Protein AF-A0A2V2ENV3-F1 (afdb_monomer)

Solvent-accessible surface area (backbone atoms only — not comparable to full-atom values): 39093 Å² total; per-residue (Å²): 131,82,86,72,83,51,72,67,60,52,53,51,52,54,51,51,51,49,55,51,48,65,59,44,51,64,52,51,54,53,51,51,46,52,49,25,44,54,49,45,51,49,50,42,55,55,43,37,52,38,41,53,51,45,35,76,76,78,40,72,54,92,46,70,57,51,46,43,50,50,26,38,76,68,74,40,59,64,76,76,62,72,58,72,28,89,71,40,45,66,30,38,27,67,84,70,53,38,47,31,38,28,41,92,88,40,80,76,42,62,92,61,80,77,76,89,53,48,39,48,28,31,34,72,37,53,65,94,70,93,60,64,40,9,40,32,34,24,92,70,42,80,66,62,62,48,75,30,62,36,17,39,28,34,56,85,43,66,48,37,27,36,35,34,56,39,64,82,83,50,53,68,31,53,36,32,40,41,29,24,43,36,36,35,39,26,56,47,16,27,35,41,37,35,59,27,27,49,26,38,40,33,58,26,28,18,93,75,13,34,37,33,53,22,39,30,47,31,36,39,46,25,22,23,24,44,29,32,34,71,77,5,36,35,41,34,39,36,29,46,59,82,27,81,41,58,33,35,41,38,36,41,12,39,34,50,30,40,40,34,56,55,39,76,48,61,70,45,38,40,28,73,39,50,36,48,32,33,34,37,24,89,91,58,64,72,44,71,55,71,48,78,37,80,42,70,62,77,45,75,53,47,53,85,48,44,70,39,74,62,49,49,42,32,42,14,68,90,29,56,19,57,29,94,52,98,80,48,53,11,33,34,38,66,40,56,47,54,33,36,42,31,32,29,32,28,32,22,44,24,9,37,35,47,48,50,63,94,78,29,23,85,63,59,40,39,38,41,39,38,32,51,26,37,31,37,9,60,30,28,29,36,39,41,34,38,29,90,84,55,89,53,38,50,25,37,42,34,37,33,48,24,47,36,34,29,78,79,32,52,95,79,45,80,76,68,50,99,64,20,28,34,35,35,39,24,28,34,33,57,24,38,38,39,38,33,51,25,37,35,37,27,16,34,20,37,34,31,33,38,72,71,42,52,30,27,58,23,38,36,42,36,32,53,27,41,36,37,17,36,20,27,33,36,34,25,22,30,27,49,26,37,38,39,42,30,52,24,40,43,26,13,39,32,47,56,84,66,93,68,46,81,48,14,23,34,30,34,32,69,35,36,44,29,37,37,41,43,28,42,27,42,37,34,28,32,22,51,52,55,53,103,31,31,47,55,19,58,30,31,36,64,24,44,53,26,34,42,36,47,40,84,59,23,35,36,42,37,41,38,33,40,50,81,83,54,89,76,72,74,92,64,78,92,81,65,82,57,58,37,44,44,35,92,50,54,44,72,43,71,65,65,73,42,38,34,33,43,39,34,38,79,92,46,74,50,78,41,72,47,74,77,52,89,69,62,67,58,78,77,86,88,85,83,85,79,95,69,91,71,94,78,91,78,86,86,87,82,81,81,73,97,82,70,95,78,86,88,78,81,86,85,80,88,86,89,84,82,93,80,88,86,85,86,84,90,88,88,88,88,89,89,85,90,84,90,88,87,89,72,85,50,101,90,58,76,80,84,86,65,93,89,72,78,62,82,80,64,71,74,47,75,46,80,41,82,52,80,70,63,56,58,59,62,47,75,70,34,88,69,64,43,77,49,81,47,95,50,80,84,86,30,50,30,36,37,34,37,68,61,129

Secondary structure (DSSP, 8-state):
---PPPHHHHHHHHHHHHHHHHHHHHHHHHHHHHHHHHHHHHHHHHHHHHHHHHHHHT-S-SSHHHHHHHHHHTT--GGG---SSTTEEEEEETTTTEEEEEETTEEEEESS---S-GGGEEEEESS----SSEEEE-TT---SEEEESS-EE-TT-TT-EEEEE--TT--EEEEEEESSEEEEEETT-EEEEEEEEEEEEEEEE-SS-EEE-SEEEEEEESSEEEEE-TT-EEEEEE--TT--S-EEEEESSEEEEEE-TT--S-EEEEESSEEEEEE--TT--EEESPPSEEES--EEP-TT--EE-S-EEEE-TT-EEE-SSSSSEEEEE--SS-EEEES-EEEEEEEEEES-TTT-B-S---EEEEES-EEEEEEEEEEEEB-TT-S----EEEEES-EEEESS--TT-TT--TT-EEEEEES-BS-EEEEES-EEEEEEEEEEEESSS-EES-EEEEES-EEEEEEEEEEETEES-EEEEES-EEEEEE---SS-EEEEEEEEES-B--EEEEES-EEEEEESS--TTEEEEEEEE-SBS-EEEEES--EEEEEEEE-TT-S---SSSTTPPPSEEE-TT-EEES--SEEEEEEEETTEEEEEEGGGS---EE-S---PPPSS-------------SS------SS------SS-----S---------S------BTTB---PPTT------TT-EEEES-HHHHHHHHTT-SSEEEEEE--SSS-EEEEEEE--

Mean predicted aligned error: 14.85 Å

Sequence (741 aa):
MRRAFTIVELVIVIAVIAILAAVLIPTFTSLIQKANQSNDTTNVKNMNTFLAAAEATDGKAETMYDAVQVIKEGGYDLSKLTPTGEGYDIVWDQEYNRLALVNDGQVIFSDSKISSEKWKLWIVTDEQIETEYSVYLSDKFTGSEYTATAGVDVGDNEGVNVTIDTDATMTDLRVRTNGGTMTVDAPNATVSHYEKADTANITAVAGNSYHEYGTVDFANIQKGNFVVEAQGTAGTVTIPATATGAVSVNNKGTINLLNTVDATVSVSITNSGTLSTAVVGEGQQIEGTPAENTYDEIVKLTADTHEITAGGYYDGTGVTITAVDDTVRALYVKTNEPVIINGVTLKGKWALELGDSANKLTLGDYHVVLINCTIQATERAVELRYSNTEDNKGSTIEIYNCNIENTQITDYDTNTSSRTYGVLLNNIDDTTVTIDRAQFLGFGYALLTDNDGTSENSTFKITNTVFKGRAVFDLIASYNNVVYLENSLIRGINIFTGPSEEFADIVVESGDNNVFHIKDNVFESYRSPVTPNNNQFAFDIRTVGTTINFYGSNTMTGYFMYANDATDFPADSSGFCYLVDIQPDTVINGWFTEAKAICTQGSNEIVLDWNKMPSVEAKDYFYYYAVDGSFKQYHLISYFSEAAASWFMNGEAITLQGDGIVIENSITLAALHKGETFLMNFNGYSIEQKNGAQLIIPEGVVIKTDSTTSVKQLFAAASGCELVETAGANDCFEYTAVAQA

Structure (mmCIF, N/CA/C/O backbone):
data_AF-A0A2V2ENV3-F1
#
_entry.id   AF-A0A2V2ENV3-F1
#
loop_
_atom_site.group_PDB
_atom_site.id
_atom_site.type_symbol
_atom_site.label_atom_id
_atom_site.label_alt_id
_atom_site.label_comp_id
_atom_site.label_asym_id
_atom_site.label_entity_id
_atom_site.label_seq_id
_atom_site.pdbx_PDB_ins_code
_atom_site.Cartn_x
_atom_site.Cartn_y
_atom_site.Cartn_z
_atom_site.occupancy
_atom_site.B_iso_or_equiv
_atom_site.auth_seq_id
_atom_site.auth_comp_id
_atom_site.auth_asym_id
_atom_site.auth_atom_id
_atom_site.pdbx_PDB_model_num
ATOM 1 N N . MET A 1 1 ? -64.786 0.556 -60.178 1.00 46.09 1 MET A N 1
ATOM 2 C CA . MET A 1 1 ? -64.871 0.841 -58.730 1.00 46.09 1 MET A CA 1
ATOM 3 C C . MET A 1 1 ? -64.296 -0.352 -57.986 1.00 46.09 1 MET A C 1
ATOM 5 O O . MET A 1 1 ? -64.867 -1.432 -58.082 1.00 46.09 1 MET A O 1
ATOM 9 N N . ARG A 1 2 ? -63.128 -0.204 -57.342 1.00 50.59 2 ARG A N 1
ATOM 10 C CA . ARG A 1 2 ? -62.629 -1.230 -56.411 1.00 50.59 2 ARG A CA 1
ATOM 11 C C . ARG A 1 2 ? -63.658 -1.322 -55.281 1.00 50.59 2 ARG A C 1
ATOM 13 O O . ARG A 1 2 ? -64.032 -0.285 -54.743 1.00 50.59 2 ARG A O 1
ATOM 20 N N . ARG A 1 3 ? -64.186 -2.520 -55.011 1.00 60.31 3 ARG A N 1
ATOM 21 C CA . ARG A 1 3 ? -65.150 -2.737 -53.925 1.00 60.31 3 ARG A CA 1
ATOM 22 C C . ARG A 1 3 ? -64.464 -2.340 -52.615 1.00 60.31 3 ARG A C 1
ATOM 24 O O . ARG A 1 3 ? -63.489 -2.978 -52.234 1.00 60.31 3 ARG A O 1
ATOM 31 N N . ALA A 1 4 ? -64.919 -1.254 -52.000 1.00 68.94 4 ALA A N 1
ATOM 32 C CA . ALA A 1 4 ? -64.551 -0.910 -50.635 1.00 68.94 4 ALA A CA 1
ATOM 33 C C . ALA A 1 4 ? -65.369 -1.791 -49.682 1.00 68.94 4 ALA A C 1
ATOM 35 O O . ALA A 1 4 ? -66.532 -2.083 -49.969 1.00 68.94 4 ALA A O 1
ATOM 36 N N . PHE A 1 5 ? -64.743 -2.225 -48.589 1.00 75.69 5 PHE A N 1
ATOM 37 C CA . PHE A 1 5 ? -65.397 -2.982 -47.524 1.00 75.69 5 PHE A CA 1
ATOM 38 C C . PHE A 1 5 ? -66.610 -2.217 -46.975 1.00 75.69 5 PHE A C 1
ATOM 40 O O . PHE A 1 5 ? -66.570 -0.992 -46.832 1.00 75.69 5 PHE A O 1
ATOM 47 N N . THR A 1 6 ? -67.691 -2.932 -46.664 1.00 87.56 6 THR A N 1
ATOM 48 C CA . THR A 1 6 ? -68.844 -2.344 -45.973 1.00 87.56 6 THR A CA 1
ATOM 49 C C . THR A 1 6 ? -68.481 -2.034 -44.519 1.00 87.56 6 THR A C 1
ATOM 51 O O . THR A 1 6 ? -67.640 -2.700 -43.915 1.00 87.56 6 THR A O 1
ATOM 54 N N . ILE A 1 7 ? -69.128 -1.023 -43.929 1.00 86.19 7 ILE A N 1
ATOM 55 C CA . ILE A 1 7 ? -68.881 -0.618 -42.533 1.00 86.19 7 ILE A CA 1
ATOM 56 C C . ILE A 1 7 ? -69.061 -1.805 -41.571 1.00 86.19 7 ILE A C 1
ATOM 58 O O . ILE A 1 7 ? -68.279 -1.960 -40.639 1.00 86.19 7 ILE A O 1
ATOM 62 N N . VAL A 1 8 ? -70.047 -2.673 -41.821 1.00 89.56 8 VAL A N 1
ATOM 63 C CA . VAL A 1 8 ? -70.299 -3.864 -40.995 1.00 89.56 8 VAL A CA 1
ATOM 64 C C . VAL A 1 8 ? -69.141 -4.860 -41.081 1.00 89.56 8 VAL A C 1
ATOM 66 O O . VAL A 1 8 ? -68.687 -5.348 -40.050 1.00 89.56 8 VAL A O 1
ATOM 69 N N . GLU A 1 9 ? -68.621 -5.130 -42.280 1.00 88.94 9 GLU A N 1
ATOM 70 C CA . GLU A 1 9 ? -67.467 -6.023 -42.448 1.00 88.94 9 GLU A CA 1
ATOM 71 C C . GLU A 1 9 ? -66.219 -5.462 -41.752 1.00 88.94 9 GLU A C 1
ATOM 73 O O . GLU A 1 9 ? -65.505 -6.209 -41.087 1.00 88.94 9 GLU A O 1
ATOM 78 N N . LEU A 1 10 ? -65.988 -4.147 -41.827 1.00 88.75 10 LEU A N 1
ATOM 79 C CA . LEU A 1 10 ? -64.866 -3.502 -41.139 1.00 88.75 10 LEU A CA 1
ATOM 80 C C . LEU A 1 10 ? -64.981 -3.619 -39.609 1.00 88.75 10 LEU A C 1
ATOM 82 O O . LEU A 1 10 ? -63.994 -3.935 -38.946 1.00 88.75 10 LEU A O 1
ATOM 86 N N . VAL A 1 11 ? -66.179 -3.410 -39.052 1.00 90.62 11 VAL A N 1
ATOM 87 C CA . VAL A 1 11 ? -66.431 -3.519 -37.604 1.00 90.62 11 VAL A CA 1
ATOM 88 C C . VAL A 1 11 ? -66.227 -4.953 -37.102 1.00 90.62 11 VAL A C 1
ATOM 90 O O . VAL A 1 11 ? -65.665 -5.159 -36.028 1.00 90.62 11 VAL A O 1
ATOM 93 N N . ILE A 1 12 ? -66.629 -5.958 -37.884 1.00 92.69 12 ILE A N 1
ATOM 94 C CA . ILE A 1 12 ? -66.400 -7.365 -37.525 1.00 92.69 12 ILE A CA 1
ATOM 95 C C . ILE A 1 12 ? -64.899 -7.680 -37.513 1.00 92.69 12 ILE A C 1
ATOM 97 O O . ILE A 1 12 ? -64.422 -8.326 -36.583 1.00 92.69 12 ILE A O 1
ATOM 101 N N . VAL A 1 13 ? -64.138 -7.193 -38.499 1.00 93.06 13 VAL A N 1
ATOM 102 C CA . VAL A 1 13 ? -62.686 -7.430 -38.570 1.00 93.06 13 VAL A CA 1
ATOM 103 C C . VAL A 1 13 ? -61.967 -6.850 -37.351 1.00 93.06 13 VAL A C 1
ATOM 105 O O . VAL A 1 13 ? -61.190 -7.564 -36.716 1.00 93.06 13 VAL A O 1
ATOM 108 N N . ILE A 1 14 ? -62.257 -5.601 -36.966 1.00 93.69 14 ILE A N 1
ATOM 109 C CA . ILE A 1 14 ? -61.634 -5.002 -35.772 1.00 93.69 14 ILE A CA 1
ATOM 110 C C . ILE A 1 14 ? -62.053 -5.724 -34.484 1.00 93.69 14 ILE A C 1
ATOM 112 O O . ILE A 1 14 ? -61.217 -5.905 -33.604 1.00 93.69 14 ILE A O 1
ATOM 116 N N . ALA A 1 15 ? -63.304 -6.191 -34.382 1.00 93.44 15 ALA A N 1
ATOM 117 C CA . ALA A 1 15 ? -63.784 -6.929 -33.214 1.00 93.44 15 ALA A CA 1
ATOM 118 C C . ALA A 1 15 ? -63.072 -8.283 -33.062 1.00 93.44 15 ALA A C 1
ATOM 120 O O . ALA A 1 15 ? -62.678 -8.654 -31.959 1.00 93.44 15 ALA A O 1
ATOM 121 N N . VAL A 1 16 ? -62.847 -9.001 -34.167 1.00 95.06 16 VAL A N 1
ATOM 122 C CA . VAL A 1 16 ? -62.100 -10.267 -34.156 1.00 95.06 16 VAL A CA 1
ATOM 123 C C . VAL A 1 16 ? -60.630 -10.036 -33.803 1.00 95.06 16 VAL A C 1
ATOM 125 O O . VAL A 1 16 ? -60.103 -10.748 -32.952 1.00 95.06 16 VAL A O 1
ATOM 128 N N . ILE A 1 17 ? -59.978 -9.024 -34.391 1.00 94.88 17 ILE A N 1
ATOM 129 C CA . ILE A 1 17 ? -58.590 -8.669 -34.046 1.00 94.88 17 ILE A CA 1
ATOM 130 C C . ILE A 1 17 ? -58.485 -8.306 -32.561 1.00 94.88 17 ILE A C 1
ATOM 132 O O . ILE A 1 17 ? -57.556 -8.760 -31.902 1.00 94.88 17 ILE A O 1
ATOM 136 N N . ALA A 1 18 ? -59.447 -7.555 -32.018 1.00 93.50 18 ALA A N 1
ATOM 137 C CA . ALA A 1 18 ? -59.464 -7.183 -30.607 1.00 93.50 18 ALA A CA 1
ATOM 138 C C . ALA A 1 18 ? -59.577 -8.405 -29.682 1.00 93.50 18 ALA A C 1
ATOM 140 O O . ALA A 1 18 ? -58.833 -8.499 -28.709 1.00 93.50 18 ALA A O 1
ATOM 141 N N . ILE A 1 19 ? -60.451 -9.367 -30.000 1.00 93.62 19 ILE A N 1
ATOM 142 C CA . ILE A 1 19 ? -60.584 -10.608 -29.220 1.00 93.62 19 ILE A CA 1
ATOM 143 C C . ILE A 1 19 ? -59.297 -11.435 -29.299 1.00 93.62 19 ILE A C 1
ATOM 145 O O . ILE A 1 19 ? -58.812 -11.891 -28.268 1.00 93.62 19 ILE A O 1
ATOM 149 N N . LEU A 1 20 ? -58.722 -11.599 -30.498 1.00 93.62 20 LEU A N 1
ATOM 150 C CA . LEU A 1 20 ? -57.465 -12.330 -30.682 1.00 93.62 20 LEU A CA 1
ATOM 151 C C . LEU A 1 20 ? -56.313 -11.660 -29.923 1.00 93.62 20 LEU A C 1
ATOM 153 O O . LEU A 1 20 ? -55.572 -12.340 -29.220 1.00 93.62 20 LEU A O 1
ATOM 157 N N . ALA A 1 21 ? -56.191 -10.334 -30.005 1.00 91.00 21 ALA A N 1
ATOM 158 C CA . ALA A 1 21 ? -55.180 -9.574 -29.277 1.00 91.00 21 ALA A CA 1
ATOM 159 C C . ALA A 1 21 ? -55.344 -9.713 -27.754 1.00 91.00 21 ALA A C 1
ATOM 161 O O . ALA A 1 21 ? -54.350 -9.905 -27.057 1.00 91.00 21 ALA A O 1
ATOM 162 N N . ALA A 1 22 ? -56.584 -9.696 -27.248 1.00 92.75 22 ALA A N 1
ATOM 163 C CA . ALA A 1 22 ? -56.874 -9.801 -25.817 1.00 92.75 22 ALA A CA 1
ATOM 164 C C . ALA A 1 22 ? -56.395 -11.122 -25.187 1.00 92.75 22 ALA A C 1
ATOM 166 O O . ALA A 1 22 ? -55.977 -11.118 -24.033 1.00 92.75 22 ALA A O 1
ATOM 167 N N . VAL A 1 23 ? -56.418 -12.240 -25.924 1.00 91.00 23 VAL A N 1
ATOM 168 C CA . VAL A 1 23 ? -55.873 -13.527 -25.439 1.00 91.00 23 VAL A CA 1
ATOM 169 C C . VAL A 1 23 ? -54.397 -13.728 -25.785 1.00 91.00 23 VAL A C 1
ATOM 171 O O . VAL A 1 23 ? -53.670 -14.365 -25.020 1.00 91.00 23 VAL A O 1
ATOM 174 N N . LEU A 1 24 ? -53.927 -13.188 -26.914 1.00 90.19 24 LEU A N 1
ATOM 175 C CA . LEU A 1 24 ? -52.549 -13.381 -27.370 1.00 90.19 24 LEU A CA 1
ATOM 176 C C . LEU A 1 24 ? -51.542 -12.565 -26.561 1.00 90.19 24 LEU A C 1
ATOM 178 O O . LEU A 1 24 ? -50.503 -13.114 -26.211 1.00 90.19 24 LEU A O 1
ATOM 182 N N . ILE A 1 25 ? -51.833 -11.298 -26.240 1.00 87.94 25 ILE A N 1
ATOM 183 C CA . ILE A 1 25 ? -50.876 -10.424 -25.539 1.00 87.94 25 ILE A CA 1
ATOM 184 C C . ILE A 1 25 ? -50.469 -11.021 -24.178 1.00 87.94 25 ILE A C 1
ATOM 186 O O . ILE A 1 25 ? -49.274 -11.253 -23.998 1.00 87.94 25 ILE A O 1
ATOM 190 N N . PRO A 1 26 ? -51.398 -11.391 -23.264 1.00 89.19 26 PRO A N 1
ATOM 191 C CA . PRO A 1 26 ? -51.010 -11.986 -21.981 1.00 89.19 26 PRO A CA 1
ATOM 192 C C . PRO A 1 26 ? -50.256 -13.314 -22.139 1.00 89.19 26 PRO A C 1
ATOM 194 O O . PRO A 1 26 ? -49.340 -13.613 -21.375 1.00 89.19 26 PRO A O 1
ATOM 197 N N . THR A 1 27 ? -50.615 -14.105 -23.157 1.00 91.19 27 THR A N 1
ATOM 198 C CA . THR A 1 27 ? -49.958 -15.389 -23.442 1.00 91.19 27 THR A CA 1
ATOM 199 C C . THR A 1 27 ? -48.517 -15.186 -23.910 1.00 91.19 27 THR A C 1
ATOM 201 O O . THR A 1 27 ? -47.612 -15.842 -23.398 1.00 91.19 27 THR A O 1
ATOM 204 N N . PHE A 1 28 ? -48.283 -14.267 -24.853 1.00 89.50 28 PHE A N 1
ATOM 205 C CA . PHE A 1 28 ? -46.941 -13.956 -25.345 1.00 89.50 28 PHE A CA 1
ATOM 206 C C . PHE A 1 28 ? -46.064 -13.348 -24.252 1.00 89.50 28 PHE A C 1
ATOM 208 O O . PHE A 1 28 ? -44.933 -13.798 -24.093 1.00 89.50 28 PHE A O 1
ATOM 215 N N . THR A 1 29 ? -46.583 -12.408 -23.454 1.00 88.62 29 THR A N 1
ATOM 216 C CA . THR A 1 29 ? -45.844 -11.840 -22.315 1.00 88.62 29 THR A CA 1
ATOM 217 C C . THR A 1 29 ? -45.423 -12.929 -21.324 1.00 88.62 29 THR A C 1
ATOM 219 O O . THR A 1 29 ? -44.258 -12.983 -20.944 1.00 88.62 29 THR A O 1
ATOM 222 N N . SER A 1 30 ? -46.318 -13.864 -20.978 1.00 87.81 30 SER A N 1
ATOM 223 C CA . SER A 1 30 ? -45.981 -14.981 -20.082 1.00 87.81 30 SER A CA 1
ATOM 224 C C . SER A 1 30 ? -44.924 -15.927 -20.669 1.00 87.81 30 SER A C 1
ATOM 226 O O . SER A 1 30 ? -44.059 -16.413 -19.941 1.00 87.81 30 SER A O 1
ATOM 228 N N . LEU A 1 31 ? -44.970 -16.198 -21.979 1.00 91.12 31 LEU A N 1
ATOM 229 C CA . LEU A 1 31 ? -43.958 -17.023 -22.649 1.00 91.12 31 LEU A CA 1
ATOM 230 C C . LEU A 1 31 ? -42.588 -16.337 -22.684 1.00 91.12 31 LEU A C 1
ATOM 232 O O . LEU A 1 31 ? -41.589 -17.010 -22.446 1.00 91.12 31 LEU A O 1
ATOM 236 N N . ILE A 1 32 ? -42.545 -15.024 -22.933 1.00 88.81 32 ILE A N 1
ATOM 237 C CA . ILE A 1 32 ? -41.305 -14.234 -22.907 1.00 88.81 32 ILE A CA 1
ATOM 238 C C . ILE A 1 32 ? -40.704 -14.251 -21.499 1.00 88.81 32 ILE A C 1
ATOM 240 O O . ILE A 1 32 ? -39.541 -14.604 -21.351 1.00 88.81 32 ILE A O 1
ATOM 244 N N . GLN A 1 33 ? -41.501 -13.981 -20.461 1.00 88.44 33 GLN A N 1
ATOM 245 C CA . GLN A 1 33 ? -41.029 -14.017 -19.071 1.00 88.44 33 GLN A CA 1
ATOM 246 C C . GLN A 1 33 ? -40.459 -15.391 -18.686 1.00 88.44 33 GLN A C 1
ATOM 248 O O . GLN A 1 33 ? -39.382 -15.469 -18.106 1.00 88.44 33 GLN A O 1
ATOM 253 N N . LYS A 1 34 ? -41.125 -16.490 -19.069 1.00 89.19 34 LYS A N 1
ATOM 254 C CA . LYS A 1 34 ? -40.612 -17.852 -18.829 1.00 89.19 34 LYS A CA 1
ATOM 255 C C . LYS A 1 34 ? -39.328 -18.151 -19.601 1.00 89.19 34 LYS A C 1
ATOM 257 O O . LYS A 1 34 ? -38.471 -18.864 -19.086 1.00 89.19 34 LYS A O 1
ATOM 262 N N . ALA A 1 35 ? -39.208 -17.650 -20.830 1.00 90.94 35 ALA A N 1
ATOM 263 C CA . ALA A 1 35 ? -37.996 -17.809 -21.627 1.00 90.94 35 ALA A CA 1
ATOM 264 C C . ALA A 1 35 ? -36.823 -17.046 -20.997 1.00 90.94 35 ALA A C 1
ATOM 266 O O . ALA A 1 35 ? -35.752 -17.626 -20.838 1.00 90.94 35 ALA A O 1
ATOM 267 N N . ASN A 1 36 ? -37.057 -15.806 -20.563 1.00 91.88 36 ASN A N 1
ATOM 268 C CA . ASN A 1 36 ? -36.077 -14.981 -19.860 1.00 91.88 36 ASN A CA 1
ATOM 269 C C . ASN A 1 36 ? -35.644 -15.643 -18.544 1.00 91.88 36 ASN A C 1
ATOM 271 O O . ASN A 1 36 ? -34.460 -15.892 -18.350 1.00 91.88 36 ASN A O 1
ATOM 275 N N . GLN A 1 37 ? -36.595 -16.090 -17.714 1.00 93.19 37 GLN A N 1
ATOM 276 C CA . GLN A 1 37 ? -36.295 -16.843 -16.491 1.00 93.19 37 GLN A CA 1
ATOM 277 C C . GLN A 1 37 ? -35.460 -18.097 -16.769 1.00 93.19 37 GLN A C 1
ATOM 279 O O . GLN A 1 37 ? -34.510 -18.382 -16.042 1.00 93.19 37 GLN A O 1
ATOM 284 N N . SER A 1 38 ? -35.807 -18.867 -17.804 1.00 93.50 38 SER A N 1
ATOM 285 C CA . SER A 1 38 ? -35.052 -20.067 -18.179 1.00 93.50 38 SER A CA 1
ATOM 286 C C . SER A 1 38 ? -33.630 -19.734 -18.633 1.00 93.50 38 SER A C 1
ATOM 288 O O . SER A 1 38 ? -32.717 -20.522 -18.375 1.00 93.50 38 SER A O 1
ATOM 290 N N . ASN A 1 39 ? -33.444 -18.604 -19.317 1.00 93.25 39 ASN A N 1
ATOM 291 C CA . ASN A 1 39 ? -32.139 -18.123 -19.754 1.00 93.25 39 ASN A CA 1
ATOM 292 C C . ASN A 1 39 ? -31.288 -17.703 -18.546 1.00 93.25 39 ASN A C 1
ATOM 294 O O . ASN A 1 39 ? -30.205 -18.247 -18.341 1.00 93.25 39 ASN A O 1
ATOM 298 N N . ASP A 1 40 ? -31.836 -16.850 -17.680 1.00 94.06 40 ASP A N 1
ATOM 299 C CA . ASP A 1 40 ? -31.163 -16.368 -16.469 1.00 94.06 40 ASP A CA 1
ATOM 300 C C . ASP A 1 40 ? -30.820 -17.532 -15.522 1.00 94.06 40 ASP A C 1
ATOM 302 O O . ASP A 1 40 ? -29.698 -17.635 -15.033 1.00 94.06 40 ASP A O 1
ATOM 306 N N . THR A 1 41 ? -31.738 -18.490 -15.349 1.00 95.12 41 THR A N 1
ATOM 307 C CA . THR A 1 41 ? -31.502 -19.726 -14.577 1.00 95.12 41 THR A CA 1
ATOM 308 C C . THR A 1 41 ? -30.336 -20.539 -15.143 1.00 95.12 41 THR A C 1
ATOM 310 O O . THR A 1 41 ? -29.532 -21.092 -14.392 1.00 95.12 41 THR A O 1
ATOM 313 N N . THR A 1 42 ? -30.235 -20.632 -16.472 1.00 95.00 42 THR A N 1
ATOM 314 C CA . THR A 1 42 ? -29.137 -21.355 -17.128 1.00 95.00 42 THR A CA 1
ATOM 315 C C . THR A 1 42 ? -27.808 -20.642 -16.897 1.00 95.00 42 THR A C 1
ATOM 317 O O . THR A 1 42 ? -26.824 -21.304 -16.571 1.00 95.00 42 THR A O 1
ATOM 320 N N . ASN A 1 43 ? -27.790 -19.309 -16.989 1.00 94.25 43 ASN A N 1
ATOM 321 C CA . ASN A 1 43 ? -26.601 -18.506 -16.704 1.00 94.25 43 ASN A CA 1
ATOM 322 C C . ASN A 1 43 ? -26.137 -18.698 -15.256 1.00 94.25 43 ASN A C 1
ATOM 324 O O . ASN A 1 43 ? -24.984 -19.060 -15.041 1.00 94.25 43 ASN A O 1
ATOM 328 N N . VAL A 1 44 ? -27.039 -18.556 -14.277 1.00 96.25 44 VAL A N 1
ATOM 329 C CA . VAL A 1 44 ? -26.734 -18.766 -12.848 1.00 96.25 44 VAL A CA 1
ATOM 330 C C . VAL A 1 44 ? -26.172 -20.167 -12.603 1.00 96.25 44 VAL A C 1
ATOM 332 O O . VAL A 1 44 ? -25.133 -20.317 -11.968 1.00 96.25 44 VAL A O 1
ATOM 335 N N . LYS A 1 45 ? -26.792 -21.203 -13.179 1.00 96.62 45 LYS A N 1
ATOM 336 C CA . LYS A 1 45 ? -26.314 -22.587 -13.053 1.00 96.62 45 LYS A CA 1
ATOM 337 C C . LYS A 1 45 ? -24.910 -22.795 -13.639 1.00 96.62 45 LYS A C 1
ATOM 339 O O . LYS A 1 45 ? -24.102 -23.522 -13.061 1.00 96.62 45 LYS A O 1
ATOM 344 N N . ASN A 1 46 ? -24.625 -22.197 -14.795 1.00 95.88 46 ASN A N 1
ATOM 345 C CA . ASN A 1 46 ? -23.306 -22.295 -15.419 1.00 95.88 46 ASN A CA 1
ATOM 346 C C . ASN A 1 46 ? -22.252 -21.574 -14.572 1.00 95.88 46 ASN A C 1
ATOM 348 O O . ASN A 1 46 ? -21.209 -22.156 -14.290 1.00 95.88 46 ASN A O 1
ATOM 352 N N . MET A 1 47 ? -22.553 -20.362 -14.099 1.00 96.75 47 MET A N 1
ATOM 353 C CA . MET A 1 47 ? -21.660 -19.590 -13.230 1.00 96.75 47 MET A CA 1
ATOM 354 C C . MET A 1 47 ? -21.352 -20.326 -11.917 1.00 96.75 47 MET A C 1
ATOM 356 O O . MET A 1 47 ? -20.191 -20.438 -11.528 1.00 96.75 47 MET A O 1
ATOM 360 N N . ASN A 1 48 ? -22.355 -20.951 -11.295 1.00 97.38 48 ASN A N 1
ATOM 361 C CA . ASN A 1 48 ? -22.149 -21.766 -10.095 1.00 97.38 48 ASN A CA 1
ATOM 362 C C . ASN A 1 48 ? -21.282 -23.006 -10.329 1.00 97.38 48 ASN A C 1
ATOM 364 O O . ASN A 1 48 ? -20.662 -23.499 -9.389 1.00 97.38 48 ASN A O 1
ATOM 368 N N . THR A 1 49 ? -21.194 -23.506 -11.566 1.00 96.81 49 THR A N 1
ATOM 369 C CA . THR A 1 49 ? -20.278 -24.609 -11.893 1.00 96.81 49 THR A CA 1
ATOM 370 C C . THR A 1 49 ? -18.817 -24.166 -11.761 1.00 96.81 49 THR A C 1
ATOM 372 O O . THR A 1 49 ? -18.002 -24.957 -11.291 1.00 96.81 49 THR A O 1
ATOM 375 N N . PHE A 1 50 ? -18.490 -22.913 -12.103 1.00 96.62 50 PHE A N 1
ATOM 376 C CA . PHE A 1 50 ? -17.145 -22.357 -11.907 1.00 96.62 50 PHE A CA 1
ATOM 377 C C . PHE A 1 50 ? -16.842 -22.120 -10.428 1.00 96.62 50 PHE A C 1
ATOM 379 O O . PHE A 1 50 ? -15.816 -22.593 -9.948 1.00 96.62 50 PHE A O 1
ATOM 386 N N . LEU A 1 51 ? -17.770 -21.507 -9.681 1.00 96.69 51 LEU A N 1
ATOM 387 C CA . LEU A 1 51 ? -17.614 -21.316 -8.232 1.00 96.69 51 LEU A CA 1
ATOM 388 C C . LEU A 1 51 ? -17.426 -22.648 -7.492 1.00 96.69 51 LEU A C 1
ATOM 390 O O . LEU A 1 51 ? -16.573 -22.757 -6.618 1.00 96.69 51 LEU A O 1
ATOM 394 N N . ALA A 1 52 ? -18.187 -23.682 -7.862 1.00 96.12 52 ALA A N 1
ATOM 395 C CA . ALA A 1 52 ? -18.052 -25.010 -7.269 1.00 96.12 52 ALA A CA 1
ATOM 396 C C . ALA A 1 52 ? -16.721 -25.692 -7.617 1.00 96.12 52 ALA A C 1
ATOM 398 O O . ALA A 1 52 ? -16.200 -26.455 -6.804 1.00 96.12 52 ALA A O 1
ATOM 399 N N . ALA A 1 53 ? -16.194 -25.452 -8.821 1.00 95.00 53 ALA A N 1
ATOM 400 C CA . ALA A 1 53 ? -14.905 -25.986 -9.239 1.00 95.00 53 ALA A CA 1
ATOM 401 C C . ALA A 1 53 ? -13.753 -25.317 -8.475 1.00 95.00 53 ALA A C 1
ATOM 403 O O . ALA A 1 53 ? -12.944 -26.038 -7.897 1.00 95.00 53 ALA A O 1
ATOM 404 N N . ALA A 1 54 ? -13.739 -23.980 -8.409 1.00 95.25 54 ALA A N 1
ATOM 405 C CA . ALA A 1 54 ? -12.751 -23.213 -7.647 1.00 95.25 54 ALA A CA 1
ATOM 406 C C . ALA A 1 54 ? -12.812 -23.541 -6.146 1.00 95.25 54 ALA A C 1
ATOM 408 O O . ALA A 1 54 ? -11.791 -23.766 -5.508 1.00 95.25 54 ALA A O 1
ATOM 409 N N . GLU A 1 55 ? -14.014 -23.703 -5.580 1.00 95.62 55 GLU A N 1
ATOM 410 C CA . GLU A 1 55 ? -14.164 -24.092 -4.173 1.00 95.62 55 GLU A CA 1
ATOM 411 C C . GLU A 1 55 ? -13.538 -25.455 -3.849 1.00 95.62 55 GLU A C 1
ATOM 413 O O . GLU A 1 55 ? -13.053 -25.667 -2.737 1.00 95.62 55 GLU A O 1
ATOM 418 N N . ALA A 1 56 ? -13.525 -26.383 -4.808 1.00 94.81 56 ALA A N 1
ATOM 419 C CA . ALA A 1 56 ? -12.919 -27.697 -4.622 1.00 94.81 56 ALA A CA 1
ATOM 420 C C . ALA A 1 56 ? -11.380 -27.674 -4.670 1.00 94.81 56 ALA A C 1
ATOM 422 O O . ALA A 1 56 ? -10.760 -28.617 -4.169 1.00 94.81 56 ALA A O 1
ATOM 423 N N . THR A 1 57 ? -10.775 -26.651 -5.280 1.00 93.25 57 THR A N 1
ATOM 424 C CA . THR A 1 57 ? -9.319 -26.505 -5.429 1.00 93.25 57 THR A CA 1
ATOM 425 C C . THR A 1 57 ? -8.728 -25.529 -4.421 1.00 93.25 57 THR A C 1
ATOM 427 O O . THR A 1 57 ? -7.781 -25.889 -3.724 1.00 93.25 57 THR A O 1
ATOM 430 N N . ASP A 1 58 ? -9.328 -24.348 -4.300 1.00 91.50 58 ASP A N 1
ATOM 431 C CA . ASP A 1 58 ? -8.755 -23.181 -3.617 1.00 91.50 58 ASP A CA 1
ATOM 432 C C . ASP A 1 58 ? -9.566 -22.770 -2.376 1.00 91.50 58 ASP A C 1
ATOM 434 O O . ASP A 1 58 ? -9.107 -21.987 -1.549 1.00 91.50 58 ASP A O 1
ATOM 438 N N . GLY A 1 59 ? -10.750 -23.362 -2.189 1.00 94.00 59 GLY A N 1
ATOM 439 C CA . GLY A 1 59 ? -11.674 -23.018 -1.111 1.00 94.00 59 GLY A CA 1
ATOM 440 C C . GLY A 1 59 ? -12.688 -21.944 -1.511 1.00 94.00 59 GLY A C 1
ATOM 441 O O . GLY A 1 59 ? -12.773 -21.514 -2.659 1.00 94.00 59 GLY A O 1
ATOM 442 N N . LYS A 1 60 ? -13.551 -21.559 -0.568 1.00 94.62 60 LYS A N 1
ATOM 443 C CA . LYS A 1 60 ? -14.602 -20.569 -0.839 1.00 94.62 60 LYS A CA 1
ATOM 444 C C . LYS A 1 60 ? -13.990 -19.191 -1.073 1.00 94.62 60 LYS A C 1
ATOM 446 O O . LYS A 1 60 ? -13.078 -18.814 -0.349 1.00 94.62 60 LYS A O 1
ATOM 451 N N . ALA A 1 61 ? -14.581 -18.435 -1.995 1.00 95.88 61 ALA A N 1
ATOM 452 C CA . ALA A 1 61 ? -14.298 -17.014 -2.153 1.00 95.88 61 ALA A CA 1
ATOM 453 C C . ALA A 1 61 ? -14.504 -16.271 -0.818 1.00 95.88 61 ALA A C 1
ATOM 455 O O . ALA A 1 61 ? -15.542 -16.437 -0.158 1.00 95.88 61 ALA A O 1
ATOM 456 N N . GLU A 1 62 ? -13.512 -15.476 -0.413 1.00 95.19 62 GLU A N 1
ATOM 457 C CA . GLU A 1 62 ? -13.564 -14.688 0.822 1.00 95.19 62 GLU A CA 1
ATOM 458 C C . GLU A 1 62 ? -14.394 -13.419 0.609 1.00 95.19 62 GLU A C 1
ATOM 460 O O . GLU A 1 62 ? -15.205 -13.049 1.465 1.00 95.19 62 GLU A O 1
ATOM 465 N N . THR A 1 63 ? -14.286 -12.820 -0.576 1.00 97.38 63 THR A N 1
ATOM 466 C CA . THR A 1 63 ? -14.972 -11.587 -0.971 1.00 97.38 63 THR A CA 1
ATOM 467 C C . THR A 1 63 ? -15.830 -11.779 -2.225 1.00 97.38 63 THR A C 1
ATOM 469 O O . THR A 1 63 ? -15.735 -12.793 -2.924 1.00 97.38 63 THR A O 1
ATOM 472 N N . MET A 1 64 ? -16.706 -10.810 -2.514 1.00 97.50 64 MET A N 1
ATOM 473 C CA . MET A 1 64 ? -17.496 -10.836 -3.749 1.00 97.50 64 MET A CA 1
ATOM 474 C C . MET A 1 64 ? -16.601 -10.590 -4.971 1.00 97.50 64 MET A C 1
ATOM 476 O O . MET A 1 64 ? -16.846 -11.175 -6.025 1.00 97.50 64 MET A O 1
ATOM 480 N N . TYR A 1 65 ? -15.530 -9.807 -4.822 1.00 97.56 65 TYR A N 1
ATOM 481 C CA . TYR A 1 65 ? -14.487 -9.650 -5.831 1.00 97.56 65 TYR A CA 1
ATOM 482 C C . TYR A 1 65 ? -13.903 -10.994 -6.271 1.00 97.56 65 TYR A C 1
ATOM 484 O O . TYR A 1 65 ? -13.909 -11.286 -7.467 1.00 97.56 65 TYR A O 1
ATOM 492 N N . ASP A 1 66 ? -13.499 -11.852 -5.329 1.00 97.12 66 ASP A N 1
ATOM 493 C CA . ASP A 1 66 ? -12.948 -13.179 -5.647 1.00 97.12 66 ASP A CA 1
ATOM 494 C C . ASP A 1 66 ? -13.954 -14.024 -6.442 1.00 97.12 66 ASP A C 1
ATOM 496 O O . ASP A 1 66 ? -13.615 -14.646 -7.452 1.00 97.12 66 ASP A O 1
ATOM 500 N N . ALA A 1 67 ? -15.227 -14.005 -6.027 1.00 97.31 67 ALA A N 1
ATOM 501 C CA . ALA A 1 67 ? -16.295 -14.710 -6.731 1.00 97.31 67 ALA A CA 1
ATOM 502 C C . ALA A 1 67 ? -16.493 -14.170 -8.160 1.00 97.31 67 ALA A C 1
ATOM 504 O O . ALA A 1 67 ? -16.641 -14.955 -9.102 1.00 97.31 67 ALA A O 1
ATOM 505 N N . VAL A 1 68 ? -16.460 -12.845 -8.343 1.00 97.19 68 VAL A N 1
ATOM 506 C CA . VAL A 1 68 ? -16.546 -12.192 -9.659 1.00 97.19 68 VAL A CA 1
ATOM 507 C C . VAL A 1 68 ? -15.368 -12.592 -10.550 1.00 97.19 68 VAL A C 1
ATOM 509 O O . VAL A 1 68 ? -15.603 -12.912 -11.719 1.00 97.19 68 VAL A O 1
ATOM 512 N N . GLN A 1 69 ? -14.135 -12.646 -10.028 1.00 96.06 69 GLN A N 1
ATOM 513 C CA . GLN A 1 69 ? -12.963 -13.054 -10.817 1.00 96.06 69 GLN A CA 1
ATOM 514 C C . GLN A 1 69 ? -13.066 -14.512 -11.283 1.00 96.06 69 GLN A C 1
ATOM 516 O O . GLN A 1 69 ? -12.913 -14.777 -12.476 1.00 96.06 69 GLN A O 1
ATOM 521 N N . VAL A 1 70 ? -13.451 -15.444 -10.402 1.00 96.56 70 VAL A N 1
ATOM 522 C CA . VAL A 1 70 ? -13.667 -16.859 -10.774 1.00 96.56 70 VAL A CA 1
ATOM 523 C C . VAL A 1 70 ? -14.709 -16.994 -11.892 1.00 96.56 70 VAL A C 1
ATOM 525 O O . VAL A 1 70 ? -14.542 -17.761 -12.845 1.00 96.56 70 VAL A O 1
ATOM 528 N N . ILE A 1 71 ? -15.805 -16.239 -11.806 1.00 96.50 71 ILE A N 1
ATOM 529 C CA . ILE A 1 71 ? -16.866 -16.258 -12.823 1.00 96.50 71 ILE A CA 1
ATOM 530 C C . ILE A 1 71 ? -16.365 -15.671 -14.157 1.00 96.50 71 ILE A C 1
ATOM 532 O O . ILE A 1 71 ? -16.682 -16.209 -15.227 1.00 96.50 71 ILE A O 1
ATOM 536 N N . LYS A 1 72 ? -15.544 -14.615 -14.094 1.00 94.75 72 LYS A N 1
ATOM 537 C CA . LYS A 1 72 ? -14.920 -13.948 -15.247 1.00 94.75 72 LYS A CA 1
ATOM 538 C C . LYS A 1 72 ? -13.950 -14.855 -15.988 1.00 94.75 72 LYS A C 1
ATOM 540 O O . LYS A 1 72 ? -14.018 -14.924 -17.216 1.00 94.75 72 LYS A O 1
ATOM 545 N N . GLU A 1 73 ? -13.135 -15.621 -15.271 1.00 91.75 73 GLU A N 1
ATOM 546 C CA . GLU A 1 73 ? -12.270 -16.661 -15.846 1.00 91.75 73 GLU A CA 1
ATOM 547 C C . GLU A 1 73 ? -13.075 -17.763 -16.553 1.00 91.75 73 GLU A C 1
ATOM 549 O O . GLU A 1 73 ? -12.665 -18.279 -17.595 1.00 91.75 73 GLU A O 1
ATOM 554 N N . GLY A 1 74 ? -14.275 -18.065 -16.046 1.00 90.44 74 GLY A N 1
ATOM 555 C CA . GLY A 1 74 ? -15.253 -18.952 -16.684 1.00 90.44 74 GLY A CA 1
ATOM 556 C C . GLY A 1 74 ? -15.936 -18.379 -17.937 1.00 90.44 74 GLY A C 1
ATOM 557 O O . GLY A 1 74 ? -16.735 -19.071 -18.576 1.00 90.44 74 GLY A O 1
ATOM 558 N N . GLY A 1 75 ? -15.639 -17.130 -18.310 1.00 92.69 75 GLY A N 1
ATOM 559 C CA . GLY A 1 75 ? -16.160 -16.461 -19.504 1.00 92.69 75 GLY A CA 1
ATOM 560 C C . GLY A 1 75 ? -17.460 -15.676 -19.300 1.00 92.69 75 GLY A C 1
ATOM 561 O O . GLY A 1 75 ? -18.097 -15.311 -20.290 1.00 92.69 75 GLY A O 1
ATOM 562 N N . TYR A 1 76 ? -17.866 -15.411 -18.054 1.00 93.19 76 TYR A N 1
ATOM 563 C CA . TYR A 1 76 ? -19.033 -14.586 -17.722 1.00 93.19 76 TYR A CA 1
ATOM 564 C C . TYR A 1 76 ? -18.596 -13.322 -16.984 1.00 93.19 76 TYR A C 1
ATOM 566 O O . TYR A 1 76 ? -17.906 -13.401 -15.983 1.00 93.19 76 TYR A O 1
ATOM 574 N N . ASP A 1 77 ? -19.042 -12.145 -17.413 1.00 92.25 77 ASP A N 1
ATOM 575 C CA . ASP A 1 77 ? -18.767 -10.911 -16.670 1.00 92.25 77 ASP A CA 1
ATOM 576 C C . ASP A 1 77 ? -19.967 -10.555 -15.788 1.00 92.25 77 ASP A C 1
ATOM 578 O O . ASP A 1 77 ? -20.902 -9.893 -16.245 1.00 92.25 77 ASP A O 1
ATOM 582 N N . LEU A 1 78 ? -19.957 -11.017 -14.530 1.00 92.06 78 LEU A N 1
ATOM 583 C CA . LEU A 1 78 ? -21.061 -10.782 -13.592 1.00 92.06 78 LEU A CA 1
ATOM 584 C C . LEU A 1 78 ? -21.332 -9.290 -13.376 1.00 92.06 78 LEU A C 1
ATOM 586 O O . LEU A 1 78 ? -22.490 -8.903 -13.250 1.00 92.06 78 LEU A O 1
ATOM 590 N N . SER A 1 79 ? -20.299 -8.448 -13.439 1.00 86.94 79 SER A N 1
ATOM 591 C CA . SER A 1 79 ? -20.452 -7.001 -13.276 1.00 86.94 79 SER A CA 1
ATOM 592 C C . SER A 1 79 ? -21.228 -6.332 -14.420 1.00 86.94 79 SER A C 1
ATOM 594 O O . SER A 1 79 ? -21.758 -5.234 -14.266 1.00 86.94 79 SER A O 1
ATOM 596 N N . LYS A 1 80 ? -21.332 -7.007 -15.573 1.00 86.81 80 LYS A N 1
ATOM 597 C CA . LYS A 1 80 ? -22.042 -6.535 -16.772 1.00 86.81 80 LYS A CA 1
ATOM 598 C C . LYS A 1 80 ? -23.329 -7.308 -17.062 1.00 86.81 80 LYS A C 1
ATOM 600 O O . LYS A 1 80 ? -24.003 -7.007 -18.051 1.00 86.81 80 LYS A O 1
ATOM 605 N N . LEU A 1 81 ? -23.670 -8.304 -16.246 1.00 85.69 81 LEU A N 1
ATOM 606 C CA . LEU A 1 81 ? -24.864 -9.120 -16.436 1.00 85.69 81 LEU A CA 1
ATOM 607 C C . LEU A 1 81 ? -26.078 -8.462 -15.781 1.00 85.69 81 LEU A C 1
ATOM 609 O O . LEU A 1 81 ? -26.186 -8.390 -14.564 1.00 85.69 81 LEU A O 1
ATOM 613 N N . THR A 1 82 ? -27.039 -8.060 -16.609 1.00 84.25 82 THR A N 1
ATOM 614 C CA . THR A 1 82 ? -28.381 -7.677 -16.161 1.00 84.25 82 THR A CA 1
ATOM 615 C C . THR A 1 82 ? -29.347 -8.821 -16.474 1.00 84.25 82 THR A C 1
ATOM 617 O O . THR A 1 82 ? -29.403 -9.246 -17.636 1.00 84.25 82 THR A O 1
ATOM 620 N N . PRO A 1 83 ? -30.103 -9.340 -15.489 1.00 84.69 83 PRO A N 1
ATOM 621 C CA . PRO A 1 83 ? -31.109 -10.366 -15.735 1.00 84.69 83 PRO A CA 1
ATOM 622 C C . PRO A 1 83 ? -32.114 -9.939 -16.804 1.00 84.69 83 PRO A C 1
ATOM 624 O O . PRO A 1 83 ? -32.510 -8.778 -16.906 1.00 84.69 83 PRO A O 1
ATOM 627 N N . THR A 1 84 ? -32.517 -10.891 -17.642 1.00 83.81 84 THR A N 1
ATOM 628 C CA . THR A 1 84 ? -33.466 -10.627 -18.730 1.00 83.81 84 THR A CA 1
ATOM 629 C C . THR A 1 84 ? -34.918 -10.638 -18.249 1.00 83.81 84 THR A C 1
ATOM 631 O O . THR A 1 84 ? -35.804 -10.109 -18.930 1.00 83.81 84 THR A O 1
ATOM 634 N N . GLY A 1 85 ? -35.195 -11.260 -17.099 1.00 79.12 85 GLY A N 1
ATOM 635 C CA . GLY A 1 85 ? -36.478 -11.174 -16.406 1.00 79.12 85 GLY A CA 1
ATOM 636 C C . GLY A 1 85 ? -36.702 -9.799 -15.772 1.00 79.12 85 GLY A C 1
ATOM 637 O O . GLY A 1 85 ? -35.812 -9.232 -15.152 1.00 79.12 85 GLY A O 1
ATOM 638 N N . GLU A 1 86 ? -37.912 -9.260 -15.913 1.00 79.56 86 GLU A N 1
ATOM 639 C CA . GLU A 1 86 ? -38.297 -8.009 -15.253 1.00 79.56 86 GLU A CA 1
ATOM 640 C C . GLU A 1 86 ? -38.358 -8.215 -13.729 1.00 79.56 86 GLU A C 1
ATOM 642 O O . GLU A 1 86 ? -39.055 -9.121 -13.268 1.00 79.56 86 GLU A O 1
ATOM 647 N N . GLY A 1 87 ? -37.625 -7.391 -12.970 1.00 82.25 87 GLY A N 1
ATOM 648 C CA . GLY A 1 87 ? -37.545 -7.461 -11.501 1.00 82.25 87 GLY A CA 1
ATOM 649 C C . GLY A 1 87 ? -36.606 -8.541 -10.951 1.00 82.25 87 GLY A C 1
ATOM 650 O O . GLY A 1 87 ? -36.607 -8.793 -9.750 1.00 82.25 87 GLY A O 1
ATOM 651 N N . TYR A 1 88 ? -35.840 -9.217 -11.812 1.00 89.88 88 TYR A N 1
ATOM 652 C CA . TYR A 1 88 ? -34.917 -10.259 -11.373 1.00 89.88 88 TYR A CA 1
ATOM 653 C C . TYR A 1 88 ? -33.551 -9.684 -11.020 1.00 89.88 88 TYR A C 1
ATOM 655 O O . TYR A 1 88 ? -32.998 -8.914 -11.800 1.00 89.88 88 TYR A O 1
ATOM 663 N N . ASP A 1 89 ? -32.978 -10.179 -9.925 1.00 91.38 89 ASP A N 1
ATOM 664 C CA . ASP A 1 89 ? -31.602 -9.912 -9.514 1.00 91.38 89 ASP A CA 1
ATOM 665 C C . ASP A 1 89 ? -30.823 -11.222 -9.389 1.00 91.38 89 ASP A C 1
ATOM 667 O O . ASP A 1 89 ? -31.361 -12.265 -8.998 1.00 91.38 89 ASP A O 1
ATOM 671 N N . ILE A 1 90 ? -29.532 -11.167 -9.713 1.00 94.75 90 ILE A N 1
ATOM 672 C CA . ILE A 1 90 ? -28.589 -12.239 -9.396 1.00 94.75 90 ILE A CA 1
ATOM 673 C C . ILE A 1 90 ? -27.869 -11.831 -8.118 1.00 94.75 90 ILE A C 1
ATOM 675 O O . ILE A 1 90 ? -27.201 -10.801 -8.085 1.00 94.75 90 ILE A O 1
ATOM 679 N N . VAL A 1 91 ? -28.010 -12.651 -7.080 1.00 95.81 91 VAL A N 1
ATOM 680 C CA . VAL A 1 91 ? -27.339 -12.457 -5.793 1.00 95.81 91 VAL A CA 1
ATOM 681 C C . VAL A 1 91 ? -26.268 -13.516 -5.592 1.00 95.81 91 VAL A C 1
ATOM 683 O O . VAL A 1 91 ? -26.505 -14.678 -5.916 1.00 95.81 91 VAL A O 1
ATOM 686 N N . TRP A 1 92 ? -25.123 -13.159 -5.017 1.00 97.31 92 TRP A N 1
ATOM 687 C CA . TRP A 1 92 ? -24.136 -14.123 -4.521 1.00 97.31 92 TRP A CA 1
ATOM 688 C C . TRP A 1 92 ? -24.275 -14.322 -3.016 1.00 97.31 92 TRP A C 1
ATOM 690 O O . TRP A 1 92 ? -24.379 -13.360 -2.267 1.00 97.31 92 TRP A O 1
ATOM 700 N N . ASP A 1 93 ? -24.284 -15.569 -2.560 1.00 96.69 93 ASP A N 1
ATOM 701 C CA . ASP A 1 93 ? -24.355 -15.910 -1.143 1.00 96.69 93 ASP A CA 1
ATOM 702 C C . ASP A 1 93 ? -22.964 -16.178 -0.564 1.00 96.69 93 ASP A C 1
ATOM 704 O O . ASP A 1 93 ? -22.330 -17.178 -0.910 1.00 96.69 93 ASP A O 1
ATOM 708 N N . GLN A 1 94 ? -22.523 -15.334 0.370 1.00 95.81 94 GLN A N 1
ATOM 709 C CA . GLN A 1 94 ? -21.182 -15.415 0.958 1.00 95.81 94 GLN A CA 1
ATOM 710 C C . GLN A 1 94 ? -20.955 -16.647 1.857 1.00 95.81 94 GLN A C 1
ATOM 712 O O . GLN A 1 94 ? -19.814 -17.005 2.156 1.00 95.81 94 GLN A O 1
ATOM 717 N N . GLU A 1 95 ? -22.027 -17.283 2.344 1.00 94.62 95 GLU A N 1
ATOM 718 C CA . GLU A 1 95 ? -21.963 -18.452 3.231 1.00 94.62 95 GLU A CA 1
ATOM 719 C C . GLU A 1 95 ? -21.852 -19.742 2.415 1.00 94.62 95 GLU A C 1
ATOM 721 O O . GLU A 1 95 ? -21.028 -20.619 2.702 1.00 94.62 95 GLU A O 1
ATOM 726 N N . TYR A 1 96 ? -22.687 -19.868 1.382 1.00 95.38 96 TYR A N 1
ATOM 727 C CA . TYR A 1 96 ? -22.734 -21.064 0.535 1.00 95.38 96 TYR A CA 1
ATOM 728 C C . TYR A 1 96 ? -21.866 -20.948 -0.720 1.00 95.38 96 TYR A C 1
ATOM 730 O O . TYR A 1 96 ? -21.687 -21.952 -1.403 1.00 95.38 96 TYR A O 1
ATOM 738 N N . ASN A 1 97 ? -21.301 -19.768 -0.989 1.00 96.44 97 ASN A N 1
ATOM 739 C CA . ASN A 1 97 ? -20.492 -19.449 -2.163 1.00 96.44 97 ASN A CA 1
ATOM 740 C C . ASN A 1 97 ? -21.206 -19.782 -3.488 1.00 96.44 97 ASN A C 1
ATOM 742 O O . ASN A 1 97 ? -20.640 -20.406 -4.386 1.00 96.44 97 ASN A O 1
ATOM 746 N N . ARG A 1 98 ? -22.491 -19.439 -3.607 1.00 96.69 98 ARG A N 1
ATOM 747 C CA . ARG A 1 98 ? -23.303 -19.730 -4.802 1.00 96.69 98 ARG A CA 1
ATOM 748 C C . ARG A 1 98 ? -24.165 -18.540 -5.180 1.00 96.69 98 ARG A C 1
ATOM 750 O O . ARG A 1 98 ? -24.629 -17.803 -4.316 1.00 96.69 98 ARG A O 1
ATOM 757 N N . LEU A 1 99 ? -24.396 -18.387 -6.477 1.00 97.25 99 LEU A N 1
ATOM 758 C CA . LEU A 1 99 ? -25.350 -17.439 -7.024 1.00 97.25 99 LEU A CA 1
ATOM 759 C C . LEU A 1 99 ? -26.777 -17.983 -6.938 1.00 97.25 99 LEU A C 1
ATOM 761 O O . LEU A 1 99 ? -27.022 -19.175 -7.152 1.00 97.25 99 LEU A O 1
ATOM 765 N N . ALA A 1 100 ? -27.728 -17.085 -6.726 1.00 96.25 100 ALA A N 1
ATOM 766 C CA . ALA A 1 100 ? -29.151 -17.347 -6.830 1.00 96.25 100 ALA A CA 1
ATOM 767 C C . ALA A 1 100 ? -29.833 -16.270 -7.678 1.00 96.25 100 ALA A C 1
ATOM 769 O O . ALA A 1 100 ? -29.402 -15.121 -7.726 1.00 96.25 100 ALA A O 1
ATOM 770 N N . LEU A 1 101 ? -30.923 -16.656 -8.336 1.00 95.25 101 LEU A N 1
ATOM 771 C CA . LEU A 1 101 ? -31.829 -15.737 -9.012 1.00 95.25 101 LEU A CA 1
ATOM 772 C C . LEU A 1 101 ? -32.964 -15.400 -8.049 1.00 95.25 101 LEU A C 1
ATOM 774 O O . LEU A 1 101 ? -33.672 -16.309 -7.594 1.00 95.25 101 LEU A O 1
ATOM 778 N N . VAL A 1 102 ? -33.157 -14.120 -7.759 1.00 92.81 102 VAL A N 1
ATOM 779 C CA . VAL A 1 102 ? -34.224 -13.625 -6.885 1.00 92.81 102 VAL A CA 1
ATOM 780 C C . VAL A 1 102 ? -35.134 -12.655 -7.633 1.00 92.81 102 VAL A C 1
ATOM 782 O O . VAL A 1 102 ? -34.747 -12.089 -8.646 1.00 92.81 102 VAL A O 1
ATOM 785 N N . ASN A 1 103 ? -36.363 -12.500 -7.152 1.00 90.19 103 ASN A N 1
ATOM 786 C CA . ASN A 1 103 ? -37.336 -11.523 -7.635 1.00 90.19 103 ASN A CA 1
ATOM 787 C C . ASN A 1 103 ? -38.089 -10.965 -6.430 1.00 90.19 103 ASN A C 1
ATOM 789 O O . ASN A 1 103 ? -38.701 -11.749 -5.697 1.00 90.19 103 ASN A O 1
ATOM 793 N N . ASP A 1 104 ? -38.018 -9.658 -6.190 1.00 82.62 104 ASP A N 1
ATOM 794 C CA . ASP A 1 104 ? -38.598 -9.009 -5.002 1.00 82.62 104 ASP A CA 1
ATOM 795 C C . ASP A 1 104 ? -38.241 -9.742 -3.684 1.00 82.62 104 ASP A C 1
A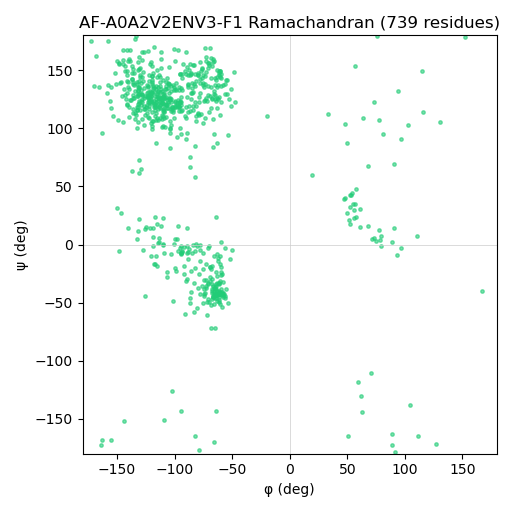TOM 797 O O . ASP A 1 104 ? -39.072 -9.959 -2.797 1.00 82.62 104 ASP A O 1
ATOM 801 N N . GLY A 1 105 ? -36.994 -10.215 -3.577 1.00 76.38 105 GLY A N 1
ATOM 802 C CA . GLY A 1 105 ? -36.483 -10.970 -2.429 1.00 76.38 105 GLY A CA 1
ATOM 803 C C . GLY A 1 105 ? -36.939 -12.430 -2.317 1.00 76.38 105 GLY A C 1
ATOM 804 O O . GLY A 1 105 ? -36.565 -13.112 -1.361 1.00 76.38 105 GLY A O 1
ATOM 805 N N . GLN A 1 106 ? -37.714 -12.943 -3.274 1.00 86.88 106 GLN A N 1
ATOM 806 C CA . GLN A 1 106 ? -38.069 -14.360 -3.356 1.00 86.88 106 GLN A CA 1
ATOM 807 C C . GLN A 1 106 ? -37.096 -15.116 -4.254 1.00 86.88 106 GLN A C 1
ATOM 809 O O . GLN A 1 106 ? -36.832 -14.710 -5.381 1.00 86.88 106 GLN A O 1
ATOM 814 N N . VAL A 1 107 ? -36.613 -16.263 -3.781 1.00 91.06 107 VAL A N 1
ATOM 815 C CA . VAL A 1 107 ? -35.723 -17.136 -4.553 1.00 91.06 107 VAL A CA 1
ATOM 816 C C . VAL A 1 107 ? -36.501 -17.781 -5.695 1.00 91.06 107 VAL A C 1
ATOM 818 O O . VAL A 1 107 ? -37.389 -18.606 -5.474 1.00 91.06 107 VAL A O 1
ATOM 821 N N . ILE A 1 108 ? -36.138 -17.425 -6.922 1.00 92.31 108 ILE A N 1
ATOM 822 C CA . ILE A 1 108 ? -36.657 -18.022 -8.152 1.00 92.31 108 ILE A CA 1
ATOM 823 C C . ILE A 1 108 ? -35.863 -19.278 -8.504 1.00 92.31 108 ILE A C 1
ATOM 825 O O . ILE A 1 108 ? -36.442 -20.291 -8.907 1.00 92.31 108 ILE A O 1
ATOM 829 N N . PHE A 1 109 ? -34.542 -19.224 -8.335 1.00 93.88 109 PHE A N 1
ATOM 830 C CA . PHE A 1 109 ? -33.647 -20.350 -8.571 1.00 93.88 109 PHE A CA 1
ATOM 831 C C . PHE A 1 109 ? -32.412 -20.278 -7.670 1.00 93.88 109 PHE A C 1
ATOM 833 O O . PHE A 1 109 ? -31.810 -19.222 -7.518 1.00 93.88 109 PHE A O 1
ATOM 840 N N . SER A 1 110 ? -32.016 -21.422 -7.120 1.00 92.69 110 SER A N 1
ATOM 841 C CA . SER A 1 110 ? -30.710 -21.657 -6.504 1.00 92.69 110 SER A CA 1
ATOM 842 C C . SER A 1 110 ? -30.379 -23.145 -6.636 1.00 92.69 110 SER A C 1
ATOM 844 O O . SER A 1 110 ? -31.286 -23.985 -6.638 1.00 92.69 110 SER A O 1
ATOM 846 N N . ASP A 1 111 ? -29.101 -23.484 -6.770 1.00 89.44 111 ASP A N 1
ATOM 847 C CA . ASP A 1 111 ? -28.607 -24.866 -6.764 1.00 89.44 111 ASP A CA 1
ATOM 848 C C . ASP A 1 111 ? -28.111 -25.325 -5.382 1.00 89.44 111 ASP A C 1
ATOM 850 O O . ASP A 1 111 ? -27.782 -26.502 -5.203 1.00 89.44 111 ASP A O 1
ATOM 854 N N . SER A 1 112 ? -28.127 -24.431 -4.391 1.00 89.62 112 SER A N 1
ATOM 855 C CA . SER A 1 112 ? -27.785 -24.705 -2.999 1.00 89.62 112 SER A CA 1
ATOM 856 C C . SER A 1 112 ? -28.807 -24.111 -2.032 1.00 89.62 112 SER A C 1
ATOM 858 O O . SER A 1 112 ? -29.786 -23.461 -2.404 1.00 89.62 112 SER A O 1
ATOM 860 N N . LYS A 1 113 ? -28.577 -24.333 -0.735 1.00 90.94 113 LYS A N 1
ATOM 861 C CA . LYS A 1 113 ? -29.221 -23.511 0.289 1.00 90.94 113 LYS A CA 1
ATOM 862 C C . LYS A 1 113 ? -28.786 -22.051 0.098 1.00 90.94 113 LYS A C 1
ATOM 864 O O . LYS A 1 113 ? -27.679 -21.806 -0.373 1.00 90.94 113 LYS A O 1
ATOM 869 N N . ILE A 1 114 ? -29.676 -21.132 0.456 1.00 93.00 114 ILE A N 1
ATOM 870 C CA . ILE A 1 114 ? -29.414 -19.697 0.515 1.00 93.00 114 ILE A CA 1
ATOM 871 C C . ILE A 1 114 ? -29.617 -19.213 1.954 1.00 93.00 114 ILE A C 1
ATOM 873 O O . ILE A 1 114 ? -30.431 -19.773 2.703 1.00 93.00 114 ILE A O 1
ATOM 877 N N . SER A 1 115 ? -28.847 -18.212 2.344 1.00 93.69 115 SER A N 1
ATOM 878 C CA . SER A 1 115 ? -28.910 -17.521 3.620 1.00 93.69 115 SER A CA 1
ATOM 879 C C . SER A 1 115 ? -30.251 -16.806 3.763 1.00 93.69 115 SER A C 1
ATOM 881 O O . SER A 1 115 ? -30.815 -16.288 2.798 1.00 93.69 115 SER A O 1
ATOM 883 N N . SER A 1 116 ? -30.797 -16.824 4.978 1.00 91.31 116 SER A N 1
ATOM 884 C CA . SER A 1 116 ? -32.025 -16.089 5.310 1.00 91.31 116 SER A CA 1
ATOM 885 C C . SER A 1 116 ? -31.757 -14.603 5.540 1.00 91.31 116 SER A C 1
ATOM 887 O O . SER A 1 116 ? -32.648 -13.771 5.390 1.00 91.31 116 SER A O 1
ATOM 889 N N . GLU A 1 117 ? -30.528 -14.294 5.927 1.00 91.88 117 GLU A N 1
ATOM 890 C CA . GLU A 1 117 ? -29.989 -12.982 6.218 1.00 91.88 117 GLU A CA 1
ATOM 891 C C . GLU A 1 117 ? -29.627 -12.279 4.908 1.00 91.88 117 GLU A C 1
ATOM 893 O O . GLU A 1 117 ? -28.704 -12.695 4.209 1.00 91.88 117 GLU A O 1
ATOM 898 N N . LYS A 1 118 ? -30.344 -11.205 4.563 1.00 92.25 118 LYS A N 1
ATOM 899 C CA . LYS A 1 118 ? -30.126 -10.499 3.292 1.00 92.25 118 LYS A CA 1
ATOM 900 C C . LYS A 1 118 ? -28.735 -9.872 3.188 1.00 92.25 118 LYS A C 1
ATOM 902 O O . LYS A 1 118 ? -28.150 -9.932 2.119 1.00 92.25 118 LYS A O 1
ATOM 907 N N . TRP A 1 119 ? -28.145 -9.404 4.286 1.00 92.38 119 TRP A N 1
ATOM 908 C CA . TRP A 1 119 ? -26.780 -8.858 4.289 1.00 92.38 119 TRP A CA 1
ATOM 909 C C . TRP A 1 119 ? -25.691 -9.903 3.981 1.00 92.38 119 TRP A C 1
ATOM 911 O O . TRP A 1 119 ? -24.543 -9.546 3.752 1.00 92.38 119 TRP A O 1
ATOM 921 N N . LYS A 1 120 ? -26.018 -11.201 3.938 1.00 94.75 120 LYS A N 1
ATOM 922 C CA . LYS A 1 120 ? -25.102 -12.244 3.441 1.00 94.75 120 LYS A CA 1
ATOM 923 C C . LYS A 1 120 ? -25.205 -12.474 1.930 1.00 94.75 120 LYS A C 1
ATOM 925 O O . LYS A 1 120 ? -24.440 -13.266 1.381 1.00 94.75 120 LYS A O 1
ATOM 930 N N . LEU A 1 121 ? -26.168 -11.826 1.278 1.00 95.44 121 LEU A N 1
ATOM 931 C CA . LEU A 1 121 ? -26.435 -11.922 -0.149 1.00 95.44 121 LEU A CA 1
ATOM 932 C C . LEU A 1 121 ? -25.984 -10.628 -0.831 1.00 95.44 121 LEU A C 1
ATOM 934 O O . LEU A 1 121 ? -26.282 -9.539 -0.347 1.00 95.44 121 LEU A O 1
ATOM 938 N N . TRP A 1 122 ? -25.273 -10.761 -1.944 1.00 97.12 122 TRP A N 1
ATOM 939 C CA . TRP A 1 122 ? -24.550 -9.680 -2.606 1.00 97.12 122 TRP A CA 1
ATOM 940 C C . TRP A 1 122 ? -25.120 -9.384 -3.983 1.00 97.12 122 TRP A C 1
ATOM 942 O O . TRP A 1 122 ? -25.224 -10.299 -4.797 1.00 97.12 122 TRP A O 1
ATOM 952 N N . ILE A 1 123 ? -25.437 -8.122 -4.260 1.00 95.56 123 ILE A N 1
ATOM 953 C CA . ILE A 1 123 ? -25.876 -7.641 -5.578 1.00 95.56 123 ILE A CA 1
ATOM 954 C C . ILE A 1 123 ? -24.828 -6.734 -6.215 1.00 95.56 123 ILE A C 1
ATOM 956 O O . ILE A 1 123 ? -24.085 -6.050 -5.519 1.00 95.56 123 ILE A O 1
ATOM 960 N N . VAL A 1 124 ? -24.792 -6.707 -7.545 1.00 95.94 124 VAL A N 1
ATOM 961 C CA . VAL A 1 124 ? -23.959 -5.774 -8.315 1.00 95.94 124 VAL A CA 1
ATOM 962 C C . VAL A 1 124 ? -24.733 -4.478 -8.559 1.00 95.94 124 VAL A C 1
ATOM 964 O O . VAL A 1 124 ? -25.899 -4.530 -8.944 1.00 95.94 124 VAL A O 1
ATOM 967 N N . THR A 1 125 ? -24.077 -3.328 -8.403 1.00 95.06 125 THR A N 1
ATOM 968 C CA . THR A 1 125 ? -24.621 -2.009 -8.769 1.00 95.06 125 THR A CA 1
ATOM 969 C C . THR A 1 125 ? -23.556 -1.118 -9.418 1.00 95.06 125 THR A C 1
ATOM 971 O O . THR A 1 125 ? -22.353 -1.345 -9.275 1.00 95.06 125 THR A O 1
ATOM 974 N N . ASP A 1 126 ? -23.986 -0.095 -10.150 1.00 94.81 126 ASP A N 1
ATOM 975 C CA . ASP A 1 126 ? -23.161 1.003 -10.673 1.00 94.81 126 ASP A CA 1
ATOM 976 C C . ASP A 1 126 ? -23.506 2.361 -10.034 1.00 94.81 126 ASP A C 1
ATOM 978 O O . ASP A 1 126 ? -22.886 3.376 -10.353 1.00 94.81 126 ASP A O 1
ATOM 982 N N . GLU A 1 127 ? -24.442 2.381 -9.082 1.00 95.19 127 GLU A N 1
ATOM 983 C CA . GLU A 1 127 ? -24.881 3.580 -8.371 1.00 95.19 127 GLU A CA 1
ATOM 984 C C . GLU A 1 127 ? -25.224 3.303 -6.898 1.00 95.19 127 GLU A C 1
ATOM 986 O O . GLU A 1 127 ? -25.345 2.155 -6.460 1.00 95.19 127 GLU A O 1
ATOM 991 N N . GLN A 1 128 ? -25.388 4.375 -6.117 1.00 95.56 128 GLN A N 1
ATOM 992 C CA . GLN A 1 128 ? -25.896 4.294 -4.748 1.00 95.56 128 GLN A CA 1
ATOM 993 C C . GLN A 1 128 ? -27.337 3.779 -4.759 1.00 95.56 128 GLN A C 1
ATOM 995 O O . GLN A 1 128 ? -28.219 4.400 -5.353 1.00 95.56 128 GLN A O 1
ATOM 1000 N N . ILE A 1 129 ? -27.585 2.691 -4.032 1.00 92.75 129 ILE A N 1
ATOM 1001 C CA . ILE A 1 129 ? -28.910 2.077 -3.919 1.00 92.75 129 ILE A CA 1
ATOM 1002 C C . ILE A 1 129 ? -29.304 1.885 -2.454 1.00 92.75 129 ILE A C 1
ATOM 1004 O O . ILE A 1 129 ? -28.459 1.658 -1.589 1.00 92.75 129 ILE A O 1
ATOM 1008 N N . GLU A 1 130 ? -30.603 1.967 -2.174 1.00 91.06 130 GLU A N 1
ATOM 1009 C CA . GLU A 1 130 ? -31.166 1.559 -0.886 1.00 91.06 130 GLU A CA 1
ATOM 1010 C C . GLU A 1 130 ? -31.518 0.072 -0.954 1.00 91.06 130 GLU A C 1
ATOM 1012 O O . GLU A 1 130 ? -32.392 -0.340 -1.717 1.00 91.06 130 GLU A O 1
ATOM 1017 N N . THR A 1 131 ? -30.825 -0.750 -0.169 1.00 90.31 131 THR A N 1
ATOM 1018 C CA . THR A 1 131 ? -31.001 -2.204 -0.183 1.00 90.31 131 THR A CA 1
ATOM 1019 C C . THR A 1 131 ? -30.697 -2.817 1.184 1.00 90.31 131 THR A C 1
ATOM 1021 O O . THR A 1 131 ? -29.995 -2.237 2.010 1.00 90.31 131 THR A O 1
ATOM 1024 N N . GLU A 1 132 ? -31.246 -4.006 1.429 1.00 90.44 132 GLU A N 1
ATOM 1025 C CA . GLU A 1 132 ? -30.900 -4.854 2.581 1.00 90.44 132 GLU A CA 1
ATOM 1026 C C . GLU A 1 132 ? -29.805 -5.882 2.231 1.00 90.44 132 GLU A C 1
ATOM 1028 O O . GLU A 1 132 ? -29.370 -6.648 3.093 1.00 90.44 132 GLU A O 1
ATOM 1033 N N . TYR A 1 133 ? -29.415 -5.946 0.955 1.00 93.19 133 TYR A N 1
ATOM 1034 C CA . TYR A 1 133 ? -28.334 -6.785 0.450 1.00 93.19 133 TYR A CA 1
ATOM 1035 C C . TYR A 1 133 ? -26.979 -6.110 0.636 1.00 93.19 133 TYR A C 1
ATOM 1037 O O . TYR A 1 133 ? -26.882 -4.885 0.645 1.00 93.19 133 TYR A O 1
ATOM 1045 N N . SER A 1 134 ? -25.930 -6.919 0.724 1.00 96.38 134 SER A N 1
ATOM 1046 C CA . SER A 1 134 ? -24.571 -6.423 0.530 1.00 96.38 134 SER A CA 1
ATOM 1047 C C . SER A 1 134 ? -24.346 -6.058 -0.934 1.00 96.38 134 SER A C 1
ATOM 1049 O O . SER A 1 134 ? -25.051 -6.540 -1.827 1.00 96.38 134 SER A O 1
ATOM 1051 N N . VAL A 1 135 ? -23.388 -5.177 -1.192 1.00 97.38 135 VAL A N 1
ATOM 1052 C CA . VAL A 1 135 ? -23.243 -4.543 -2.504 1.00 97.38 135 VAL A CA 1
ATOM 1053 C C . VAL A 1 135 ? -21.835 -4.702 -3.054 1.00 97.38 135 VAL A C 1
ATOM 1055 O O . VAL A 1 135 ? -20.856 -4.457 -2.362 1.00 97.38 135 VAL A O 1
ATOM 1058 N N . TYR A 1 136 ? -21.753 -5.060 -4.330 1.00 98.12 136 TYR A N 1
ATOM 1059 C CA . TYR A 1 136 ? -20.546 -5.003 -5.139 1.00 98.12 136 TYR A CA 1
ATOM 1060 C C . TYR A 1 136 ? -20.641 -3.848 -6.137 1.00 98.12 136 TYR A C 1
ATOM 1062 O O . TYR A 1 136 ? -21.584 -3.791 -6.934 1.00 98.12 136 TYR A O 1
ATOM 1070 N N . LEU A 1 137 ? -19.665 -2.942 -6.117 1.00 97.69 137 LEU A N 1
ATOM 1071 C CA . LEU A 1 137 ? -19.585 -1.832 -7.063 1.00 97.69 137 LEU A CA 1
ATOM 1072 C C . LEU A 1 137 ? -18.900 -2.299 -8.348 1.00 97.69 137 LEU A C 1
ATOM 1074 O O . LEU A 1 137 ? -17.750 -2.736 -8.349 1.00 97.69 137 LEU A O 1
ATOM 1078 N N . SER A 1 138 ? -19.625 -2.218 -9.460 1.00 95.69 138 SER A N 1
ATOM 1079 C CA . SER A 1 138 ? -19.094 -2.550 -10.784 1.00 95.69 138 SER A CA 1
ATOM 1080 C C . SER A 1 138 ? -18.048 -1.537 -11.267 1.00 95.69 138 SER A C 1
ATOM 1082 O O . SER A 1 138 ? -17.927 -0.437 -10.731 1.00 95.69 138 SER A O 1
ATOM 1084 N N . ASP A 1 139 ? -17.348 -1.880 -12.352 1.00 93.31 139 ASP A N 1
ATOM 1085 C CA . ASP A 1 139 ? -16.383 -1.011 -13.050 1.00 93.31 139 ASP A CA 1
ATOM 1086 C C . ASP A 1 139 ? -17.007 0.265 -13.657 1.00 93.31 139 ASP A C 1
ATOM 1088 O O . ASP A 1 139 ? -16.299 1.139 -14.156 1.00 93.31 139 ASP A O 1
ATOM 1092 N N . LYS A 1 140 ? -18.341 0.377 -13.638 1.00 94.19 140 LYS A N 1
ATOM 1093 C CA . LYS A 1 140 ? -19.092 1.550 -14.101 1.00 94.19 140 LYS A CA 1
ATOM 1094 C C . LYS A 1 140 ? -19.441 2.531 -12.992 1.00 94.19 140 LYS A C 1
ATOM 1096 O O . LYS A 1 140 ? -19.964 3.599 -13.307 1.00 94.19 140 LYS A O 1
ATOM 1101 N N . PHE A 1 141 ? -19.201 2.185 -11.730 1.00 96.25 141 PHE A N 1
ATOM 1102 C CA . PHE A 1 141 ? -19.450 3.103 -10.632 1.00 96.25 141 PHE A CA 1
ATOM 1103 C C . PHE A 1 141 ? -18.545 4.332 -10.771 1.00 96.25 141 PHE A C 1
ATOM 1105 O O . PHE A 1 141 ? -17.334 4.220 -10.917 1.00 96.25 141 PHE A O 1
ATOM 1112 N N . THR A 1 142 ? -19.134 5.528 -10.759 1.00 95.06 142 THR A N 1
ATOM 1113 C CA . THR A 1 142 ? -18.382 6.788 -10.922 1.00 95.06 142 THR A CA 1
ATOM 1114 C C . THR A 1 142 ? -18.384 7.657 -9.666 1.00 95.06 142 THR A C 1
ATOM 1116 O O . THR A 1 142 ? -17.968 8.815 -9.722 1.00 95.06 142 THR A O 1
ATOM 1119 N N . GLY A 1 143 ? -18.939 7.159 -8.559 1.00 95.12 143 GLY A N 1
ATOM 1120 C CA . GLY A 1 143 ? -18.967 7.880 -7.291 1.00 95.12 143 GLY A CA 1
ATOM 1121 C C . GLY A 1 143 ? -17.608 7.847 -6.593 1.00 95.12 143 GLY A C 1
ATOM 1122 O O . GLY A 1 143 ? -16.838 6.909 -6.752 1.00 95.12 143 GLY A O 1
ATOM 1123 N N . SER A 1 144 ? -17.321 8.870 -5.791 1.00 96.12 144 SER A N 1
ATOM 1124 C CA . SER A 1 144 ? -16.161 8.883 -4.888 1.00 96.12 144 SER A CA 1
ATOM 1125 C C . SER A 1 144 ? -16.506 8.418 -3.472 1.00 96.12 144 SER A C 1
ATOM 1127 O O . SER A 1 144 ? -15.620 8.295 -2.634 1.00 96.12 144 SER A O 1
ATOM 1129 N N . GLU A 1 145 ? -17.792 8.215 -3.181 1.00 97.62 145 GLU A N 1
ATOM 1130 C CA . GLU A 1 145 ? -18.298 7.839 -1.862 1.00 97.62 145 GLU A CA 1
ATOM 1131 C C . GLU A 1 145 ? -19.439 6.828 -2.005 1.00 97.62 145 GLU A C 1
ATOM 1133 O O . GLU A 1 145 ? -20.227 6.919 -2.951 1.00 97.62 145 GLU A O 1
ATOM 1138 N N . TYR A 1 146 ? -19.546 5.900 -1.055 1.00 97.75 146 TYR A N 1
ATOM 1139 C CA . TYR A 1 146 ? -20.653 4.952 -0.961 1.00 97.75 146 TYR A CA 1
ATOM 1140 C C . TYR A 1 146 ? -21.056 4.729 0.499 1.00 97.75 146 TYR A C 1
ATOM 1142 O O . TYR A 1 146 ? -20.213 4.420 1.346 1.00 97.75 146 TYR A O 1
ATOM 1150 N N . THR A 1 147 ? -22.352 4.837 0.796 1.00 96.94 147 THR A N 1
ATOM 1151 C CA . THR A 1 147 ? -22.891 4.494 2.120 1.00 96.94 147 THR A CA 1
ATOM 1152 C C . THR A 1 147 ? -23.581 3.140 2.052 1.00 96.94 147 THR A C 1
ATOM 1154 O O . THR A 1 147 ? -24.592 2.977 1.369 1.00 96.94 147 THR A O 1
ATOM 1157 N N . ALA A 1 148 ? -23.036 2.166 2.770 1.00 94.50 148 ALA A N 1
ATOM 1158 C CA . ALA A 1 148 ? -23.553 0.818 2.876 1.00 94.50 148 ALA A CA 1
ATOM 1159 C C . ALA A 1 148 ? -24.340 0.632 4.177 1.00 94.50 148 ALA A C 1
ATOM 1161 O O . ALA A 1 148 ? -23.886 0.979 5.266 1.00 94.50 148 ALA A O 1
ATOM 1162 N N . THR A 1 149 ? -25.514 0.023 4.046 1.00 91.19 149 THR A N 1
ATOM 1163 C CA . THR A 1 149 ? -26.348 -0.455 5.157 1.00 91.19 149 THR A CA 1
ATOM 1164 C C . THR A 1 149 ? -26.097 -1.929 5.480 1.00 91.19 149 THR A C 1
ATOM 1166 O O . THR A 1 149 ? -26.720 -2.450 6.396 1.00 91.19 149 THR A O 1
ATOM 1169 N N . ALA A 1 150 ? -25.211 -2.594 4.728 1.00 93.31 150 ALA A N 1
ATOM 1170 C CA . ALA A 1 150 ? -24.791 -3.990 4.848 1.00 93.31 150 ALA A CA 1
ATOM 1171 C C . ALA A 1 150 ? -23.288 -4.110 4.498 1.00 93.31 150 ALA A C 1
ATOM 1173 O O . ALA A 1 150 ? -22.533 -3.159 4.694 1.00 93.31 150 ALA A O 1
ATOM 1174 N N . GLY A 1 151 ? -22.834 -5.263 3.998 1.00 95.75 151 GLY A N 1
ATOM 1175 C CA . GLY A 1 151 ? -21.481 -5.427 3.463 1.00 95.75 151 GLY A CA 1
ATOM 1176 C C . GLY A 1 151 ? -21.289 -4.688 2.137 1.00 95.75 151 GLY A C 1
ATOM 1177 O O . GLY A 1 151 ? -22.246 -4.413 1.407 1.00 95.75 151 GLY A O 1
ATOM 1178 N N . VAL A 1 152 ? -20.039 -4.361 1.822 1.00 97.81 152 VAL A N 1
ATOM 1179 C CA . VAL A 1 152 ? -19.684 -3.625 0.603 1.00 97.81 152 VAL A CA 1
ATOM 1180 C C . VAL A 1 152 ? -18.331 -4.059 0.063 1.00 97.81 152 VAL A C 1
ATOM 1182 O O . VAL A 1 152 ? -17.389 -4.282 0.815 1.00 97.81 152 VAL A O 1
ATOM 1185 N N . ASP A 1 153 ? -18.249 -4.177 -1.252 1.00 98.50 153 ASP A N 1
ATOM 1186 C CA . ASP A 1 153 ? -17.048 -4.511 -2.000 1.00 98.50 153 ASP A CA 1
ATOM 1187 C C . ASP A 1 153 ? -16.949 -3.521 -3.154 1.00 98.50 153 ASP A C 1
ATOM 1189 O O . ASP A 1 153 ? -17.835 -3.457 -4.010 1.00 98.50 153 ASP A O 1
ATOM 1193 N N . VAL A 1 154 ? -15.907 -2.695 -3.154 1.00 98.19 154 VAL A N 1
ATOM 1194 C CA . VAL A 1 154 ? -15.753 -1.634 -4.159 1.00 98.19 154 VAL A CA 1
ATOM 1195 C C . VAL A 1 154 ? -15.257 -2.164 -5.507 1.00 98.19 154 VAL A C 1
ATOM 1197 O O . VAL A 1 154 ? -15.104 -1.387 -6.448 1.00 98.19 154 VAL A O 1
ATOM 1200 N N . GLY A 1 155 ? -15.016 -3.471 -5.634 1.00 96.62 155 GLY A N 1
ATOM 1201 C CA . GLY A 1 155 ? -14.525 -4.069 -6.866 1.00 96.62 155 GLY A CA 1
ATOM 1202 C C . GLY A 1 155 ? -13.152 -3.523 -7.259 1.00 96.62 155 GLY A C 1
ATOM 1203 O O . GLY A 1 155 ? -12.238 -3.463 -6.436 1.00 96.62 155 GLY A O 1
ATOM 1204 N N . ASP A 1 156 ? -13.020 -3.109 -8.519 1.00 95.06 156 ASP A N 1
ATOM 1205 C CA . ASP A 1 156 ? -11.803 -2.479 -9.051 1.00 95.06 156 ASP A CA 1
ATOM 1206 C C . ASP A 1 156 ? -11.746 -0.954 -8.777 1.00 95.06 156 ASP A C 1
ATOM 1208 O O . ASP A 1 156 ? -10.788 -0.294 -9.173 1.00 95.06 156 ASP A O 1
ATOM 1212 N N . ASN A 1 157 ? -12.755 -0.362 -8.122 1.00 96.62 157 ASN A N 1
ATOM 1213 C CA . ASN A 1 157 ? -12.820 1.088 -7.912 1.00 96.62 157 ASN A CA 1
ATOM 1214 C C . ASN A 1 157 ? -11.865 1.540 -6.794 1.00 96.62 157 ASN A C 1
ATOM 1216 O O . ASN A 1 157 ? -12.083 1.246 -5.619 1.00 96.62 157 ASN A O 1
ATOM 1220 N N . GLU A 1 158 ? -10.828 2.292 -7.156 1.00 96.00 158 GLU A N 1
ATOM 1221 C CA . GLU A 1 158 ? -9.837 2.824 -6.216 1.00 96.00 158 GLU A CA 1
ATOM 1222 C C . GLU A 1 158 ? -10.329 4.075 -5.472 1.00 96.00 158 GLU A C 1
ATOM 1224 O O . GLU A 1 158 ? -11.031 4.922 -6.029 1.00 96.00 158 GLU A O 1
ATOM 1229 N N . GLY A 1 159 ? -9.914 4.228 -4.213 1.00 94.94 159 GLY A N 1
ATOM 1230 C CA . GLY A 1 159 ? -10.066 5.477 -3.456 1.00 94.94 159 GLY A CA 1
ATOM 1231 C C . GLY A 1 159 ? -11.504 5.868 -3.093 1.00 94.94 159 GLY A C 1
ATOM 1232 O O . GLY A 1 159 ? -11.745 7.021 -2.737 1.00 94.94 159 GLY A O 1
ATOM 1233 N N . VAL A 1 160 ? -12.467 4.945 -3.184 1.00 97.88 160 VAL A N 1
ATOM 1234 C CA . VAL A 1 160 ? -13.863 5.201 -2.799 1.00 97.88 160 VAL A CA 1
ATOM 1235 C C . VAL A 1 160 ? -13.972 5.288 -1.277 1.00 97.88 160 VAL A C 1
ATOM 1237 O O . VAL A 1 160 ? -13.641 4.339 -0.568 1.00 97.88 160 VAL A O 1
ATOM 1240 N N . ASN A 1 161 ? -14.491 6.404 -0.760 1.00 98.38 161 ASN A N 1
ATOM 1241 C CA . ASN A 1 161 ? -14.783 6.523 0.665 1.00 98.38 161 ASN A CA 1
ATOM 1242 C C . ASN A 1 161 ? -16.041 5.723 1.012 1.00 98.38 161 ASN A C 1
ATOM 1244 O O . ASN A 1 161 ? -17.119 5.969 0.470 1.00 98.38 161 ASN A O 1
ATOM 1248 N N . VAL A 1 162 ? -15.924 4.790 1.948 1.00 98.25 162 VAL A N 1
ATOM 1249 C CA . VAL A 1 162 ? -17.012 3.895 2.341 1.00 98.25 162 VAL A CA 1
ATOM 1250 C C . VAL A 1 162 ? -17.507 4.252 3.736 1.00 98.25 162 VAL A C 1
ATOM 1252 O O . VAL A 1 162 ? -16.733 4.321 4.685 1.00 98.25 162 VAL A O 1
ATOM 1255 N N . THR A 1 163 ? -18.814 4.436 3.890 1.00 97.69 163 THR A N 1
ATOM 1256 C CA . THR A 1 163 ? -19.457 4.527 5.208 1.00 97.69 163 THR A CA 1
ATOM 1257 C C . THR A 1 163 ? -20.321 3.299 5.431 1.00 97.69 163 THR A C 1
ATOM 1259 O O . THR A 1 163 ? -21.223 3.040 4.646 1.00 97.69 163 THR A O 1
ATOM 1262 N N . ILE A 1 164 ? -20.064 2.558 6.503 1.00 95.00 164 ILE A N 1
ATOM 1263 C CA . ILE A 1 164 ? -20.884 1.438 6.959 1.00 95.00 164 ILE A CA 1
ATOM 1264 C C . ILE A 1 164 ? -21.681 1.933 8.156 1.00 95.00 164 ILE A C 1
ATOM 1266 O O . ILE A 1 164 ? -21.126 2.132 9.236 1.00 95.00 164 ILE A O 1
ATOM 1270 N N . ASP A 1 165 ? -22.970 2.155 7.932 1.00 90.31 165 ASP A N 1
ATOM 1271 C CA . ASP A 1 165 ? -23.928 2.595 8.945 1.00 90.31 165 ASP A CA 1
ATOM 1272 C C . ASP A 1 165 ? -25.007 1.520 9.052 1.00 90.31 165 ASP A C 1
ATOM 1274 O O . ASP A 1 165 ? -25.883 1.398 8.190 1.00 90.31 165 ASP A O 1
ATOM 1278 N N . THR A 1 166 ? -24.882 0.668 10.071 1.00 84.81 166 THR A N 1
ATOM 1279 C CA . THR A 1 166 ? -25.763 -0.494 10.233 1.00 84.81 166 THR A CA 1
ATOM 1280 C C . THR A 1 166 ? -26.527 -0.439 11.542 1.00 84.81 166 THR A C 1
ATOM 1282 O O . THR A 1 166 ? -26.035 0.010 12.580 1.00 84.81 166 THR A O 1
ATOM 1285 N N . ASP A 1 167 ? -27.762 -0.935 11.501 1.00 71.44 167 ASP A N 1
ATOM 1286 C CA . ASP A 1 167 ? -28.592 -1.033 12.690 1.00 71.44 167 ASP A CA 1
ATOM 1287 C C . ASP A 1 167 ? -28.223 -2.245 13.568 1.00 71.44 167 ASP A C 1
ATOM 1289 O O . ASP A 1 167 ? -27.284 -3.002 13.320 1.00 71.44 167 ASP A O 1
ATOM 1293 N N . ALA A 1 168 ? -28.977 -2.444 14.649 1.00 65.25 168 ALA A N 1
ATOM 1294 C CA . ALA A 1 168 ? -28.673 -3.463 15.645 1.00 65.25 168 ALA A CA 1
ATOM 1295 C C . ALA A 1 168 ? -28.865 -4.926 15.194 1.00 65.25 168 ALA A C 1
ATOM 1297 O O . ALA A 1 168 ? -28.642 -5.828 16.004 1.00 65.25 168 ALA A O 1
ATOM 1298 N N . THR A 1 169 ? -29.318 -5.184 13.964 1.00 76.31 169 THR A N 1
ATOM 1299 C CA . THR A 1 169 ? -29.659 -6.540 13.507 1.00 76.31 169 THR A CA 1
ATOM 1300 C C . THR A 1 169 ? -28.507 -7.279 12.830 1.00 76.31 169 THR A C 1
ATOM 1302 O O . THR A 1 169 ? -28.488 -8.511 12.864 1.00 76.31 169 THR A O 1
ATOM 1305 N N . MET A 1 170 ? -27.540 -6.560 12.258 1.00 82.81 170 MET A N 1
ATOM 1306 C CA . MET A 1 170 ? -26.440 -7.163 11.507 1.00 82.81 170 MET A CA 1
ATOM 1307 C C . MET A 1 170 ? -25.309 -7.611 12.430 1.00 82.81 170 MET A C 1
ATOM 1309 O O . MET A 1 170 ? -24.861 -6.865 13.297 1.00 82.81 170 MET A O 1
ATOM 1313 N N . THR A 1 171 ? -24.848 -8.849 12.240 1.00 88.12 171 THR A N 1
ATOM 1314 C CA . THR A 1 171 ? -23.849 -9.477 13.122 1.00 88.12 171 THR A CA 1
ATOM 1315 C C . THR A 1 171 ? -22.543 -9.844 12.422 1.00 88.12 171 THR A C 1
ATOM 1317 O O . THR A 1 171 ? -21.566 -10.133 13.100 1.00 88.12 171 THR A O 1
ATOM 1320 N N . ASP 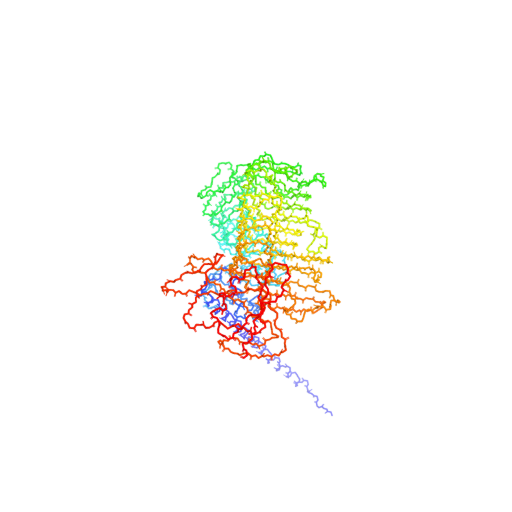A 1 172 ? -22.533 -9.895 11.091 1.00 90.69 172 ASP A N 1
ATOM 1321 C CA . ASP A 1 172 ? -21.420 -10.393 10.273 1.00 90.69 172 ASP A CA 1
ATOM 1322 C C . ASP A 1 172 ? -21.412 -9.640 8.940 1.00 90.69 172 ASP A C 1
ATOM 1324 O O . ASP A 1 172 ? -22.308 -9.835 8.114 1.00 90.69 172 ASP A O 1
ATOM 1328 N N . LEU A 1 173 ? -20.444 -8.743 8.774 1.00 94.25 173 LEU A N 1
ATOM 1329 C CA . LEU A 1 173 ? -20.286 -7.867 7.620 1.00 94.25 173 LEU A CA 1
ATOM 1330 C C . LEU A 1 173 ? -18.915 -8.108 7.000 1.00 94.25 173 LEU A C 1
ATOM 1332 O O . LEU A 1 173 ? -17.896 -8.008 7.684 1.00 94.25 173 LEU A O 1
ATOM 1336 N N . ARG A 1 174 ? -18.883 -8.375 5.694 1.00 96.50 174 ARG A N 1
ATOM 1337 C CA . ARG A 1 174 ? -17.632 -8.351 4.934 1.00 96.50 174 ARG A CA 1
ATOM 1338 C C . ARG A 1 174 ? -17.514 -7.030 4.205 1.00 96.50 174 ARG A C 1
ATOM 1340 O O . ARG A 1 174 ? -18.500 -6.513 3.676 1.00 96.50 174 ARG A O 1
ATOM 1347 N N . VAL A 1 175 ? -16.304 -6.502 4.208 1.00 97.75 175 VAL A N 1
ATOM 1348 C CA . VAL A 1 175 ? -15.973 -5.230 3.595 1.00 97.75 175 VAL A CA 1
ATOM 1349 C C . VAL A 1 175 ? -14.694 -5.403 2.802 1.00 97.75 175 VAL A C 1
ATOM 1351 O O . VAL A 1 175 ? -13.721 -5.951 3.314 1.00 97.75 175 VAL A O 1
ATOM 1354 N N . ARG A 1 176 ? -14.685 -4.921 1.566 1.00 98.19 176 ARG A N 1
ATOM 1355 C CA . ARG A 1 176 ? -13.481 -4.851 0.745 1.00 98.19 176 ARG A CA 1
ATOM 1356 C C . ARG A 1 176 ? -13.398 -3.468 0.113 1.00 98.19 176 ARG A C 1
ATOM 1358 O O . ARG A 1 176 ? -14.263 -3.098 -0.682 1.00 98.19 176 ARG A O 1
ATOM 1365 N N . THR A 1 177 ? -12.374 -2.705 0.475 1.00 98.38 177 THR A N 1
ATOM 1366 C CA . THR A 1 177 ? -12.065 -1.410 -0.148 1.00 98.38 177 THR A CA 1
ATOM 1367 C C . THR A 1 177 ? -10.766 -1.492 -0.944 1.00 98.38 177 THR A C 1
ATOM 1369 O O . THR A 1 177 ? -10.009 -2.447 -0.814 1.00 98.38 177 THR A O 1
ATOM 1372 N N . ASN A 1 178 ? -10.501 -0.501 -1.790 1.00 96.62 178 ASN A N 1
ATOM 1373 C CA . ASN A 1 178 ? -9.270 -0.416 -2.573 1.00 96.62 178 ASN A CA 1
ATOM 1374 C C . ASN A 1 178 ? -8.649 0.981 -2.399 1.00 96.62 178 ASN A C 1
ATOM 1376 O O . ASN A 1 178 ? -8.638 1.811 -3.307 1.00 96.62 178 ASN A O 1
ATOM 1380 N N . GLY A 1 179 ? -8.235 1.278 -1.167 1.00 95.12 179 GLY A N 1
ATOM 1381 C CA . GLY A 1 179 ? -7.865 2.616 -0.696 1.00 95.12 179 GLY A CA 1
ATOM 1382 C C . GLY A 1 179 ? -9.061 3.393 -0.138 1.00 95.12 179 GLY A C 1
ATOM 1383 O O . GLY A 1 179 ? -10.104 2.817 0.173 1.00 95.12 179 GLY A O 1
ATOM 1384 N N . GLY A 1 180 ? -8.911 4.711 -0.006 1.00 96.12 180 GLY A N 1
ATOM 1385 C CA . GLY A 1 180 ? -9.957 5.599 0.497 1.00 96.12 180 GLY A CA 1
ATOM 1386 C C . GLY A 1 180 ? -10.157 5.522 2.013 1.00 96.12 180 GLY A C 1
ATOM 1387 O O . GLY A 1 180 ? -9.483 4.787 2.740 1.00 96.12 180 GLY A O 1
ATOM 1388 N N . THR A 1 181 ? -11.093 6.330 2.511 1.00 98.00 181 THR A N 1
ATOM 1389 C CA . THR A 1 181 ? -11.491 6.331 3.923 1.00 98.00 181 THR A CA 1
ATOM 1390 C C . THR A 1 181 ? -12.713 5.451 4.140 1.00 98.00 181 THR A C 1
ATOM 1392 O O . THR A 1 181 ? -13.785 5.718 3.602 1.00 98.00 181 THR A O 1
ATOM 1395 N N . MET A 1 182 ? -12.582 4.462 5.012 1.00 97.56 182 MET A N 1
ATOM 1396 C CA . MET A 1 182 ? -13.676 3.678 5.559 1.00 97.56 182 MET A CA 1
ATOM 1397 C C . MET A 1 182 ? -14.109 4.230 6.924 1.00 97.56 182 MET A C 1
ATOM 1399 O O . MET A 1 182 ? -13.281 4.472 7.799 1.00 97.56 182 MET A O 1
ATOM 1403 N N . THR A 1 183 ? -15.412 4.393 7.144 1.00 97.25 183 THR A N 1
ATOM 1404 C CA . THR A 1 183 ? -16.008 4.724 8.449 1.00 97.25 183 THR A CA 1
ATOM 1405 C C . THR A 1 183 ? -16.999 3.639 8.847 1.00 97.25 183 THR A C 1
ATOM 1407 O O . THR A 1 183 ? -17.867 3.291 8.055 1.00 97.25 183 THR A O 1
ATOM 1410 N N . VAL A 1 184 ? -16.876 3.103 10.062 1.00 95.62 184 VAL A N 1
ATOM 1411 C CA . VAL A 1 184 ? -17.656 1.957 10.549 1.00 95.62 184 VAL A CA 1
ATOM 1412 C C . VAL A 1 184 ? -18.408 2.322 11.825 1.00 95.62 184 VAL A C 1
ATOM 1414 O O . VAL A 1 184 ? -17.808 2.451 12.897 1.00 95.62 184 VAL A O 1
ATOM 1417 N N . ASP A 1 185 ? -19.731 2.423 11.722 1.00 93.50 185 ASP A N 1
ATOM 1418 C CA . ASP A 1 185 ? -20.662 2.437 12.851 1.00 93.50 185 ASP A CA 1
ATOM 1419 C C . ASP A 1 185 ? -21.571 1.200 12.758 1.00 93.50 185 ASP A C 1
ATOM 1421 O O . ASP A 1 185 ? -22.624 1.181 12.120 1.00 93.50 185 ASP A O 1
ATOM 1425 N N . ALA A 1 186 ? -21.091 0.104 13.344 1.00 92.25 186 ALA A N 1
ATOM 1426 C CA . ALA A 1 186 ? -21.725 -1.207 13.302 1.00 92.25 186 ALA A CA 1
ATOM 1427 C C . ALA A 1 186 ? -21.688 -1.871 14.693 1.00 92.25 186 ALA A C 1
ATOM 1429 O O . ALA A 1 186 ? -21.066 -2.920 14.882 1.00 92.25 186 ALA A O 1
ATOM 1430 N N . PRO A 1 187 ? -22.348 -1.284 15.713 1.00 89.69 187 PRO A N 1
ATOM 1431 C CA . PRO A 1 187 ? -22.122 -1.587 17.132 1.00 89.69 187 PRO A CA 1
ATOM 1432 C C . PRO A 1 187 ? -22.418 -3.034 17.560 1.00 89.69 187 PRO A C 1
ATOM 1434 O O . PRO A 1 187 ? -22.034 -3.423 18.664 1.00 89.69 187 PRO A O 1
ATOM 1437 N N . ASN A 1 188 ? -23.109 -3.818 16.729 1.00 88.19 188 ASN A N 1
ATOM 1438 C CA . ASN A 1 188 ? -23.444 -5.222 16.990 1.00 88.19 188 ASN A CA 1
ATOM 1439 C C . ASN A 1 188 ? -22.850 -6.195 15.959 1.00 88.19 188 ASN A C 1
ATOM 1441 O O . ASN A 1 188 ? -23.015 -7.406 16.119 1.00 88.19 188 ASN A O 1
ATOM 1445 N N . ALA A 1 189 ? -22.143 -5.689 14.946 1.00 91.19 189 ALA A N 1
ATOM 1446 C CA . ALA A 1 189 ? -21.547 -6.510 13.908 1.00 91.19 189 ALA A CA 1
ATOM 1447 C C . ALA A 1 189 ? -20.101 -6.868 14.232 1.00 91.19 189 ALA A C 1
ATOM 1449 O O . ALA A 1 189 ? -19.360 -6.065 14.804 1.00 91.19 189 ALA A O 1
ATOM 1450 N N . THR A 1 190 ? -19.703 -8.064 13.807 1.00 93.75 190 THR A N 1
ATOM 1451 C CA . THR A 1 190 ? -18.326 -8.358 13.435 1.00 93.75 190 THR A CA 1
ATOM 1452 C C . THR A 1 190 ? -18.123 -7.943 11.981 1.00 93.75 190 THR A C 1
ATOM 1454 O O . THR A 1 190 ? -18.920 -8.288 11.117 1.00 93.75 190 THR A O 1
ATOM 1457 N N . VAL A 1 191 ? -17.065 -7.185 11.730 1.00 95.81 191 VAL A N 1
ATOM 1458 C CA . VAL A 1 191 ? -16.658 -6.628 10.447 1.00 95.81 191 VAL A CA 1
ATOM 1459 C C . VAL A 1 191 ? -15.335 -7.276 10.064 1.00 95.81 191 VAL A C 1
ATOM 1461 O O . VAL A 1 191 ? -14.374 -7.225 10.832 1.00 95.81 191 VAL A O 1
ATOM 1464 N N . SER A 1 192 ? -15.291 -7.897 8.894 1.00 96.81 192 SER A N 1
ATOM 1465 C CA . SER A 1 192 ? -14.075 -8.442 8.293 1.00 96.81 192 SER A CA 1
ATOM 1466 C C . SER A 1 192 ? -13.698 -7.582 7.099 1.00 96.81 192 SER A C 1
ATOM 1468 O O . SER A 1 192 ? -14.458 -7.519 6.131 1.00 96.81 192 SER A O 1
ATOM 1470 N N . HIS A 1 193 ? -12.557 -6.906 7.196 1.00 97.94 193 HIS A N 1
ATOM 1471 C CA . HIS A 1 193 ? -12.039 -6.031 6.157 1.00 97.94 193 HIS A CA 1
ATOM 1472 C C . HIS A 1 193 ? -10.929 -6.717 5.353 1.00 97.94 193 HIS A C 1
ATOM 1474 O O . HIS A 1 193 ? -10.053 -7.370 5.928 1.00 97.94 193 HIS A O 1
ATOM 1480 N N . TYR A 1 194 ? -10.981 -6.547 4.035 1.00 98.00 194 TYR A N 1
ATOM 1481 C CA . TYR A 1 194 ? -10.069 -7.133 3.058 1.00 98.00 194 TYR A CA 1
ATOM 1482 C C . TYR A 1 194 ? -9.497 -6.064 2.124 1.00 98.00 194 TYR A C 1
ATOM 1484 O O . TYR A 1 194 ? -10.116 -5.023 1.905 1.00 98.00 194 TYR A O 1
ATOM 1492 N N . GLU A 1 195 ? -8.361 -6.393 1.504 1.00 96.56 195 GLU A N 1
ATOM 1493 C CA . GLU A 1 195 ? -7.640 -5.571 0.524 1.00 96.56 195 GLU A CA 1
ATOM 1494 C C . GLU A 1 195 ? -6.972 -4.325 1.132 1.00 96.56 195 GLU A C 1
ATOM 1496 O O . GLU A 1 195 ? -5.985 -4.485 1.854 1.00 96.56 195 GLU A O 1
ATOM 1501 N N . LYS A 1 196 ? -7.437 -3.100 0.849 1.00 94.94 196 LYS A N 1
ATOM 1502 C CA . LYS A 1 196 ? -6.729 -1.872 1.244 1.00 94.94 196 LYS A CA 1
ATOM 1503 C C . LYS A 1 196 ? -7.681 -0.778 1.716 1.00 94.94 196 LYS A C 1
ATOM 1505 O O . LYS A 1 196 ? -8.642 -0.465 1.019 1.00 94.94 196 LYS A O 1
ATOM 1510 N N . ALA A 1 197 ? -7.347 -0.110 2.817 1.00 96.69 197 ALA A N 1
ATOM 1511 C CA . ALA A 1 197 ? -7.945 1.160 3.232 1.00 96.69 197 ALA A CA 1
ATOM 1512 C C . ALA A 1 197 ? -6.852 2.180 3.584 1.00 96.69 197 ALA A C 1
ATOM 1514 O O . ALA A 1 197 ? -5.920 1.869 4.326 1.00 96.69 197 ALA A O 1
ATOM 1515 N N . ASP A 1 198 ? -6.984 3.423 3.121 1.00 94.19 198 ASP A N 1
ATOM 1516 C CA . ASP A 1 198 ? -6.064 4.485 3.544 1.00 94.19 198 ASP A CA 1
ATOM 1517 C C . ASP A 1 198 ? -6.385 4.880 4.992 1.00 94.19 198 ASP A C 1
ATOM 1519 O O . ASP A 1 198 ? -5.510 5.147 5.804 1.00 94.19 198 ASP A O 1
ATOM 1523 N N . THR A 1 199 ? -7.662 4.903 5.376 1.00 96.00 199 THR A N 1
ATOM 1524 C CA . THR A 1 199 ? -8.061 5.170 6.764 1.00 96.00 199 THR A CA 1
ATOM 1525 C C . THR A 1 199 ? -9.270 4.337 7.155 1.00 96.00 199 THR A C 1
ATOM 1527 O O . THR A 1 199 ? -10.258 4.333 6.435 1.00 96.00 199 THR A O 1
ATOM 1530 N N . ALA A 1 200 ? -9.240 3.699 8.322 1.00 97.38 200 ALA A N 1
ATOM 1531 C CA . ALA A 1 200 ? -10.381 3.046 8.951 1.00 97.38 200 ALA A CA 1
ATOM 1532 C C . ALA A 1 200 ? -10.777 3.787 10.237 1.00 97.38 200 ALA A C 1
ATOM 1534 O O . ALA A 1 200 ? -10.089 3.736 11.258 1.00 97.38 200 ALA A O 1
ATOM 1535 N N . ASN A 1 201 ? -11.914 4.476 10.206 1.00 96.94 201 ASN A N 1
ATOM 1536 C CA . ASN A 1 201 ? -12.515 5.142 11.355 1.00 96.94 201 ASN A CA 1
ATOM 1537 C C . ASN A 1 201 ? -13.566 4.229 11.987 1.00 96.94 201 ASN A C 1
ATOM 1539 O O . ASN A 1 201 ? -14.693 4.134 11.507 1.00 96.94 201 ASN A O 1
ATOM 1543 N N . ILE A 1 202 ? -13.208 3.562 13.079 1.00 95.75 202 ILE A N 1
ATOM 1544 C CA . ILE A 1 202 ? -14.078 2.614 13.774 1.00 95.75 202 ILE A CA 1
ATOM 1545 C C . ILE A 1 202 ? -14.805 3.341 14.907 1.00 95.75 202 ILE A C 1
ATOM 1547 O O . ILE A 1 202 ? -14.279 3.494 16.014 1.00 95.75 202 ILE A O 1
ATOM 1551 N N . THR A 1 203 ? -16.020 3.809 14.627 1.00 94.19 203 THR A N 1
ATOM 1552 C CA . THR A 1 203 ? -16.880 4.513 15.587 1.00 94.19 203 THR A CA 1
ATOM 1553 C C . THR A 1 203 ? -17.428 3.557 16.640 1.00 94.19 203 THR A C 1
ATOM 1555 O O . THR A 1 203 ? -17.312 3.821 17.840 1.00 94.19 203 THR A O 1
ATOM 1558 N N . ALA A 1 204 ? -17.991 2.427 16.213 1.00 89.38 204 ALA A N 1
ATOM 1559 C CA . ALA A 1 204 ? -18.438 1.378 17.117 1.00 89.38 204 ALA A CA 1
ATOM 1560 C C . ALA A 1 204 ? -18.536 0.028 16.412 1.00 89.38 204 ALA A C 1
ATOM 1562 O O . ALA A 1 204 ? -19.086 -0.078 15.322 1.00 89.38 204 ALA A O 1
ATOM 1563 N N . VAL A 1 205 ? -18.072 -1.015 17.094 1.00 86.81 205 VAL A N 1
ATOM 1564 C CA . VAL A 1 205 ? -18.218 -2.420 16.697 1.00 86.81 205 VAL A CA 1
ATOM 1565 C C . VAL A 1 205 ? -18.478 -3.295 17.939 1.00 86.81 205 VAL A C 1
ATOM 1567 O O . VAL A 1 205 ? -18.360 -2.809 19.071 1.00 86.81 205 VAL A O 1
ATOM 1570 N N . ALA A 1 206 ? -18.882 -4.559 17.756 1.00 83.31 206 ALA A N 1
ATOM 1571 C CA . ALA A 1 206 ? -19.177 -5.497 18.852 1.00 83.31 206 ALA A CA 1
ATOM 1572 C C . ALA A 1 206 ? -17.943 -5.895 19.724 1.00 83.31 206 ALA A C 1
ATOM 1574 O O . ALA A 1 206 ? -16.870 -5.303 19.677 1.00 83.31 206 ALA A O 1
ATOM 1575 N N . GLY A 1 207 ? -18.073 -6.890 20.609 1.00 65.44 207 GLY A N 1
ATOM 1576 C CA . GLY A 1 207 ? -16.940 -7.421 21.386 1.00 65.44 207 GLY A CA 1
ATOM 1577 C C . GLY A 1 207 ? -16.239 -8.559 20.635 1.00 65.44 207 GLY A C 1
ATOM 1578 O O . GLY A 1 207 ? -16.694 -9.690 20.761 1.00 65.44 207 GLY A O 1
ATOM 1579 N N . ASN A 1 208 ? -15.151 -8.264 19.901 1.00 62.38 208 ASN A N 1
ATOM 1580 C CA . ASN A 1 208 ? -14.420 -9.112 18.914 1.00 62.38 208 ASN A CA 1
ATOM 1581 C C . ASN A 1 208 ? -14.935 -8.967 17.480 1.00 62.38 208 ASN A C 1
ATOM 1583 O O . ASN A 1 208 ? -15.596 -9.858 16.952 1.00 62.38 208 ASN A O 1
ATOM 1587 N N . SER A 1 209 ? -14.708 -7.807 16.879 1.00 85.25 209 SER A N 1
ATOM 1588 C CA . SER A 1 209 ? -15.672 -7.324 15.897 1.00 85.25 209 SER A CA 1
ATOM 1589 C C . SER A 1 209 ? -15.114 -6.493 14.766 1.00 85.25 209 SER A C 1
ATOM 1591 O O . SER A 1 209 ? -15.878 -6.116 13.896 1.00 85.25 209 SER A O 1
ATOM 1593 N N . TYR A 1 210 ? -13.836 -6.158 14.768 1.00 96.06 210 TYR A N 1
ATOM 1594 C CA . TYR A 1 210 ? -13.192 -5.669 13.566 1.00 96.06 210 TYR A CA 1
ATOM 1595 C C . TYR A 1 210 ? -11.953 -6.519 13.336 1.00 96.06 210 TYR A C 1
ATOM 1597 O O . TYR A 1 210 ? -11.085 -6.582 14.205 1.00 96.06 210 TYR A O 1
ATOM 1605 N N . HIS A 1 211 ? -11.909 -7.200 12.199 1.00 97.56 211 HIS A N 1
ATOM 1606 C CA . HIS A 1 211 ? -10.812 -8.057 11.778 1.00 97.56 211 HIS A CA 1
ATOM 1607 C C . HIS A 1 211 ? -10.211 -7.484 10.499 1.00 97.56 211 HIS A C 1
ATOM 1609 O O . HIS A 1 211 ? -10.880 -7.441 9.468 1.00 97.56 211 HIS A O 1
ATOM 1615 N N . GLU A 1 212 ? -8.957 -7.059 10.586 1.00 98.06 212 GLU A N 1
ATOM 1616 C CA . GLU A 1 212 ? -8.163 -6.600 9.453 1.00 98.06 212 GLU A CA 1
ATOM 1617 C C . GLU A 1 212 ? -7.412 -7.790 8.848 1.00 98.06 212 GLU A C 1
ATOM 1619 O O . GLU A 1 212 ? -6.485 -8.317 9.473 1.00 98.06 212 GLU A O 1
ATOM 1624 N N . TYR A 1 213 ? -7.826 -8.221 7.655 1.00 97.31 213 TYR A N 1
ATOM 1625 C CA . TYR A 1 213 ? -7.117 -9.226 6.853 1.00 97.31 213 TYR A CA 1
ATOM 1626 C C . TYR A 1 213 ? -6.252 -8.592 5.761 1.00 97.31 213 TYR A C 1
ATOM 1628 O O . TYR A 1 213 ? -5.310 -9.233 5.298 1.00 97.31 213 TYR A O 1
ATOM 1636 N N . GLY A 1 214 ? -6.581 -7.365 5.352 1.00 96.12 214 GLY A N 1
ATOM 1637 C CA . GLY A 1 214 ? -5.857 -6.598 4.349 1.00 96.12 214 GLY A CA 1
ATOM 1638 C C . GLY A 1 214 ? -4.833 -5.648 4.966 1.00 96.12 214 GLY A C 1
ATOM 1639 O O . GLY A 1 214 ? -4.153 -5.958 5.947 1.00 96.12 214 GLY A O 1
ATOM 1640 N N . THR A 1 215 ? -4.707 -4.475 4.356 1.00 94.62 215 THR A N 1
ATOM 1641 C CA . THR A 1 215 ? -3.825 -3.402 4.810 1.00 94.62 215 THR A CA 1
ATOM 1642 C C . THR A 1 215 ? -4.629 -2.149 5.124 1.00 94.62 215 THR A C 1
ATOM 1644 O O . THR A 1 215 ? -5.413 -1.679 4.298 1.00 94.62 215 THR A O 1
ATOM 1647 N N . VAL A 1 216 ? -4.377 -1.560 6.291 1.00 95.88 216 VAL A N 1
ATOM 1648 C CA . VAL A 1 216 ? -4.880 -0.233 6.653 1.00 95.88 216 VAL A CA 1
ATOM 1649 C C . VAL A 1 216 ? -3.731 0.697 7.025 1.00 95.88 216 VAL A C 1
ATOM 1651 O O . VAL A 1 216 ? -2.927 0.377 7.900 1.00 95.88 216 VAL A O 1
ATOM 1654 N N . ASP A 1 217 ? -3.649 1.875 6.408 1.00 89.00 217 ASP A N 1
ATOM 1655 C CA . ASP A 1 217 ? -2.571 2.818 6.740 1.00 89.00 217 ASP A CA 1
ATOM 1656 C C . ASP A 1 217 ? -2.824 3.493 8.097 1.00 89.00 217 ASP A C 1
ATOM 1658 O O . ASP A 1 217 ? -1.930 3.543 8.947 1.00 89.00 217 ASP A O 1
ATOM 1662 N N . PHE A 1 218 ? -4.062 3.931 8.350 1.00 91.94 218 PHE A N 1
ATOM 1663 C CA . PHE A 1 218 ? -4.465 4.567 9.608 1.00 91.94 218 PHE A CA 1
ATOM 1664 C C . PHE A 1 218 ? -5.753 3.963 10.173 1.00 91.94 218 PHE A C 1
ATOM 1666 O O . PHE A 1 218 ? -6.805 4.051 9.553 1.00 91.94 218 PHE A O 1
ATOM 1673 N N . ALA A 1 219 ? -5.718 3.420 11.386 1.00 96.56 219 ALA A N 1
ATOM 1674 C CA . ALA A 1 219 ? -6.894 2.929 12.098 1.00 96.56 219 ALA A CA 1
ATOM 1675 C C . ALA A 1 219 ? -7.178 3.792 13.336 1.00 96.56 219 ALA A C 1
ATOM 1677 O O . ALA A 1 219 ? -6.360 3.871 14.252 1.00 96.56 219 ALA A O 1
ATOM 1678 N N . ASN A 1 220 ? -8.358 4.407 13.392 1.00 95.69 220 ASN A N 1
ATOM 1679 C CA . ASN A 1 220 ? -8.828 5.200 14.528 1.00 95.69 220 ASN A CA 1
ATOM 1680 C C . ASN A 1 220 ? -9.951 4.453 15.245 1.00 95.69 220 ASN A C 1
ATOM 1682 O O . ASN A 1 220 ? -11.034 4.285 14.687 1.00 95.69 220 ASN A O 1
ATOM 1686 N N . ILE A 1 221 ? -9.724 4.029 16.490 1.00 95.88 221 ILE A N 1
ATOM 1687 C CA . ILE A 1 221 ? -10.653 3.142 17.203 1.00 95.88 221 ILE A CA 1
ATOM 1688 C C . ILE A 1 221 ? -11.329 3.890 18.351 1.00 95.88 221 ILE A C 1
ATOM 1690 O O . ILE A 1 221 ? -10.716 4.155 19.384 1.00 95.88 221 ILE A O 1
ATOM 1694 N N . GLN A 1 222 ? -12.615 4.206 18.202 1.00 94.56 222 GLN A N 1
ATOM 1695 C CA . GLN A 1 222 ? -13.387 4.901 19.237 1.00 94.56 222 GLN A CA 1
ATOM 1696 C C . GLN A 1 222 ? -14.064 3.943 20.225 1.00 94.56 222 GLN A C 1
ATOM 1698 O O . GLN A 1 222 ? -14.297 4.319 21.382 1.00 94.56 222 GLN A O 1
ATOM 1703 N N . LYS A 1 223 ? -14.415 2.726 19.785 1.00 92.31 223 LYS A N 1
ATOM 1704 C CA . LYS A 1 223 ? -15.082 1.714 20.617 1.00 92.31 223 LYS A CA 1
ATOM 1705 C C . LYS A 1 223 ? -15.043 0.319 19.984 1.00 92.31 223 LYS A C 1
ATOM 1707 O O . LYS A 1 223 ? -15.414 0.162 18.824 1.00 92.31 223 LYS A O 1
ATOM 1712 N N . GLY A 1 224 ? -14.732 -0.697 20.793 1.00 92.31 224 GLY A N 1
ATOM 1713 C CA . GLY A 1 224 ? -14.820 -2.114 20.416 1.00 92.31 224 GLY A CA 1
ATOM 1714 C C . GLY A 1 224 ? -13.461 -2.809 20.302 1.00 92.31 224 GLY A C 1
ATOM 1715 O O . GLY A 1 224 ? -12.460 -2.309 20.816 1.00 92.31 224 GLY A O 1
ATOM 1716 N N . ASN A 1 225 ? -13.432 -3.989 19.678 1.00 93.31 225 ASN A N 1
ATOM 1717 C CA . ASN A 1 225 ? -12.204 -4.775 19.520 1.00 93.31 225 ASN A CA 1
ATOM 1718 C C . ASN A 1 225 ? -11.672 -4.706 18.085 1.00 93.31 225 ASN A C 1
ATOM 1720 O O . ASN A 1 225 ? -12.392 -5.076 17.157 1.00 93.31 225 ASN A O 1
ATOM 1724 N N . PHE A 1 226 ? -10.410 -4.309 17.941 1.00 96.69 226 PHE A N 1
ATOM 1725 C CA . PHE A 1 226 ? -9.667 -4.273 16.689 1.00 96.69 226 PHE A CA 1
ATOM 1726 C C . PHE A 1 226 ? -8.624 -5.393 16.662 1.00 96.69 226 PHE A C 1
ATOM 1728 O O . PHE A 1 226 ? -7.738 -5.456 17.519 1.00 96.69 226 PHE A O 1
ATOM 1735 N N . VAL A 1 227 ? -8.735 -6.283 15.682 1.00 97.81 227 VAL A N 1
ATOM 1736 C CA . VAL A 1 227 ? -7.867 -7.446 15.513 1.00 97.81 227 VAL A CA 1
ATOM 1737 C C . VAL A 1 227 ? -7.125 -7.321 14.192 1.00 97.81 227 VAL A C 1
ATOM 1739 O O . VAL A 1 227 ? -7.755 -7.297 13.140 1.00 97.81 227 VAL A O 1
ATOM 1742 N N . VAL A 1 228 ? -5.796 -7.289 14.242 1.00 98.06 228 VAL A N 1
ATOM 1743 C CA . VAL A 1 228 ? -4.959 -7.432 13.045 1.00 98.06 228 VAL A CA 1
ATOM 1744 C C . VAL A 1 228 ? -4.658 -8.913 12.887 1.00 98.06 228 VAL A C 1
ATOM 1746 O O . VAL A 1 228 ? -3.982 -9.501 13.736 1.00 98.06 228 VAL A O 1
ATOM 1749 N N . GLU A 1 229 ? -5.222 -9.545 11.860 1.00 97.94 229 GLU A N 1
ATOM 1750 C CA . GLU A 1 229 ? -5.039 -10.977 11.618 1.00 97.94 229 GLU A CA 1
ATOM 1751 C C . GLU A 1 229 ? -3.632 -11.278 11.085 1.00 97.94 229 GLU A C 1
ATOM 1753 O O . GLU A 1 229 ? -2.873 -10.375 10.762 1.00 97.94 229 GLU A O 1
ATOM 1758 N N . ALA A 1 230 ? -3.241 -12.553 11.023 1.00 96.19 230 ALA A N 1
ATOM 1759 C CA . ALA A 1 230 ? -1.841 -12.945 10.804 1.00 96.19 230 ALA A CA 1
ATOM 1760 C C . ALA A 1 230 ? -1.200 -12.428 9.498 1.00 96.19 230 ALA A C 1
ATOM 1762 O O . ALA A 1 230 ? 0.021 -12.334 9.427 1.00 96.19 230 ALA A O 1
ATOM 1763 N N . GLN A 1 231 ? -2.002 -12.147 8.468 1.00 92.75 231 GLN A N 1
ATOM 1764 C CA . GLN A 1 231 ? -1.552 -11.528 7.210 1.00 92.75 231 GLN A CA 1
ATOM 1765 C C . GLN A 1 231 ? -1.925 -10.040 7.120 1.00 92.75 231 GLN A C 1
ATOM 1767 O O . GLN A 1 231 ? -1.481 -9.350 6.208 1.00 92.75 231 GLN A O 1
ATOM 1772 N N . GLY A 1 232 ? -2.726 -9.554 8.069 1.00 96.00 232 GLY A N 1
ATOM 1773 C CA . GLY A 1 232 ? -3.165 -8.174 8.120 1.00 96.00 232 GLY A CA 1
ATOM 1774 C C . GLY A 1 232 ? -2.036 -7.244 8.546 1.00 96.00 232 GLY A C 1
ATOM 1775 O O . GLY A 1 232 ? -1.164 -7.606 9.346 1.00 96.00 232 GLY A O 1
ATOM 1776 N N . THR A 1 233 ? -2.075 -6.020 8.032 1.00 94.94 233 THR A N 1
ATOM 1777 C CA . THR A 1 233 ? -1.114 -4.975 8.386 1.00 94.94 233 THR A CA 1
ATOM 1778 C C . THR A 1 233 ? -1.830 -3.677 8.725 1.00 94.94 233 THR A C 1
ATOM 1780 O O . THR A 1 233 ? -2.700 -3.228 7.985 1.00 94.94 233 THR A O 1
ATOM 1783 N N . ALA A 1 234 ? -1.437 -3.050 9.832 1.00 94.69 234 ALA A N 1
ATOM 1784 C CA . ALA A 1 234 ? -1.860 -1.703 10.183 1.00 94.69 234 ALA A CA 1
ATOM 1785 C C . ALA A 1 234 ? -0.642 -0.779 10.307 1.00 94.69 234 ALA A C 1
ATOM 1787 O O . ALA A 1 234 ? 0.280 -1.050 11.077 1.00 94.69 234 ALA A O 1
ATOM 1788 N N . GLY A 1 235 ? -0.636 0.334 9.574 1.00 89.56 235 GLY A N 1
ATOM 1789 C CA . GLY A 1 235 ? 0.404 1.353 9.696 1.00 89.56 235 GLY A CA 1
ATOM 1790 C C . GLY A 1 235 ? 0.365 1.991 11.083 1.00 89.56 235 GLY A C 1
ATOM 1791 O O . GLY A 1 235 ? 1.220 1.738 11.927 1.00 89.56 235 GLY A O 1
ATOM 1792 N N . THR A 1 236 ? -0.652 2.808 11.341 1.00 90.56 236 THR A N 1
ATOM 1793 C CA . THR A 1 236 ? -0.848 3.486 12.627 1.00 90.56 236 THR A CA 1
ATOM 1794 C C . THR A 1 236 ? -2.205 3.157 13.217 1.00 90.56 236 THR A C 1
ATOM 1796 O O . THR A 1 236 ? -3.234 3.447 12.620 1.00 90.56 236 THR A O 1
ATOM 1799 N N . VAL A 1 237 ? -2.215 2.617 14.430 1.00 95.75 237 VAL A N 1
ATOM 1800 C CA . VAL A 1 237 ? -3.418 2.366 15.221 1.00 95.75 237 VAL A CA 1
ATOM 1801 C C . VAL A 1 237 ? -3.486 3.400 16.335 1.00 95.75 237 VAL A C 1
ATOM 1803 O O . VAL A 1 237 ? -2.616 3.435 17.201 1.00 95.75 237 VAL A O 1
ATOM 1806 N N . THR A 1 238 ? -4.522 4.236 16.332 1.00 94.56 238 THR A N 1
ATOM 1807 C CA . THR A 1 238 ? -4.735 5.277 17.341 1.00 94.56 238 THR A CA 1
ATOM 1808 C C . THR A 1 238 ? -6.042 5.060 18.089 1.00 94.56 238 THR A C 1
ATOM 1810 O O . THR A 1 238 ? -7.094 4.811 17.496 1.00 94.56 238 THR A O 1
ATOM 1813 N N . ILE A 1 239 ? -5.991 5.221 19.410 1.00 95.44 239 ILE A N 1
ATOM 1814 C CA . ILE A 1 239 ? -7.178 5.345 20.258 1.00 95.44 239 ILE A CA 1
ATOM 1815 C C . ILE A 1 239 ? -7.313 6.824 20.638 1.00 95.44 239 ILE A C 1
ATOM 1817 O O . ILE A 1 239 ? -6.591 7.295 21.520 1.00 95.44 239 ILE A O 1
ATOM 1821 N N . PRO A 1 240 ? -8.187 7.588 19.959 1.00 92.12 240 PRO A N 1
ATOM 1822 C CA . PRO A 1 240 ? -8.275 9.026 20.164 1.00 92.12 240 PRO A CA 1
ATOM 1823 C C . PRO A 1 240 ? -8.922 9.367 21.511 1.00 92.12 240 PRO A C 1
ATOM 1825 O O . PRO A 1 240 ? -9.704 8.595 22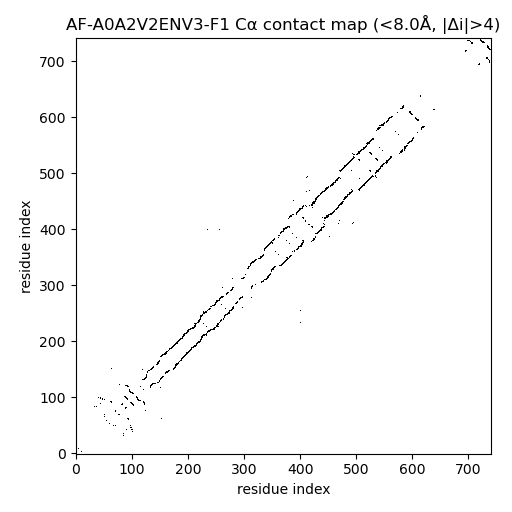.067 1.00 92.12 240 PRO A O 1
ATOM 1828 N N . ALA A 1 241 ? -8.709 10.597 21.984 1.00 92.38 241 ALA A N 1
ATOM 1829 C CA . ALA A 1 241 ? -9.368 11.119 23.187 1.00 92.38 241 ALA A CA 1
ATOM 1830 C C . ALA A 1 241 ? -10.906 11.139 23.102 1.00 92.38 241 ALA A C 1
ATOM 1832 O O . ALA A 1 241 ? -11.581 11.191 24.132 1.00 92.38 241 ALA A O 1
ATOM 1833 N N . THR A 1 242 ? -11.459 11.089 21.883 1.00 92.75 242 THR A N 1
ATOM 1834 C CA . THR A 1 242 ? -12.897 10.988 21.600 1.00 92.75 242 THR A CA 1
ATOM 1835 C C . THR A 1 242 ? -13.455 9.569 21.728 1.00 92.75 242 THR A C 1
ATOM 1837 O O . THR A 1 242 ? -14.657 9.389 21.537 1.00 92.75 242 THR A O 1
ATOM 1840 N N . ALA A 1 243 ? -12.629 8.565 22.045 1.00 93.38 243 ALA A N 1
ATOM 1841 C CA . ALA A 1 243 ? -13.096 7.212 22.322 1.00 93.38 243 ALA A CA 1
ATOM 1842 C C . ALA A 1 243 ? -14.132 7.211 23.461 1.00 93.38 243 ALA A C 1
ATOM 1844 O O . ALA A 1 243 ? -13.994 7.924 24.455 1.00 93.38 243 ALA A O 1
ATOM 1845 N N . THR A 1 244 ? -15.202 6.426 23.309 1.00 89.94 244 THR A N 1
ATOM 1846 C CA . THR A 1 244 ? -16.376 6.488 24.206 1.00 89.94 244 THR A CA 1
ATOM 1847 C C . THR A 1 244 ? -16.639 5.201 24.983 1.00 89.94 244 THR A C 1
ATOM 1849 O O . THR A 1 244 ? -17.378 5.219 25.969 1.00 89.94 244 THR A O 1
ATOM 1852 N N . GLY A 1 245 ? -16.056 4.076 24.566 1.00 85.62 245 GLY A N 1
ATOM 1853 C CA . GLY A 1 245 ? -16.221 2.776 25.216 1.00 85.62 245 GLY A CA 1
ATOM 1854 C C . GLY A 1 245 ? -14.897 2.043 25.384 1.00 85.62 245 GLY A C 1
ATOM 1855 O O . GLY A 1 245 ? -13.860 2.528 24.953 1.00 85.62 245 GLY A O 1
ATOM 1856 N N . ALA A 1 246 ? -14.932 0.871 26.022 1.00 90.06 246 ALA A N 1
ATOM 1857 C CA . ALA A 1 246 ? -13.743 0.033 26.138 1.00 90.06 246 ALA A CA 1
ATOM 1858 C C . ALA A 1 246 ? -13.198 -0.322 24.746 1.00 90.06 246 ALA A C 1
ATOM 1860 O O . ALA A 1 246 ? -13.974 -0.650 23.839 1.00 90.06 246 ALA A O 1
ATOM 1861 N N . VAL A 1 247 ? -11.875 -0.259 24.608 1.00 94.56 247 VAL A N 1
ATOM 1862 C CA . VAL A 1 247 ? -11.159 -0.616 23.384 1.00 94.56 247 VAL A CA 1
ATOM 1863 C C . VAL A 1 247 ? -10.198 -1.761 23.677 1.00 94.56 247 VAL A C 1
ATOM 1865 O O . VAL A 1 247 ? -9.524 -1.786 24.711 1.00 94.56 247 VAL A O 1
ATOM 1868 N N . SER A 1 248 ? -10.126 -2.722 22.765 1.00 94.88 248 SER A N 1
ATOM 1869 C CA . SER A 1 248 ? -9.080 -3.740 22.777 1.00 94.88 248 SER A CA 1
ATOM 1870 C C . SER A 1 248 ? -8.382 -3.810 21.428 1.00 94.88 248 SER A C 1
ATOM 1872 O O . SER A 1 248 ? -9.033 -3.705 20.391 1.00 94.88 248 SER A O 1
ATOM 1874 N N . VAL A 1 249 ? -7.064 -3.988 21.458 1.00 96.94 249 VAL A N 1
ATOM 1875 C CA . VAL A 1 249 ? -6.224 -4.200 20.276 1.00 96.94 249 VAL A CA 1
ATOM 1876 C C . VAL A 1 249 ? -5.581 -5.580 20.394 1.00 96.94 249 VAL A C 1
ATOM 1878 O O . VAL A 1 249 ? -4.896 -5.869 21.379 1.00 96.94 249 VAL A O 1
ATOM 1881 N N . ASN A 1 250 ? -5.820 -6.446 19.411 1.00 97.06 250 ASN A N 1
ATOM 1882 C CA . ASN A 1 250 ? -5.230 -7.781 19.331 1.00 97.06 250 ASN A CA 1
ATOM 1883 C C . ASN A 1 250 ? -4.422 -7.923 18.044 1.00 97.06 250 ASN A C 1
ATOM 1885 O O . ASN A 1 250 ? -4.982 -8.064 16.958 1.00 97.06 250 ASN A O 1
ATOM 1889 N N . ASN A 1 251 ? -3.102 -7.881 18.174 1.00 98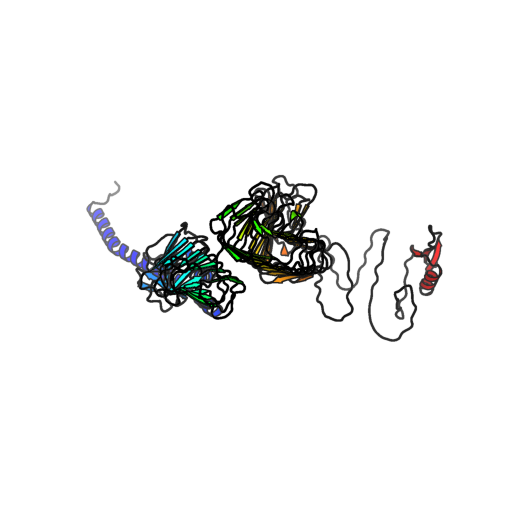.06 251 ASN A N 1
ATOM 1890 C CA . ASN A 1 251 ? -2.199 -7.987 17.044 1.00 98.06 251 ASN A CA 1
ATOM 1891 C C . ASN A 1 251 ? -1.702 -9.425 16.852 1.00 98.06 251 ASN A C 1
ATOM 1893 O O . ASN A 1 251 ? -1.021 -9.982 17.720 1.00 98.06 251 ASN A O 1
ATOM 1897 N N . LYS A 1 252 ? -2.002 -10.008 15.692 1.00 97.88 252 LYS A N 1
ATOM 1898 C CA . LYS A 1 252 ? -1.434 -11.276 15.206 1.00 97.88 252 LYS A CA 1
ATOM 1899 C C . LYS A 1 252 ? -0.599 -11.093 13.935 1.00 97.88 252 LYS A C 1
ATOM 1901 O O . LYS A 1 252 ? 0.171 -11.992 13.612 1.00 97.88 252 LYS A O 1
ATOM 1906 N N . GLY A 1 253 ? -0.787 -9.983 13.224 1.00 96.81 253 GLY A N 1
ATOM 1907 C CA . GLY A 1 253 ? -0.045 -9.606 12.023 1.00 96.81 253 GLY A CA 1
ATOM 1908 C C . GLY A 1 253 ? 1.014 -8.556 12.336 1.00 96.81 253 GLY A C 1
ATOM 1909 O O . GLY A 1 253 ? 1.837 -8.750 13.236 1.00 96.81 253 GLY A O 1
ATOM 1910 N N . THR A 1 254 ? 0.979 -7.444 11.605 1.00 94.31 254 THR A N 1
ATOM 1911 C CA . THR A 1 254 ? 1.956 -6.356 11.745 1.00 94.31 254 THR A CA 1
ATOM 1912 C C . THR A 1 254 ? 1.272 -5.044 12.118 1.00 94.31 254 THR A C 1
ATOM 1914 O O . THR A 1 254 ? 0.357 -4.597 11.429 1.00 94.31 254 THR A O 1
ATOM 1917 N N . ILE A 1 255 ? 1.743 -4.400 13.188 1.00 94.69 255 ILE A N 1
ATOM 1918 C CA . ILE A 1 255 ? 1.418 -3.009 13.528 1.00 94.69 255 ILE A CA 1
ATOM 1919 C C . ILE A 1 255 ? 2.721 -2.209 13.570 1.00 94.69 255 ILE A C 1
ATOM 1921 O O . ILE A 1 255 ? 3.601 -2.522 14.374 1.00 94.69 255 ILE A O 1
ATOM 1925 N N . ASN A 1 256 ? 2.845 -1.148 12.768 1.00 88.50 256 ASN A N 1
ATOM 1926 C CA . ASN A 1 256 ? 4.055 -0.315 12.820 1.00 88.50 256 ASN A CA 1
ATOM 1927 C C . ASN A 1 256 ? 4.019 0.623 14.036 1.00 88.50 256 ASN A C 1
ATOM 1929 O O . ASN A 1 256 ? 5.012 0.768 14.748 1.00 88.50 256 ASN A O 1
ATOM 1933 N N . LEU A 1 257 ? 2.865 1.236 14.304 1.00 90.00 257 LEU A N 1
ATOM 1934 C CA . LEU A 1 257 ? 2.680 2.172 15.408 1.00 90.00 257 LEU A CA 1
ATOM 1935 C C . LEU A 1 257 ? 1.344 1.949 16.117 1.00 90.00 257 LEU A C 1
ATOM 1937 O O . LEU A 1 257 ? 0.284 2.057 15.509 1.00 90.00 257 LEU A O 1
ATOM 1941 N N . LEU A 1 258 ? 1.394 1.731 17.429 1.00 95.12 258 LEU A N 1
ATOM 1942 C CA . LEU A 1 258 ? 0.233 1.765 18.315 1.00 95.12 258 LEU A CA 1
ATOM 1943 C C . LEU A 1 258 ? 0.310 2.991 19.231 1.00 95.12 258 LEU A C 1
ATOM 1945 O O . LEU A 1 258 ? 1.201 3.071 20.071 1.00 95.12 258 LEU A O 1
ATOM 1949 N N . ASN A 1 259 ? -0.640 3.918 19.114 1.00 93.56 259 ASN A N 1
ATOM 1950 C CA . ASN A 1 259 ? -0.751 5.100 19.962 1.00 93.56 259 ASN A CA 1
ATOM 1951 C C . ASN A 1 259 ? -2.033 5.067 20.804 1.00 93.56 259 ASN A C 1
ATOM 1953 O O . ASN A 1 259 ? -3.156 5.058 20.298 1.00 93.56 259 ASN A O 1
ATOM 1957 N N . THR A 1 260 ? -1.853 5.091 22.118 1.00 94.81 260 THR A N 1
ATOM 1958 C CA . THR A 1 260 ? -2.937 4.989 23.103 1.00 94.81 260 THR A CA 1
ATOM 1959 C C . THR A 1 260 ? -2.839 6.042 24.206 1.00 94.81 260 THR A C 1
ATOM 1961 O O . THR A 1 260 ? -3.658 6.034 25.124 1.00 94.81 260 THR A O 1
ATOM 1964 N N . VAL A 1 261 ? -1.876 6.971 24.116 1.00 91.56 261 VAL A N 1
ATOM 1965 C CA . VAL A 1 261 ? -1.613 7.968 25.171 1.00 91.56 261 VAL A CA 1
ATOM 1966 C C . VAL A 1 261 ? -2.791 8.918 25.385 1.00 91.56 261 VAL A C 1
ATOM 1968 O O . VAL A 1 261 ? -3.072 9.319 26.511 1.00 91.56 261 VAL A O 1
ATOM 1971 N N . ASP A 1 262 ? -3.506 9.246 24.305 1.00 89.56 262 ASP A N 1
ATOM 1972 C CA . ASP A 1 262 ? -4.646 10.162 24.332 1.00 89.56 262 ASP A CA 1
ATOM 1973 C C . ASP A 1 262 ? -5.943 9.457 24.766 1.00 89.56 262 ASP A C 1
ATOM 1975 O O . ASP A 1 262 ? -6.973 10.110 24.948 1.00 89.56 262 ASP A O 1
ATOM 1979 N N . ALA A 1 263 ? -5.926 8.131 24.941 1.00 91.94 263 ALA A N 1
ATOM 1980 C CA . ALA A 1 263 ? -7.113 7.364 25.283 1.00 91.94 263 ALA A CA 1
ATOM 1981 C C . ALA A 1 263 ? -7.642 7.747 26.674 1.00 91.94 263 ALA A C 1
ATOM 1983 O O . ALA A 1 263 ? -6.958 7.635 27.689 1.00 91.94 263 ALA A O 1
ATOM 1984 N N . THR A 1 264 ? -8.919 8.128 26.735 1.00 91.44 264 THR A N 1
ATOM 1985 C CA . THR A 1 264 ? -9.620 8.465 27.990 1.00 91.44 264 THR A CA 1
ATOM 1986 C C . THR A 1 264 ? -10.458 7.302 28.538 1.00 91.44 264 THR A C 1
ATOM 1988 O O . THR A 1 264 ? -11.169 7.440 29.537 1.00 91.44 264 THR A O 1
ATOM 1991 N N . VAL A 1 265 ? -10.370 6.142 27.885 1.00 92.50 265 VAL A N 1
ATOM 1992 C CA . VAL A 1 265 ? -11.153 4.928 28.139 1.00 92.50 265 VAL A CA 1
ATOM 1993 C C . VAL A 1 265 ? -10.251 3.769 28.563 1.00 92.50 265 VAL A C 1
ATOM 1995 O O . VAL A 1 265 ? -9.029 3.839 28.468 1.00 92.50 265 VAL A O 1
ATOM 1998 N N . SER A 1 266 ? -10.847 2.670 29.027 1.00 92.50 266 SER A N 1
ATOM 1999 C CA . SER A 1 266 ? -10.095 1.438 29.278 1.00 92.50 266 SER A CA 1
ATOM 2000 C C . SER A 1 266 ? -9.590 0.833 27.967 1.00 92.50 266 SER A C 1
ATOM 2002 O O . SER A 1 266 ? -10.391 0.554 27.072 1.00 92.50 266 SER A O 1
ATOM 2004 N N . VAL A 1 267 ? -8.279 0.593 27.900 1.00 95.12 267 VAL A N 1
ATOM 2005 C CA . VAL A 1 267 ? -7.585 -0.023 26.764 1.00 95.12 267 VAL A CA 1
ATOM 2006 C C . VAL A 1 267 ? -6.941 -1.333 27.213 1.00 95.12 267 VAL A C 1
ATOM 2008 O O . VAL A 1 267 ? -6.311 -1.384 28.268 1.00 95.12 267 VAL A O 1
ATOM 2011 N N . SER A 1 268 ? -7.094 -2.389 26.414 1.00 94.88 268 SER A N 1
ATOM 2012 C CA . SER A 1 268 ? -6.352 -3.649 26.575 1.00 94.88 268 SER A CA 1
ATOM 2013 C C . SER A 1 268 ? -5.599 -3.984 25.293 1.00 94.88 268 SER A C 1
ATOM 2015 O O . SER A 1 268 ? -6.138 -3.818 24.200 1.00 94.88 268 SER A O 1
ATOM 2017 N N . ILE A 1 269 ? -4.347 -4.422 25.423 1.00 96.69 269 ILE A N 1
ATOM 2018 C CA . ILE A 1 269 ? -3.455 -4.652 24.285 1.00 96.69 269 ILE A CA 1
ATOM 2019 C C . ILE A 1 269 ? -2.880 -6.059 24.406 1.00 96.69 269 ILE A C 1
ATOM 2021 O O . ILE A 1 269 ? -2.243 -6.392 25.403 1.00 96.69 269 ILE A O 1
ATOM 2025 N N . THR A 1 270 ? -3.093 -6.869 23.374 1.00 97.12 270 THR A N 1
ATOM 2026 C CA . THR A 1 270 ? -2.489 -8.198 23.226 1.00 97.12 270 THR A CA 1
ATOM 2027 C C . THR A 1 270 ? -1.676 -8.227 21.940 1.00 97.12 270 THR A C 1
ATOM 2029 O O . THR A 1 270 ? -2.164 -7.802 20.892 1.00 97.12 270 THR A O 1
ATOM 2032 N N . ASN A 1 271 ? -0.437 -8.705 22.013 1.00 98.00 271 ASN A N 1
ATOM 2033 C CA . ASN A 1 271 ? 0.456 -8.800 20.866 1.00 98.00 271 ASN A CA 1
ATOM 2034 C C . ASN A 1 271 ? 1.067 -10.201 20.747 1.00 98.00 271 ASN A C 1
ATOM 2036 O O . ASN A 1 271 ? 1.723 -10.704 21.659 1.00 98.00 271 ASN A O 1
ATOM 2040 N N . SER A 1 272 ? 0.863 -10.815 19.588 1.00 97.19 272 SER A N 1
ATOM 2041 C CA . SER A 1 272 ? 1.443 -12.097 19.178 1.00 97.19 272 SER A CA 1
ATOM 2042 C C . SER A 1 272 ? 2.140 -12.032 17.814 1.00 97.19 272 SER A C 1
ATOM 2044 O O . SER A 1 272 ? 2.753 -13.019 17.414 1.00 97.19 272 SER A O 1
ATOM 2046 N N . GLY A 1 273 ? 2.057 -10.884 17.134 1.00 96.19 273 GLY A N 1
ATOM 2047 C CA . GLY A 1 273 ? 2.731 -10.593 15.872 1.00 96.19 273 GLY A CA 1
ATOM 2048 C C . GLY A 1 273 ? 3.862 -9.572 16.037 1.00 96.19 273 GLY A C 1
ATOM 2049 O O . GLY A 1 273 ? 4.474 -9.464 17.106 1.00 96.19 273 GLY A O 1
ATOM 2050 N N . THR A 1 274 ? 4.124 -8.814 14.975 1.00 94.44 274 THR A N 1
ATOM 2051 C CA . THR A 1 274 ? 5.140 -7.753 14.939 1.00 94.44 274 THR A CA 1
ATOM 2052 C C . THR A 1 274 ? 4.529 -6.432 15.389 1.00 94.44 274 THR A C 1
ATOM 2054 O O . THR A 1 274 ? 3.510 -6.002 14.846 1.00 94.44 274 THR A O 1
ATOM 2057 N N . LEU A 1 275 ? 5.150 -5.785 16.376 1.00 94.25 275 LEU A N 1
ATOM 2058 C CA . LEU A 1 275 ? 4.791 -4.445 16.836 1.00 94.25 275 LEU A CA 1
ATOM 2059 C C . LEU A 1 275 ? 6.062 -3.597 16.930 1.00 94.25 275 LEU A C 1
ATOM 2061 O O . LEU A 1 275 ? 6.848 -3.785 17.857 1.00 94.25 275 LEU A O 1
ATOM 2065 N N . SER A 1 276 ? 6.271 -2.678 15.989 1.00 89.19 276 SER A N 1
ATOM 2066 C CA . SER A 1 276 ? 7.520 -1.903 15.937 1.00 89.19 276 SER A CA 1
ATOM 2067 C C . SER A 1 276 ? 7.556 -0.822 17.017 1.00 89.19 276 SER A C 1
ATOM 2069 O O . SER A 1 276 ? 8.496 -0.744 17.803 1.00 89.19 276 SER A O 1
ATOM 2071 N N . THR A 1 277 ? 6.507 -0.006 17.123 1.00 89.06 277 THR A N 1
ATOM 2072 C CA . THR A 1 277 ? 6.449 1.094 18.096 1.00 89.06 277 THR A CA 1
ATOM 2073 C C . THR A 1 277 ? 5.145 1.097 18.873 1.00 89.06 277 THR A C 1
ATOM 2075 O O . THR A 1 277 ? 4.060 1.023 18.295 1.00 89.06 277 THR A O 1
ATOM 2078 N N . ALA A 1 278 ? 5.239 1.272 20.190 1.00 93.81 278 ALA A N 1
ATOM 2079 C CA . ALA A 1 278 ? 4.096 1.529 21.052 1.00 93.81 278 ALA A CA 1
ATOM 2080 C C . ALA A 1 278 ? 4.279 2.821 21.859 1.00 93.81 278 ALA A C 1
ATOM 2082 O O . ALA A 1 278 ? 5.271 3.000 22.561 1.00 93.81 278 ALA A O 1
ATOM 2083 N N . VAL A 1 279 ? 3.286 3.702 21.797 1.00 93.25 279 VAL A N 1
ATOM 2084 C CA . VAL A 1 279 ? 3.147 4.866 22.672 1.00 93.25 279 VAL A CA 1
ATOM 2085 C C . VAL A 1 279 ? 1.960 4.599 23.586 1.00 93.25 279 VAL A C 1
ATOM 2087 O O . VAL A 1 279 ? 0.797 4.653 23.164 1.00 93.25 279 VAL A O 1
ATOM 2090 N N . VAL A 1 280 ? 2.257 4.214 24.824 1.00 92.94 280 VAL A N 1
ATOM 2091 C CA . VAL A 1 280 ? 1.268 3.688 25.768 1.00 92.94 280 VAL A CA 1
ATOM 2092 C C . VAL A 1 280 ? 0.927 4.701 26.846 1.00 92.94 280 VAL A C 1
ATOM 2094 O O . VAL A 1 280 ? 1.808 5.333 27.419 1.00 92.94 280 VAL A O 1
ATOM 2097 N N . GLY A 1 281 ? -0.368 4.856 27.127 1.00 88.81 281 GLY A N 1
ATOM 2098 C CA . GLY A 1 281 ? -0.822 5.719 28.214 1.00 88.81 281 GLY A CA 1
ATOM 2099 C C . GLY A 1 281 ? -0.388 5.195 29.585 1.00 88.81 281 GLY A C 1
ATOM 2100 O O . GLY A 1 281 ? -0.140 4.000 29.770 1.00 88.81 281 GLY A O 1
ATOM 2101 N N . GLU A 1 282 ? -0.339 6.086 30.577 1.00 84.12 282 GLU A N 1
ATOM 2102 C CA . GLU A 1 282 ? 0.079 5.740 31.938 1.00 84.12 282 GLU A CA 1
ATOM 2103 C C . GLU A 1 282 ? -0.716 4.538 32.491 1.00 84.12 282 GLU A C 1
ATOM 2105 O O . GLU A 1 282 ? -1.949 4.526 32.522 1.00 84.12 282 GLU A O 1
ATOM 2110 N N . GLY A 1 283 ? 0.002 3.502 32.934 1.00 83.56 283 GLY A N 1
ATOM 2111 C CA . GLY A 1 283 ? -0.585 2.292 33.520 1.00 83.56 283 GLY A CA 1
ATOM 2112 C C . GLY A 1 283 ? -1.141 1.270 32.520 1.00 83.56 283 GLY A C 1
ATOM 2113 O O . GLY A 1 283 ? -1.591 0.207 32.951 1.00 83.56 283 GLY A O 1
ATOM 2114 N N . GLN A 1 284 ? -1.089 1.537 31.212 1.00 90.88 284 GLN A N 1
ATOM 2115 C CA . GLN A 1 284 ? -1.413 0.550 30.179 1.00 90.88 284 GLN A CA 1
ATOM 2116 C C . GLN A 1 284 ? -0.231 -0.401 29.960 1.00 90.88 284 GLN A C 1
ATOM 2118 O O . GLN A 1 284 ? 0.926 -0.027 30.146 1.00 90.88 284 GLN A O 1
ATOM 2123 N N . GLN A 1 285 ? -0.516 -1.656 29.613 1.00 91.56 285 GLN A N 1
ATOM 2124 C CA . GLN A 1 285 ? 0.489 -2.703 29.418 1.00 91.56 285 GLN A CA 1
ATOM 2125 C C . GLN A 1 285 ? 0.170 -3.505 28.156 1.00 91.56 285 GLN A C 1
ATOM 2127 O O . GLN A 1 285 ? -0.996 -3.653 27.789 1.00 91.56 285 GLN A O 1
ATOM 2132 N N . ILE A 1 286 ? 1.216 -4.039 27.528 1.00 96.00 286 ILE A N 1
ATOM 2133 C CA . ILE A 1 286 ? 1.117 -4.929 26.371 1.00 96.00 286 ILE A CA 1
ATOM 2134 C C . ILE A 1 286 ? 1.278 -6.363 26.870 1.00 96.00 286 ILE A C 1
ATOM 2136 O O . ILE A 1 286 ? 2.317 -6.722 27.425 1.00 96.00 286 ILE A O 1
ATOM 2140 N N . GLU A 1 287 ? 0.252 -7.190 26.687 1.00 97.19 287 GLU A N 1
ATOM 2141 C CA . GLU A 1 287 ? 0.326 -8.620 26.978 1.00 97.19 287 GLU A CA 1
ATOM 2142 C C . GLU A 1 287 ? 0.890 -9.384 25.771 1.00 97.19 287 GLU A C 1
ATOM 2144 O O . GLU A 1 287 ? 0.396 -9.237 24.655 1.00 97.19 287 GLU A O 1
ATOM 2149 N N . GLY A 1 288 ? 1.888 -10.244 25.992 1.00 96.50 288 GLY A N 1
ATOM 2150 C CA . GLY A 1 288 ? 2.506 -11.059 24.941 1.00 96.50 288 GLY A CA 1
ATOM 2151 C C . GLY A 1 288 ? 3.882 -10.544 24.519 1.00 96.50 288 GLY A C 1
ATOM 2152 O O . GLY A 1 288 ? 4.699 -10.205 25.376 1.00 96.50 288 GLY A O 1
ATOM 2153 N N . THR A 1 289 ? 4.166 -10.546 23.217 1.00 95.69 289 THR A N 1
ATOM 2154 C CA . THR A 1 289 ? 5.442 -10.060 22.673 1.00 95.69 289 THR A CA 1
ATOM 2155 C C . THR A 1 289 ? 5.521 -8.536 22.848 1.00 95.69 289 THR A C 1
ATOM 2157 O O . THR A 1 289 ? 4.581 -7.844 22.452 1.00 95.69 289 THR A O 1
ATOM 2160 N N . PRO A 1 290 ? 6.591 -7.977 23.440 1.00 94.06 290 PRO A N 1
ATOM 2161 C CA . PRO A 1 290 ? 6.723 -6.528 23.589 1.00 94.06 290 PRO A CA 1
ATOM 2162 C C . PRO A 1 290 ? 6.890 -5.834 22.230 1.00 94.06 290 PRO A C 1
ATOM 2164 O O . PRO A 1 290 ? 7.278 -6.470 21.251 1.00 94.06 290 PRO A O 1
ATOM 2167 N N . ALA A 1 291 ? 6.611 -4.530 22.188 1.00 93.00 291 ALA A N 1
ATOM 2168 C CA . ALA A 1 291 ? 7.000 -3.697 21.056 1.00 93.00 291 ALA A CA 1
ATOM 2169 C C . ALA A 1 291 ? 8.530 -3.565 20.985 1.00 93.00 291 ALA A C 1
ATOM 2171 O O . ALA A 1 291 ? 9.192 -3.630 22.025 1.00 93.00 291 ALA A O 1
ATOM 2172 N N . GLU A 1 292 ? 9.086 -3.335 19.795 1.00 88.44 292 GLU A N 1
ATOM 2173 C CA . GLU A 1 292 ? 10.527 -3.074 19.640 1.00 88.44 292 GLU A CA 1
ATOM 2174 C C . GLU A 1 292 ? 10.923 -1.767 20.344 1.00 88.44 292 GLU A C 1
ATOM 2176 O O . GLU A 1 292 ? 11.901 -1.736 21.090 1.00 88.44 292 GLU A O 1
ATOM 2181 N N . ASN A 1 293 ? 10.099 -0.724 20.197 1.00 86.38 293 ASN A N 1
ATOM 2182 C CA . ASN A 1 293 ? 10.249 0.568 20.863 1.00 86.38 293 ASN A CA 1
ATOM 2183 C C . ASN A 1 293 ? 8.996 0.910 21.681 1.00 86.38 293 ASN A C 1
ATOM 2185 O O . ASN A 1 293 ? 7.870 0.744 21.209 1.00 86.38 293 ASN A O 1
ATOM 2189 N N . THR A 1 294 ? 9.170 1.401 22.913 1.00 90.88 294 THR A N 1
ATOM 2190 C CA . THR A 1 294 ? 8.056 1.805 23.790 1.00 90.88 294 THR A CA 1
ATOM 2191 C C . THR A 1 294 ? 8.297 3.180 24.405 1.00 90.88 294 THR A C 1
ATOM 2193 O O . THR A 1 294 ? 9.362 3.419 24.971 1.00 90.88 294 THR A O 1
ATOM 2196 N N . TYR A 1 295 ? 7.283 4.042 24.345 1.00 91.00 295 TYR A N 1
ATOM 2197 C CA . TYR A 1 295 ? 7.274 5.390 24.919 1.00 91.00 295 TYR A CA 1
ATOM 2198 C C . TYR A 1 295 ? 6.010 5.605 25.757 1.00 91.00 295 TYR A C 1
ATOM 2200 O O . TYR A 1 295 ? 4.970 4.998 25.492 1.00 91.00 295 TYR A O 1
ATOM 2208 N N . ASP A 1 296 ? 6.093 6.476 26.758 1.00 88.69 296 ASP A N 1
ATOM 2209 C CA . ASP A 1 296 ? 5.000 6.840 27.670 1.00 88.69 296 ASP A CA 1
ATOM 2210 C C . ASP A 1 296 ? 4.472 8.269 27.452 1.00 88.69 296 ASP A C 1
ATOM 2212 O O . ASP A 1 296 ? 3.443 8.651 28.013 1.00 88.69 296 ASP A O 1
ATOM 2216 N N . GLU A 1 297 ? 5.135 9.051 26.599 1.00 88.81 297 GLU A N 1
ATOM 2217 C CA . GLU A 1 297 ? 4.746 10.416 26.262 1.00 88.81 297 GLU A CA 1
ATOM 2218 C C . GLU A 1 297 ? 4.889 10.730 24.766 1.00 88.81 297 GLU A C 1
ATOM 2220 O O . GLU A 1 297 ? 5.646 10.090 24.034 1.00 88.81 297 GLU A O 1
ATOM 2225 N N . ILE A 1 298 ? 4.151 11.753 24.319 1.00 90.56 298 ILE A N 1
ATOM 2226 C CA . ILE A 1 298 ? 4.268 12.336 22.977 1.00 90.56 298 ILE A CA 1
ATOM 2227 C C . ILE A 1 298 ? 4.839 13.744 23.092 1.00 90.56 298 ILE A C 1
ATOM 2229 O O . ILE A 1 298 ? 4.248 14.619 23.732 1.00 90.56 298 ILE A O 1
ATOM 2233 N N . VAL A 1 299 ? 5.924 14.000 22.368 1.00 94.50 299 VAL A N 1
ATOM 2234 C CA . VAL A 1 299 ? 6.461 15.344 22.161 1.00 94.50 299 VAL A CA 1
ATOM 2235 C C . VAL A 1 299 ? 5.814 15.946 20.914 1.00 94.50 299 VAL A C 1
ATOM 2237 O O . VAL A 1 299 ? 5.953 15.429 19.811 1.00 94.50 299 VAL A O 1
ATOM 2240 N N . LYS A 1 300 ? 5.079 17.051 21.056 1.00 93.88 300 LYS A N 1
ATOM 2241 C CA . LYS A 1 300 ? 4.456 17.718 19.901 1.00 93.88 300 LYS A CA 1
ATOM 2242 C C . LYS A 1 300 ? 5.488 18.560 19.153 1.00 93.88 300 LYS A C 1
ATOM 2244 O O . LYS A 1 300 ? 6.130 19.424 19.751 1.00 93.88 300 LYS A O 1
ATOM 2249 N N . LEU A 1 301 ? 5.606 18.346 17.846 1.00 96.25 301 LEU A N 1
ATOM 2250 C CA . LEU A 1 301 ? 6.350 19.240 16.963 1.00 96.25 301 LEU A CA 1
ATOM 2251 C C . LEU A 1 301 ? 5.531 20.507 16.695 1.00 96.25 301 LEU A C 1
ATOM 2253 O O . LEU A 1 301 ? 4.301 20.498 16.690 1.00 96.25 301 LEU A O 1
ATOM 2257 N N . THR A 1 302 ? 6.221 21.614 16.454 1.00 96.12 302 THR A N 1
ATOM 2258 C CA . THR A 1 302 ? 5.626 22.887 16.023 1.00 96.12 302 THR A CA 1
ATOM 2259 C C . THR A 1 302 ? 6.322 23.376 14.761 1.00 96.12 302 THR A C 1
ATOM 2261 O O . THR A 1 302 ? 7.410 22.909 14.437 1.00 96.12 302 THR A O 1
ATOM 2264 N N . ALA A 1 303 ? 5.733 24.352 14.067 1.00 94.94 303 ALA A N 1
ATOM 2265 C CA . ALA A 1 303 ? 6.349 24.948 12.879 1.00 94.94 303 ALA A CA 1
ATOM 2266 C C . ALA A 1 303 ? 7.725 25.593 13.158 1.00 94.94 303 ALA A C 1
ATOM 2268 O O . ALA A 1 303 ? 8.536 25.690 12.245 1.00 94.94 303 ALA A O 1
ATOM 2269 N N . ASP A 1 304 ? 7.986 25.985 14.412 1.00 93.56 304 ASP A N 1
ATOM 2270 C CA . ASP A 1 304 ? 9.253 26.577 14.864 1.00 93.56 304 ASP A CA 1
ATOM 2271 C C . ASP A 1 304 ? 10.276 25.521 15.336 1.00 93.56 304 ASP A C 1
ATOM 2273 O O . ASP A 1 304 ? 11.378 25.859 15.778 1.00 93.56 304 ASP A O 1
ATOM 2277 N N . THR A 1 305 ? 9.912 24.234 15.317 1.00 94.31 305 THR A N 1
ATOM 2278 C CA . THR A 1 305 ? 10.813 23.154 15.728 1.00 94.31 305 THR A CA 1
ATOM 2279 C C . THR A 1 305 ? 11.783 22.847 14.598 1.00 94.31 305 THR A C 1
ATOM 2281 O O . THR A 1 305 ? 11.382 22.331 13.566 1.00 94.31 305 THR A O 1
ATOM 2284 N N . HIS A 1 306 ? 13.069 23.119 14.804 1.00 93.31 306 HIS A N 1
ATOM 2285 C CA . HIS A 1 306 ? 14.115 22.831 13.814 1.00 93.31 306 HIS A CA 1
ATOM 2286 C C . HIS A 1 306 ? 15.191 21.875 14.321 1.00 93.31 306 HIS A C 1
ATOM 2288 O O . HIS A 1 306 ? 16.009 21.409 13.533 1.00 93.31 306 HIS A O 1
ATOM 2294 N N . GLU A 1 307 ? 15.196 21.560 15.617 1.00 93.56 307 GLU A N 1
ATOM 2295 C CA . GLU A 1 307 ? 16.168 20.655 16.224 1.00 93.56 307 GLU A CA 1
ATOM 2296 C C . GLU A 1 307 ? 15.488 19.675 17.188 1.00 93.56 307 GLU A C 1
ATOM 2298 O O . GLU A 1 307 ? 14.625 20.066 17.975 1.00 93.56 307 GLU A O 1
ATOM 2303 N N . ILE A 1 308 ? 15.930 18.417 17.160 1.00 95.50 308 ILE A N 1
ATOM 2304 C CA . ILE A 1 308 ? 15.612 17.379 18.145 1.00 95.50 308 ILE A CA 1
ATOM 2305 C C . ILE A 1 308 ? 16.901 17.038 18.893 1.00 95.50 308 ILE A C 1
ATOM 2307 O O . ILE A 1 308 ? 17.876 16.589 18.294 1.00 95.50 308 ILE A O 1
ATOM 2311 N N . THR A 1 309 ? 16.924 17.270 20.205 1.00 94.62 309 THR A N 1
ATOM 2312 C CA . THR A 1 309 ? 18.133 17.121 21.041 1.00 94.62 309 THR A CA 1
ATOM 2313 C C . THR A 1 309 ? 18.033 16.010 22.085 1.00 94.62 309 THR A C 1
ATOM 2315 O O . THR A 1 309 ? 18.954 15.853 22.880 1.00 94.62 309 THR A O 1
ATOM 2318 N N . ALA A 1 310 ? 16.921 15.279 22.126 1.00 94.88 310 ALA A N 1
ATOM 2319 C CA . ALA A 1 310 ? 16.681 14.155 23.026 1.00 94.88 310 ALA A CA 1
ATOM 2320 C C . ALA A 1 310 ? 15.884 13.074 22.284 1.00 94.88 310 ALA A C 1
ATOM 2322 O O . ALA A 1 310 ? 15.200 13.387 21.312 1.00 94.88 310 ALA A O 1
ATOM 2323 N N . GLY A 1 311 ? 16.018 11.815 22.700 1.00 93.75 311 GLY A N 1
ATOM 2324 C CA . GLY A 1 311 ? 15.205 10.726 22.157 1.00 93.75 311 GLY A CA 1
ATOM 2325 C C . GLY A 1 311 ? 13.744 10.863 22.572 1.00 93.75 311 GLY A C 1
ATOM 2326 O O . GLY A 1 311 ? 13.430 11.555 23.541 1.00 93.75 311 GLY A O 1
ATOM 2327 N N . GLY A 1 312 ? 12.851 10.201 21.845 1.00 94.12 312 GLY A N 1
ATOM 2328 C CA . GLY A 1 312 ? 11.422 10.247 22.129 1.00 94.12 312 GLY A CA 1
ATOM 2329 C C . GLY A 1 312 ? 10.550 10.021 20.904 1.00 94.12 312 GLY A C 1
ATOM 2330 O O . GLY A 1 312 ? 11.033 9.885 19.778 1.00 94.12 312 GLY A O 1
ATOM 2331 N N . TYR A 1 313 ? 9.242 10.023 21.147 1.00 94.19 313 TYR A N 1
ATOM 2332 C CA . TYR A 1 313 ? 8.226 9.989 20.108 1.00 94.19 313 TYR A CA 1
ATOM 2333 C C . TYR A 1 313 ? 7.712 11.406 19.820 1.00 94.19 313 TYR A C 1
ATOM 2335 O O . TYR A 1 313 ? 7.141 12.067 20.691 1.00 94.19 313 TYR A O 1
ATOM 2343 N N . TYR A 1 314 ? 7.902 11.864 18.587 1.00 95.88 314 TYR A N 1
ATOM 2344 C CA . TYR A 1 314 ? 7.578 13.203 18.115 1.00 95.88 314 TYR A CA 1
ATOM 2345 C C . TYR A 1 314 ? 6.383 13.167 17.164 1.00 95.88 314 TYR A C 1
ATOM 2347 O O . TYR A 1 314 ? 6.463 12.613 16.072 1.00 95.88 314 TYR A O 1
ATOM 2355 N N . ASP A 1 315 ? 5.279 13.803 17.547 1.00 92.75 315 ASP A N 1
ATOM 2356 C CA . ASP A 1 315 ? 4.089 13.920 16.705 1.00 92.75 315 ASP A CA 1
ATOM 2357 C C . ASP A 1 315 ? 3.998 15.315 16.086 1.00 92.75 315 ASP A C 1
ATOM 2359 O O . ASP A 1 315 ? 3.853 16.322 16.787 1.00 92.75 315 ASP A O 1
ATOM 2363 N N . GLY A 1 316 ? 4.071 15.364 14.762 1.00 94.94 316 GLY A N 1
ATOM 2364 C CA . GLY A 1 316 ? 3.885 16.556 13.949 1.00 94.94 316 GLY A CA 1
ATOM 2365 C C . GLY A 1 316 ? 2.685 16.461 13.018 1.00 94.94 316 GLY A C 1
ATOM 2366 O O . GLY A 1 316 ? 2.672 17.168 12.016 1.00 94.94 316 GLY A O 1
ATOM 2367 N N . THR A 1 317 ? 1.688 15.621 13.318 1.00 90.06 317 THR A N 1
ATOM 2368 C CA . THR A 1 317 ? 0.463 15.520 12.510 1.00 90.06 317 THR A CA 1
ATOM 2369 C C . THR A 1 317 ? -0.156 16.903 12.265 1.00 90.06 317 THR A C 1
ATOM 2371 O O . THR A 1 317 ? -0.518 17.619 13.200 1.00 90.06 317 THR A O 1
ATOM 2374 N N . GLY A 1 318 ? -0.262 17.298 10.992 1.00 92.31 318 GLY A N 1
ATOM 2375 C CA . GLY A 1 318 ? -0.790 18.607 10.574 1.00 92.31 318 GLY A CA 1
ATOM 2376 C C . GLY A 1 318 ? 0.188 19.783 10.716 1.00 92.31 318 GLY A C 1
ATOM 2377 O O . GLY A 1 318 ? -0.178 20.926 10.439 1.00 92.31 318 GLY A O 1
ATOM 2378 N N . VAL A 1 319 ? 1.432 19.528 11.124 1.00 97.62 319 VAL A N 1
ATOM 2379 C CA . VAL A 1 319 ? 2.495 20.526 11.265 1.00 97.62 319 VAL A CA 1
ATOM 2380 C C . VAL A 1 319 ? 3.361 20.531 10.012 1.00 97.62 319 VAL A C 1
ATOM 2382 O O . VAL A 1 319 ? 3.766 19.490 9.499 1.00 97.62 319 VAL A O 1
ATOM 2385 N N . THR A 1 320 ? 3.674 21.729 9.526 1.00 97.31 320 THR A N 1
ATOM 2386 C CA . THR A 1 320 ? 4.691 21.938 8.494 1.00 97.31 320 THR A CA 1
ATOM 2387 C C . THR A 1 320 ? 5.872 22.684 9.097 1.00 97.31 320 THR A C 1
ATOM 2389 O O . THR A 1 320 ? 5.705 23.808 9.567 1.00 97.31 320 THR A O 1
ATOM 2392 N N . ILE A 1 321 ? 7.058 22.083 9.042 1.00 96.00 321 ILE A N 1
ATOM 2393 C CA . ILE A 1 321 ? 8.329 22.718 9.398 1.00 96.00 321 ILE A CA 1
ATOM 2394 C C . ILE A 1 321 ? 9.016 23.108 8.092 1.00 96.00 321 ILE A C 1
ATOM 2396 O O . ILE A 1 321 ? 9.345 22.251 7.271 1.00 96.00 321 ILE A O 1
ATOM 2400 N N . THR A 1 322 ? 9.204 24.409 7.882 1.00 93.94 322 THR A N 1
ATOM 2401 C CA . THR A 1 322 ? 9.887 24.943 6.695 1.00 93.94 322 THR A CA 1
ATOM 2402 C C . THR A 1 322 ? 11.239 25.498 7.107 1.00 93.94 322 THR A C 1
ATOM 2404 O O . THR A 1 322 ? 11.304 26.271 8.057 1.00 93.94 322 THR A O 1
ATOM 2407 N N . ALA A 1 323 ? 12.307 25.124 6.403 1.00 88.88 323 ALA A N 1
ATOM 2408 C CA . ALA A 1 323 ? 13.638 25.680 6.633 1.00 88.88 323 ALA A CA 1
ATOM 2409 C C . ALA A 1 323 ? 13.598 27.223 6.637 1.00 88.88 323 ALA A C 1
ATOM 2411 O O . ALA A 1 323 ? 12.976 27.837 5.772 1.00 88.88 323 ALA A O 1
ATOM 2412 N N . VAL A 1 324 ? 14.252 27.842 7.626 1.00 72.50 324 VAL A N 1
ATOM 2413 C CA . VAL A 1 324 ? 14.155 29.294 7.887 1.00 72.50 324 VAL A CA 1
ATOM 2414 C C . VAL A 1 324 ? 14.906 30.136 6.843 1.00 72.50 324 VAL A C 1
ATOM 2416 O O . VAL A 1 324 ? 14.601 31.313 6.694 1.00 72.50 324 VAL A O 1
ATOM 2419 N N . ASP A 1 325 ? 15.809 29.527 6.068 1.00 62.12 325 ASP A N 1
ATOM 2420 C CA . ASP A 1 325 ? 16.518 30.138 4.939 1.00 62.12 325 ASP A CA 1
ATOM 2421 C C . ASP A 1 325 ? 16.735 29.098 3.817 1.00 62.12 325 ASP A C 1
ATOM 2423 O O . ASP A 1 325 ? 16.808 27.896 4.086 1.00 62.12 325 ASP A O 1
ATOM 2427 N N . ASP A 1 326 ? 16.961 29.553 2.575 1.00 54.31 326 ASP A N 1
ATOM 2428 C CA . ASP A 1 326 ? 17.320 28.731 1.393 1.00 54.31 326 ASP A CA 1
ATOM 2429 C C . ASP A 1 326 ? 18.643 27.929 1.553 1.00 54.31 326 ASP A C 1
ATOM 2431 O O . ASP A 1 326 ? 19.112 27.253 0.631 1.00 54.31 326 ASP A O 1
ATOM 2435 N N . THR A 1 327 ? 19.283 28.014 2.721 1.00 54.50 327 THR A N 1
ATOM 2436 C CA . THR A 1 327 ? 20.583 27.431 3.056 1.00 54.50 327 THR A CA 1
ATOM 2437 C C . THR A 1 327 ? 20.515 26.662 4.380 1.00 54.50 327 THR A C 1
ATOM 2439 O O . THR A 1 327 ? 21.256 26.970 5.302 1.00 54.50 327 THR A O 1
ATOM 2442 N N . VAL A 1 328 ? 19.724 25.608 4.548 1.00 76.69 328 VAL A N 1
ATOM 2443 C CA . VAL A 1 328 ? 20.273 24.255 4.348 1.00 76.69 328 VAL A CA 1
ATOM 2444 C C . VAL A 1 328 ? 19.329 23.148 4.883 1.00 76.69 328 VAL A C 1
ATOM 2446 O O . VAL A 1 328 ? 19.168 22.195 4.141 1.00 76.69 328 VAL A O 1
ATOM 2449 N N . ARG A 1 329 ? 18.624 23.242 6.036 1.00 87.62 329 ARG A N 1
ATOM 2450 C CA . ARG A 1 329 ? 17.772 22.129 6.566 1.00 87.62 329 ARG A CA 1
ATOM 2451 C C . ARG A 1 329 ? 16.436 22.507 7.224 1.00 87.62 329 ARG A C 1
ATOM 2453 O O . ARG A 1 329 ? 16.360 23.565 7.845 1.00 87.62 329 ARG A O 1
ATOM 2460 N N . ALA A 1 330 ? 15.418 21.639 7.144 1.00 93.88 330 ALA A N 1
ATOM 2461 C CA . ALA A 1 330 ? 14.125 21.843 7.818 1.00 93.88 330 ALA A CA 1
ATOM 2462 C C . ALA A 1 330 ? 14.116 21.321 9.265 1.00 93.88 330 ALA A C 1
ATOM 2464 O O . ALA A 1 330 ? 13.759 22.074 10.171 1.00 93.88 330 ALA A O 1
ATOM 2465 N N . LEU A 1 331 ? 14.538 20.074 9.490 1.00 94.69 331 LEU A N 1
ATOM 2466 C CA . LEU A 1 331 ? 14.623 19.452 10.812 1.00 94.69 331 LEU A CA 1
ATOM 2467 C C . LEU A 1 331 ? 15.968 18.750 10.994 1.00 94.69 331 LEU A C 1
ATOM 2469 O O . LEU A 1 331 ? 16.465 18.080 10.090 1.00 94.69 331 LEU A O 1
ATOM 2473 N N . TYR A 1 332 ? 16.541 18.912 12.183 1.00 91.88 332 TYR A N 1
ATOM 2474 C CA . TYR A 1 332 ? 17.874 18.443 12.511 1.00 91.88 332 TYR A CA 1
ATOM 2475 C C . TYR A 1 332 ? 17.875 17.552 13.773 1.00 91.88 332 TYR A C 1
ATOM 2477 O O . TYR A 1 332 ? 17.560 18.027 14.865 1.00 91.88 332 TYR A O 1
ATOM 2485 N N . VAL A 1 333 ? 18.246 16.271 13.653 1.00 93.81 333 VAL A N 1
ATOM 2486 C CA . VAL A 1 333 ? 18.332 15.325 14.787 1.00 93.81 333 VAL A CA 1
ATOM 2487 C C . VAL A 1 333 ? 19.758 15.286 15.350 1.00 93.81 333 VAL A C 1
ATOM 2489 O O . VAL A 1 333 ? 20.693 14.861 14.680 1.00 93.81 333 VAL A O 1
ATOM 2492 N N . LYS A 1 334 ? 19.935 15.720 16.602 1.00 90.94 334 LYS A N 1
ATOM 2493 C CA . LYS A 1 334 ? 21.239 15.940 17.274 1.00 90.94 334 LYS A CA 1
ATOM 2494 C C . LYS A 1 334 ? 21.521 14.965 18.416 1.00 90.94 334 LYS A C 1
ATOM 2496 O O . LYS A 1 334 ? 22.376 15.228 19.258 1.00 90.94 334 LYS A O 1
ATOM 2501 N N . THR A 1 335 ? 20.773 13.877 18.476 1.00 91.31 335 THR A N 1
ATOM 2502 C CA . THR A 1 335 ? 20.825 12.885 19.547 1.00 91.31 335 THR A CA 1
ATOM 2503 C C . THR A 1 335 ? 21.001 11.496 18.952 1.00 91.31 335 THR A C 1
ATOM 2505 O O . THR A 1 335 ? 20.446 11.219 17.894 1.00 91.31 335 THR A O 1
ATOM 2508 N N . ASN A 1 336 ? 21.756 10.642 19.643 1.00 90.31 336 ASN A N 1
ATOM 2509 C CA . ASN A 1 336 ? 21.875 9.216 19.326 1.00 90.31 336 ASN A CA 1
ATOM 2510 C C . ASN A 1 336 ? 20.796 8.371 20.029 1.00 90.31 336 ASN A C 1
ATOM 2512 O O . ASN A 1 336 ? 20.598 7.211 19.686 1.00 90.31 336 ASN A O 1
ATOM 2516 N N . GLU A 1 337 ? 20.083 8.946 21.005 1.00 92.56 337 GLU A N 1
ATOM 2517 C CA . GLU A 1 337 ? 18.894 8.310 21.582 1.00 92.56 337 GLU A CA 1
ATOM 2518 C C . GLU A 1 337 ? 17.823 8.087 20.495 1.00 92.56 337 GLU A C 1
ATOM 2520 O O . GLU A 1 337 ? 17.670 8.966 19.641 1.00 92.56 337 GLU A O 1
ATOM 2525 N N . PRO A 1 338 ? 17.048 6.986 20.533 1.00 92.62 338 PRO A N 1
ATOM 2526 C CA . PRO A 1 338 ? 16.035 6.691 19.521 1.00 92.62 338 PRO A CA 1
ATOM 2527 C C . PRO A 1 338 ? 14.995 7.802 19.345 1.00 92.62 338 PRO A C 1
ATOM 2529 O O . PRO A 1 338 ? 14.373 8.252 20.315 1.00 92.62 338 PRO A O 1
ATOM 2532 N N . VAL A 1 339 ? 14.776 8.219 18.098 1.00 95.38 339 VAL A N 1
ATOM 2533 C CA . VAL A 1 339 ? 13.840 9.283 17.715 1.00 95.38 339 VAL A CA 1
ATOM 2534 C C . VAL A 1 339 ? 12.822 8.743 16.722 1.00 95.38 339 VAL A C 1
ATOM 2536 O O . VAL A 1 339 ? 13.174 8.264 15.647 1.00 95.38 339 VAL A O 1
ATOM 2539 N N . ILE A 1 340 ? 11.543 8.893 17.049 1.00 94.31 340 ILE A N 1
ATOM 2540 C CA . ILE A 1 340 ? 10.439 8.570 16.145 1.00 94.31 340 ILE A CA 1
ATOM 2541 C C . ILE A 1 340 ? 9.735 9.859 15.768 1.00 94.31 340 ILE A C 1
ATOM 2543 O O . ILE A 1 340 ? 9.409 10.652 16.644 1.00 94.31 340 ILE A O 1
ATOM 2547 N N . ILE A 1 341 ? 9.496 10.077 14.480 1.00 96.00 341 ILE A N 1
ATOM 2548 C CA . ILE A 1 341 ? 8.835 11.268 13.950 1.00 96.00 341 ILE A CA 1
ATOM 2549 C C . ILE A 1 341 ? 7.610 10.819 13.161 1.00 96.00 341 ILE A C 1
ATOM 2551 O O . ILE A 1 341 ? 7.735 10.110 12.164 1.00 96.00 341 ILE A O 1
ATOM 2555 N N . ASN A 1 342 ? 6.433 11.257 13.599 1.00 92.75 342 ASN A N 1
ATOM 2556 C CA . ASN A 1 342 ? 5.153 10.895 13.008 1.00 92.75 342 ASN A CA 1
ATOM 2557 C C . ASN A 1 342 ? 4.422 12.105 12.406 1.00 92.75 342 ASN A C 1
ATOM 2559 O O . ASN A 1 342 ? 4.282 13.138 13.062 1.00 92.75 342 ASN A O 1
ATOM 2563 N N . GLY A 1 343 ? 3.889 11.959 11.190 1.00 92.38 343 GLY A N 1
ATOM 2564 C CA . GLY A 1 343 ? 2.843 12.834 10.641 1.00 92.38 343 GLY A CA 1
ATOM 2565 C C . GLY A 1 343 ? 3.274 14.243 10.217 1.00 92.38 343 GLY A C 1
ATOM 2566 O O . GLY A 1 343 ? 2.421 15.064 9.876 1.00 92.38 343 GLY A O 1
ATOM 2567 N N . VAL A 1 344 ? 4.571 14.563 10.254 1.00 97.00 344 VAL A N 1
ATOM 2568 C CA . VAL A 1 344 ? 5.072 15.917 9.968 1.00 97.00 344 VAL A CA 1
ATOM 2569 C C . VAL A 1 344 ? 5.304 16.145 8.475 1.00 97.00 344 VAL A C 1
ATOM 2571 O O . VAL A 1 344 ? 5.727 15.247 7.748 1.00 97.00 344 VAL A O 1
ATOM 2574 N N . THR A 1 345 ? 5.075 17.378 8.015 1.00 98.06 345 THR A N 1
ATOM 2575 C CA . THR A 1 345 ? 5.566 17.843 6.712 1.00 98.06 345 THR A CA 1
ATOM 2576 C C . THR A 1 345 ? 6.877 18.609 6.880 1.00 98.06 345 THR A C 1
ATOM 2578 O O . THR A 1 345 ? 6.899 19.659 7.524 1.00 98.06 345 THR A O 1
ATOM 2581 N N . LEU A 1 346 ? 7.963 18.129 6.276 1.00 97.12 346 LEU A N 1
ATOM 2582 C CA . LEU A 1 346 ? 9.262 18.810 6.255 1.00 97.12 346 LEU A CA 1
ATOM 2583 C C . LEU A 1 346 ? 9.493 19.441 4.883 1.00 97.12 346 LEU A C 1
ATOM 2585 O O . LEU A 1 346 ? 9.419 18.745 3.874 1.00 97.12 346 LEU A O 1
ATOM 2589 N N . LYS A 1 347 ? 9.786 20.746 4.840 1.00 94.62 347 LYS A N 1
ATOM 2590 C CA . LYS A 1 347 ? 10.086 21.473 3.596 1.00 94.62 347 LYS A CA 1
ATOM 2591 C C . LYS A 1 347 ? 11.436 22.164 3.677 1.00 94.62 347 LYS A C 1
ATOM 2593 O O . LYS A 1 347 ? 11.632 23.043 4.516 1.00 94.62 347 LYS A O 1
ATOM 2598 N N . GLY A 1 348 ? 12.356 21.824 2.785 1.00 91.19 348 GLY A N 1
ATOM 2599 C CA . GLY A 1 348 ? 13.668 22.465 2.763 1.00 91.19 348 GLY A CA 1
ATOM 2600 C C . GLY A 1 348 ? 14.511 22.061 1.568 1.00 91.19 348 GLY A C 1
ATOM 2601 O O . GLY A 1 348 ? 14.137 21.197 0.783 1.00 91.19 348 GLY A O 1
ATOM 2602 N N . LYS A 1 349 ? 15.683 22.679 1.431 1.00 90.12 349 LYS A N 1
ATOM 2603 C CA . LYS A 1 349 ? 16.682 22.199 0.475 1.00 90.12 349 LYS A CA 1
ATOM 2604 C C . LYS A 1 349 ? 17.190 20.824 0.893 1.00 90.12 349 LYS A C 1
ATOM 2606 O O . LYS A 1 349 ? 17.118 19.881 0.101 1.00 90.12 349 LYS A O 1
ATOM 2611 N N . TRP A 1 350 ? 17.609 20.709 2.151 1.00 90.56 350 TRP A N 1
ATOM 2612 C CA . TRP A 1 350 ? 17.685 19.444 2.871 1.00 90.56 350 TRP A CA 1
ATOM 2613 C C . TRP A 1 350 ? 16.492 19.398 3.833 1.00 90.56 350 TRP A C 1
ATOM 2615 O O . TRP A 1 350 ? 16.166 20.398 4.471 1.00 90.56 350 TRP A O 1
ATOM 2625 N N . ALA A 1 351 ? 15.744 18.306 3.879 1.00 94.44 351 ALA A N 1
ATOM 2626 C CA . ALA A 1 351 ? 14.543 18.253 4.705 1.00 94.44 351 ALA A CA 1
ATOM 2627 C C . ALA A 1 351 ? 14.875 17.717 6.102 1.00 94.44 351 ALA A C 1
ATOM 2629 O O . ALA A 1 351 ? 14.729 18.457 7.076 1.00 94.44 351 ALA A O 1
ATOM 2630 N N . LEU A 1 352 ? 15.394 16.492 6.195 1.00 95.12 352 LEU A N 1
ATOM 2631 C CA . LEU A 1 352 ? 15.829 15.877 7.445 1.00 95.12 352 LEU A CA 1
ATOM 2632 C C . LEU A 1 352 ? 17.331 15.579 7.422 1.00 95.12 352 LEU A C 1
ATOM 2634 O O . LEU A 1 352 ? 17.813 14.838 6.567 1.00 95.12 352 LEU A O 1
ATOM 2638 N N . GLU A 1 353 ? 18.048 16.116 8.404 1.00 92.62 353 GLU A N 1
ATOM 2639 C CA . GLU A 1 353 ? 19.474 15.857 8.610 1.00 92.62 353 GLU A CA 1
ATOM 2640 C C . GLU A 1 353 ? 19.695 15.106 9.929 1.00 92.62 353 GLU A C 1
ATOM 2642 O O . GLU A 1 353 ? 19.161 15.501 10.974 1.00 92.62 353 GLU A O 1
ATOM 2647 N N . LEU A 1 354 ? 20.487 14.032 9.881 1.00 91.44 354 LEU A N 1
ATOM 2648 C CA . LEU A 1 354 ? 20.919 13.265 11.048 1.00 91.44 354 LEU A CA 1
ATOM 2649 C C . LEU A 1 354 ? 22.358 13.662 11.408 1.00 91.44 354 LEU A C 1
ATOM 2651 O O . LEU A 1 354 ? 23.277 13.435 10.624 1.00 91.44 354 LEU A O 1
ATOM 2655 N N . GLY A 1 355 ? 22.516 14.288 12.581 1.00 83.38 355 GLY A N 1
ATOM 2656 C CA . GLY A 1 355 ? 23.721 14.970 13.083 1.00 83.38 355 GLY A CA 1
ATOM 2657 C C . GLY A 1 355 ? 24.351 16.007 12.105 1.00 83.38 355 GLY A C 1
ATOM 2658 O O . GLY A 1 355 ? 23.673 16.501 11.217 1.00 83.38 355 GLY A O 1
ATOM 2659 N N . ASP A 1 356 ? 25.594 16.457 12.315 1.00 77.31 356 ASP A N 1
ATOM 2660 C CA . ASP A 1 356 ? 26.153 17.639 11.623 1.00 77.31 356 ASP A CA 1
ATOM 2661 C C . ASP A 1 356 ? 26.860 17.299 10.297 1.00 77.31 356 ASP A C 1
ATOM 2663 O O . ASP A 1 356 ? 28.069 17.068 10.260 1.00 77.31 356 ASP A O 1
ATOM 2667 N N . SER A 1 357 ? 26.130 17.325 9.183 1.00 69.25 357 SER A N 1
ATOM 2668 C CA . SER A 1 357 ? 26.657 17.056 7.835 1.00 69.25 357 SER A CA 1
ATOM 2669 C C . SER A 1 357 ? 27.718 18.063 7.372 1.00 69.25 357 SER A C 1
ATOM 2671 O O . SER A 1 357 ? 28.597 17.705 6.584 1.00 69.25 357 SER A O 1
ATOM 2673 N N . ALA A 1 358 ? 27.692 19.307 7.871 1.00 72.19 358 ALA A N 1
ATOM 2674 C CA . ALA A 1 358 ? 28.653 20.340 7.479 1.00 72.19 358 ALA A CA 1
ATOM 2675 C C . ALA A 1 358 ? 30.067 20.034 7.993 1.00 72.19 358 ALA A C 1
ATOM 2677 O O . ALA A 1 358 ? 31.052 20.422 7.362 1.00 72.19 358 ALA A O 1
ATOM 2678 N N . ASN A 1 359 ? 30.161 19.317 9.115 1.00 72.12 359 ASN A N 1
ATOM 2679 C CA . ASN A 1 359 ? 31.421 18.863 9.703 1.00 72.12 359 ASN A CA 1
ATOM 2680 C C . ASN A 1 359 ? 31.620 17.343 9.598 1.00 72.12 359 ASN A C 1
ATOM 2682 O O . ASN A 1 359 ? 32.664 16.848 10.025 1.00 72.12 359 ASN A O 1
ATOM 2686 N N . LYS A 1 360 ? 30.651 16.636 8.995 1.00 74.50 360 LYS A N 1
ATOM 2687 C CA . LYS A 1 360 ? 30.419 15.193 9.125 1.00 74.50 360 LYS A CA 1
ATOM 2688 C C . LYS A 1 360 ? 30.225 14.761 10.586 1.00 74.50 360 LYS A C 1
ATOM 2690 O O . LYS A 1 360 ? 30.727 15.378 11.525 1.00 74.50 360 LYS A O 1
ATOM 2695 N N . LEU A 1 361 ? 29.503 13.666 10.793 1.00 71.75 361 LEU A N 1
ATOM 2696 C CA . LEU A 1 361 ? 29.265 13.135 12.134 1.00 71.75 361 LEU A CA 1
ATOM 2697 C C . LEU A 1 361 ? 30.556 12.642 12.774 1.00 71.75 361 LEU A C 1
ATOM 2699 O O . LEU A 1 361 ? 31.304 11.892 12.151 1.00 71.75 361 LEU A O 1
ATOM 2703 N N . THR A 1 362 ? 30.778 13.043 14.026 1.00 63.31 362 THR A N 1
ATOM 2704 C CA . THR A 1 362 ? 31.836 12.512 14.905 1.00 63.31 362 THR A CA 1
ATOM 2705 C C . THR A 1 362 ? 31.257 11.784 16.129 1.00 63.31 362 THR A C 1
ATOM 2707 O O . THR A 1 362 ? 31.872 11.757 17.196 1.00 63.31 362 THR A O 1
ATOM 2710 N N . LEU A 1 363 ? 29.981 11.409 16.057 1.00 68.69 363 LEU A N 1
ATOM 2711 C CA . LEU A 1 363 ? 29.170 10.906 17.164 1.00 68.69 363 LEU A CA 1
ATOM 2712 C C . LEU A 1 363 ? 28.364 9.721 16.633 1.00 68.69 363 LEU A C 1
ATOM 2714 O O . LEU A 1 363 ? 27.943 9.781 15.481 1.00 68.69 363 LEU A O 1
ATOM 2718 N N . GLY A 1 364 ? 28.192 8.696 17.475 1.00 79.50 364 GLY A N 1
ATOM 2719 C CA . GLY A 1 364 ? 27.860 7.314 17.102 1.00 79.50 364 GLY A CA 1
ATOM 2720 C C . GLY A 1 364 ? 26.510 7.066 16.418 1.00 79.50 364 GLY A C 1
ATOM 2721 O O . GLY A 1 364 ? 26.054 7.834 15.575 1.00 79.50 364 GLY A O 1
ATOM 2722 N N . ASP A 1 365 ? 25.877 5.940 16.732 1.00 88.94 365 ASP A N 1
ATOM 2723 C CA . ASP A 1 365 ? 24.762 5.420 15.930 1.00 88.94 365 ASP A CA 1
ATOM 2724 C C . ASP A 1 365 ? 23.479 6.233 16.115 1.00 88.94 365 ASP A C 1
ATOM 2726 O O . ASP A 1 365 ? 23.140 6.661 17.220 1.00 88.94 365 ASP A O 1
ATOM 2730 N N . TYR A 1 366 ? 22.765 6.483 15.022 1.00 91.56 366 TYR A N 1
ATOM 2731 C CA . TYR A 1 366 ? 21.456 7.125 15.037 1.00 91.56 366 TYR A CA 1
ATOM 2732 C C . TYR A 1 366 ? 20.374 6.073 14.828 1.00 91.56 366 TYR A C 1
ATOM 2734 O O . TYR A 1 366 ? 20.486 5.239 13.936 1.00 91.56 366 TYR A O 1
ATOM 2742 N N . HIS A 1 367 ? 19.299 6.150 15.610 1.00 93.62 367 HIS A N 1
ATOM 2743 C CA . HIS A 1 367 ? 18.110 5.317 15.436 1.00 93.62 367 HIS A CA 1
ATOM 2744 C C . HIS A 1 367 ? 16.916 6.231 15.173 1.00 93.62 367 HIS A C 1
ATOM 2746 O O . HIS A 1 367 ? 16.413 6.880 16.094 1.00 93.62 367 HIS A O 1
ATOM 2752 N N . VAL A 1 368 ? 16.508 6.336 13.907 1.00 95.44 368 VAL A N 1
ATOM 2753 C CA . VAL A 1 368 ? 15.457 7.263 13.475 1.00 95.44 368 VAL A CA 1
ATOM 2754 C C . VAL A 1 368 ? 14.373 6.536 12.700 1.00 95.44 368 VAL A C 1
ATOM 2756 O O . VAL A 1 368 ? 14.646 5.889 11.694 1.00 95.44 368 VAL A O 1
ATOM 2759 N N . VAL A 1 369 ? 13.130 6.713 13.141 1.00 94.50 369 VAL A N 1
ATOM 2760 C CA . VAL A 1 369 ? 11.939 6.163 12.487 1.00 94.50 369 VAL A CA 1
ATOM 2761 C C . VAL A 1 369 ? 11.057 7.310 12.003 1.00 94.50 369 VAL A C 1
ATOM 2763 O O . VAL A 1 369 ? 10.674 8.180 12.784 1.00 94.50 369 VAL A O 1
ATOM 2766 N N . LEU A 1 370 ? 10.716 7.315 10.719 1.00 95.75 370 LEU A N 1
ATOM 2767 C CA . LEU A 1 370 ? 9.774 8.237 10.093 1.00 95.75 370 LEU A CA 1
ATOM 2768 C C . LEU A 1 370 ? 8.490 7.481 9.777 1.00 95.75 370 LEU A C 1
ATOM 2770 O O . LEU A 1 370 ? 8.530 6.442 9.124 1.00 95.75 370 LEU A O 1
ATOM 2774 N N . ILE A 1 371 ? 7.355 8.002 10.229 1.00 90.69 371 ILE A N 1
ATOM 2775 C CA . ILE A 1 371 ? 6.046 7.375 10.035 1.00 90.69 371 ILE A CA 1
ATOM 2776 C C . ILE A 1 371 ? 5.083 8.435 9.511 1.00 90.69 371 ILE A C 1
ATOM 2778 O O . ILE A 1 371 ? 4.970 9.508 10.100 1.00 90.69 371 ILE A O 1
ATOM 2782 N N . ASN A 1 372 ? 4.366 8.164 8.420 1.00 90.25 372 ASN A N 1
ATOM 2783 C CA . ASN A 1 372 ? 3.323 9.066 7.907 1.00 90.25 372 ASN A CA 1
ATOM 2784 C C . ASN A 1 372 ? 3.823 10.486 7.575 1.00 90.25 372 ASN A C 1
ATOM 2786 O O . ASN A 1 372 ? 3.065 11.457 7.620 1.00 90.25 372 ASN A O 1
ATOM 2790 N N . CYS A 1 373 ? 5.118 10.640 7.308 1.00 96.19 373 CYS A N 1
ATOM 2791 C CA . CYS A 1 373 ? 5.730 11.937 7.057 1.00 96.19 373 CYS A CA 1
ATOM 2792 C C . CYS A 1 373 ? 5.600 12.317 5.581 1.00 96.19 373 CYS A C 1
ATOM 2794 O O . CYS A 1 373 ? 5.674 11.476 4.685 1.00 96.19 373 CYS A O 1
ATOM 2796 N N . THR A 1 374 ? 5.470 13.616 5.321 1.00 97.94 374 THR A N 1
ATOM 2797 C CA . THR A 1 374 ? 5.652 14.177 3.979 1.00 97.94 374 THR A CA 1
ATOM 2798 C C . THR A 1 374 ? 6.962 14.950 3.944 1.00 97.94 374 THR A C 1
ATOM 2800 O O . THR A 1 374 ? 7.156 15.895 4.705 1.00 97.94 374 THR A O 1
ATOM 2803 N N . ILE A 1 375 ? 7.880 14.568 3.067 1.00 97.50 375 ILE A N 1
ATOM 2804 C CA . ILE A 1 375 ? 9.205 15.174 2.961 1.00 97.50 375 ILE A CA 1
ATOM 2805 C C . ILE A 1 375 ? 9.326 15.816 1.586 1.00 97.50 375 ILE A C 1
ATOM 2807 O O . ILE A 1 375 ? 9.392 15.133 0.570 1.00 97.50 375 ILE A O 1
ATOM 2811 N N . GLN A 1 376 ? 9.358 17.142 1.566 1.00 95.00 376 GLN A N 1
ATOM 2812 C CA . GLN A 1 376 ? 9.476 17.953 0.362 1.00 95.00 376 GLN A CA 1
ATOM 2813 C C . GLN A 1 376 ? 10.865 18.576 0.324 1.00 95.00 376 GLN A C 1
ATOM 2815 O O . GLN A 1 376 ? 11.143 19.562 1.017 1.00 95.00 376 GLN A O 1
ATOM 2820 N N . ALA A 1 377 ? 11.743 17.990 -0.483 1.00 92.62 377 ALA A N 1
ATOM 2821 C CA . ALA A 1 377 ? 13.118 18.443 -0.621 1.00 92.62 377 ALA A CA 1
ATOM 2822 C C . ALA A 1 377 ? 13.381 19.042 -2.004 1.00 92.62 377 ALA A C 1
ATOM 2824 O O . ALA A 1 377 ? 12.651 18.783 -2.959 1.00 92.62 377 ALA A O 1
ATOM 2825 N N . THR A 1 378 ? 14.433 19.847 -2.136 1.00 89.38 378 THR A N 1
ATOM 2826 C CA . THR A 1 378 ? 14.977 20.199 -3.461 1.00 89.38 378 THR A CA 1
ATOM 2827 C C . THR A 1 378 ? 16.297 19.496 -3.745 1.00 89.38 378 THR A C 1
ATOM 2829 O O . THR A 1 378 ? 16.572 19.195 -4.901 1.00 89.38 378 THR A O 1
ATOM 2832 N N . GLU A 1 379 ? 17.081 19.159 -2.714 1.00 89.38 379 GLU A N 1
ATOM 2833 C CA . GLU A 1 379 ? 18.361 18.451 -2.853 1.00 89.38 379 GLU A CA 1
ATOM 2834 C C . GLU A 1 379 ? 18.459 17.173 -2.016 1.00 89.38 379 GLU A C 1
ATOM 2836 O O . GLU A 1 379 ? 18.953 16.180 -2.531 1.00 89.38 379 GLU A O 1
ATOM 2841 N N . ARG A 1 380 ? 18.038 17.159 -0.744 1.00 90.81 380 ARG A N 1
ATOM 2842 C CA . ARG A 1 380 ? 18.211 15.989 0.145 1.00 90.81 380 ARG A CA 1
ATOM 2843 C C . ARG A 1 380 ? 16.972 15.767 0.995 1.00 90.81 380 ARG A C 1
ATOM 2845 O O . ARG A 1 380 ? 16.621 16.645 1.777 1.00 90.81 380 ARG A O 1
ATOM 2852 N N . ALA A 1 381 ? 16.303 14.629 0.869 1.00 95.25 381 ALA A N 1
ATOM 2853 C CA . ALA A 1 381 ? 15.132 14.363 1.702 1.00 95.25 381 ALA A CA 1
ATOM 2854 C C . ALA A 1 381 ? 15.537 13.870 3.098 1.00 95.25 381 ALA A C 1
ATOM 2856 O O . ALA A 1 381 ? 15.185 14.503 4.092 1.00 95.25 381 ALA A O 1
ATOM 2857 N N . VAL A 1 382 ? 16.335 12.806 3.166 1.00 96.06 382 VAL A N 1
ATOM 2858 C CA . VAL A 1 382 ? 16.914 12.265 4.402 1.00 96.06 382 VAL A CA 1
ATOM 2859 C C . VAL A 1 382 ? 18.414 12.095 4.207 1.00 96.06 382 VAL A C 1
ATOM 2861 O O . VAL A 1 382 ? 18.846 11.504 3.219 1.00 96.06 382 VAL A O 1
ATOM 2864 N N . GLU A 1 383 ? 19.211 12.611 5.135 1.00 93.50 383 GLU A N 1
ATOM 2865 C CA . GLU A 1 383 ? 20.669 12.556 5.055 1.00 93.50 383 GLU A CA 1
ATOM 2866 C C . GLU A 1 383 ? 21.314 12.015 6.335 1.00 93.50 383 GLU A C 1
ATOM 2868 O O . GLU A 1 383 ? 21.032 12.498 7.433 1.00 93.50 383 GLU A O 1
ATOM 2873 N N . LEU A 1 384 ? 22.255 11.082 6.157 1.00 92.38 384 LEU A N 1
ATOM 2874 C CA . LEU A 1 384 ? 23.187 10.590 7.172 1.00 92.38 384 LEU A CA 1
ATOM 2875 C C . LEU A 1 384 ? 24.616 10.618 6.603 1.00 92.38 384 LEU A C 1
ATOM 2877 O O . LEU A 1 384 ? 24.887 9.976 5.586 1.00 92.38 384 LEU A O 1
ATOM 2881 N N . ARG A 1 385 ? 25.545 11.342 7.246 1.00 88.75 385 ARG A N 1
ATOM 2882 C CA . ARG A 1 385 ? 26.946 11.435 6.785 1.00 88.75 385 ARG A CA 1
ATOM 2883 C C . ARG A 1 385 ? 27.983 11.278 7.892 1.00 88.75 385 ARG A C 1
ATOM 2885 O O . ARG A 1 385 ? 28.231 12.225 8.635 1.00 88.75 385 ARG A O 1
ATOM 2892 N N . TYR A 1 386 ? 28.697 10.159 7.933 1.00 88.88 386 TYR A N 1
ATOM 2893 C CA . TYR A 1 386 ? 29.771 9.951 8.908 1.00 88.88 386 TYR A CA 1
ATOM 2894 C C . TYR A 1 386 ? 31.129 10.509 8.486 1.00 88.88 386 TYR A C 1
ATOM 2896 O O . TYR A 1 386 ? 31.512 10.466 7.317 1.00 88.88 386 TYR A O 1
ATOM 2904 N N . SER A 1 387 ? 31.917 10.981 9.457 1.00 85.00 387 SER A N 1
ATOM 2905 C CA . SER A 1 387 ? 33.323 11.329 9.238 1.00 85.00 387 SER A CA 1
ATOM 2906 C C . SER A 1 387 ? 34.152 10.098 8.875 1.00 85.00 387 SER A C 1
ATOM 2908 O O . SER A 1 387 ? 33.981 9.028 9.456 1.00 85.00 387 SER A O 1
ATOM 2910 N N . ASN A 1 388 ? 35.129 10.253 7.975 1.00 81.38 388 ASN A N 1
ATOM 2911 C CA . ASN A 1 388 ? 36.037 9.170 7.558 1.00 81.38 388 ASN A CA 1
ATOM 2912 C C . ASN A 1 388 ? 36.895 8.637 8.723 1.00 81.38 388 ASN A C 1
ATOM 2914 O O . ASN A 1 388 ? 37.558 7.618 8.577 1.00 81.38 388 ASN A O 1
ATOM 2918 N N . THR A 1 389 ? 36.908 9.339 9.859 1.00 77.75 389 THR A N 1
ATOM 2919 C CA . THR A 1 389 ? 37.610 8.956 11.091 1.00 77.75 389 THR A CA 1
ATOM 2920 C C . THR A 1 389 ? 36.700 8.339 12.153 1.00 77.75 389 THR A C 1
ATOM 2922 O O . THR A 1 389 ? 37.179 8.099 13.255 1.00 77.75 389 THR A O 1
ATOM 2925 N N . GLU A 1 390 ? 35.403 8.192 11.884 1.00 78.62 390 GLU A N 1
ATOM 2926 C CA . GLU A 1 390 ? 34.456 7.622 12.843 1.00 78.62 390 GLU A CA 1
ATOM 2927 C C . GLU A 1 390 ? 34.577 6.094 12.874 1.00 78.62 390 GLU A C 1
ATOM 2929 O O . GLU A 1 390 ? 34.698 5.467 11.820 1.00 78.62 390 GLU A O 1
ATOM 2934 N N . ASP A 1 391 ? 34.524 5.508 14.070 1.00 70.56 391 ASP A N 1
ATOM 2935 C CA . ASP A 1 391 ? 34.589 4.052 14.257 1.00 70.56 391 ASP A CA 1
ATOM 2936 C C . ASP A 1 391 ? 33.195 3.428 14.471 1.00 70.56 391 ASP A C 1
ATOM 2938 O O . ASP A 1 391 ? 33.046 2.227 14.273 1.00 70.56 391 ASP A O 1
ATOM 2942 N N . ASN A 1 392 ? 32.181 4.211 14.874 1.00 77.56 392 ASN A N 1
ATOM 2943 C CA . ASN A 1 392 ? 30.823 3.718 15.128 1.00 77.56 392 ASN A CA 1
ATOM 2944 C C . ASN A 1 392 ? 29.808 4.334 14.157 1.00 77.56 392 ASN A C 1
ATOM 2946 O O . ASN A 1 392 ? 29.514 5.529 14.239 1.00 77.56 392 ASN A O 1
ATOM 2950 N N . LYS A 1 393 ? 29.335 3.521 13.208 1.00 83.88 393 LYS A N 1
ATOM 2951 C CA . LYS A 1 393 ? 28.564 3.960 12.034 1.00 83.88 393 LYS A CA 1
ATOM 2952 C C . LYS A 1 393 ? 27.293 3.131 11.796 1.00 83.88 393 LYS A C 1
ATOM 2954 O O . LYS A 1 393 ? 26.687 3.265 10.734 1.00 83.88 393 LYS A O 1
ATOM 2959 N N . GLY A 1 394 ? 26.892 2.305 12.762 1.00 88.06 394 GLY A N 1
ATOM 2960 C CA . GLY A 1 394 ? 25.807 1.318 12.698 1.00 88.06 394 GLY A CA 1
ATOM 2961 C C . GLY A 1 394 ? 24.424 1.914 12.932 1.00 88.06 394 GLY A C 1
ATOM 2962 O O . GLY A 1 394 ? 23.714 1.517 13.855 1.00 88.06 394 GLY A O 1
ATOM 2963 N N . SER A 1 395 ? 24.030 2.892 12.117 1.00 93.50 395 SER A N 1
ATOM 2964 C CA . SER A 1 395 ? 22.728 3.552 12.256 1.00 93.50 395 SER A CA 1
ATOM 2965 C C . SER A 1 395 ? 21.552 2.676 11.815 1.00 93.50 395 SER A C 1
ATOM 2967 O O . SER A 1 395 ? 21.677 1.756 11.011 1.00 93.50 395 SER A O 1
ATOM 2969 N N . THR A 1 396 ? 20.362 2.997 12.312 1.00 95.00 396 THR A N 1
ATOM 2970 C CA . THR A 1 396 ? 19.086 2.460 11.835 1.00 95.00 396 THR A CA 1
ATOM 2971 C C . THR A 1 396 ? 18.200 3.603 11.353 1.00 95.00 396 THR A C 1
ATOM 2973 O O . THR A 1 396 ? 17.917 4.533 12.111 1.00 95.00 396 THR A O 1
ATOM 2976 N N . ILE A 1 397 ? 17.762 3.540 10.096 1.00 96.56 397 ILE A N 1
ATOM 2977 C CA . ILE A 1 397 ? 16.805 4.487 9.515 1.00 96.56 397 ILE A CA 1
ATOM 2978 C C . ILE A 1 397 ? 15.603 3.699 9.014 1.00 96.56 397 ILE A C 1
ATOM 2980 O O . ILE A 1 397 ? 15.741 2.824 8.165 1.00 96.56 397 ILE A O 1
ATOM 2984 N N . GLU A 1 398 ? 14.419 4.030 9.504 1.00 95.31 398 GLU A N 1
ATOM 2985 C CA . GLU A 1 398 ? 13.183 3.362 9.110 1.00 95.31 398 GLU A CA 1
ATOM 2986 C C . GLU A 1 398 ? 12.192 4.384 8.556 1.00 95.31 398 GLU A C 1
ATOM 2988 O O . GLU A 1 398 ? 11.981 5.439 9.151 1.00 95.31 398 GLU A O 1
ATOM 2993 N N . ILE A 1 399 ? 11.600 4.101 7.398 1.00 96.31 399 ILE A N 1
ATOM 2994 C CA . ILE A 1 399 ? 10.681 4.992 6.688 1.00 96.31 399 ILE A CA 1
ATOM 2995 C C . ILE A 1 399 ? 9.411 4.209 6.370 1.00 96.31 399 ILE A C 1
ATOM 2997 O O . ILE A 1 399 ? 9.402 3.353 5.488 1.00 96.31 399 ILE A O 1
ATOM 3001 N N . TYR A 1 400 ? 8.331 4.534 7.070 1.00 90.06 400 TYR A N 1
ATOM 3002 C CA . TYR A 1 400 ? 7.040 3.871 6.949 1.00 90.06 400 TYR A CA 1
ATOM 3003 C C . TYR A 1 400 ? 5.972 4.834 6.448 1.00 90.06 400 TYR A C 1
ATOM 3005 O O . TYR A 1 400 ? 5.756 5.892 7.045 1.00 90.06 400 TYR A O 1
ATOM 3013 N N . ASN A 1 401 ? 5.261 4.453 5.387 1.00 89.56 401 ASN A N 1
ATOM 3014 C CA . ASN A 1 401 ? 4.114 5.214 4.881 1.00 89.56 401 ASN A CA 1
ATOM 3015 C C . ASN A 1 401 ? 4.425 6.706 4.634 1.00 89.56 401 ASN A C 1
ATOM 3017 O O . ASN A 1 401 ? 3.691 7.595 5.061 1.00 89.56 401 ASN A O 1
ATOM 3021 N N . CYS A 1 402 ? 5.582 7.009 4.045 1.00 95.56 402 CYS A N 1
ATOM 3022 C CA . CYS A 1 402 ? 6.016 8.390 3.831 1.00 95.56 402 CYS A CA 1
ATOM 3023 C C . CYS A 1 402 ? 5.918 8.789 2.356 1.00 95.56 402 CYS A C 1
ATOM 3025 O O . CYS A 1 402 ? 6.307 8.026 1.471 1.00 95.56 402 CYS A O 1
ATOM 3027 N N . ASN A 1 403 ? 5.469 10.022 2.103 1.00 96.56 403 ASN A N 1
ATOM 3028 C CA . ASN A 1 403 ? 5.570 10.658 0.791 1.00 96.56 403 ASN A CA 1
ATOM 3029 C C . ASN A 1 403 ? 6.842 11.504 0.731 1.00 96.56 403 ASN A C 1
ATOM 3031 O O . ASN A 1 403 ? 6.954 12.495 1.452 1.00 96.56 403 ASN A O 1
ATOM 3035 N N . ILE A 1 404 ? 7.788 11.136 -0.123 1.00 97.19 404 ILE A N 1
ATOM 3036 C CA . ILE A 1 404 ? 9.074 11.810 -0.253 1.00 97.19 404 ILE A CA 1
ATOM 3037 C C . ILE A 1 404 ? 9.183 12.321 -1.685 1.00 97.19 404 ILE A C 1
ATOM 3039 O O . ILE A 1 404 ? 9.253 11.549 -2.636 1.00 97.19 404 ILE A O 1
ATOM 3043 N N . GLU A 1 405 ? 9.198 13.637 -1.861 1.00 93.75 405 GLU A N 1
ATOM 3044 C CA . GLU A 1 405 ? 9.144 14.255 -3.184 1.00 93.75 405 GLU A CA 1
ATOM 3045 C C . GLU A 1 405 ? 10.195 15.348 -3.359 1.00 93.75 405 GLU A C 1
ATOM 3047 O O . GLU A 1 405 ? 10.462 16.165 -2.467 1.00 93.75 405 GLU A O 1
ATOM 3052 N N . ASN A 1 406 ? 10.786 15.369 -4.550 1.00 91.44 406 ASN A N 1
ATOM 3053 C CA . ASN A 1 406 ? 11.555 16.497 -5.015 1.00 91.44 406 ASN A CA 1
ATOM 3054 C C . ASN A 1 406 ? 10.600 17.547 -5.588 1.00 91.44 406 ASN A C 1
ATOM 3056 O O . ASN A 1 406 ? 9.847 17.284 -6.520 1.00 91.44 406 ASN A O 1
ATOM 3060 N N . THR A 1 407 ? 10.646 18.763 -5.060 1.00 88.00 407 THR A N 1
ATOM 3061 C CA . THR A 1 407 ? 9.718 19.831 -5.475 1.00 88.00 407 THR A CA 1
ATOM 3062 C C . THR A 1 407 ? 10.157 20.601 -6.722 1.00 88.00 407 THR A C 1
ATOM 3064 O O . THR A 1 407 ? 9.404 21.439 -7.217 1.00 88.00 407 THR A O 1
ATOM 3067 N N . GLN A 1 408 ? 11.367 20.354 -7.230 1.00 78.81 408 GLN A N 1
ATOM 3068 C CA . GLN A 1 408 ? 11.918 21.029 -8.410 1.00 78.81 408 GLN A CA 1
ATOM 3069 C C . GLN A 1 408 ? 11.957 20.145 -9.649 1.00 78.81 408 GLN A C 1
ATOM 3071 O O . GLN A 1 408 ? 11.962 20.668 -10.758 1.00 78.81 408 GLN A O 1
ATOM 3076 N N . ILE A 1 409 ? 11.981 18.830 -9.470 1.00 70.81 409 ILE A N 1
ATOM 3077 C CA . ILE A 1 409 ? 12.073 17.869 -10.558 1.00 70.81 409 ILE A CA 1
ATOM 3078 C C . ILE A 1 409 ? 10.722 17.173 -10.673 1.00 70.81 409 ILE A C 1
ATOM 3080 O O . ILE A 1 409 ? 10.247 16.531 -9.743 1.00 70.81 409 ILE A O 1
ATOM 3084 N N . THR A 1 410 ? 10.106 17.302 -11.841 1.00 65.56 410 THR A N 1
ATOM 3085 C CA . THR A 1 410 ? 8.959 16.465 -12.214 1.00 65.56 410 THR A CA 1
ATOM 3086 C C . THR A 1 410 ? 9.460 15.212 -12.927 1.00 65.56 410 THR A C 1
ATOM 3088 O O . THR A 1 410 ? 10.600 15.206 -13.395 1.00 65.56 410 THR A O 1
ATOM 3091 N N . ASP A 1 411 ? 8.605 14.195 -13.081 1.00 56.72 411 ASP A N 1
ATOM 3092 C CA . ASP A 1 411 ? 8.882 12.923 -13.785 1.00 56.72 411 ASP A CA 1
ATOM 3093 C C . ASP A 1 411 ? 9.490 13.078 -15.208 1.00 56.72 411 ASP A C 1
ATOM 3095 O O . ASP A 1 411 ? 9.848 12.088 -15.835 1.00 56.72 411 ASP A O 1
ATOM 3099 N N . TYR A 1 412 ? 9.625 14.302 -15.738 1.00 55.25 412 TYR A N 1
ATOM 3100 C CA . TYR A 1 412 ? 10.078 14.613 -17.096 1.00 55.25 412 TYR A CA 1
ATOM 3101 C C . TYR A 1 412 ? 11.016 15.833 -17.192 1.00 55.25 412 TYR A C 1
ATOM 3103 O O . TYR A 1 412 ? 11.195 16.375 -18.286 1.00 55.25 412 TYR A O 1
ATOM 3111 N N . ASP A 1 413 ? 11.583 16.333 -16.086 1.00 51.22 413 ASP A N 1
ATOM 3112 C CA . ASP A 1 413 ? 12.374 17.570 -16.157 1.00 51.22 413 ASP A CA 1
ATOM 3113 C C . ASP A 1 413 ? 13.816 17.342 -16.633 1.00 51.22 413 ASP A C 1
ATOM 3115 O O . ASP A 1 413 ? 14.664 16.846 -15.895 1.00 51.22 413 ASP A O 1
ATOM 3119 N N . THR A 1 414 ? 14.126 17.812 -17.848 1.00 48.88 414 THR A N 1
ATOM 3120 C CA . THR A 1 414 ? 15.479 17.862 -18.444 1.00 48.88 414 THR A CA 1
ATOM 3121 C C . THR A 1 414 ? 16.543 18.532 -17.560 1.00 48.88 414 THR A C 1
ATOM 3123 O O . THR A 1 414 ? 17.735 18.437 -17.848 1.00 48.88 414 THR A O 1
ATOM 3126 N N . ASN A 1 415 ? 16.126 19.211 -16.487 1.00 49.25 415 ASN A N 1
ATOM 3127 C CA . ASN A 1 415 ? 16.980 19.817 -15.475 1.00 49.25 415 ASN A CA 1
ATOM 3128 C C . ASN A 1 415 ? 17.333 18.891 -14.298 1.00 49.25 415 ASN A C 1
ATOM 3130 O O . ASN A 1 415 ? 17.832 19.408 -13.296 1.00 49.25 415 ASN A O 1
ATOM 3134 N N . THR A 1 416 ? 17.118 17.566 -14.369 1.00 51.62 416 THR A N 1
ATOM 3135 C CA . THR A 1 416 ? 17.616 16.615 -13.352 1.00 51.62 416 THR A CA 1
ATOM 3136 C C . THR A 1 416 ? 19.123 16.792 -13.154 1.00 51.62 416 THR A C 1
ATOM 3138 O O . THR A 1 416 ? 19.953 16.239 -13.882 1.00 51.62 416 THR A O 1
ATOM 3141 N N . SER A 1 417 ? 19.489 17.606 -12.169 1.00 56.06 417 SER A N 1
ATOM 3142 C CA . SER A 1 417 ? 20.871 17.817 -11.772 1.00 56.06 417 SER A CA 1
ATOM 3143 C C . SER A 1 417 ? 21.287 16.660 -10.867 1.00 56.06 417 SER A C 1
ATOM 3145 O O . SER A 1 417 ? 20.499 16.193 -10.044 1.00 56.06 417 SER A O 1
ATOM 3147 N N . SER A 1 418 ? 22.524 16.186 -11.017 1.00 59.88 418 SER A N 1
ATOM 3148 C CA . SER A 1 418 ? 23.146 15.057 -10.299 1.00 59.88 418 SER A CA 1
ATOM 3149 C C . SER A 1 418 ? 23.305 15.263 -8.776 1.00 59.88 418 SER A C 1
ATOM 3151 O O . SER A 1 418 ? 24.186 14.686 -8.147 1.00 59.88 418 SER A O 1
ATOM 3153 N N . ARG A 1 419 ? 22.483 16.130 -8.171 1.00 75.75 419 ARG A N 1
ATOM 3154 C CA . ARG A 1 419 ? 22.589 16.632 -6.795 1.00 75.75 419 ARG A CA 1
ATOM 3155 C C . ARG A 1 419 ? 21.285 16.544 -6.005 1.00 75.75 419 ARG A C 1
ATOM 3157 O O . ARG A 1 419 ? 21.100 17.295 -5.051 1.00 75.75 419 ARG A O 1
ATOM 3164 N N . THR A 1 420 ? 20.379 15.668 -6.425 1.00 88.25 420 THR A N 1
ATOM 3165 C CA . THR A 1 420 ? 19.086 15.482 -5.767 1.00 88.25 420 THR A CA 1
ATOM 3166 C C . THR A 1 420 ? 18.931 14.038 -5.306 1.00 88.25 420 THR A C 1
ATOM 3168 O O . THR A 1 420 ? 19.037 13.108 -6.106 1.00 88.25 420 THR A O 1
ATOM 3171 N N . TYR A 1 421 ? 18.708 13.866 -4.007 1.00 91.38 421 TYR A N 1
ATOM 3172 C CA . TYR A 1 421 ? 18.782 12.596 -3.299 1.00 91.38 421 TYR A CA 1
ATOM 3173 C C . TYR A 1 421 ? 17.554 12.419 -2.403 1.00 91.38 421 TYR A C 1
ATOM 3175 O O . TYR A 1 421 ? 17.243 13.304 -1.599 1.00 91.38 421 TYR A O 1
ATOM 3183 N N . GLY A 1 422 ? 16.865 11.287 -2.532 1.00 94.69 422 GLY A N 1
ATOM 3184 C CA . GLY A 1 422 ? 15.796 10.904 -1.613 1.00 94.69 422 GLY A CA 1
ATOM 3185 C C . GLY A 1 422 ? 16.394 10.583 -0.246 1.00 94.69 422 GLY A C 1
ATOM 3186 O O . GLY A 1 422 ? 16.306 11.382 0.684 1.00 94.69 422 GLY A O 1
ATOM 3187 N N . VAL A 1 423 ? 17.088 9.452 -0.160 1.00 96.44 423 VAL A N 1
ATOM 3188 C CA . VAL A 1 423 ? 17.942 9.076 0.970 1.00 96.44 423 VAL A CA 1
ATOM 3189 C C . VAL A 1 423 ? 19.401 9.159 0.541 1.00 96.44 423 VAL A C 1
ATOM 3191 O O . VAL A 1 423 ? 19.801 8.558 -0.453 1.00 96.44 423 VAL A O 1
ATOM 3194 N N . LEU A 1 424 ? 20.199 9.900 1.296 1.00 94.25 424 LEU A N 1
ATOM 3195 C CA . LEU A 1 424 ? 21.633 10.034 1.095 1.00 94.25 424 LEU A CA 1
ATOM 3196 C C . LEU A 1 424 ? 22.368 9.478 2.309 1.00 94.25 424 LEU A C 1
ATOM 3198 O O . LEU A 1 424 ? 22.239 10.003 3.417 1.00 94.25 424 LEU A O 1
ATOM 3202 N N . LEU A 1 425 ? 23.172 8.450 2.073 1.00 93.44 425 LEU A N 1
ATOM 3203 C CA . LEU A 1 425 ? 23.987 7.797 3.085 1.00 93.44 425 LEU A CA 1
ATOM 3204 C C . LEU A 1 425 ? 25.453 7.942 2.706 1.00 93.44 425 LEU A C 1
ATOM 3206 O O . LEU A 1 425 ? 25.836 7.747 1.553 1.00 93.44 425 LEU A O 1
ATOM 3210 N N . ASN A 1 426 ? 26.292 8.297 3.666 1.00 90.88 426 ASN A N 1
ATOM 3211 C CA . ASN A 1 426 ? 27.711 8.463 3.416 1.00 90.88 426 ASN A CA 1
ATOM 3212 C C . ASN A 1 426 ? 28.539 7.835 4.530 1.00 90.88 426 ASN A C 1
ATOM 3214 O O . ASN A 1 426 ? 28.351 8.165 5.704 1.00 90.88 426 ASN A O 1
ATOM 3218 N N . ASN A 1 427 ? 29.495 6.999 4.113 1.00 90.88 427 ASN A N 1
ATOM 3219 C CA . ASN A 1 427 ? 30.491 6.379 4.977 1.00 90.88 427 ASN A CA 1
ATOM 3220 C C . ASN A 1 427 ? 29.863 5.542 6.114 1.00 90.88 427 ASN A C 1
ATOM 3222 O O . ASN A 1 427 ? 30.198 5.727 7.283 1.00 90.88 427 ASN A O 1
ATOM 3226 N N . ILE A 1 428 ? 28.895 4.692 5.768 1.00 92.06 428 ILE A N 1
ATOM 3227 C CA . ILE A 1 428 ? 28.138 3.852 6.708 1.00 92.06 428 ILE A CA 1
ATOM 3228 C C . ILE A 1 428 ? 28.801 2.479 6.898 1.00 92.06 428 ILE A C 1
ATOM 3230 O O . ILE A 1 428 ? 29.404 1.951 5.971 1.00 92.06 428 ILE A O 1
ATOM 3234 N N . ASP A 1 429 ? 28.658 1.886 8.079 1.00 92.25 429 ASP A N 1
ATOM 3235 C CA . ASP A 1 429 ? 29.069 0.503 8.366 1.00 92.25 429 ASP A CA 1
ATOM 3236 C C . ASP A 1 429 ? 28.012 -0.132 9.270 1.00 92.25 429 ASP A C 1
ATOM 3238 O O . ASP A 1 429 ? 27.478 0.568 10.126 1.00 92.25 429 ASP A O 1
ATOM 3242 N N . ASP A 1 430 ? 27.657 -1.400 9.058 1.00 94.06 430 ASP A N 1
ATOM 3243 C CA . ASP A 1 430 ? 26.609 -2.115 9.809 1.00 94.06 430 ASP A CA 1
ATOM 3244 C C . ASP A 1 430 ? 25.264 -1.343 9.913 1.00 94.06 430 ASP A C 1
ATOM 3246 O O . ASP A 1 430 ? 24.482 -1.513 10.852 1.00 94.06 430 ASP A O 1
ATOM 3250 N N . THR A 1 431 ? 24.961 -0.470 8.944 1.00 94.81 431 THR A N 1
ATOM 3251 C CA . THR A 1 431 ? 23.738 0.346 8.945 1.00 94.81 431 THR A CA 1
ATOM 3252 C C . THR A 1 431 ? 22.555 -0.443 8.395 1.00 94.81 431 THR A C 1
ATOM 3254 O O . THR A 1 431 ? 22.657 -1.131 7.380 1.00 94.81 431 THR A O 1
ATOM 3257 N N . THR A 1 432 ? 21.391 -0.309 9.030 1.00 97.06 432 THR A N 1
ATOM 3258 C CA . THR A 1 432 ? 20.130 -0.864 8.521 1.00 97.06 432 THR A CA 1
ATOM 3259 C C . THR A 1 432 ? 19.202 0.247 8.049 1.00 97.06 432 THR A C 1
ATOM 3261 O O . THR A 1 432 ? 18.890 1.168 8.801 1.00 97.06 432 THR A O 1
ATOM 3264 N N . VAL A 1 433 ? 18.719 0.141 6.812 1.00 97.88 433 VAL A N 1
ATOM 3265 C CA . VAL A 1 433 ? 17.693 1.030 6.261 1.00 97.88 433 VAL A CA 1
ATOM 3266 C C . VAL A 1 433 ? 16.459 0.218 5.901 1.00 97.88 433 VAL A C 1
ATOM 3268 O O . VAL A 1 433 ? 16.528 -0.658 5.040 1.00 97.88 433 VAL A O 1
ATOM 3271 N N . THR A 1 434 ? 15.330 0.521 6.533 1.00 97.06 434 THR A N 1
ATOM 3272 C CA . THR A 1 434 ? 14.033 -0.092 6.227 1.00 97.06 434 THR A CA 1
ATOM 3273 C C . THR A 1 434 ? 13.127 0.939 5.569 1.00 97.06 434 THR A C 1
ATOM 3275 O O . THR A 1 434 ? 12.967 2.044 6.082 1.00 97.06 434 THR A O 1
ATOM 3278 N N . ILE A 1 435 ? 12.521 0.596 4.437 1.00 97.31 435 ILE A N 1
ATOM 3279 C CA . ILE A 1 435 ? 11.567 1.444 3.722 1.00 97.31 435 ILE A CA 1
ATOM 3280 C C . ILE A 1 435 ? 10.355 0.587 3.380 1.00 97.31 435 ILE A C 1
ATOM 3282 O O . ILE A 1 435 ? 10.479 -0.389 2.646 1.00 97.31 435 ILE A O 1
ATOM 3286 N N . ASP A 1 436 ? 9.186 0.942 3.898 1.00 92.75 436 ASP A N 1
ATOM 3287 C CA . ASP A 1 436 ? 7.962 0.186 3.649 1.00 92.75 436 ASP A CA 1
ATOM 3288 C C . ASP A 1 436 ? 6.757 1.104 3.429 1.00 92.75 436 ASP A C 1
ATOM 3290 O O . ASP A 1 436 ? 6.541 2.072 4.166 1.00 92.75 436 ASP A O 1
ATOM 3294 N N . ARG A 1 437 ? 5.970 0.803 2.389 1.00 89.94 437 ARG A N 1
ATOM 3295 C CA . ARG A 1 437 ? 4.808 1.606 1.960 1.00 89.94 437 ARG A CA 1
ATOM 3296 C C . ARG A 1 437 ? 5.142 3.076 1.672 1.00 89.94 437 ARG A C 1
ATOM 3298 O O . ARG A 1 437 ? 4.309 3.950 1.871 1.00 89.94 437 ARG A O 1
ATOM 3305 N N . ALA A 1 438 ? 6.359 3.385 1.233 1.00 95.25 438 ALA A N 1
ATOM 3306 C CA . ALA A 1 438 ? 6.755 4.759 0.928 1.00 95.25 438 ALA A CA 1
ATOM 3307 C C . ALA A 1 438 ? 6.639 5.075 -0.572 1.00 95.25 438 ALA A C 1
ATOM 3309 O O . ALA A 1 438 ? 6.537 4.183 -1.419 1.00 95.25 438 ALA A O 1
ATOM 3310 N N . GLN A 1 439 ? 6.718 6.359 -0.915 1.00 95.50 439 GLN A N 1
ATOM 3311 C CA . GLN A 1 439 ? 6.964 6.783 -2.289 1.00 95.50 439 GLN A CA 1
ATOM 3312 C C . GLN A 1 439 ? 8.077 7.824 -2.368 1.00 95.50 439 GLN A C 1
ATOM 3314 O O . GLN A 1 439 ? 8.160 8.718 -1.529 1.00 95.50 439 GLN A O 1
ATOM 3319 N N . PHE A 1 440 ? 8.910 7.707 -3.399 1.00 95.19 440 PHE A N 1
ATOM 3320 C CA . PHE A 1 440 ? 10.008 8.614 -3.713 1.00 95.19 440 PHE A CA 1
ATOM 3321 C C . PHE A 1 440 ? 9.829 9.137 -5.132 1.00 95.19 440 PHE A C 1
ATOM 3323 O O . PHE A 1 440 ? 9.934 8.365 -6.085 1.00 95.19 440 PHE A O 1
ATOM 333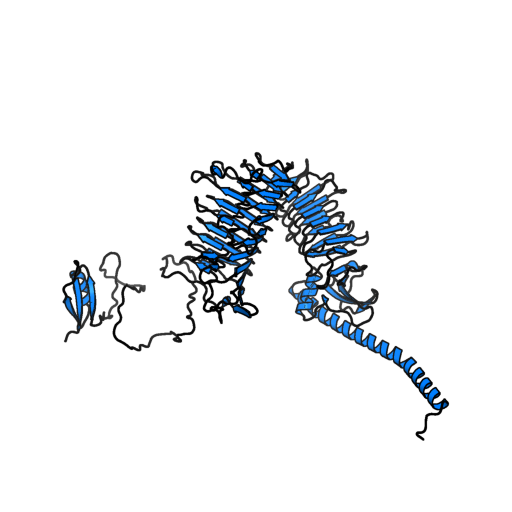0 N N . LEU A 1 441 ? 9.557 10.433 -5.273 1.00 91.62 441 LEU A N 1
ATOM 3331 C CA . LEU A 1 441 ? 9.182 11.047 -6.546 1.00 91.62 441 LEU A CA 1
ATOM 3332 C C . LEU A 1 441 ? 10.147 12.171 -6.932 1.00 91.62 441 LEU A C 1
ATOM 3334 O O . LEU A 1 441 ? 10.393 13.085 -6.148 1.00 91.62 441 LEU A O 1
ATOM 3338 N N . GLY A 1 442 ? 10.674 12.124 -8.155 1.00 86.44 442 GLY A N 1
ATOM 3339 C CA . GLY A 1 442 ? 11.430 13.221 -8.763 1.00 86.44 442 GLY A CA 1
ATOM 3340 C C . GLY A 1 442 ? 12.876 13.368 -8.283 1.00 86.44 442 GLY A C 1
ATOM 3341 O O . GLY A 1 442 ? 13.511 14.377 -8.560 1.00 86.44 442 GLY A O 1
ATOM 3342 N N . PHE A 1 443 ? 13.455 12.409 -7.564 1.00 87.75 443 PHE A N 1
ATOM 3343 C CA . PHE A 1 443 ? 14.876 12.506 -7.211 1.00 87.75 443 PHE A CA 1
ATOM 3344 C C . PHE A 1 443 ? 15.771 12.017 -8.351 1.00 87.75 443 PHE A C 1
ATOM 3346 O O . PHE A 1 443 ? 15.427 11.091 -9.085 1.00 87.75 443 PHE A O 1
ATOM 3353 N N . GLY A 1 444 ? 16.951 12.623 -8.489 1.00 86.69 444 GLY A N 1
ATOM 3354 C CA . GLY A 1 444 ? 18.009 12.092 -9.344 1.00 86.69 444 GLY A CA 1
ATOM 3355 C C . GLY A 1 444 ? 18.411 10.688 -8.897 1.00 86.69 444 GLY A C 1
ATOM 3356 O O . GLY A 1 444 ? 18.523 9.803 -9.737 1.00 86.69 444 GLY A O 1
ATOM 3357 N N . TYR A 1 445 ? 18.534 10.496 -7.582 1.00 89.25 445 TYR A N 1
ATOM 3358 C CA . TYR A 1 445 ? 18.754 9.203 -6.938 1.00 89.25 445 TYR A CA 1
ATOM 3359 C C . TYR A 1 445 ? 17.785 9.061 -5.773 1.00 89.25 445 TYR A C 1
ATOM 3361 O O . TYR A 1 445 ? 17.816 9.872 -4.844 1.00 89.25 445 TYR A O 1
ATOM 3369 N N . ALA A 1 446 ? 16.899 8.071 -5.795 1.00 92.50 446 ALA A N 1
ATOM 3370 C CA . ALA A 1 446 ? 15.984 7.891 -4.673 1.00 92.50 446 ALA A CA 1
ATOM 3371 C C . ALA A 1 446 ? 16.706 7.370 -3.422 1.00 92.50 446 ALA A C 1
ATOM 3373 O O . ALA A 1 446 ? 16.384 7.798 -2.315 1.00 92.50 446 ALA A O 1
ATOM 3374 N N . LEU A 1 447 ? 17.727 6.532 -3.602 1.00 94.81 447 LEU A N 1
ATOM 3375 C CA . LEU A 1 447 ? 18.677 6.148 -2.564 1.00 94.81 447 LEU A CA 1
ATOM 3376 C C . LEU A 1 447 ? 20.096 6.180 -3.139 1.00 94.81 447 LEU A C 1
ATOM 3378 O O . LEU A 1 447 ? 20.367 5.550 -4.159 1.00 94.81 447 LEU A O 1
ATOM 3382 N N . LEU A 1 448 ? 20.988 6.913 -2.474 1.00 93.94 448 LEU A N 1
ATOM 3383 C CA . LEU A 1 448 ? 22.404 7.011 -2.819 1.00 93.94 448 LEU A CA 1
ATOM 3384 C C . LEU A 1 448 ? 23.269 6.614 -1.619 1.00 93.94 448 LEU A C 1
ATOM 3386 O O . LEU A 1 448 ? 23.111 7.188 -0.536 1.00 93.94 448 LEU A O 1
ATOM 3390 N N . THR A 1 449 ? 24.238 5.724 -1.837 1.00 92.88 449 THR A N 1
ATOM 3391 C CA . THR A 1 449 ? 25.448 5.679 -1.002 1.00 92.88 449 THR A CA 1
ATOM 3392 C C . THR A 1 449 ? 26.557 6.465 -1.700 1.00 92.88 449 THR A C 1
ATOM 3394 O O . THR A 1 449 ? 26.881 6.197 -2.851 1.00 92.88 449 THR A O 1
ATOM 3397 N N . ASP A 1 450 ? 27.098 7.485 -1.037 1.00 85.56 450 ASP A N 1
ATOM 3398 C CA . ASP A 1 450 ? 28.041 8.448 -1.630 1.00 85.56 450 ASP A CA 1
ATOM 3399 C C . ASP A 1 450 ? 29.501 7.953 -1.542 1.00 85.56 450 ASP A C 1
ATOM 3401 O O . ASP A 1 450 ? 29.856 7.187 -0.645 1.00 85.56 450 ASP A O 1
ATOM 3405 N N . ASN A 1 451 ? 30.375 8.434 -2.433 1.00 81.69 451 ASN A N 1
ATOM 3406 C CA . ASN A 1 451 ? 31.765 7.968 -2.581 1.00 81.69 451 ASN A CA 1
ATOM 3407 C C . ASN A 1 451 ? 32.764 8.567 -1.575 1.00 81.69 451 ASN A C 1
ATOM 3409 O O . ASN A 1 451 ? 33.964 8.288 -1.627 1.00 81.69 451 ASN A O 1
ATOM 3413 N N . ASP A 1 452 ? 32.289 9.418 -0.673 1.00 81.06 452 ASP A N 1
ATOM 3414 C CA . ASP A 1 452 ? 33.109 10.072 0.338 1.00 81.06 452 ASP A CA 1
ATOM 3415 C C . ASP A 1 452 ? 33.232 9.183 1.593 1.00 81.06 452 ASP A C 1
ATOM 3417 O O . ASP A 1 452 ? 32.675 9.492 2.643 1.00 81.06 452 ASP A O 1
ATOM 3421 N N . GLY A 1 453 ? 33.910 8.041 1.447 1.00 83.56 453 GLY A N 1
ATOM 3422 C CA . GLY A 1 453 ? 34.052 6.981 2.457 1.00 83.56 453 GLY A CA 1
ATOM 3423 C C . GLY A 1 453 ? 33.648 5.605 1.916 1.00 83.56 453 GLY A C 1
ATOM 3424 O O . GLY A 1 453 ? 33.430 5.461 0.716 1.00 83.56 453 GLY A O 1
ATOM 3425 N N . THR A 1 454 ? 33.570 4.597 2.788 1.00 88.25 454 THR A N 1
ATOM 3426 C CA . THR A 1 454 ? 33.084 3.244 2.453 1.00 88.25 454 THR A CA 1
ATOM 3427 C C . THR A 1 454 ? 31.683 3.040 3.012 1.00 88.25 454 THR A C 1
ATOM 3429 O O . THR A 1 454 ? 31.391 3.483 4.117 1.00 88.25 454 THR A O 1
ATOM 3432 N N . SER A 1 455 ? 30.802 2.412 2.236 1.00 89.69 455 SER A N 1
ATOM 3433 C CA . SER A 1 455 ? 29.472 2.001 2.691 1.00 89.69 455 SER A CA 1
ATOM 3434 C C . SER A 1 455 ? 29.445 0.484 2.752 1.00 89.69 455 SER A C 1
ATOM 3436 O O . SER A 1 455 ? 29.365 -0.163 1.709 1.00 89.69 455 SER A O 1
ATOM 3438 N N . GLU A 1 456 ? 29.577 -0.089 3.942 1.00 91.94 456 GLU A N 1
ATOM 3439 C CA . GLU A 1 456 ? 29.839 -1.519 4.084 1.00 91.94 456 GLU A CA 1
ATOM 3440 C C . GLU A 1 456 ? 28.941 -2.237 5.090 1.00 91.94 456 GLU A C 1
ATOM 3442 O O . GLU A 1 456 ? 28.312 -1.613 5.944 1.00 91.94 456 GLU A O 1
ATOM 3447 N N . ASN A 1 457 ? 28.813 -3.556 4.912 1.00 94.75 457 ASN A N 1
ATOM 3448 C CA . ASN A 1 457 ? 28.069 -4.481 5.783 1.00 94.75 457 ASN A CA 1
ATOM 3449 C C . ASN A 1 457 ? 26.621 -4.045 6.091 1.00 94.75 457 ASN A C 1
ATOM 3451 O O . ASN A 1 457 ? 26.004 -4.483 7.061 1.00 94.75 457 ASN A O 1
ATOM 3455 N N . SER A 1 458 ? 26.056 -3.179 5.255 1.00 95.81 458 SER A N 1
ATOM 3456 C CA . SER A 1 458 ? 24.788 -2.515 5.514 1.00 95.81 458 SER A CA 1
ATOM 3457 C C . SER A 1 458 ? 23.636 -3.273 4.863 1.00 95.81 458 SER A C 1
ATOM 3459 O O . SER A 1 458 ? 23.776 -3.884 3.800 1.00 95.81 458 SER A O 1
ATOM 3461 N N . THR A 1 459 ? 22.474 -3.248 5.512 1.00 97.81 459 THR A N 1
ATOM 3462 C CA . THR A 1 459 ? 21.275 -3.961 5.063 1.00 97.81 459 THR A CA 1
ATOM 3463 C C . THR A 1 459 ? 20.170 -2.985 4.685 1.00 97.81 459 THR A C 1
ATOM 3465 O O . THR A 1 459 ? 19.738 -2.174 5.499 1.00 97.81 459 THR A O 1
ATOM 3468 N N . PHE A 1 460 ? 19.645 -3.123 3.475 1.00 98.06 460 PHE A N 1
ATOM 3469 C CA . PHE A 1 460 ? 18.515 -2.358 2.963 1.00 98.06 460 PHE A CA 1
ATOM 3470 C C . PHE A 1 460 ? 17.311 -3.289 2.837 1.00 98.06 460 PHE A C 1
ATOM 3472 O O . PHE A 1 460 ? 17.394 -4.309 2.158 1.00 98.06 460 PHE A O 1
ATOM 3479 N N . LYS A 1 461 ? 16.202 -2.973 3.504 1.00 97.81 461 LYS A N 1
ATOM 3480 C CA . LYS A 1 461 ? 14.952 -3.744 3.464 1.00 97.81 461 LYS A CA 1
ATOM 3481 C C . LYS A 1 461 ? 13.849 -2.862 2.915 1.00 97.81 461 LYS A C 1
ATOM 3483 O O . LYS A 1 461 ? 13.399 -1.947 3.594 1.00 97.81 461 LYS A O 1
ATOM 3488 N N . ILE A 1 462 ? 13.448 -3.115 1.681 1.00 98.19 462 ILE A N 1
ATOM 3489 C CA . ILE A 1 462 ? 12.560 -2.240 0.930 1.00 98.19 462 ILE A CA 1
ATOM 3490 C C . ILE A 1 462 ? 11.356 -3.052 0.469 1.00 98.19 462 ILE A C 1
ATOM 3492 O O . ILE A 1 462 ? 11.515 -4.015 -0.280 1.00 98.19 462 ILE A O 1
ATOM 3496 N N . THR A 1 463 ? 10.162 -2.675 0.917 1.00 95.12 463 THR A N 1
ATOM 3497 C CA . THR A 1 463 ? 8.917 -3.388 0.611 1.00 95.12 463 THR A CA 1
ATOM 3498 C C . THR A 1 463 ? 7.796 -2.434 0.221 1.00 95.12 463 THR A C 1
ATOM 3500 O O . THR A 1 463 ? 7.728 -1.312 0.719 1.00 95.12 463 THR A O 1
ATOM 3503 N N . ASN A 1 464 ? 6.891 -2.854 -0.668 1.00 93.06 464 ASN A N 1
ATOM 3504 C CA . ASN A 1 464 ? 5.663 -2.105 -0.989 1.00 93.06 464 ASN A CA 1
ATOM 3505 C C . ASN A 1 464 ? 5.906 -0.631 -1.372 1.00 93.06 464 ASN A C 1
ATOM 3507 O O . ASN A 1 464 ? 5.112 0.239 -1.019 1.00 93.06 464 ASN A O 1
ATOM 3511 N N . THR A 1 465 ? 7.038 -0.320 -2.007 1.00 96.88 465 THR A N 1
ATOM 3512 C CA . THR A 1 465 ? 7.504 1.062 -2.184 1.00 96.88 465 THR A CA 1
ATOM 3513 C C . THR A 1 465 ? 7.519 1.448 -3.658 1.00 96.88 465 THR A C 1
ATOM 3515 O O . THR A 1 465 ? 7.818 0.638 -4.536 1.00 96.88 465 THR A O 1
ATOM 3518 N N . VAL A 1 466 ? 7.195 2.708 -3.940 1.00 96.38 466 VAL A N 1
ATOM 3519 C CA . VAL A 1 466 ? 7.235 3.268 -5.294 1.00 96.38 466 VAL A CA 1
ATOM 3520 C C . VAL A 1 466 ? 8.414 4.221 -5.425 1.00 96.38 466 VAL A C 1
ATOM 3522 O O . VAL A 1 466 ? 8.470 5.251 -4.757 1.00 96.38 466 VAL A O 1
ATOM 3525 N N . PHE A 1 467 ? 9.322 3.927 -6.347 1.00 94.56 467 PHE A N 1
ATOM 3526 C CA . PHE A 1 467 ? 10.423 4.810 -6.708 1.00 94.56 467 PHE A CA 1
ATOM 3527 C C . PHE A 1 467 ? 10.251 5.319 -8.132 1.00 94.56 467 PHE A C 1
ATOM 3529 O O . PHE A 1 467 ? 10.124 4.531 -9.070 1.00 94.56 467 PHE A O 1
ATOM 3536 N N . LYS A 1 468 ? 10.274 6.642 -8.296 1.00 89.94 468 LYS A N 1
ATOM 3537 C CA . LYS A 1 468 ? 10.273 7.320 -9.593 1.00 89.94 468 LYS A CA 1
ATOM 3538 C C . LYS A 1 468 ? 11.337 8.404 -9.581 1.00 89.94 468 LYS A C 1
ATOM 3540 O O . LYS A 1 468 ? 11.223 9.399 -8.863 1.00 89.94 468 LYS A O 1
ATOM 3545 N N . GLY A 1 469 ? 12.381 8.204 -10.369 1.00 83.75 469 GLY A N 1
ATOM 3546 C CA . GLY A 1 469 ? 13.531 9.099 -10.411 1.00 83.75 469 GLY A CA 1
ATOM 3547 C C . GLY A 1 469 ? 14.376 8.866 -11.650 1.00 83.75 469 GLY A C 1
ATOM 3548 O O . GLY A 1 469 ? 13.987 8.109 -12.536 1.00 83.75 469 GLY A O 1
ATOM 3549 N N . ARG A 1 470 ? 15.539 9.516 -11.724 1.00 81.44 470 ARG A N 1
ATOM 3550 C CA . ARG A 1 470 ? 16.471 9.289 -12.837 1.00 81.44 470 ARG A CA 1
ATOM 3551 C C . ARG A 1 470 ? 17.129 7.914 -12.720 1.00 81.44 470 ARG A C 1
ATOM 3553 O O . ARG A 1 470 ? 16.921 7.061 -13.575 1.00 81.44 470 ARG A O 1
ATOM 3560 N N . ALA A 1 471 ? 17.845 7.699 -11.623 1.00 84.31 471 ALA A N 1
ATOM 3561 C CA . ALA A 1 471 ? 18.218 6.387 -11.119 1.00 84.31 471 ALA A CA 1
ATOM 3562 C C . ALA A 1 471 ? 17.476 6.161 -9.797 1.00 84.31 471 ALA A C 1
ATOM 3564 O O . ALA A 1 471 ? 17.237 7.098 -9.029 1.00 84.31 471 ALA A O 1
ATOM 3565 N N . VAL A 1 472 ? 17.064 4.926 -9.529 1.00 87.94 472 VAL A N 1
ATOM 3566 C CA . VAL A 1 472 ? 16.373 4.619 -8.274 1.00 87.94 472 VAL A CA 1
ATOM 3567 C C . VAL A 1 472 ? 17.412 4.406 -7.184 1.00 87.94 472 VAL A C 1
ATOM 3569 O O . VAL A 1 472 ? 17.432 5.171 -6.217 1.00 87.94 472 VAL A O 1
ATOM 3572 N N . PHE A 1 473 ? 18.317 3.448 -7.378 1.00 93.12 473 PHE A N 1
ATOM 3573 C CA . PHE A 1 473 ? 19.436 3.195 -6.475 1.00 93.12 473 PHE A CA 1
ATOM 3574 C C . PHE A 1 473 ? 20.757 3.484 -7.171 1.00 93.12 473 PHE A C 1
ATOM 3576 O O . PHE A 1 473 ? 20.998 2.999 -8.273 1.00 93.12 473 PHE A O 1
ATOM 3583 N N . ASP A 1 474 ? 21.617 4.236 -6.498 1.00 92.19 474 ASP A N 1
ATOM 3584 C CA . ASP A 1 474 ? 23.012 4.406 -6.882 1.00 92.19 474 ASP A CA 1
ATOM 3585 C C . ASP A 1 474 ? 23.879 4.067 -5.669 1.00 92.19 474 ASP A C 1
ATOM 3587 O O . ASP A 1 474 ? 23.927 4.785 -4.672 1.00 92.19 474 ASP A O 1
ATOM 3591 N N . LEU A 1 475 ? 24.461 2.875 -5.690 1.00 93.44 475 LEU A N 1
ATOM 3592 C CA . LEU A 1 475 ? 25.186 2.308 -4.564 1.00 93.44 475 LEU A CA 1
ATOM 3593 C C . LEU A 1 475 ? 26.687 2.404 -4.827 1.00 93.44 475 LEU A C 1
ATOM 3595 O O . LEU A 1 475 ? 27.315 1.455 -5.301 1.00 93.44 475 LEU A O 1
ATOM 3599 N N . ILE A 1 476 ? 27.265 3.568 -4.527 1.00 91.62 476 ILE A N 1
ATOM 3600 C CA . ILE A 1 476 ? 28.691 3.852 -4.714 1.00 91.62 476 ILE A CA 1
ATOM 3601 C C . ILE A 1 476 ? 29.478 3.472 -3.456 1.00 91.62 476 ILE A C 1
ATOM 3603 O O . ILE A 1 476 ? 28.974 3.590 -2.336 1.00 91.62 476 ILE A O 1
ATOM 3607 N N . ALA A 1 477 ? 30.723 3.021 -3.639 1.00 90.50 477 ALA A N 1
ATOM 3608 C CA . ALA A 1 477 ? 31.626 2.623 -2.557 1.00 90.50 477 ALA A CA 1
ATOM 3609 C C . ALA A 1 477 ? 31.028 1.531 -1.654 1.00 90.50 477 ALA A C 1
ATOM 3611 O O . ALA A 1 477 ? 31.234 1.537 -0.440 1.00 90.50 477 ALA A O 1
ATOM 3612 N N . SER A 1 478 ? 30.245 0.631 -2.258 1.00 90.56 478 SER A N 1
ATOM 3613 C CA . SER A 1 478 ? 29.401 -0.340 -1.561 1.00 90.56 478 SER A CA 1
ATOM 3614 C C . SER A 1 478 ? 30.065 -1.709 -1.416 1.00 90.56 478 SER A C 1
ATOM 3616 O O . SER A 1 478 ? 30.344 -2.361 -2.424 1.00 90.56 478 SER A O 1
ATOM 3618 N N . TYR A 1 479 ? 30.287 -2.165 -0.181 1.00 92.19 479 TYR A N 1
ATOM 3619 C CA . TYR A 1 479 ? 30.975 -3.426 0.117 1.00 92.19 479 TYR A CA 1
ATOM 3620 C C . TYR A 1 479 ? 30.151 -4.339 1.023 1.00 92.19 479 TYR A C 1
ATOM 3622 O O . TYR A 1 479 ? 29.755 -3.949 2.114 1.00 92.19 479 TYR A O 1
ATOM 3630 N N . ASN A 1 480 ? 29.952 -5.594 0.623 1.00 93.75 480 ASN A N 1
ATOM 3631 C CA . ASN A 1 480 ? 29.226 -6.590 1.426 1.00 93.75 480 ASN A CA 1
ATOM 3632 C C . ASN A 1 480 ? 27.802 -6.153 1.834 1.00 93.75 480 ASN A C 1
ATOM 3634 O O . ASN A 1 480 ? 27.266 -6.653 2.825 1.00 93.75 480 ASN A O 1
ATOM 3638 N N . ASN A 1 481 ? 27.185 -5.218 1.105 1.00 94.88 481 ASN A N 1
ATOM 3639 C CA . ASN A 1 481 ? 25.840 -4.757 1.427 1.00 94.88 481 ASN A CA 1
ATOM 3640 C C . ASN A 1 481 ? 24.804 -5.784 0.973 1.00 94.88 481 ASN A C 1
ATOM 3642 O O . ASN A 1 481 ? 24.994 -6.480 -0.029 1.00 94.88 481 ASN A O 1
ATOM 3646 N N . VAL A 1 482 ? 23.683 -5.851 1.688 1.00 97.44 482 VAL A N 1
ATOM 3647 C CA . VAL A 1 482 ? 22.563 -6.735 1.351 1.00 97.44 482 VAL A CA 1
ATOM 3648 C C . VAL A 1 482 ? 21.310 -5.907 1.113 1.00 97.44 482 VAL A C 1
ATOM 3650 O O . VAL A 1 482 ? 20.871 -5.170 1.991 1.00 97.44 482 VAL A O 1
ATOM 3653 N N . VAL A 1 483 ? 20.706 -6.047 -0.062 1.00 98.00 483 VAL A N 1
ATOM 3654 C CA . VAL A 1 483 ? 19.484 -5.342 -0.454 1.00 98.00 483 VAL A CA 1
ATOM 3655 C C . VAL A 1 483 ? 18.362 -6.353 -0.640 1.00 98.00 483 VAL A C 1
ATOM 3657 O O . VAL A 1 483 ? 18.428 -7.201 -1.525 1.00 98.00 483 VAL A O 1
ATOM 3660 N N . TYR A 1 484 ? 17.319 -6.246 0.172 1.00 98.31 484 TYR A N 1
ATOM 3661 C CA . TYR A 1 484 ? 16.041 -6.920 -0.022 1.00 98.31 484 TYR A CA 1
ATOM 3662 C C . TYR A 1 484 ? 15.071 -5.918 -0.630 1.00 98.31 484 TYR A C 1
ATOM 3664 O O . TYR A 1 484 ? 14.791 -4.884 -0.026 1.00 98.31 484 TYR A O 1
ATOM 3672 N N . LEU A 1 485 ? 14.579 -6.221 -1.824 1.00 98.19 485 LEU A N 1
ATOM 3673 C CA . LEU A 1 485 ? 13.629 -5.401 -2.556 1.00 98.19 485 LEU A CA 1
ATOM 3674 C C . LEU A 1 485 ? 12.434 -6.276 -2.912 1.00 98.19 485 LEU A C 1
ATOM 3676 O O . LEU A 1 485 ? 12.572 -7.201 -3.720 1.00 98.19 485 LEU A O 1
ATOM 3680 N N . GLU A 1 486 ? 11.284 -6.010 -2.298 1.00 97.69 486 GLU A N 1
ATOM 3681 C CA . GLU A 1 486 ? 10.077 -6.809 -2.499 1.00 97.69 486 GLU A CA 1
ATOM 3682 C C . GLU A 1 486 ? 8.840 -5.968 -2.829 1.00 97.69 486 GLU A C 1
ATOM 3684 O O . GLU A 1 486 ? 8.652 -4.877 -2.286 1.00 97.69 486 GLU A O 1
ATOM 3689 N N . ASN A 1 487 ? 7.970 -6.495 -3.694 1.00 96.31 487 ASN A N 1
ATOM 3690 C CA . ASN A 1 487 ? 6.657 -5.922 -4.012 1.00 96.31 487 ASN A CA 1
ATOM 3691 C C . ASN A 1 487 ? 6.684 -4.409 -4.309 1.00 96.31 487 ASN A C 1
ATOM 3693 O O . ASN A 1 487 ? 5.849 -3.646 -3.828 1.00 96.31 487 ASN A O 1
ATOM 3697 N N . SER A 1 488 ? 7.711 -3.947 -5.018 1.00 97.94 488 SER A N 1
ATOM 3698 C CA . SER A 1 488 ? 7.972 -2.526 -5.243 1.00 97.94 488 SER A CA 1
ATOM 3699 C C . SER A 1 488 ? 7.940 -2.180 -6.732 1.00 97.94 488 SER A C 1
ATOM 3701 O O . SER A 1 488 ? 8.209 -3.024 -7.593 1.00 97.94 488 SER A O 1
ATOM 3703 N N . LEU A 1 489 ? 7.612 -0.920 -7.034 1.00 97.06 489 LEU A N 1
ATOM 3704 C CA . LEU A 1 489 ? 7.742 -0.339 -8.370 1.00 97.06 489 LEU A CA 1
ATOM 3705 C C . LEU A 1 489 ? 9.041 0.459 -8.434 1.00 97.06 489 LEU A C 1
ATOM 3707 O O . LEU A 1 489 ? 9.226 1.420 -7.687 1.00 97.06 489 LEU A O 1
ATOM 3711 N N . ILE A 1 490 ? 9.908 0.090 -9.367 1.00 96.44 490 ILE A N 1
ATOM 3712 C CA . ILE A 1 490 ? 11.196 0.721 -9.609 1.00 96.44 490 ILE A CA 1
ATOM 3713 C C . ILE A 1 490 ? 11.139 1.342 -10.996 1.00 96.44 490 ILE A C 1
ATOM 3715 O O . ILE A 1 490 ? 11.113 0.626 -11.993 1.00 96.44 490 ILE A O 1
ATOM 3719 N N . ARG A 1 491 ? 11.093 2.674 -11.061 1.00 92.75 491 ARG A N 1
ATOM 3720 C CA . ARG A 1 491 ? 11.033 3.403 -12.325 1.00 92.75 491 ARG A CA 1
ATOM 3721 C C . ARG A 1 491 ? 12.187 4.385 -12.469 1.00 92.75 491 ARG A C 1
ATOM 3723 O O . ARG A 1 491 ? 12.188 5.432 -11.815 1.00 92.75 491 ARG A O 1
ATOM 3730 N N . GLY A 1 492 ? 13.119 4.074 -13.363 1.00 89.88 492 GLY A N 1
ATOM 3731 C CA . GLY A 1 492 ? 14.169 4.994 -13.788 1.00 89.88 492 GLY A CA 1
ATOM 3732 C C . GLY A 1 492 ? 13.806 5.738 -15.072 1.00 89.88 492 GLY A C 1
ATOM 3733 O O . GLY A 1 492 ? 13.109 5.224 -15.952 1.00 89.88 492 GLY A O 1
ATOM 3734 N N . ILE A 1 493 ? 14.257 6.984 -15.180 1.00 86.00 493 ILE A N 1
ATOM 3735 C CA . ILE A 1 493 ? 13.884 7.903 -16.256 1.00 86.00 493 ILE A CA 1
ATOM 3736 C C . ILE A 1 493 ? 15.126 8.634 -16.765 1.00 86.00 493 ILE A C 1
ATOM 3738 O O . ILE A 1 493 ? 15.719 9.447 -16.059 1.00 86.00 493 ILE A O 1
ATOM 3742 N N . ASN A 1 494 ? 15.474 8.423 -18.034 1.00 83.81 494 ASN A N 1
ATOM 3743 C CA . ASN A 1 494 ? 16.571 9.120 -18.692 1.00 83.81 494 ASN A CA 1
ATOM 3744 C C . ASN A 1 494 ? 16.083 9.994 -19.857 1.00 83.81 494 ASN A C 1
ATOM 3746 O O . ASN A 1 494 ? 15.639 9.526 -20.903 1.00 83.81 494 ASN A O 1
ATOM 3750 N N . ILE A 1 495 ? 16.222 11.302 -19.690 1.00 79.31 495 ILE A N 1
ATOM 3751 C CA . ILE A 1 495 ? 15.843 12.324 -20.679 1.00 79.31 495 ILE A CA 1
ATOM 3752 C C . ILE A 1 495 ? 17.045 13.159 -21.131 1.00 79.31 495 ILE A C 1
ATOM 3754 O O . ILE A 1 495 ? 16.896 14.232 -21.717 1.00 79.31 495 ILE A O 1
ATOM 3758 N N . PHE A 1 496 ? 18.260 12.692 -20.837 1.00 74.12 496 PHE A N 1
ATOM 3759 C CA . PHE A 1 496 ? 19.486 13.403 -21.159 1.00 74.12 496 PHE A CA 1
ATOM 3760 C C . PHE A 1 496 ? 19.721 13.460 -22.668 1.00 74.12 496 PHE A C 1
ATOM 3762 O O . PHE A 1 496 ? 19.598 12.464 -23.374 1.00 74.12 496 PHE A O 1
ATOM 3769 N N . THR A 1 497 ? 20.100 14.638 -23.164 1.00 68.38 497 THR A N 1
ATOM 3770 C CA . THR A 1 497 ? 20.398 14.876 -24.588 1.00 68.38 497 THR A CA 1
ATOM 3771 C C . THR A 1 497 ? 21.829 15.376 -24.813 1.00 68.38 497 THR A C 1
ATOM 3773 O O . THR A 1 497 ? 22.133 15.947 -25.862 1.00 68.38 497 THR A O 1
ATOM 3776 N N . GLY A 1 498 ? 22.696 15.260 -23.803 1.00 67.00 498 GLY A N 1
ATOM 3777 C CA . GLY A 1 498 ? 24.097 15.669 -23.880 1.00 67.00 498 GLY A CA 1
ATOM 3778 C C . GLY A 1 498 ? 25.009 14.617 -24.539 1.00 67.00 498 GLY A C 1
ATOM 3779 O O . GLY A 1 498 ? 24.534 13.717 -25.231 1.00 67.00 498 GLY A O 1
ATOM 3780 N N . PRO A 1 499 ? 26.341 14.743 -24.380 1.00 60.50 499 PRO A N 1
ATOM 3781 C CA . PRO A 1 499 ? 27.306 13.987 -25.183 1.00 60.50 499 PRO A CA 1
ATOM 3782 C C . PRO A 1 499 ? 27.379 12.482 -24.877 1.00 60.50 499 PRO A C 1
ATOM 3784 O O . PRO A 1 499 ? 27.630 11.723 -25.805 1.00 60.50 499 PRO A O 1
ATOM 3787 N N . SER A 1 500 ? 27.171 12.048 -23.631 1.00 71.06 500 SER A N 1
ATOM 3788 C CA . SER A 1 500 ? 27.054 10.631 -23.246 1.00 71.06 500 SER A CA 1
ATOM 3789 C C . SER A 1 500 ? 26.586 10.510 -21.801 1.00 71.06 500 SER A C 1
ATOM 3791 O O . SER A 1 500 ? 27.119 11.210 -20.937 1.00 71.06 500 SER A O 1
ATOM 3793 N N . GLU A 1 501 ? 25.653 9.607 -21.537 1.00 72.50 501 GLU A N 1
ATOM 3794 C CA . GLU A 1 501 ? 25.191 9.259 -20.206 1.00 72.50 501 GLU A CA 1
ATOM 3795 C C . GLU A 1 501 ? 24.606 7.846 -20.161 1.00 72.50 501 GLU A C 1
ATOM 3797 O O . GLU A 1 501 ? 23.830 7.439 -21.029 1.00 72.50 501 GLU A O 1
ATOM 3802 N N . GLU A 1 502 ? 24.985 7.111 -19.124 1.00 76.12 502 GLU A N 1
ATOM 3803 C CA . GLU A 1 502 ? 24.636 5.713 -18.931 1.00 76.12 502 GLU A CA 1
ATOM 3804 C C . GLU A 1 502 ? 24.177 5.511 -17.491 1.00 76.12 502 GLU A C 1
ATOM 3806 O O . GLU A 1 502 ? 24.955 5.698 -16.550 1.00 76.12 502 GLU A O 1
ATOM 3811 N N . PHE A 1 503 ? 22.889 5.202 -17.345 1.00 80.56 503 PHE A N 1
ATOM 3812 C CA . PHE A 1 503 ? 22.223 4.997 -16.068 1.00 80.56 503 PHE A CA 1
ATOM 3813 C C . PHE A 1 503 ? 21.471 3.672 -16.044 1.00 80.56 503 PHE A C 1
ATOM 3815 O O . PHE A 1 503 ? 21.207 3.051 -17.076 1.00 80.56 503 PHE A O 1
ATOM 3822 N N . ALA A 1 504 ? 21.094 3.269 -14.839 1.00 87.56 504 ALA A N 1
ATOM 3823 C CA . ALA A 1 504 ? 20.161 2.191 -14.612 1.00 87.56 504 ALA A CA 1
ATOM 3824 C C . ALA A 1 504 ? 19.200 2.542 -13.486 1.00 87.56 504 ALA A C 1
ATOM 3826 O O . ALA A 1 504 ? 19.397 3.503 -12.738 1.00 87.56 504 ALA A O 1
ATOM 3827 N N . ASP A 1 505 ? 18.155 1.739 -13.370 1.00 91.88 505 ASP A N 1
ATOM 3828 C CA . ASP A 1 505 ? 17.254 1.785 -12.238 1.00 91.88 505 ASP A CA 1
ATOM 3829 C C . ASP A 1 505 ? 18.034 1.438 -10.957 1.00 91.88 505 ASP A C 1
ATOM 3831 O O . ASP A 1 505 ? 17.914 2.144 -9.957 1.00 91.88 505 ASP A O 1
ATOM 3835 N N . ILE A 1 506 ? 18.902 0.421 -11.016 1.00 93.38 506 ILE A N 1
ATOM 3836 C CA . ILE A 1 506 ? 19.837 0.059 -9.945 1.00 93.38 506 ILE A CA 1
ATOM 3837 C C . ILE A 1 506 ? 21.270 0.096 -10.473 1.00 93.38 506 ILE A C 1
ATOM 3839 O O . ILE A 1 506 ? 21.645 -0.701 -11.331 1.00 93.38 506 ILE A O 1
ATOM 3843 N N . VAL A 1 507 ? 22.079 0.987 -9.909 1.00 90.56 507 VAL A N 1
ATOM 3844 C CA . VAL A 1 507 ? 23.505 1.134 -10.200 1.00 90.56 507 VAL A CA 1
ATOM 3845 C C . VAL A 1 507 ? 24.314 0.731 -8.968 1.00 90.56 507 VAL A C 1
ATOM 3847 O O . VAL A 1 507 ? 23.964 1.087 -7.842 1.00 90.56 507 VAL A O 1
ATOM 3850 N N . VAL A 1 508 ? 25.391 -0.028 -9.165 1.00 89.94 508 VAL A N 1
ATOM 3851 C CA . VAL A 1 508 ? 26.333 -0.398 -8.097 1.00 89.94 508 VAL A CA 1
ATOM 3852 C C . VAL A 1 508 ? 27.746 -0.129 -8.574 1.00 89.94 508 VAL A C 1
ATOM 3854 O O . VAL A 1 508 ? 28.162 -0.672 -9.597 1.00 89.94 508 VAL A O 1
ATOM 3857 N N . GLU A 1 509 ? 28.504 0.679 -7.835 1.00 87.12 509 GLU A N 1
ATOM 3858 C CA . GLU A 1 509 ? 29.823 1.139 -8.270 1.00 87.12 509 GLU A CA 1
ATOM 3859 C C . GLU A 1 509 ? 30.881 1.109 -7.171 1.00 87.12 509 GLU A C 1
ATOM 3861 O O . GLU A 1 509 ? 30.607 1.310 -5.988 1.00 87.12 509 GLU A O 1
ATOM 3866 N N . SER A 1 510 ? 32.142 0.973 -7.594 1.00 81.62 510 SER A N 1
ATOM 3867 C CA . SER A 1 510 ? 33.322 1.184 -6.745 1.00 81.62 510 SER A CA 1
ATOM 3868 C C . SER A 1 510 ? 33.321 0.378 -5.435 1.00 81.62 510 SER A C 1
ATOM 3870 O O . SER A 1 510 ? 33.688 0.910 -4.398 1.00 81.62 510 SER A O 1
ATOM 3872 N N . GLY A 1 511 ? 32.938 -0.897 -5.464 1.00 82.69 511 GLY A N 1
ATOM 3873 C CA . GLY A 1 511 ? 32.933 -1.784 -4.299 1.00 82.69 511 GLY A CA 1
ATOM 3874 C C . GLY A 1 511 ? 32.849 -3.261 -4.683 1.00 82.69 511 GLY A C 1
ATOM 3875 O O . GLY A 1 511 ? 33.015 -3.553 -5.863 1.00 82.69 511 GLY A O 1
ATOM 3876 N N . ASP A 1 512 ? 32.600 -4.165 -3.724 1.00 86.25 512 ASP A N 1
ATOM 3877 C CA . ASP A 1 512 ? 32.640 -5.627 -3.927 1.00 86.25 512 ASP A CA 1
ATOM 3878 C C . ASP A 1 512 ? 31.585 -6.396 -3.096 1.00 86.25 512 ASP A C 1
ATOM 3880 O O . ASP A 1 512 ? 31.185 -5.970 -2.013 1.00 86.25 512 ASP A O 1
ATOM 3884 N N . ASN A 1 513 ? 31.205 -7.596 -3.556 1.00 88.38 513 ASN A N 1
ATOM 3885 C CA . ASN A 1 513 ? 30.434 -8.604 -2.795 1.00 88.38 513 ASN A CA 1
ATOM 3886 C C . ASN A 1 513 ? 29.034 -8.174 -2.312 1.00 88.38 513 ASN A C 1
ATOM 3888 O O . ASN A 1 513 ? 28.557 -8.647 -1.279 1.00 88.38 513 ASN A O 1
ATOM 3892 N N . ASN A 1 514 ? 28.353 -7.299 -3.047 1.00 92.31 514 ASN A N 1
ATOM 3893 C CA . ASN A 1 514 ? 26.983 -6.901 -2.713 1.00 92.31 514 ASN A CA 1
ATOM 3894 C C . ASN A 1 514 ? 25.979 -8.008 -3.070 1.00 92.31 514 ASN A C 1
ATOM 3896 O O . ASN A 1 514 ? 26.144 -8.708 -4.070 1.00 92.31 514 ASN A O 1
ATOM 3900 N N . VAL A 1 515 ? 24.914 -8.165 -2.285 1.00 94.38 515 VAL A N 1
ATOM 3901 C CA . VAL A 1 515 ? 23.880 -9.184 -2.511 1.00 94.38 515 VAL A CA 1
ATOM 3902 C C . VAL A 1 515 ? 22.512 -8.532 -2.637 1.00 94.38 515 VAL A C 1
ATOM 3904 O O . VAL A 1 515 ? 22.065 -7.832 -1.738 1.00 94.38 515 VAL A O 1
ATOM 3907 N N . PHE A 1 516 ? 21.816 -8.820 -3.729 1.00 95.94 516 PHE A N 1
ATOM 3908 C CA . PHE A 1 516 ? 20.457 -8.367 -3.986 1.00 95.94 516 PHE A CA 1
ATOM 3909 C C . PHE A 1 516 ? 19.494 -9.551 -3.932 1.00 95.94 516 PHE A C 1
ATOM 3911 O O . PHE A 1 516 ? 19.723 -10.591 -4.553 1.00 95.94 516 PHE A O 1
ATOM 3918 N N . HIS A 1 517 ? 18.395 -9.378 -3.211 1.00 96.69 517 HIS A N 1
ATOM 3919 C CA . HIS A 1 517 ? 17.237 -10.256 -3.194 1.00 96.69 517 HIS A CA 1
ATOM 3920 C C . HIS A 1 517 ? 16.061 -9.476 -3.781 1.00 96.69 517 HIS A C 1
ATOM 3922 O O . HIS A 1 517 ? 15.548 -8.552 -3.157 1.00 96.69 517 HIS A O 1
ATOM 3928 N N . ILE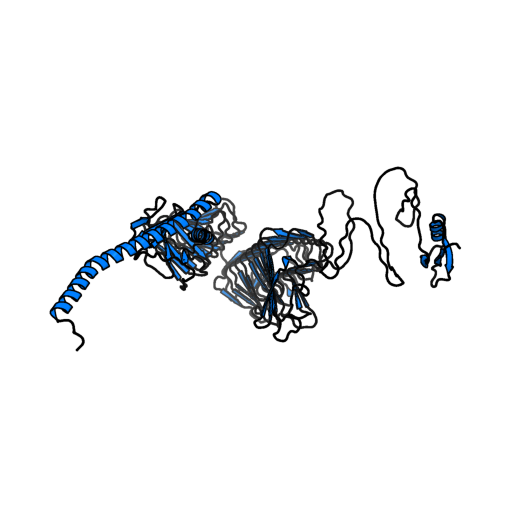 A 1 518 ? 15.674 -9.835 -5.002 1.00 95.31 518 ILE A N 1
ATOM 3929 C CA . ILE A 1 518 ? 14.678 -9.143 -5.818 1.00 95.31 518 ILE A CA 1
ATOM 3930 C C . ILE A 1 518 ? 13.450 -10.047 -5.923 1.00 95.31 518 ILE A C 1
ATOM 3932 O O . ILE A 1 518 ? 13.515 -11.120 -6.528 1.00 95.31 518 ILE A O 1
ATOM 3936 N N . LYS A 1 519 ? 12.335 -9.654 -5.307 1.00 96.12 519 LYS A N 1
ATOM 3937 C CA . LYS A 1 519 ? 11.129 -10.482 -5.229 1.00 96.12 519 LYS A CA 1
ATOM 3938 C C . LYS A 1 519 ? 9.852 -9.730 -5.596 1.00 96.12 519 LYS A C 1
ATOM 3940 O O . LYS A 1 519 ? 9.547 -8.706 -5.007 1.00 96.12 519 LYS A O 1
ATOM 3945 N N . ASP A 1 520 ? 9.073 -10.283 -6.518 1.00 96.50 520 ASP A N 1
ATOM 3946 C CA . ASP A 1 520 ? 7.736 -9.774 -6.858 1.00 96.50 520 ASP A CA 1
ATOM 3947 C C . ASP A 1 520 ? 7.697 -8.277 -7.253 1.00 96.50 520 ASP A C 1
ATOM 3949 O O . ASP A 1 520 ? 6.757 -7.563 -6.922 1.00 96.50 520 ASP A O 1
ATOM 3953 N N . ASN A 1 521 ? 8.735 -7.769 -7.929 1.00 97.81 521 ASN A N 1
ATOM 3954 C CA . ASN A 1 521 ? 8.848 -6.347 -8.278 1.00 97.81 521 ASN A CA 1
ATOM 3955 C C . ASN A 1 521 ? 8.450 -6.030 -9.724 1.00 97.81 521 ASN A C 1
ATOM 3957 O O . ASN A 1 521 ? 8.578 -6.854 -10.635 1.00 97.81 521 ASN A O 1
ATOM 3961 N N . VAL A 1 522 ? 8.088 -4.768 -9.956 1.00 97.69 522 VAL A N 1
ATOM 3962 C CA . VAL A 1 522 ? 7.875 -4.197 -11.291 1.00 97.69 522 VAL A CA 1
ATOM 3963 C C . VAL A 1 522 ? 8.973 -3.180 -11.585 1.00 97.69 522 VAL A C 1
ATOM 3965 O O . VAL A 1 522 ? 9.125 -2.202 -10.860 1.00 97.69 522 VAL A O 1
ATOM 3968 N N . PHE A 1 523 ? 9.723 -3.398 -12.661 1.00 95.75 523 PHE A N 1
ATOM 3969 C CA . PHE A 1 523 ? 10.740 -2.480 -13.165 1.00 95.75 523 PHE A CA 1
ATOM 3970 C C . PHE A 1 523 ? 10.249 -1.773 -14.429 1.00 95.75 523 PHE A C 1
ATOM 3972 O O . PHE A 1 523 ? 9.643 -2.392 -15.312 1.00 95.75 523 PHE A O 1
ATOM 3979 N N . GLU A 1 524 ? 10.535 -0.479 -14.532 1.00 93.62 524 GLU A N 1
ATOM 3980 C CA . GLU A 1 524 ? 10.223 0.327 -15.702 1.00 93.62 524 GLU A CA 1
ATOM 3981 C C . GLU A 1 524 ? 11.338 1.327 -16.021 1.00 93.62 524 GLU A C 1
ATOM 3983 O O . GLU A 1 524 ? 11.608 2.241 -15.248 1.00 93.62 524 GLU A O 1
ATOM 3988 N N . SER A 1 525 ? 11.910 1.245 -17.218 1.00 89.69 525 SER A N 1
ATOM 3989 C CA . SER A 1 525 ? 12.936 2.198 -17.656 1.00 89.69 525 SER A CA 1
ATOM 3990 C C . SER A 1 525 ? 12.410 3.087 -18.773 1.00 89.69 525 SER A C 1
ATOM 3992 O O . SER A 1 525 ? 11.976 2.587 -19.808 1.00 89.69 525 SER A O 1
ATOM 3994 N N . TYR A 1 526 ? 12.488 4.404 -18.607 1.00 88.19 526 TYR A N 1
ATOM 3995 C CA . TYR A 1 526 ? 12.025 5.378 -19.598 1.00 88.19 526 TYR A CA 1
ATOM 3996 C C . TYR A 1 526 ? 13.193 6.077 -20.290 1.00 88.19 526 TYR A C 1
ATOM 3998 O O . TYR A 1 526 ? 14.126 6.535 -19.633 1.00 88.19 526 TYR A O 1
ATOM 4006 N N . ARG A 1 527 ? 13.106 6.238 -21.617 1.00 86.56 527 ARG A N 1
ATOM 4007 C CA . ARG A 1 527 ? 13.988 7.127 -22.394 1.00 86.56 527 ARG A CA 1
ATOM 4008 C C . ARG A 1 527 ? 13.170 8.048 -23.288 1.00 86.56 527 ARG A C 1
ATOM 4010 O O . ARG A 1 527 ? 12.425 7.561 -24.140 1.00 86.56 527 ARG A O 1
ATOM 4017 N N . SER A 1 528 ? 13.297 9.365 -23.106 1.00 83.50 528 SER A N 1
ATOM 4018 C CA . SER A 1 528 ? 12.500 10.348 -23.861 1.00 83.50 528 SER A CA 1
ATOM 4019 C C . SER A 1 528 ? 13.185 11.725 -24.012 1.00 83.50 528 SER A C 1
ATOM 4021 O O . SER A 1 528 ? 13.288 12.458 -23.032 1.00 83.50 528 SER A O 1
ATOM 4023 N N . PRO A 1 529 ? 13.629 12.131 -25.220 1.00 83.94 529 PRO A N 1
ATOM 4024 C CA . PRO A 1 529 ? 13.711 11.309 -26.418 1.00 83.94 529 PRO A CA 1
ATOM 4025 C C . PRO A 1 529 ? 14.813 10.250 -26.287 1.00 83.94 529 PRO A C 1
ATOM 4027 O O . PRO A 1 529 ? 15.810 10.441 -25.590 1.00 83.94 529 PRO A O 1
ATOM 4030 N N . VAL A 1 530 ? 14.670 9.144 -27.008 1.00 84.19 530 VAL A N 1
ATOM 4031 C CA . VAL A 1 530 ? 15.766 8.198 -27.227 1.00 84.19 530 VAL A CA 1
ATOM 4032 C C . VAL A 1 530 ? 16.854 8.880 -28.055 1.00 84.19 530 VAL A C 1
ATOM 4034 O O . VAL A 1 530 ? 16.581 9.463 -29.104 1.00 84.19 530 VAL A O 1
ATOM 4037 N N . THR A 1 531 ? 18.096 8.797 -27.587 1.00 79.12 531 THR A N 1
ATOM 4038 C CA . THR A 1 531 ? 19.299 9.218 -28.312 1.00 79.12 531 THR A CA 1
ATOM 4039 C C . THR A 1 531 ? 20.349 8.104 -28.251 1.00 79.12 531 THR A C 1
ATOM 4041 O O . THR A 1 531 ? 20.299 7.273 -27.343 1.00 79.12 531 THR A O 1
ATOM 4044 N N . PRO A 1 532 ? 21.366 8.092 -29.129 1.00 75.25 532 PRO A N 1
ATOM 4045 C CA . PRO A 1 532 ? 22.483 7.146 -29.016 1.00 75.25 532 PRO A CA 1
ATOM 4046 C C . PRO A 1 532 ? 23.288 7.253 -27.707 1.00 75.25 532 PRO A C 1
ATOM 4048 O O . PRO A 1 532 ? 24.134 6.409 -27.444 1.00 75.25 532 PRO A O 1
ATOM 4051 N N . ASN A 1 533 ? 23.045 8.297 -26.909 1.00 75.38 533 ASN A N 1
ATOM 4052 C CA . ASN A 1 533 ? 23.901 8.733 -25.813 1.00 75.38 533 ASN A CA 1
ATOM 4053 C C . ASN A 1 533 ? 23.216 8.688 -24.437 1.00 75.38 533 ASN A C 1
ATOM 4055 O O . ASN A 1 533 ? 23.796 9.220 -23.500 1.00 75.38 533 ASN A O 1
ATOM 4059 N N . ASN A 1 534 ? 21.993 8.159 -24.299 1.00 79.75 534 ASN A N 1
ATOM 4060 C CA . ASN A 1 534 ? 21.236 8.203 -23.036 1.00 79.75 534 ASN A CA 1
ATOM 4061 C C . ASN A 1 534 ? 20.661 6.838 -22.631 1.00 79.75 534 ASN A C 1
ATOM 4063 O O . ASN A 1 534 ? 19.460 6.595 -22.747 1.00 79.75 534 ASN A O 1
ATOM 4067 N N . ASN A 1 535 ? 21.524 5.928 -22.182 1.00 81.06 535 ASN A N 1
ATOM 4068 C CA . ASN A 1 535 ? 21.121 4.576 -21.783 1.00 81.06 535 ASN A CA 1
ATOM 4069 C C . ASN A 1 535 ? 20.378 4.580 -20.434 1.00 81.06 535 ASN A C 1
ATOM 4071 O O . ASN A 1 535 ? 20.700 5.368 -19.544 1.00 81.06 535 ASN A O 1
ATOM 4075 N N . GLN A 1 536 ? 19.391 3.689 -20.306 1.00 85.50 536 GLN A N 1
ATOM 4076 C CA . GLN A 1 536 ? 18.692 3.385 -19.056 1.00 85.50 536 GLN A CA 1
ATOM 4077 C C . GLN A 1 536 ? 18.469 1.869 -18.985 1.00 85.50 536 GLN A C 1
ATOM 4079 O O . GLN A 1 536 ? 17.688 1.330 -19.775 1.00 85.50 536 GLN A O 1
ATOM 4084 N N . PHE A 1 537 ? 19.182 1.197 -18.086 1.00 83.81 537 PHE A N 1
ATOM 4085 C CA . PHE A 1 537 ? 19.082 -0.247 -17.845 1.00 83.81 537 PHE A CA 1
ATOM 4086 C C . PHE A 1 537 ? 18.228 -0.556 -16.605 1.00 83.81 537 PHE A C 1
ATOM 4088 O O . PHE A 1 537 ? 17.971 0.333 -15.799 1.00 83.81 537 PHE A O 1
ATOM 4095 N N . ALA A 1 538 ? 17.847 -1.819 -16.386 1.00 85.94 538 ALA A N 1
ATOM 4096 C CA . ALA A 1 538 ? 17.306 -2.225 -15.082 1.00 85.94 538 ALA A CA 1
ATOM 4097 C C . ALA A 1 538 ? 18.429 -2.310 -14.033 1.00 85.94 538 ALA A C 1
ATOM 4099 O O . ALA A 1 538 ? 18.278 -1.864 -12.899 1.00 85.94 538 ALA A O 1
ATOM 4100 N N . PHE A 1 539 ? 19.579 -2.856 -14.436 1.00 86.75 539 PHE A N 1
ATOM 4101 C CA . PHE A 1 539 ? 20.749 -3.024 -13.579 1.00 86.75 539 PHE A CA 1
ATOM 4102 C C . PHE A 1 539 ? 22.025 -2.601 -14.306 1.00 86.75 539 PHE A C 1
ATOM 4104 O O . PHE A 1 539 ? 22.236 -2.969 -15.460 1.00 86.75 539 PHE A O 1
ATOM 4111 N N . ASP A 1 540 ? 22.893 -1.891 -13.599 1.00 87.06 540 ASP A N 1
ATOM 4112 C CA . ASP A 1 540 ? 24.254 -1.573 -14.019 1.00 87.06 540 ASP A CA 1
ATOM 4113 C C . ASP A 1 540 ? 25.210 -1.869 -12.862 1.00 87.06 540 ASP A C 1
ATOM 4115 O O . ASP A 1 540 ? 25.306 -1.132 -11.877 1.00 87.06 540 ASP A O 1
ATOM 4119 N N . ILE A 1 541 ? 25.863 -3.024 -12.950 1.00 85.44 541 ILE A N 1
ATOM 4120 C CA . ILE A 1 541 ? 26.723 -3.561 -11.903 1.00 85.44 541 ILE A CA 1
ATOM 4121 C C . ILE A 1 541 ? 28.174 -3.367 -12.313 1.00 85.44 541 ILE A C 1
ATOM 4123 O O . ILE A 1 541 ? 28.744 -4.153 -13.072 1.00 85.44 541 ILE A O 1
ATOM 4127 N N . ARG A 1 542 ? 28.799 -2.336 -11.748 1.00 84.75 542 ARG A N 1
ATOM 4128 C CA . ARG A 1 542 ? 30.183 -1.920 -12.014 1.00 84.75 542 ARG A CA 1
ATOM 4129 C C . ARG A 1 542 ? 31.174 -2.464 -10.973 1.00 84.75 542 ARG A C 1
ATOM 4131 O O . ARG A 1 542 ? 32.302 -1.982 -10.882 1.00 84.75 542 ARG A O 1
ATOM 4138 N N . THR A 1 543 ? 30.765 -3.468 -10.198 1.00 78.69 543 THR A N 1
ATOM 4139 C CA . THR A 1 543 ? 31.504 -4.074 -9.074 1.00 78.69 543 THR A CA 1
ATOM 4140 C C . THR A 1 543 ? 31.733 -5.570 -9.271 1.00 78.69 543 THR A C 1
ATOM 4142 O O . THR A 1 543 ? 30.953 -6.224 -9.963 1.00 78.69 543 THR A O 1
ATOM 4145 N N . VAL A 1 544 ? 32.765 -6.145 -8.642 1.00 78.25 544 VAL A N 1
ATOM 4146 C CA . VAL A 1 544 ? 33.000 -7.601 -8.693 1.00 78.25 544 VAL A CA 1
ATOM 4147 C C . VAL A 1 544 ? 32.340 -8.328 -7.517 1.00 78.25 544 VAL A C 1
ATOM 4149 O O . VAL A 1 544 ? 32.060 -7.751 -6.466 1.00 78.25 544 VAL A O 1
ATOM 4152 N N . GLY A 1 545 ? 32.036 -9.615 -7.700 1.00 78.69 545 GLY A N 1
ATOM 4153 C CA . GLY A 1 545 ? 31.456 -10.463 -6.652 1.00 78.69 545 GLY A CA 1
ATOM 4154 C C . GLY A 1 545 ? 29.995 -10.163 -6.288 1.00 78.69 545 GLY A C 1
ATOM 4155 O O . GLY A 1 545 ? 29.465 -10.778 -5.362 1.00 78.69 545 GLY A O 1
ATOM 4156 N N . THR A 1 546 ? 29.323 -9.249 -6.995 1.00 85.12 546 THR A N 1
ATOM 4157 C CA . THR A 1 546 ? 27.903 -8.964 -6.761 1.00 85.12 546 THR A CA 1
ATOM 4158 C C . THR A 1 546 ? 27.041 -10.179 -7.094 1.00 85.12 546 THR A C 1
ATOM 4160 O O . THR A 1 546 ? 27.236 -10.838 -8.112 1.00 85.12 546 THR A O 1
ATOM 4163 N N . THR A 1 547 ? 26.054 -10.477 -6.254 1.00 85.75 547 THR A N 1
ATOM 4164 C CA . THR A 1 547 ? 25.059 -11.528 -6.497 1.00 85.75 547 THR A CA 1
ATOM 4165 C C . THR A 1 547 ? 23.663 -10.923 -6.571 1.00 85.75 547 THR A C 1
ATOM 4167 O O . THR A 1 547 ? 23.266 -10.196 -5.668 1.00 85.75 547 THR A O 1
ATOM 4170 N N . ILE A 1 548 ? 22.887 -11.264 -7.598 1.00 87.44 548 ILE A N 1
ATOM 4171 C CA . ILE A 1 548 ? 21.481 -10.874 -7.750 1.00 87.44 548 ILE A CA 1
ATOM 4172 C C . ILE A 1 548 ? 20.625 -12.138 -7.751 1.00 87.44 548 ILE A C 1
ATOM 4174 O O . ILE A 1 548 ? 20.795 -13.016 -8.596 1.00 87.44 548 ILE A O 1
ATOM 4178 N N . ASN A 1 549 ? 19.699 -12.238 -6.804 1.00 83.62 549 ASN A N 1
ATOM 4179 C CA . ASN A 1 549 ? 18.786 -13.364 -6.662 1.00 83.62 549 ASN A CA 1
ATOM 4180 C C . ASN A 1 549 ? 17.355 -12.913 -6.947 1.00 83.62 549 ASN A C 1
ATOM 4182 O O . ASN A 1 549 ? 16.818 -12.086 -6.214 1.00 83.62 549 ASN A O 1
ATOM 4186 N N . PHE A 1 550 ? 16.735 -13.489 -7.973 1.00 85.00 550 PHE A N 1
ATOM 4187 C CA . PHE A 1 550 ? 15.335 -13.266 -8.310 1.00 85.00 550 PHE A CA 1
ATOM 4188 C C . PHE A 1 550 ? 14.442 -14.342 -7.684 1.00 85.00 550 PHE A C 1
ATOM 4190 O O . PHE A 1 550 ? 14.721 -15.539 -7.784 1.00 85.00 550 PHE A O 1
ATOM 4197 N N . TYR A 1 551 ? 13.331 -13.911 -7.091 1.00 87.31 551 TYR A N 1
ATOM 4198 C CA . TYR A 1 551 ? 12.289 -14.768 -6.526 1.00 87.31 551 TYR A CA 1
ATOM 4199 C C . TYR A 1 551 ? 10.908 -14.313 -7.002 1.00 87.31 551 TYR A C 1
ATOM 4201 O O . TYR A 1 551 ? 10.691 -13.126 -7.229 1.00 87.31 551 TYR A O 1
ATOM 4209 N N . GLY A 1 552 ? 9.961 -15.244 -7.117 1.00 89.19 552 GLY A N 1
ATOM 4210 C CA . GLY A 1 552 ? 8.584 -14.902 -7.483 1.00 89.19 552 GLY A CA 1
ATOM 4211 C C . GLY A 1 552 ? 8.465 -14.274 -8.879 1.00 89.19 552 GLY A C 1
ATOM 4212 O O . GLY A 1 552 ? 9.178 -14.677 -9.803 1.00 89.19 552 GLY A O 1
ATOM 4213 N N . SER A 1 553 ? 7.548 -13.320 -9.042 1.00 89.62 553 SER A N 1
ATOM 4214 C CA . SER A 1 553 ? 7.216 -12.688 -10.322 1.00 89.62 553 SER A CA 1
ATOM 4215 C C . SER A 1 553 ? 7.805 -11.285 -10.457 1.00 89.62 553 SER A C 1
ATOM 4217 O O . SER A 1 553 ? 7.193 -10.312 -10.036 1.00 89.62 553 SER A O 1
ATOM 4219 N N . ASN A 1 554 ? 8.966 -11.169 -11.106 1.00 88.62 554 ASN A N 1
ATOM 4220 C CA . ASN A 1 554 ? 9.578 -9.871 -11.405 1.00 88.62 554 ASN A CA 1
ATOM 4221 C C . ASN A 1 554 ? 9.388 -9.505 -12.878 1.00 88.62 554 ASN A C 1
ATOM 4223 O O . ASN A 1 554 ? 9.824 -10.257 -13.747 1.00 88.62 554 ASN A O 1
ATOM 4227 N N . THR A 1 555 ? 8.811 -8.342 -13.176 1.00 93.19 555 THR A N 1
ATOM 4228 C CA . THR A 1 555 ? 8.562 -7.897 -14.562 1.00 93.19 555 THR A CA 1
ATOM 4229 C C . THR A 1 555 ? 9.369 -6.657 -14.922 1.00 93.19 555 THR A C 1
ATOM 4231 O O . THR A 1 555 ? 9.621 -5.831 -14.050 1.00 93.19 555 THR A O 1
ATOM 4234 N N . MET A 1 556 ? 9.730 -6.499 -16.196 1.00 90.19 556 MET A N 1
ATOM 4235 C CA . MET A 1 556 ? 10.453 -5.338 -16.718 1.00 90.19 556 MET A CA 1
ATOM 4236 C C . MET A 1 556 ? 9.803 -4.793 -17.992 1.00 90.19 556 MET A C 1
ATOM 4238 O O . MET A 1 556 ? 9.589 -5.534 -18.955 1.00 90.19 556 MET A O 1
ATOM 4242 N N . THR A 1 557 ? 9.542 -3.486 -18.030 1.00 91.81 557 THR A N 1
ATOM 4243 C CA . THR A 1 557 ? 9.093 -2.789 -19.245 1.00 91.81 557 THR A CA 1
ATOM 4244 C C . THR A 1 557 ? 9.977 -1.583 -19.559 1.00 91.81 557 THR A C 1
ATOM 4246 O O . THR A 1 557 ? 10.010 -0.609 -18.815 1.00 91.81 557 THR A O 1
ATOM 4249 N N . GLY A 1 558 ? 10.669 -1.613 -20.698 1.00 90.06 558 GLY A N 1
ATOM 4250 C CA . GLY A 1 558 ? 11.357 -0.440 -21.241 1.00 90.06 558 GLY A CA 1
ATOM 4251 C C . GLY A 1 558 ? 10.409 0.417 -22.081 1.00 90.06 558 GLY A C 1
ATOM 4252 O O . GLY A 1 558 ? 9.822 -0.089 -23.032 1.00 90.06 558 GLY A O 1
ATOM 4253 N N . TYR A 1 559 ? 10.270 1.703 -21.778 1.00 90.12 559 TYR A N 1
ATOM 4254 C CA . TYR A 1 559 ? 9.483 2.669 -22.547 1.00 90.12 559 TYR A CA 1
ATOM 4255 C C . TYR A 1 559 ? 10.411 3.630 -23.294 1.00 90.12 559 TYR A C 1
ATOM 4257 O O . TYR A 1 559 ? 11.068 4.492 -22.706 1.00 90.12 559 TYR A O 1
ATOM 4265 N N . PHE A 1 560 ? 10.453 3.501 -24.617 1.00 88.44 560 PHE A N 1
ATOM 4266 C CA . PHE A 1 560 ? 11.422 4.184 -25.468 1.00 88.44 560 PHE A CA 1
ATOM 4267 C C . PHE A 1 560 ? 10.718 5.094 -26.471 1.00 88.44 560 PHE A C 1
ATOM 4269 O O . PHE A 1 560 ? 10.102 4.642 -27.438 1.00 88.44 560 PHE A O 1
ATOM 4276 N N . MET A 1 561 ? 10.789 6.398 -26.222 1.00 89.69 561 MET A N 1
ATOM 4277 C CA . MET A 1 561 ? 10.101 7.423 -27.001 1.00 89.69 561 MET A CA 1
ATOM 4278 C C . MET A 1 561 ? 11.068 8.088 -27.981 1.00 89.69 561 MET A C 1
ATOM 4280 O O . MET A 1 561 ? 11.938 8.859 -27.587 1.00 89.69 561 MET A O 1
ATOM 4284 N N . TYR A 1 562 ? 10.919 7.812 -29.271 1.00 88.44 562 TYR A N 1
ATOM 4285 C CA . TYR A 1 562 ? 11.725 8.411 -30.332 1.00 88.44 562 TYR A CA 1
ATOM 4286 C C . TYR A 1 562 ? 11.098 9.717 -30.823 1.00 88.44 562 TYR A C 1
ATOM 4288 O O . TYR A 1 562 ? 9.875 9.860 -30.906 1.00 88.44 562 TYR A O 1
ATOM 4296 N N . ALA A 1 563 ? 11.947 10.672 -31.208 1.00 88.75 563 ALA A N 1
ATOM 4297 C CA . ALA A 1 563 ? 11.485 11.887 -31.866 1.00 88.75 563 ALA A CA 1
ATOM 4298 C C . ALA A 1 563 ? 10.786 11.560 -33.202 1.00 88.75 563 ALA A C 1
ATOM 4300 O O . ALA A 1 563 ? 11.131 10.597 -33.891 1.00 88.75 563 ALA A O 1
ATOM 4301 N N . ASN A 1 564 ? 9.810 12.382 -33.599 1.00 88.44 564 ASN A N 1
ATOM 4302 C CA . ASN A 1 564 ? 9.037 12.164 -34.832 1.00 88.44 564 ASN A CA 1
ATOM 4303 C C . ASN A 1 564 ? 9.903 12.147 -36.103 1.00 88.44 564 ASN A C 1
ATOM 4305 O O . ASN A 1 564 ? 9.509 11.563 -37.108 1.00 88.44 564 ASN A O 1
ATOM 4309 N N . ASP A 1 565 ? 11.049 12.819 -36.070 1.00 86.88 565 ASP A N 1
ATOM 4310 C CA . ASP A 1 565 ? 12.031 12.910 -37.147 1.00 86.88 565 ASP A CA 1
ATOM 4311 C C . ASP A 1 565 ? 13.228 11.961 -36.965 1.00 86.88 565 ASP A C 1
ATOM 4313 O O . ASP A 1 565 ? 14.150 11.984 -37.782 1.00 86.88 565 ASP A O 1
ATOM 4317 N N . ALA A 1 566 ? 13.213 11.106 -35.934 1.00 81.88 566 ALA A N 1
ATOM 4318 C CA . ALA A 1 566 ? 14.252 10.113 -35.694 1.00 81.88 566 ALA A CA 1
ATOM 4319 C C . ALA A 1 566 ? 14.341 9.116 -36.864 1.00 81.88 566 ALA A C 1
ATOM 4321 O O . ALA A 1 566 ? 13.348 8.514 -37.282 1.00 81.88 566 ALA A O 1
ATOM 4322 N N . THR A 1 567 ? 15.542 8.944 -37.415 1.00 80.06 567 THR A N 1
ATOM 4323 C CA . THR A 1 567 ? 15.795 8.051 -38.562 1.00 80.06 567 THR A CA 1
ATOM 4324 C C . THR A 1 567 ? 16.141 6.621 -38.152 1.00 80.06 567 THR A C 1
ATOM 4326 O O . THR A 1 567 ? 16.280 5.752 -39.007 1.00 80.06 567 THR A O 1
ATOM 4329 N N . ASP A 1 568 ? 16.314 6.396 -36.856 1.00 77.88 568 ASP A N 1
ATOM 4330 C CA . ASP A 1 568 ? 16.767 5.177 -36.190 1.00 77.88 568 ASP A CA 1
ATOM 4331 C C . ASP A 1 568 ? 15.642 4.496 -35.392 1.00 77.88 568 ASP A C 1
ATOM 4333 O O . ASP A 1 568 ? 15.914 3.715 -34.482 1.00 77.88 568 ASP A O 1
ATOM 4337 N N . PHE A 1 569 ? 14.376 4.764 -35.741 1.00 83.00 569 PHE A N 1
ATOM 4338 C CA . PHE A 1 569 ? 13.251 4.040 -35.157 1.00 83.00 569 PHE A CA 1
ATOM 4339 C C . PHE A 1 569 ? 13.393 2.536 -35.458 1.00 83.00 569 PHE A C 1
ATOM 4341 O O . PHE A 1 569 ? 13.515 2.153 -36.629 1.00 83.00 569 PHE A O 1
ATOM 4348 N N . PRO A 1 570 ? 13.418 1.678 -34.431 1.00 78.44 570 PRO A N 1
ATOM 4349 C CA . PRO A 1 570 ? 13.838 0.298 -34.596 1.00 78.44 570 PRO A CA 1
ATOM 4350 C C . PRO A 1 570 ? 12.761 -0.532 -35.286 1.00 78.44 570 PRO A C 1
ATOM 4352 O O . PRO A 1 570 ? 11.578 -0.441 -34.970 1.00 78.44 570 PRO A O 1
ATOM 4355 N N . ALA A 1 571 ? 13.188 -1.373 -36.227 1.00 70.69 571 ALA A N 1
ATOM 4356 C CA . ALA A 1 571 ? 12.313 -2.336 -36.892 1.00 70.69 571 ALA A CA 1
ATOM 4357 C C . ALA A 1 571 ? 12.174 -3.649 -36.102 1.00 70.69 571 ALA A C 1
ATOM 4359 O O . ALA A 1 571 ? 11.203 -4.381 -36.287 1.00 70.69 571 ALA A O 1
ATOM 4360 N N . ASP A 1 572 ? 13.152 -3.948 -35.246 1.00 69.62 572 ASP A N 1
ATOM 4361 C CA . ASP A 1 572 ? 13.247 -5.164 -34.449 1.00 69.62 572 ASP A CA 1
ATOM 4362 C C . ASP A 1 572 ? 14.090 -4.923 -33.180 1.00 69.62 572 ASP A C 1
ATOM 4364 O O . ASP A 1 572 ? 14.396 -3.792 -32.797 1.00 69.62 572 ASP A O 1
ATOM 4368 N N . SER A 1 573 ? 14.449 -6.013 -32.509 1.00 59.75 573 SER A N 1
ATOM 4369 C CA . SER A 1 573 ? 15.211 -6.026 -31.267 1.00 59.75 573 SER A CA 1
ATOM 4370 C C . SER A 1 573 ? 16.725 -5.798 -31.411 1.00 59.75 573 SER A C 1
ATOM 4372 O O . SER A 1 573 ? 17.419 -5.754 -30.401 1.00 59.75 573 SER A O 1
ATOM 4374 N N . SER A 1 574 ? 17.297 -5.688 -32.612 1.00 56.53 574 SER A N 1
ATOM 4375 C CA . SER A 1 574 ? 18.754 -5.786 -32.795 1.00 56.53 574 SER A CA 1
ATOM 4376 C C . SER A 1 574 ? 19.554 -4.553 -32.349 1.00 56.53 574 SER A C 1
ATOM 4378 O O . SER A 1 574 ? 20.780 -4.599 -32.391 1.00 56.53 574 SER A O 1
ATOM 4380 N N . GLY A 1 575 ? 18.895 -3.447 -31.984 1.00 54.00 575 GLY A N 1
ATOM 4381 C CA . GLY A 1 575 ? 19.531 -2.156 -31.671 1.00 54.00 575 GLY A CA 1
ATOM 4382 C C . GLY A 1 575 ? 19.194 -1.563 -30.298 1.00 54.00 575 GLY A C 1
ATOM 4383 O O . GLY A 1 575 ? 19.406 -0.369 -30.101 1.00 54.00 575 GLY A O 1
ATOM 4384 N N . PHE A 1 576 ? 18.633 -2.346 -29.372 1.00 59.34 576 PHE A N 1
ATOM 4385 C CA . PHE A 1 576 ? 18.243 -1.856 -28.043 1.00 59.34 576 PHE A CA 1
ATOM 4386 C C . PHE A 1 576 ? 19.348 -1.967 -26.994 1.00 59.34 576 PHE A C 1
ATOM 4388 O O . PHE A 1 576 ? 20.198 -2.849 -27.061 1.00 59.34 576 PHE A O 1
ATOM 4395 N N . CYS A 1 577 ? 19.285 -1.075 -26.000 1.00 56.84 577 CYS A N 1
ATOM 4396 C CA . CYS A 1 577 ? 20.084 -1.154 -24.780 1.00 56.84 577 CYS A CA 1
ATOM 4397 C C . CYS A 1 577 ? 19.794 -2.466 -24.030 1.00 56.84 577 CYS A C 1
ATOM 4399 O O . CYS A 1 577 ? 18.658 -2.945 -24.023 1.00 56.84 577 CYS A O 1
ATOM 4401 N N . TYR A 1 578 ? 20.823 -3.054 -23.423 1.00 65.81 578 TYR A N 1
ATOM 4402 C CA . TYR A 1 578 ? 20.709 -4.300 -22.668 1.00 65.81 578 TYR A CA 1
ATOM 4403 C C . TYR A 1 578 ? 19.859 -4.117 -21.407 1.00 65.81 578 TYR A C 1
ATOM 4405 O O . TYR A 1 578 ? 19.710 -3.020 -20.894 1.00 65.81 578 TYR A O 1
ATOM 4413 N N . LEU A 1 579 ? 19.286 -5.196 -20.884 1.00 70.62 579 LEU A N 1
ATOM 4414 C CA . LEU A 1 579 ? 18.501 -5.119 -19.649 1.00 70.62 579 LEU A CA 1
ATOM 4415 C C . LEU A 1 579 ? 19.392 -4.952 -18.404 1.00 70.62 579 LEU A C 1
ATOM 4417 O O . LEU A 1 579 ? 18.981 -4.347 -17.416 1.00 70.62 579 LEU A O 1
ATOM 4421 N N . VAL A 1 580 ? 20.609 -5.499 -18.471 1.00 73.69 580 VAL A N 1
ATOM 4422 C CA . VAL A 1 580 ? 21.598 -5.556 -17.391 1.00 73.69 580 VAL A CA 1
ATOM 4423 C C . VAL A 1 580 ? 22.993 -5.341 -18.001 1.00 73.69 580 VAL A C 1
ATOM 4425 O O . VAL A 1 580 ? 23.352 -6.088 -18.916 1.00 73.69 580 VAL A O 1
ATOM 4428 N N . ASP A 1 581 ? 23.763 -4.368 -17.502 1.00 77.94 581 ASP A N 1
ATOM 4429 C CA . ASP A 1 581 ? 25.224 -4.255 -17.711 1.00 77.94 581 ASP A CA 1
ATOM 4430 C C . ASP A 1 581 ? 25.938 -4.787 -16.457 1.00 77.94 581 ASP A C 1
ATOM 4432 O O . ASP A 1 581 ? 25.527 -4.478 -15.337 1.00 77.94 581 ASP A O 1
ATOM 4436 N N . ILE A 1 582 ? 26.956 -5.640 -16.618 1.00 75.75 582 ILE A N 1
ATOM 4437 C CA . ILE A 1 582 ? 27.644 -6.294 -15.491 1.00 75.75 582 ILE A CA 1
ATOM 4438 C C . ILE A 1 582 ? 29.150 -6.447 -15.703 1.00 75.75 582 ILE A C 1
ATOM 4440 O O . ILE A 1 582 ? 29.634 -6.700 -16.807 1.00 75.75 582 ILE A O 1
ATOM 4444 N N . GLN A 1 583 ? 29.893 -6.416 -14.596 1.00 70.19 583 GLN A N 1
ATOM 4445 C CA . GLN A 1 583 ? 31.296 -6.837 -14.548 1.00 70.19 583 GLN A CA 1
ATOM 4446 C C . GLN A 1 583 ? 31.463 -8.377 -14.512 1.00 70.19 583 GLN A C 1
ATOM 4448 O O . GLN A 1 583 ? 30.554 -9.070 -14.036 1.00 70.19 583 GLN A O 1
ATOM 4453 N N . PRO A 1 584 ? 32.634 -8.919 -14.936 1.00 53.88 584 PRO A N 1
ATOM 4454 C CA . PRO A 1 584 ? 32.894 -10.354 -15.173 1.00 53.88 584 PRO A CA 1
ATOM 4455 C C . PRO A 1 584 ? 32.671 -11.381 -14.042 1.00 53.88 584 PRO A C 1
ATOM 4457 O O . PRO A 1 584 ? 32.785 -12.571 -14.310 1.00 53.88 584 PRO A O 1
ATOM 4460 N N . ASP A 1 585 ? 32.298 -10.985 -12.826 1.00 69.44 585 ASP A N 1
ATOM 4461 C CA . ASP A 1 585 ? 32.093 -11.901 -11.686 1.00 69.44 585 ASP A CA 1
ATOM 4462 C C . ASP A 1 585 ? 30.715 -11.764 -11.020 1.00 69.44 585 ASP A C 1
ATOM 4464 O O . ASP A 1 585 ? 30.483 -12.273 -9.920 1.00 69.44 585 ASP A O 1
ATOM 4468 N N . THR A 1 586 ? 29.785 -11.070 -11.677 1.00 73.94 586 THR A N 1
ATOM 4469 C CA . THR A 1 586 ? 28.416 -10.928 -11.178 1.00 73.94 586 THR A CA 1
ATOM 4470 C C . THR A 1 586 ? 27.654 -12.245 -11.325 1.00 73.94 586 THR A C 1
ATOM 4472 O O . THR A 1 586 ? 27.553 -12.805 -12.417 1.00 73.94 586 THR A O 1
ATOM 4475 N N . VAL A 1 587 ? 27.078 -12.741 -10.231 1.00 78.94 587 VAL A N 1
ATOM 4476 C CA . VAL A 1 587 ? 26.240 -13.946 -10.222 1.00 78.94 587 VAL A CA 1
ATOM 4477 C C . VAL A 1 587 ? 24.776 -13.542 -10.296 1.00 78.94 587 VAL A C 1
ATOM 4479 O O . VAL A 1 587 ? 24.294 -12.820 -9.432 1.00 78.94 587 VAL A O 1
ATOM 4482 N N . ILE A 1 588 ? 24.042 -14.054 -11.284 1.00 81.25 588 ILE A N 1
ATOM 4483 C CA . ILE A 1 588 ? 22.595 -13.841 -11.398 1.00 81.25 588 ILE A CA 1
ATOM 4484 C C . ILE A 1 588 ? 21.880 -15.186 -11.255 1.00 81.25 588 ILE A C 1
ATOM 4486 O O . ILE A 1 588 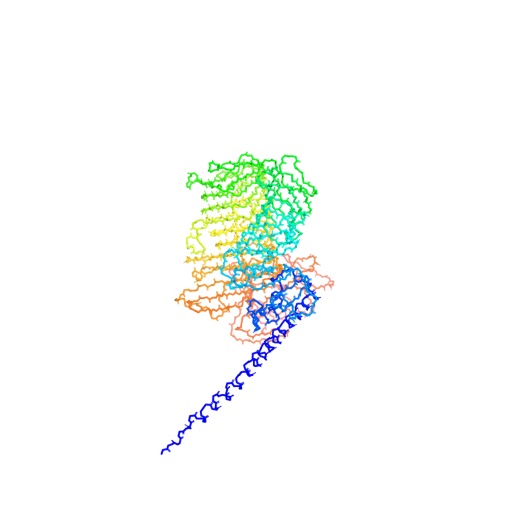? 22.091 -16.104 -12.048 1.00 81.25 588 ILE A O 1
ATOM 4490 N N . ASN A 1 589 ? 21.030 -15.299 -10.235 1.00 78.25 589 ASN A N 1
ATOM 4491 C CA . ASN A 1 589 ? 20.218 -16.476 -9.951 1.00 78.25 589 ASN A CA 1
ATOM 4492 C C . ASN A 1 589 ? 18.748 -16.169 -10.250 1.00 78.25 589 ASN A C 1
ATOM 4494 O O . ASN A 1 589 ? 18.099 -15.439 -9.505 1.00 78.25 589 ASN A O 1
ATOM 4498 N N . GLY A 1 590 ? 18.218 -16.758 -11.320 1.00 76.50 590 GLY A N 1
ATOM 4499 C CA . GLY A 1 590 ? 16.874 -16.455 -11.815 1.00 76.50 590 GLY A CA 1
ATOM 4500 C C . GLY A 1 590 ? 16.872 -15.304 -12.820 1.00 76.50 590 GLY A C 1
ATOM 4501 O O . GLY A 1 590 ? 17.925 -14.875 -13.286 1.00 76.50 590 GLY A O 1
ATOM 4502 N N . TRP A 1 591 ? 15.680 -14.858 -13.209 1.00 81.06 591 TRP A N 1
ATOM 4503 C CA . TRP A 1 591 ? 15.496 -13.792 -14.191 1.00 81.06 591 TRP A CA 1
ATOM 4504 C C . TRP A 1 591 ? 14.116 -13.146 -14.035 1.00 81.06 591 TRP A C 1
ATOM 4506 O O . TRP A 1 591 ? 13.284 -13.626 -13.262 1.00 81.06 591 TRP A O 1
ATOM 4516 N N . PHE A 1 592 ? 13.866 -12.088 -14.803 1.00 82.12 592 PHE A N 1
ATOM 4517 C CA . PHE A 1 592 ? 12.533 -11.523 -14.980 1.00 82.12 592 PHE A CA 1
ATOM 4518 C C . PHE A 1 592 ? 11.573 -12.566 -15.568 1.00 82.12 592 PHE A C 1
ATOM 4520 O O . PHE A 1 592 ? 11.925 -13.292 -16.501 1.00 82.12 592 PHE A O 1
ATOM 4527 N N . THR A 1 593 ? 10.358 -12.641 -15.024 1.00 85.81 593 THR A N 1
ATOM 4528 C CA . THR A 1 593 ? 9.279 -13.504 -15.525 1.00 85.81 593 THR A CA 1
ATOM 4529 C C . THR A 1 593 ? 8.693 -12.980 -16.832 1.00 85.81 593 THR A C 1
ATOM 4531 O O . THR A 1 593 ? 8.283 -13.772 -17.678 1.00 85.81 593 THR A O 1
ATOM 4534 N N . GLU A 1 594 ? 8.709 -11.660 -17.023 1.00 85.56 594 GLU A N 1
ATOM 4535 C CA . GLU A 1 594 ? 8.383 -10.988 -18.279 1.00 85.56 594 GLU A CA 1
ATOM 4536 C C . GLU A 1 594 ? 9.301 -9.776 -18.467 1.00 85.56 594 GLU A C 1
ATOM 4538 O O . GLU A 1 594 ? 9.393 -8.923 -17.587 1.00 85.56 594 GLU A O 1
ATOM 4543 N N . ALA A 1 595 ? 9.941 -9.665 -19.630 1.00 85.38 595 ALA A N 1
ATOM 4544 C CA . ALA A 1 595 ? 10.633 -8.462 -20.068 1.00 85.38 595 ALA A CA 1
ATOM 4545 C C . ALA A 1 595 ? 10.177 -8.043 -21.474 1.00 85.38 595 ALA A C 1
ATOM 4547 O O . ALA A 1 595 ? 10.217 -8.844 -22.415 1.00 85.38 595 ALA A O 1
ATOM 4548 N N . LYS A 1 596 ? 9.785 -6.776 -21.645 1.00 86.56 596 LYS A N 1
ATOM 4549 C CA . LYS A 1 596 ? 9.408 -6.197 -22.948 1.00 86.56 596 LYS A CA 1
ATOM 4550 C C . LYS A 1 596 ? 9.910 -4.766 -23.120 1.00 86.56 596 LYS A C 1
ATOM 4552 O O . LYS A 1 596 ? 10.148 -4.061 -22.145 1.00 86.56 596 LYS A O 1
ATOM 4557 N N . ALA A 1 597 ? 10.019 -4.333 -24.369 1.00 86.88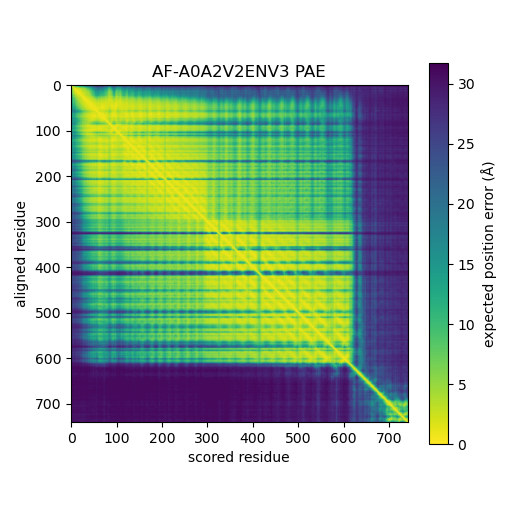 597 ALA A N 1
ATOM 4558 C CA . ALA A 1 597 ? 10.277 -2.946 -24.731 1.00 86.88 597 ALA A CA 1
ATOM 4559 C C . ALA A 1 597 ? 9.120 -2.399 -25.576 1.00 86.88 597 ALA A C 1
ATOM 4561 O O . ALA A 1 597 ? 8.705 -3.022 -26.553 1.00 86.88 597 ALA A O 1
ATOM 4562 N N . ILE A 1 598 ? 8.604 -1.231 -25.208 1.00 89.75 598 ILE A N 1
ATOM 4563 C CA . ILE A 1 598 ? 7.555 -0.498 -25.913 1.00 89.75 598 ILE A CA 1
ATOM 4564 C C . ILE A 1 598 ? 8.192 0.740 -26.530 1.00 89.75 598 ILE A C 1
ATOM 4566 O O . ILE A 1 598 ? 8.669 1.637 -25.834 1.00 89.75 598 ILE A O 1
ATOM 4570 N N . CYS A 1 599 ? 8.207 0.774 -27.856 1.00 89.12 599 CYS A N 1
ATOM 4571 C CA . CYS A 1 599 ? 8.945 1.757 -28.632 1.00 89.12 599 CYS A CA 1
ATOM 4572 C C . CYS A 1 599 ? 7.952 2.596 -29.417 1.00 89.12 599 CYS A C 1
ATOM 4574 O O . CYS A 1 599 ? 7.165 2.054 -30.194 1.00 89.12 599 CYS A O 1
ATOM 4576 N N . THR A 1 600 ? 7.983 3.910 -29.226 1.00 91.38 600 THR A N 1
ATOM 4577 C CA . THR A 1 600 ? 7.003 4.824 -29.820 1.00 91.38 600 THR A CA 1
ATOM 4578 C C . THR A 1 600 ? 7.678 5.881 -30.682 1.00 91.38 600 THR A C 1
ATOM 4580 O O . THR A 1 600 ? 8.742 6.393 -30.340 1.00 91.38 600 THR A O 1
ATOM 4583 N N . GLN A 1 601 ? 7.057 6.207 -31.815 1.00 90.69 601 GLN A N 1
ATOM 4584 C CA . GLN A 1 601 ? 7.428 7.326 -32.681 1.00 90.69 601 GLN A CA 1
ATOM 4585 C C . GLN A 1 601 ? 6.158 7.922 -33.292 1.00 90.69 601 GLN A C 1
ATOM 4587 O O . GLN A 1 601 ? 5.545 7.343 -34.195 1.00 90.69 601 GLN A O 1
ATOM 4592 N N . GLY A 1 602 ? 5.740 9.089 -32.806 1.00 87.75 602 GLY A N 1
ATOM 4593 C CA . GLY A 1 602 ? 4.462 9.683 -33.193 1.00 87.75 602 GLY A CA 1
ATOM 4594 C C . GLY A 1 602 ? 3.293 8.753 -32.854 1.00 87.75 602 GLY A C 1
ATOM 4595 O O . GLY A 1 602 ? 3.070 8.444 -31.691 1.00 87.75 602 GLY A O 1
ATOM 4596 N N . SER A 1 603 ? 2.542 8.310 -33.865 1.00 88.38 603 SER A N 1
ATOM 4597 C CA . SER A 1 603 ? 1.450 7.334 -33.706 1.00 88.38 603 SER A CA 1
ATOM 4598 C C . SER A 1 603 ? 1.879 5.875 -33.896 1.00 88.38 603 SER A C 1
ATOM 4600 O O . SER A 1 603 ? 1.031 4.988 -33.829 1.00 88.38 603 SER A O 1
ATOM 4602 N N . ASN A 1 604 ? 3.148 5.623 -34.226 1.00 88.31 604 ASN A N 1
ATOM 4603 C CA . ASN A 1 604 ? 3.666 4.272 -34.398 1.00 88.31 604 ASN A CA 1
ATOM 4604 C C . ASN A 1 604 ? 4.091 3.720 -33.038 1.00 88.31 604 ASN A C 1
ATOM 4606 O O . ASN A 1 604 ? 4.799 4.396 -32.293 1.00 88.31 604 ASN A O 1
ATOM 4610 N N . GLU A 1 605 ? 3.705 2.480 -32.760 1.00 92.31 605 GLU A N 1
ATOM 4611 C CA . GLU A 1 605 ? 4.122 1.728 -31.582 1.00 92.31 605 GLU A CA 1
ATOM 4612 C C . GLU A 1 605 ? 4.577 0.338 -32.020 1.00 92.31 605 GLU A C 1
ATOM 4614 O O . GLU A 1 605 ? 3.931 -0.308 -32.851 1.00 92.31 605 GLU A O 1
ATOM 4619 N N . ILE A 1 606 ? 5.702 -0.111 -31.471 1.00 89.31 606 ILE A N 1
ATOM 4620 C CA . ILE A 1 606 ? 6.202 -1.472 -31.628 1.00 89.31 606 ILE A CA 1
ATOM 4621 C C . ILE A 1 606 ? 6.485 -2.022 -30.233 1.00 89.31 606 ILE A C 1
ATOM 4623 O O . ILE A 1 606 ? 7.181 -1.391 -29.438 1.00 89.31 606 ILE A O 1
ATOM 4627 N N . VAL A 1 607 ? 5.957 -3.213 -29.957 1.00 88.69 607 VAL A N 1
ATOM 4628 C CA . VAL A 1 607 ? 6.255 -3.972 -28.741 1.00 88.69 607 VAL A CA 1
ATOM 4629 C C . VAL A 1 607 ? 7.231 -5.084 -29.095 1.00 88.69 607 VAL A C 1
ATOM 4631 O O . VAL A 1 607 ? 6.954 -5.913 -29.964 1.00 88.69 607 VAL A O 1
ATOM 4634 N N . LEU A 1 608 ? 8.377 -5.094 -28.426 1.00 81.94 608 LEU A N 1
ATOM 4635 C CA . LEU A 1 608 ? 9.455 -6.049 -28.632 1.00 81.94 608 LEU A CA 1
ATOM 4636 C C . LEU A 1 608 ? 9.590 -6.948 -27.405 1.00 81.94 608 LEU A C 1
ATOM 4638 O O . LEU A 1 608 ? 9.603 -6.484 -26.267 1.00 81.94 608 LEU A O 1
ATOM 4642 N N . ASP A 1 609 ? 9.701 -8.247 -27.658 1.00 76.38 609 ASP A N 1
ATOM 4643 C CA . ASP A 1 609 ? 9.926 -9.264 -26.632 1.00 76.38 609 ASP A CA 1
ATOM 4644 C C . ASP A 1 609 ? 11.391 -9.210 -26.174 1.00 76.38 609 ASP A C 1
ATOM 4646 O O . ASP A 1 609 ? 12.295 -9.650 -26.891 1.00 76.38 609 ASP A O 1
ATOM 4650 N N . TRP A 1 610 ? 11.629 -8.645 -24.987 1.00 74.62 610 TRP A N 1
ATOM 4651 C CA . TRP A 1 610 ? 12.968 -8.497 -24.413 1.00 74.62 610 TRP A CA 1
ATOM 4652 C C . TRP A 1 610 ? 13.494 -9.798 -23.803 1.00 74.62 610 TRP A C 1
ATOM 4654 O O . TRP A 1 610 ? 14.701 -9.930 -23.621 1.00 74.62 610 TRP A O 1
ATOM 4664 N N . ASN A 1 611 ? 12.637 -10.805 -23.592 1.00 65.12 611 ASN A N 1
ATOM 4665 C CA . ASN A 1 611 ? 13.064 -12.121 -23.097 1.00 65.12 611 ASN A CA 1
ATOM 4666 C C . ASN A 1 611 ? 13.912 -12.901 -24.116 1.00 65.12 611 ASN A C 1
ATOM 4668 O O . ASN A 1 611 ? 14.613 -13.839 -23.745 1.00 65.12 611 ASN A O 1
ATOM 4672 N N . LYS A 1 612 ? 13.816 -12.560 -25.409 1.00 49.28 612 LYS A N 1
ATOM 4673 C CA . LYS A 1 612 ? 14.560 -13.220 -26.498 1.00 49.28 612 LYS A CA 1
ATOM 4674 C C . LYS A 1 612 ? 15.873 -12.528 -26.852 1.00 49.28 612 LYS A C 1
ATOM 4676 O O . LYS A 1 612 ? 16.610 -13.051 -27.687 1.00 49.28 612 LYS A O 1
ATOM 4681 N N . MET A 1 613 ? 16.159 -11.365 -26.264 1.00 50.28 613 MET A N 1
ATOM 4682 C CA . MET A 1 613 ? 17.451 -10.716 -26.461 1.00 50.28 613 MET A CA 1
ATOM 4683 C C . MET A 1 613 ? 18.518 -11.476 -25.658 1.00 50.28 613 MET A C 1
ATOM 4685 O O . MET A 1 613 ? 18.260 -11.833 -24.508 1.00 50.28 613 MET A O 1
ATOM 4689 N N . PRO A 1 614 ? 19.708 -11.748 -26.225 1.00 43.75 614 PRO A N 1
ATOM 4690 C CA . PRO A 1 614 ? 20.823 -12.277 -25.454 1.00 43.75 614 PRO A CA 1
ATOM 4691 C C . PRO A 1 614 ? 21.255 -11.200 -24.452 1.00 43.75 614 PRO A C 1
ATOM 4693 O O . PRO A 1 614 ? 21.968 -10.262 -24.788 1.00 43.75 614 PRO A O 1
ATOM 4696 N N . SER A 1 615 ? 20.738 -11.280 -23.232 1.00 48.41 615 SER A N 1
ATOM 4697 C CA . SER A 1 615 ? 21.117 -10.404 -22.131 1.00 48.41 615 SER A CA 1
ATOM 4698 C C . SER A 1 615 ? 22.475 -10.820 -21.573 1.00 48.41 615 SER A C 1
ATOM 4700 O O . SER A 1 615 ? 22.717 -12.019 -21.425 1.00 48.41 615 SER A O 1
ATOM 4702 N N . VAL A 1 616 ? 23.267 -9.820 -21.173 1.00 48.00 616 VAL A N 1
ATOM 4703 C CA . VAL A 1 616 ? 24.645 -9.855 -20.649 1.00 48.00 616 VAL A CA 1
ATOM 4704 C C . VAL A 1 616 ? 25.702 -9.582 -21.727 1.00 48.00 616 VAL A C 1
ATOM 4706 O O . VAL A 1 616 ? 26.242 -10.493 -22.352 1.00 48.00 616 VAL A O 1
ATOM 4709 N N . GLU A 1 617 ? 26.049 -8.304 -21.889 1.00 41.09 617 GLU A N 1
ATOM 4710 C CA . GLU A 1 617 ? 27.332 -7.902 -22.468 1.00 41.09 617 GLU A CA 1
ATOM 4711 C C . GLU A 1 617 ? 28.379 -7.949 -21.345 1.00 41.09 617 GLU A C 1
ATOM 4713 O O . GLU A 1 617 ? 28.636 -6.969 -20.657 1.00 41.09 617 GLU A O 1
ATOM 4718 N N . ALA A 1 618 ? 28.960 -9.125 -21.098 1.00 40.62 618 ALA A N 1
ATOM 4719 C CA . ALA A 1 618 ? 30.164 -9.190 -20.279 1.00 40.62 618 ALA A CA 1
ATOM 4720 C C . ALA A 1 618 ? 31.293 -8.537 -21.087 1.00 40.62 618 ALA A C 1
ATOM 4722 O O . ALA A 1 618 ? 31.631 -9.024 -22.168 1.00 40.62 618 ALA A O 1
ATOM 4723 N N . LYS A 1 619 ? 31.868 -7.440 -20.583 1.00 34.25 619 LYS A N 1
ATOM 4724 C CA . LYS A 1 619 ? 33.056 -6.797 -21.166 1.00 34.25 619 LYS A CA 1
ATOM 4725 C C . LYS A 1 619 ? 34.246 -7.773 -21.097 1.00 34.25 619 LYS A C 1
ATOM 4727 O O . LYS A 1 619 ? 34.967 -7.807 -20.113 1.00 34.25 619 LYS A O 1
ATOM 4732 N N . ASP A 1 620 ? 34.371 -8.607 -22.128 1.00 26.89 620 ASP A N 1
ATOM 4733 C CA . ASP A 1 620 ? 35.511 -9.418 -22.571 1.00 26.89 620 ASP A CA 1
ATOM 4734 C C . ASP A 1 620 ? 36.496 -10.005 -21.511 1.00 26.89 620 ASP A C 1
ATOM 4736 O O . ASP A 1 620 ? 37.363 -9.315 -20.976 1.00 26.89 620 ASP A O 1
ATOM 4740 N N . TYR A 1 621 ? 36.457 -11.350 -21.411 1.00 31.56 621 TYR A N 1
ATOM 4741 C CA . TYR A 1 621 ? 37.512 -12.345 -21.077 1.00 31.56 621 TYR A CA 1
ATOM 4742 C C . TYR A 1 621 ? 37.438 -13.198 -19.781 1.00 31.56 621 TYR A C 1
ATOM 4744 O O . TYR A 1 621 ? 36.880 -12.847 -18.752 1.00 31.56 621 TYR A O 1
ATOM 4752 N N . PHE A 1 622 ? 38.018 -14.400 -19.955 1.00 24.03 622 PHE A N 1
ATOM 4753 C CA . PHE A 1 622 ? 37.954 -15.692 -19.251 1.00 24.03 622 PHE A CA 1
ATOM 4754 C C . PHE A 1 622 ? 38.365 -15.750 -17.768 1.00 24.03 622 PHE A C 1
ATOM 4756 O O . PHE A 1 622 ? 39.408 -15.214 -17.400 1.00 24.03 622 PHE A O 1
ATOM 4763 N N . TYR A 1 623 ? 37.708 -16.634 -16.994 1.00 24.22 623 TYR A N 1
ATOM 4764 C CA . TYR A 1 623 ? 38.234 -17.136 -15.715 1.00 24.22 623 TYR A CA 1
ATOM 4765 C C . TYR A 1 623 ? 38.225 -18.667 -15.577 1.00 24.22 623 TYR A C 1
ATOM 4767 O O . TYR A 1 623 ? 37.306 -19.375 -15.988 1.00 24.22 623 TYR A O 1
ATOM 4775 N N . TYR A 1 624 ? 39.323 -19.161 -14.997 1.00 23.95 624 TYR A N 1
ATOM 4776 C CA . TYR A 1 624 ? 39.631 -20.554 -14.681 1.00 23.95 624 TYR A CA 1
ATOM 4777 C C . TYR A 1 624 ? 39.079 -20.955 -13.300 1.00 23.95 624 TYR A C 1
ATOM 4779 O O . TYR A 1 624 ? 39.021 -20.145 -12.380 1.00 23.95 624 TYR A O 1
ATOM 4787 N N . TYR A 1 625 ? 38.738 -22.239 -13.151 1.00 22.92 625 TYR A N 1
ATOM 4788 C CA . TYR A 1 625 ? 38.204 -22.861 -11.932 1.00 22.92 625 TYR A CA 1
ATOM 4789 C C . TYR A 1 625 ? 39.160 -22.852 -10.724 1.00 22.92 625 TYR A C 1
ATOM 4791 O O . TYR A 1 625 ? 40.352 -23.143 -10.853 1.00 22.92 625 TYR A O 1
ATOM 4799 N N . ALA A 1 626 ? 38.584 -22.678 -9.527 1.00 23.44 626 ALA A N 1
ATOM 4800 C CA . ALA A 1 626 ? 39.197 -23.027 -8.247 1.00 23.44 626 ALA A CA 1
ATOM 4801 C C . ALA A 1 626 ? 39.172 -24.550 -8.002 1.00 23.44 626 ALA A C 1
ATOM 4803 O O . ALA A 1 626 ? 38.193 -25.247 -8.278 1.00 23.44 626 ALA A O 1
ATOM 4804 N N . VAL A 1 627 ? 40.281 -25.067 -7.474 1.00 27.78 627 VAL A N 1
ATOM 4805 C CA . VAL A 1 627 ? 40.519 -26.484 -7.172 1.00 27.78 627 VAL A CA 1
ATOM 4806 C C . VAL A 1 627 ? 39.980 -26.808 -5.777 1.00 27.78 627 VAL A C 1
ATOM 4808 O O . VAL A 1 627 ? 40.755 -26.958 -4.838 1.00 27.78 627 VAL A O 1
ATOM 4811 N N . ASP A 1 628 ? 38.661 -26.917 -5.618 1.00 26.81 628 ASP A N 1
ATOM 4812 C CA . ASP A 1 628 ? 38.090 -27.461 -4.374 1.00 26.81 628 ASP A CA 1
ATOM 4813 C C . ASP A 1 628 ? 36.785 -28.261 -4.530 1.00 26.81 628 ASP A C 1
ATOM 4815 O O . ASP A 1 628 ? 36.031 -28.419 -3.582 1.00 26.81 628 ASP A O 1
ATOM 4819 N N . GLY A 1 629 ? 36.538 -28.878 -5.688 1.00 30.67 629 GLY A N 1
ATOM 4820 C CA . GLY A 1 629 ? 35.659 -30.057 -5.768 1.00 30.67 629 GLY A CA 1
ATOM 4821 C C . GLY A 1 629 ? 34.195 -29.886 -5.327 1.00 30.67 629 GLY A C 1
ATOM 4822 O O . GLY A 1 629 ? 33.513 -30.897 -5.152 1.00 30.67 629 GLY A O 1
ATOM 4823 N N . SER A 1 630 ? 33.685 -28.663 -5.184 1.00 24.09 630 SER A N 1
ATOM 4824 C CA . SER A 1 630 ? 32.260 -28.406 -4.974 1.00 24.09 630 SER A CA 1
ATOM 4825 C C . SER A 1 630 ? 31.569 -28.121 -6.318 1.00 24.09 630 SER A C 1
ATOM 4827 O O . SER A 1 630 ? 32.024 -27.313 -7.125 1.00 24.09 630 SER A O 1
ATOM 4829 N N . PHE A 1 631 ? 30.494 -28.857 -6.615 1.00 24.08 631 PHE A N 1
ATOM 4830 C CA . PHE A 1 631 ? 29.709 -28.689 -7.843 1.00 24.08 631 PHE A CA 1
ATOM 4831 C C . PHE A 1 631 ? 29.071 -27.288 -7.878 1.00 24.08 631 PHE A C 1
ATOM 4833 O O . PHE A 1 631 ? 28.202 -26.994 -7.061 1.00 24.08 631 PHE A O 1
ATOM 4840 N N . LYS A 1 632 ? 29.440 -26.461 -8.866 1.00 25.66 632 LYS A N 1
ATOM 4841 C CA . LYS A 1 632 ? 28.656 -25.299 -9.318 1.00 25.66 632 LYS A CA 1
ATOM 4842 C C . LYS A 1 632 ? 28.316 -25.462 -10.800 1.00 25.66 632 LYS A C 1
ATOM 4844 O O . LYS A 1 632 ? 29.185 -25.765 -11.618 1.00 25.66 632 LYS A O 1
ATOM 4849 N N . GLN A 1 633 ? 27.033 -25.322 -11.113 1.00 23.91 633 GLN A N 1
ATOM 4850 C CA . GLN A 1 633 ? 26.455 -25.435 -12.449 1.00 23.91 633 GLN A CA 1
ATOM 4851 C C . GLN A 1 633 ? 26.531 -24.057 -13.121 1.00 23.91 633 GLN A C 1
ATOM 4853 O O . GLN A 1 633 ? 25.954 -23.108 -12.606 1.00 23.91 633 GLN A O 1
ATOM 4858 N N . TYR A 1 634 ? 27.237 -23.943 -14.247 1.00 24.92 634 TYR A N 1
ATOM 4859 C CA . TYR A 1 634 ? 27.268 -22.720 -15.057 1.00 24.92 634 TYR A CA 1
ATOM 4860 C C . TYR A 1 634 ? 26.542 -22.979 -16.379 1.00 24.92 634 TYR A C 1
ATOM 4862 O O . TYR A 1 634 ? 26.859 -23.933 -17.093 1.00 24.92 634 TYR A O 1
ATOM 4870 N N . HIS A 1 635 ? 25.533 -22.159 -16.679 1.00 23.12 635 HIS A N 1
ATOM 4871 C CA . HIS A 1 635 ? 24.823 -22.174 -17.955 1.00 23.12 635 HIS A CA 1
ATOM 4872 C C . HIS A 1 635 ? 25.630 -21.385 -18.990 1.00 23.12 635 HIS A C 1
ATOM 4874 O O . HIS A 1 635 ? 25.877 -20.196 -18.828 1.00 23.12 635 HIS A O 1
ATOM 4880 N N . LEU A 1 636 ? 26.033 -22.065 -20.060 1.00 22.81 636 LEU A N 1
ATOM 4881 C CA . LEU A 1 636 ? 26.635 -21.450 -21.235 1.00 22.81 636 LEU A CA 1
ATOM 4882 C C . LEU A 1 636 ? 25.495 -20.909 -22.115 1.00 22.81 636 LEU A C 1
ATOM 4884 O O . LEU A 1 636 ? 24.790 -21.699 -22.744 1.00 22.81 636 LEU A O 1
ATOM 4888 N N . ILE A 1 637 ? 25.286 -19.592 -22.157 1.00 23.45 637 ILE A N 1
ATOM 4889 C CA . ILE A 1 637 ? 24.451 -18.962 -23.188 1.00 23.45 637 ILE A CA 1
ATOM 4890 C C . ILE A 1 637 ? 25.394 -18.310 -24.190 1.00 23.45 637 ILE A C 1
ATOM 4892 O O . ILE A 1 637 ? 25.949 -17.246 -23.955 1.00 23.45 637 ILE A O 1
ATOM 4896 N N . SER A 1 638 ? 25.570 -18.965 -25.329 1.00 23.27 638 SER A N 1
ATOM 4897 C CA . SER A 1 638 ? 26.021 -18.299 -26.544 1.00 23.27 638 SER A CA 1
ATOM 4898 C C . SER A 1 638 ? 25.161 -18.814 -27.687 1.00 23.27 638 SER A C 1
ATOM 4900 O O . SER A 1 638 ? 25.247 -19.997 -28.021 1.00 23.27 638 SER A O 1
ATOM 4902 N N . TYR A 1 639 ? 24.337 -17.949 -28.276 1.00 24.69 639 TYR A N 1
ATOM 4903 C CA . TYR A 1 639 ? 23.853 -18.118 -29.642 1.00 24.69 639 TYR A CA 1
ATOM 4904 C C . TYR A 1 639 ? 23.885 -16.770 -30.359 1.00 24.69 639 TYR A C 1
ATOM 4906 O O . TYR A 1 639 ? 23.340 -15.774 -29.896 1.00 24.69 639 TYR A O 1
ATOM 4914 N N . PHE A 1 640 ? 24.598 -16.799 -31.480 1.00 22.97 640 PHE A N 1
ATOM 4915 C CA . PHE A 1 640 ? 24.814 -15.734 -32.443 1.00 22.97 640 PHE A CA 1
ATOM 4916 C C . PHE A 1 640 ? 23.495 -15.267 -33.074 1.00 22.97 640 PHE A C 1
ATOM 4918 O O . PHE A 1 640 ? 22.609 -16.080 -33.343 1.00 22.97 640 PHE A O 1
ATOM 4925 N N . SER A 1 641 ? 23.404 -13.970 -33.372 1.00 24.22 641 SER A N 1
ATOM 4926 C CA . SER A 1 641 ? 22.384 -13.409 -34.257 1.00 24.22 641 SER A CA 1
ATOM 4927 C C . SER A 1 641 ? 22.494 -14.006 -35.668 1.00 24.22 641 SER A C 1
ATOM 4929 O O . SER A 1 641 ? 23.575 -14.378 -36.136 1.00 24.22 641 SER A O 1
ATOM 4931 N N . GLU A 1 642 ? 21.356 -14.136 -36.352 1.00 26.58 642 GLU A N 1
ATOM 4932 C CA . GLU A 1 642 ? 21.250 -14.710 -37.696 1.00 26.58 642 GLU A CA 1
ATOM 4933 C C . GLU A 1 642 ? 21.951 -13.844 -38.759 1.00 26.58 642 GLU A C 1
ATOM 4935 O O . GLU A 1 642 ? 21.331 -13.073 -39.484 1.00 26.58 642 GLU A O 1
ATOM 4940 N N . ALA A 1 643 ? 23.264 -14.026 -38.897 1.00 26.28 643 ALA A N 1
ATOM 4941 C CA . ALA A 1 643 ? 24.006 -13.816 -40.141 1.00 26.28 643 ALA A CA 1
ATOM 4942 C C . ALA A 1 643 ? 25.240 -14.736 -40.245 1.00 26.28 643 ALA A C 1
ATOM 4944 O O . ALA A 1 643 ? 26.236 -14.373 -40.855 1.00 26.28 643 ALA A O 1
ATOM 4945 N N . ALA A 1 644 ? 25.191 -15.941 -39.667 1.00 24.70 644 ALA A N 1
ATOM 4946 C CA . ALA A 1 644 ? 26.103 -17.041 -39.996 1.00 24.70 644 ALA A CA 1
ATOM 4947 C C . ALA A 1 644 ? 25.526 -18.364 -39.474 1.00 24.70 644 ALA A C 1
ATOM 4949 O O . ALA A 1 644 ? 25.687 -18.728 -38.312 1.00 24.70 644 ALA A O 1
ATOM 4950 N N . ALA A 1 645 ? 24.840 -19.109 -40.337 1.00 24.94 645 ALA A N 1
ATOM 4951 C CA . ALA A 1 645 ? 24.500 -20.490 -40.035 1.00 24.94 645 ALA A CA 1
ATOM 4952 C C . ALA A 1 645 ? 25.760 -21.363 -40.158 1.00 24.94 645 ALA A C 1
ATOM 4954 O O . ALA A 1 645 ? 26.205 -21.651 -41.267 1.00 24.94 645 ALA A O 1
ATOM 4955 N N . SER A 1 646 ? 26.300 -21.841 -39.037 1.00 23.89 646 SER A N 1
ATOM 4956 C CA . SER A 1 646 ? 27.116 -23.062 -39.017 1.00 23.89 646 SER A CA 1
ATOM 4957 C C . SER A 1 646 ? 27.087 -23.709 -37.636 1.00 23.89 646 SER A C 1
ATOM 4959 O O . SER A 1 646 ? 27.500 -23.117 -36.644 1.00 23.89 646 SER A O 1
ATOM 4961 N N . TRP A 1 647 ? 26.558 -24.930 -37.595 1.00 24.22 647 TRP A N 1
ATOM 4962 C CA . TRP A 1 647 ? 26.387 -25.751 -36.402 1.00 24.22 647 TRP A CA 1
ATOM 4963 C C . TRP A 1 647 ? 27.684 -26.522 -36.118 1.00 24.22 647 TRP A C 1
ATOM 4965 O O . TRP A 1 647 ? 28.268 -27.085 -37.043 1.00 24.22 647 TRP A O 1
ATOM 4975 N N . PHE A 1 648 ? 28.092 -26.620 -34.850 1.00 22.06 648 PHE A N 1
ATOM 4976 C CA . PHE A 1 648 ? 29.149 -27.535 -34.409 1.00 22.06 648 PHE A CA 1
ATOM 4977 C C . PHE A 1 648 ? 28.551 -28.723 -33.651 1.00 22.06 648 PHE A C 1
ATOM 4979 O O . PHE A 1 648 ? 27.968 -28.559 -32.584 1.00 22.06 648 PHE A O 1
ATOM 4986 N N . MET A 1 649 ? 28.788 -29.935 -34.152 1.00 25.36 649 MET A N 1
ATOM 4987 C CA . MET A 1 649 ? 29.091 -31.085 -33.303 1.00 25.36 649 MET A CA 1
ATOM 4988 C C . MET A 1 649 ? 30.082 -31.994 -34.019 1.00 25.36 649 MET A C 1
ATOM 4990 O O . MET A 1 649 ? 29.852 -32.407 -35.149 1.00 25.36 649 MET A O 1
ATOM 4994 N N . ASN A 1 650 ? 31.155 -32.303 -33.292 1.00 29.86 650 ASN A N 1
ATOM 4995 C CA . ASN A 1 650 ? 32.206 -33.263 -33.605 1.00 29.86 650 ASN A CA 1
ATOM 4996 C C . ASN A 1 650 ? 32.828 -33.155 -34.996 1.00 29.86 650 ASN A C 1
ATOM 4998 O O . ASN A 1 650 ? 32.486 -33.916 -35.890 1.00 29.86 650 ASN A O 1
ATOM 5002 N N . GLY A 1 651 ? 33.853 -32.300 -35.058 1.00 33.88 651 GLY A N 1
ATOM 5003 C CA . GLY A 1 651 ? 35.089 -32.576 -35.785 1.00 33.88 651 GLY A CA 1
ATOM 5004 C C . GLY A 1 651 ? 34.958 -32.743 -37.297 1.00 33.88 651 GLY A C 1
ATOM 5005 O O . GLY A 1 651 ? 34.560 -33.798 -37.770 1.00 33.88 651 GLY A O 1
ATOM 5006 N N . GLU A 1 652 ? 35.475 -31.732 -38.001 1.00 27.64 652 GLU A N 1
ATOM 5007 C CA . GLU A 1 652 ? 35.584 -31.539 -39.460 1.00 27.64 652 GLU A CA 1
ATOM 5008 C C . GLU A 1 652 ? 34.414 -30.731 -40.069 1.00 27.64 652 GLU A C 1
ATOM 5010 O O . GLU A 1 652 ? 33.255 -30.965 -39.763 1.00 27.64 652 GLU A O 1
ATOM 5015 N N . ALA A 1 653 ? 34.633 -29.708 -40.906 1.00 24.02 653 ALA A N 1
ATOM 5016 C CA . ALA A 1 653 ? 35.726 -29.540 -41.858 1.00 24.02 653 ALA A CA 1
ATOM 5017 C C . ALA A 1 653 ? 36.165 -28.080 -42.105 1.00 24.02 653 ALA A C 1
ATOM 5019 O O . ALA A 1 653 ? 35.409 -27.119 -42.003 1.00 24.02 653 ALA A O 1
ATOM 5020 N N . ILE A 1 654 ? 37.427 -27.999 -42.517 1.00 27.81 654 ILE A N 1
ATOM 5021 C CA . ILE A 1 654 ? 38.134 -26.922 -43.220 1.00 27.81 654 ILE A CA 1
ATOM 5022 C C . ILE A 1 654 ? 37.328 -26.411 -44.430 1.00 27.81 654 ILE A C 1
ATOM 5024 O O . ILE A 1 654 ? 36.735 -27.239 -45.114 1.00 27.81 654 ILE A O 1
ATOM 5028 N N . THR A 1 655 ? 37.427 -25.121 -44.801 1.00 23.81 655 THR A N 1
ATOM 5029 C CA . THR A 1 655 ? 37.781 -24.701 -46.186 1.00 23.81 655 THR A CA 1
ATOM 5030 C C . THR A 1 655 ? 38.339 -23.265 -46.239 1.00 23.81 655 THR A C 1
ATOM 5032 O O . THR A 1 655 ? 37.756 -22.328 -45.709 1.00 23.81 655 THR A O 1
ATOM 5035 N N . LEU A 1 656 ? 39.486 -23.140 -46.915 1.00 24.78 656 LEU A N 1
ATOM 5036 C CA . LEU A 1 656 ? 40.268 -21.940 -47.254 1.00 24.78 656 LEU A CA 1
ATOM 5037 C C . LEU A 1 656 ? 39.545 -20.938 -48.168 1.00 24.78 656 LEU A C 1
ATOM 5039 O O . LEU A 1 656 ? 38.892 -21.393 -49.102 1.00 24.78 656 LEU A O 1
ATOM 5043 N N . GLN A 1 657 ? 39.867 -19.636 -48.045 1.00 22.91 657 GLN A N 1
ATOM 5044 C CA . GLN A 1 657 ? 40.300 -18.769 -49.167 1.00 22.91 657 GLN A CA 1
ATOM 5045 C C . GLN A 1 657 ? 41.134 -17.559 -48.675 1.00 22.91 657 GLN A C 1
ATOM 5047 O O . GLN A 1 657 ? 40.624 -16.743 -47.918 1.00 22.91 657 GLN A O 1
ATOM 5052 N N . GLY A 1 658 ? 42.367 -17.407 -49.186 1.00 24.41 658 GLY A N 1
ATOM 5053 C CA . GLY A 1 658 ? 43.106 -16.130 -49.239 1.00 24.41 658 GLY A CA 1
ATOM 5054 C C . GLY A 1 658 ? 44.220 -15.923 -48.202 1.00 24.41 658 GLY A C 1
ATOM 5055 O O . GLY A 1 658 ? 43.949 -15.604 -47.056 1.00 24.41 658 GLY A O 1
ATOM 5056 N N . ASP A 1 659 ? 45.463 -16.091 -48.657 1.00 26.05 659 ASP A N 1
ATOM 5057 C CA . ASP A 1 659 ? 46.783 -15.926 -48.024 1.00 26.05 659 ASP A CA 1
ATOM 5058 C C . ASP A 1 659 ? 46.912 -15.055 -46.749 1.00 26.05 659 ASP A C 1
ATOM 5060 O O . ASP A 1 659 ? 46.933 -13.826 -46.809 1.00 26.05 659 ASP A O 1
ATOM 5064 N N . GLY A 1 660 ? 47.183 -15.726 -45.619 1.00 24.95 660 GLY A N 1
ATOM 5065 C CA . GLY A 1 660 ? 47.913 -15.177 -44.465 1.00 24.95 660 GLY A CA 1
ATOM 5066 C C . GLY A 1 660 ? 47.109 -15.063 -43.165 1.00 24.95 660 GLY A C 1
ATOM 5067 O O . GLY A 1 660 ? 46.210 -14.239 -43.057 1.00 24.95 660 GLY A O 1
ATOM 5068 N N . ILE A 1 661 ? 47.482 -15.843 -42.141 1.00 26.72 661 ILE A N 1
ATOM 5069 C CA . ILE A 1 661 ? 47.012 -15.659 -40.758 1.00 26.72 661 ILE A CA 1
ATOM 5070 C C . ILE A 1 661 ? 48.163 -15.066 -39.940 1.00 26.72 661 ILE A C 1
ATOM 5072 O O . ILE A 1 661 ? 49.233 -15.667 -39.847 1.00 26.72 661 ILE A O 1
ATOM 5076 N N . VAL A 1 662 ? 47.926 -13.910 -39.322 1.00 25.75 662 VAL A N 1
ATOM 5077 C CA . VAL A 1 662 ? 48.753 -13.366 -38.237 1.00 25.75 662 VAL A CA 1
ATOM 5078 C C . VAL A 1 662 ? 48.015 -13.660 -36.933 1.00 25.75 662 VAL A C 1
ATOM 5080 O O . VAL A 1 662 ? 46.889 -13.202 -36.760 1.00 25.75 662 VAL A O 1
ATOM 5083 N N . ILE A 1 663 ? 48.618 -14.450 -36.042 1.00 27.25 663 ILE A N 1
ATOM 5084 C CA . ILE A 1 663 ? 48.106 -14.681 -34.684 1.00 27.25 663 ILE A CA 1
ATOM 5085 C C . ILE A 1 663 ? 49.063 -13.992 -33.717 1.00 27.25 663 ILE A C 1
ATOM 5087 O O . ILE A 1 663 ? 50.199 -14.437 -33.550 1.00 27.25 663 ILE A O 1
ATOM 5091 N N . GLU A 1 664 ? 48.604 -12.921 -33.076 1.00 24.78 664 GLU A N 1
ATOM 5092 C CA . GLU A 1 664 ? 49.262 -12.343 -31.907 1.00 24.78 664 GLU A CA 1
ATOM 5093 C C . GLU A 1 664 ? 48.519 -12.819 -30.645 1.00 24.78 664 GLU A C 1
ATOM 5095 O O . GLU A 1 664 ? 47.321 -12.605 -30.506 1.00 24.78 664 GLU A O 1
ATOM 5100 N N . ASN A 1 665 ? 49.271 -13.458 -29.740 1.00 25.34 665 ASN A N 1
ATOM 5101 C CA . ASN A 1 665 ? 48.939 -13.834 -28.355 1.00 25.34 665 ASN A CA 1
ATOM 5102 C C . ASN A 1 665 ? 48.101 -15.118 -28.088 1.00 25.34 665 ASN A C 1
ATOM 5104 O O . ASN A 1 665 ? 46.880 -15.124 -28.037 1.00 25.34 665 ASN A O 1
ATOM 5108 N N . SER A 1 666 ? 48.848 -16.201 -27.819 1.00 26.91 666 SER A N 1
ATOM 5109 C CA . SER A 1 666 ? 48.770 -17.140 -26.672 1.00 26.91 666 SER A CA 1
ATOM 5110 C C . SER A 1 666 ? 47.423 -17.747 -26.213 1.00 26.91 666 SER A C 1
ATOM 5112 O O . SER A 1 666 ? 46.716 -17.153 -25.407 1.00 26.91 666 SER A O 1
ATOM 5114 N N . ILE A 1 667 ? 47.171 -19.027 -26.542 1.00 23.73 667 ILE A N 1
ATOM 5115 C CA . ILE A 1 667 ? 46.197 -19.906 -25.849 1.00 23.73 667 ILE A CA 1
ATOM 5116 C C . ILE A 1 667 ? 46.903 -21.189 -25.365 1.00 23.73 667 ILE A C 1
ATOM 5118 O O . ILE A 1 667 ? 47.663 -21.794 -26.122 1.00 23.73 667 ILE A O 1
ATOM 5122 N N . THR A 1 668 ? 46.604 -21.638 -24.136 1.00 22.77 668 THR A N 1
ATOM 5123 C CA . THR A 1 668 ? 47.030 -22.935 -23.563 1.00 22.77 668 THR A CA 1
ATOM 5124 C C . THR A 1 668 ? 45.809 -23.825 -23.286 1.00 22.77 668 THR A C 1
ATOM 5126 O O . THR A 1 668 ? 44.820 -23.357 -22.733 1.00 22.77 668 THR A O 1
ATOM 5129 N N . LEU A 1 669 ? 45.895 -25.119 -23.628 1.00 24.09 669 LEU A N 1
ATOM 5130 C CA . LEU A 1 669 ? 44.906 -26.174 -23.335 1.00 24.09 669 LEU A CA 1
ATOM 5131 C C . LEU A 1 669 ? 45.427 -27.079 -22.196 1.00 24.09 669 LEU A C 1
ATOM 5133 O O . LEU A 1 669 ? 46.594 -27.469 -22.228 1.00 24.09 669 LEU A O 1
ATOM 5137 N N . ALA A 1 670 ? 44.584 -27.468 -21.232 1.00 22.56 670 ALA A N 1
ATOM 5138 C CA . ALA A 1 670 ? 44.939 -28.397 -20.144 1.00 22.56 670 ALA A CA 1
ATOM 5139 C C . ALA A 1 670 ? 44.072 -29.674 -20.149 1.00 22.56 670 ALA A C 1
ATOM 5141 O O . ALA A 1 670 ? 42.878 -29.615 -20.434 1.00 22.56 670 ALA A O 1
ATOM 5142 N N . ALA A 1 671 ? 44.659 -30.822 -19.773 1.00 24.31 671 ALA A N 1
ATOM 5143 C CA . ALA A 1 671 ? 43.950 -32.065 -19.429 1.00 24.31 671 ALA A CA 1
ATOM 5144 C C . ALA A 1 671 ? 44.702 -32.873 -18.336 1.00 24.31 671 ALA A C 1
ATOM 5146 O O . ALA A 1 671 ? 45.920 -33.004 -18.397 1.00 24.31 671 ALA A O 1
ATOM 5147 N N . LEU A 1 672 ? 43.971 -33.450 -17.366 1.00 22.69 672 LEU A N 1
ATOM 5148 C CA . LEU A 1 672 ? 44.402 -34.414 -16.313 1.00 22.69 672 LEU A CA 1
ATOM 5149 C C . LEU A 1 672 ? 43.888 -35.839 -16.696 1.00 22.69 672 LEU A C 1
ATOM 5151 O O . LEU A 1 672 ? 42.876 -35.917 -17.383 1.00 22.69 672 LEU A O 1
ATOM 5155 N N . HIS A 1 673 ? 44.440 -37.026 -16.352 1.00 25.56 673 HIS A N 1
ATOM 5156 C CA . HIS A 1 673 ? 45.138 -37.502 -15.140 1.00 25.56 673 HIS A CA 1
ATOM 5157 C C . HIS A 1 673 ? 45.859 -38.892 -15.309 1.00 25.56 673 HIS A C 1
ATOM 5159 O O . HIS A 1 673 ? 45.450 -39.701 -16.141 1.00 25.56 673 HIS A O 1
ATOM 5165 N N . LYS A 1 674 ? 46.799 -39.177 -14.373 1.00 23.22 674 LYS A N 1
ATOM 5166 C CA . LYS A 1 674 ? 47.322 -40.448 -13.765 1.00 23.22 674 LYS A CA 1
ATOM 5167 C C . LYS A 1 674 ? 48.321 -41.393 -14.489 1.00 23.22 674 LYS A C 1
ATOM 5169 O O . LYS A 1 674 ? 47.917 -42.267 -15.246 1.00 23.22 674 LYS A O 1
ATOM 5174 N N . GLY A 1 675 ? 49.580 -41.383 -14.010 1.00 26.59 675 GLY A N 1
ATOM 5175 C CA . GLY A 1 675 ? 50.423 -42.587 -13.841 1.00 26.59 675 GLY A CA 1
ATOM 5176 C C . GLY A 1 675 ? 51.855 -42.535 -14.409 1.00 26.59 675 GLY A C 1
ATOM 5177 O O . GLY A 1 675 ? 52.027 -42.726 -15.601 1.00 26.59 675 GLY A O 1
ATOM 5178 N N . GLU A 1 676 ? 52.842 -42.409 -13.506 1.00 26.12 676 GLU A N 1
ATOM 5179 C CA . GLU A 1 676 ? 54.309 -42.606 -13.651 1.00 26.12 676 GLU A CA 1
ATOM 5180 C C . GLU A 1 676 ? 55.126 -41.536 -14.421 1.00 26.12 676 GLU A C 1
ATOM 5182 O O . GLU A 1 676 ? 54.866 -41.208 -15.570 1.00 26.12 676 GLU A O 1
ATOM 5187 N N . THR A 1 677 ? 56.132 -40.962 -13.739 1.00 23.22 677 THR A N 1
ATOM 5188 C CA . THR A 1 677 ? 56.648 -39.593 -13.959 1.00 23.22 677 THR A CA 1
ATOM 5189 C C . THR A 1 677 ? 58.131 -39.540 -14.359 1.00 23.22 677 THR A C 1
ATOM 5191 O O . THR A 1 677 ? 58.959 -40.215 -13.749 1.00 23.22 677 THR A O 1
ATOM 5194 N N . PHE A 1 678 ? 58.486 -38.628 -15.276 1.00 24.02 678 PHE A N 1
ATOM 5195 C CA . PHE A 1 678 ? 59.806 -37.976 -15.354 1.00 24.02 678 PHE A CA 1
ATOM 5196 C C . PHE A 1 678 ? 59.616 -36.467 -15.622 1.00 24.02 678 PHE A C 1
ATOM 5198 O O . PHE A 1 678 ? 58.751 -36.093 -16.405 1.00 24.02 678 PHE A O 1
ATOM 5205 N N . LEU A 1 679 ? 60.388 -35.603 -14.946 1.00 22.44 679 LEU A N 1
ATOM 5206 C CA . LEU A 1 679 ? 60.144 -34.151 -14.819 1.00 22.44 679 LEU A CA 1
ATOM 5207 C C . LEU A 1 679 ? 61.231 -33.306 -15.513 1.00 22.44 679 LEU A C 1
ATOM 5209 O O . LEU A 1 679 ? 62.417 -33.536 -15.278 1.00 22.44 679 LEU A O 1
ATOM 5213 N N . MET A 1 680 ? 60.841 -32.272 -16.270 1.00 26.12 680 MET A N 1
ATOM 5214 C CA . MET A 1 680 ? 61.710 -31.141 -16.648 1.00 26.12 680 MET A CA 1
ATOM 5215 C C . MET A 1 680 ? 60.951 -29.808 -16.522 1.00 26.12 680 MET A C 1
ATOM 5217 O O . MET A 1 680 ? 59.749 -29.750 -16.763 1.00 26.12 680 MET A O 1
ATOM 5221 N N . ASN A 1 681 ? 61.650 -28.760 -16.070 1.00 23.91 681 ASN A N 1
ATOM 5222 C CA . ASN A 1 681 ? 61.083 -27.549 -15.463 1.00 23.91 681 ASN A CA 1
ATOM 5223 C C . ASN A 1 681 ? 61.481 -26.285 -16.251 1.00 23.91 681 ASN A C 1
ATOM 5225 O O . ASN A 1 681 ? 62.666 -26.104 -16.530 1.00 23.91 681 ASN A O 1
ATOM 5229 N N . PHE A 1 682 ? 60.518 -25.408 -16.554 1.00 25.44 682 PHE A N 1
ATOM 5230 C CA . PHE A 1 682 ? 60.745 -24.075 -17.124 1.00 25.44 682 PHE A CA 1
ATOM 5231 C C . PHE A 1 682 ? 59.873 -23.041 -16.407 1.00 25.44 682 PHE A C 1
ATOM 5233 O O . PHE A 1 682 ? 58.664 -23.224 -16.327 1.00 25.44 682 PHE A O 1
ATOM 5240 N N . ASN A 1 683 ? 60.508 -21.976 -15.892 1.00 29.34 683 ASN A N 1
ATOM 5241 C CA . ASN A 1 683 ? 59.918 -20.750 -15.324 1.00 29.34 683 ASN A CA 1
ATOM 5242 C C . ASN A 1 683 ? 58.441 -20.851 -14.890 1.00 29.34 683 ASN A C 1
ATOM 5244 O O . ASN A 1 683 ? 57.580 -20.117 -15.365 1.00 29.34 683 ASN A O 1
ATOM 5248 N N . GLY A 1 684 ? 58.178 -21.759 -13.947 1.00 31.61 684 GLY A N 1
ATOM 5249 C CA . GLY A 1 684 ? 56.923 -21.837 -13.204 1.00 31.61 684 GLY A CA 1
ATOM 5250 C C . GLY A 1 684 ? 55.834 -22.768 -13.744 1.00 31.61 684 GLY A C 1
ATOM 5251 O O . GLY A 1 684 ? 54.891 -23.004 -12.997 1.00 31.61 684 GLY A O 1
ATOM 5252 N N . TYR A 1 685 ? 55.947 -23.355 -14.945 1.00 26.17 685 TYR A N 1
ATOM 5253 C CA . TYR A 1 685 ? 54.911 -24.258 -15.483 1.00 26.17 685 TYR A CA 1
ATOM 5254 C C . TYR A 1 685 ? 55.493 -25.467 -16.242 1.00 26.17 685 TYR A C 1
ATOM 5256 O O . TYR A 1 685 ? 56.488 -25.369 -16.957 1.00 26.17 685 TYR A O 1
ATOM 5264 N N . SER A 1 686 ? 54.868 -26.636 -16.068 1.00 24.55 686 SER A N 1
ATOM 5265 C CA . SER A 1 686 ? 55.300 -27.938 -16.601 1.00 24.55 686 SER A CA 1
ATOM 5266 C C . SER A 1 686 ? 54.522 -28.352 -17.858 1.00 24.55 686 SER A C 1
ATOM 5268 O O . SER A 1 686 ? 53.295 -28.295 -17.851 1.00 24.55 686 SER A O 1
ATOM 5270 N N . ILE A 1 687 ? 55.216 -28.848 -18.890 1.00 31.47 687 ILE A N 1
ATOM 5271 C CA . ILE A 1 687 ? 54.622 -29.460 -20.096 1.00 31.47 687 ILE A CA 1
ATOM 5272 C C . ILE A 1 687 ? 54.874 -30.975 -20.064 1.00 31.47 687 ILE A C 1
ATOM 5274 O O . ILE A 1 687 ? 55.994 -31.410 -19.800 1.00 31.47 687 ILE A O 1
ATOM 5278 N N . GLU A 1 688 ? 53.846 -31.777 -20.352 1.00 32.28 688 GLU A N 1
ATOM 5279 C CA . GLU A 1 688 ? 53.895 -33.246 -20.348 1.00 32.28 688 GLU A CA 1
ATOM 5280 C C . GLU A 1 688 ? 53.722 -33.793 -21.783 1.00 32.28 688 GLU A C 1
ATOM 5282 O O . GLU A 1 688 ? 52.734 -33.494 -22.454 1.00 32.28 688 GLU A O 1
ATOM 5287 N N . GLN A 1 689 ? 54.679 -34.588 -22.284 1.00 34.72 689 GLN A N 1
ATOM 5288 C CA . GLN A 1 689 ? 54.596 -35.234 -23.604 1.00 34.72 689 GLN A CA 1
ATOM 5289 C C . GLN A 1 689 ? 54.024 -36.655 -23.468 1.00 34.72 689 GLN A C 1
ATOM 5291 O O . GLN A 1 689 ? 54.623 -37.512 -22.820 1.00 34.72 689 GLN A O 1
ATOM 5296 N N . LYS A 1 690 ? 52.891 -36.944 -24.125 1.00 30.00 690 LYS A N 1
ATOM 5297 C CA . LYS A 1 690 ? 52.373 -38.317 -24.271 1.00 30.00 690 LYS A CA 1
ATOM 5298 C C . LYS A 1 690 ? 53.069 -39.046 -25.423 1.00 30.00 690 LYS A C 1
ATOM 5300 O O . LYS A 1 690 ? 53.234 -38.502 -26.514 1.00 30.00 690 LYS A O 1
ATOM 5305 N N . ASN A 1 691 ? 53.431 -40.305 -25.177 1.00 29.53 691 ASN A N 1
ATOM 5306 C CA . ASN A 1 691 ? 54.057 -41.204 -26.147 1.00 29.53 691 ASN A CA 1
ATOM 5307 C C . ASN A 1 691 ? 53.323 -41.209 -27.499 1.00 29.53 691 ASN A C 1
ATOM 5309 O O . ASN A 1 691 ? 52.144 -41.552 -27.568 1.00 29.53 691 ASN A O 1
ATOM 5313 N N . GLY A 1 692 ? 54.058 -40.884 -28.567 1.00 40.00 692 GLY A N 1
ATOM 5314 C CA . GLY A 1 692 ? 53.609 -41.008 -29.956 1.00 40.00 692 GLY A CA 1
ATOM 5315 C C . GLY A 1 692 ? 53.037 -39.744 -30.607 1.00 40.00 692 GLY A C 1
ATOM 5316 O O . GLY A 1 692 ? 52.739 -39.793 -31.797 1.00 40.00 692 GLY A O 1
ATOM 5317 N N . ALA A 1 693 ? 52.912 -38.618 -29.898 1.00 34.84 693 ALA A N 1
ATOM 5318 C CA . ALA A 1 693 ? 52.517 -37.352 -30.522 1.00 34.84 693 ALA A CA 1
ATOM 5319 C C . ALA A 1 693 ? 53.736 -36.639 -31.141 1.00 34.84 693 ALA A C 1
ATOM 5321 O O . ALA A 1 693 ? 54.664 -36.252 -30.427 1.00 34.84 693 ALA A O 1
ATOM 5322 N N . GLN A 1 694 ? 53.734 -36.477 -32.469 1.00 37.19 694 GLN A N 1
ATOM 5323 C CA . GLN A 1 694 ? 54.685 -35.624 -33.188 1.00 37.19 694 GLN A CA 1
ATOM 5324 C C . GLN A 1 694 ? 54.275 -34.156 -33.054 1.00 37.19 694 GLN A C 1
ATOM 5326 O O . GLN A 1 694 ? 53.130 -33.798 -33.325 1.00 37.19 694 GLN A O 1
ATOM 5331 N N . LEU A 1 695 ? 55.227 -33.305 -32.672 1.00 37.34 695 LEU A N 1
ATOM 5332 C CA . LEU A 1 695 ? 55.080 -31.856 -32.748 1.00 37.34 695 LEU A CA 1
ATOM 5333 C C . LEU A 1 695 ? 55.314 -31.429 -34.205 1.00 37.34 695 LEU A C 1
ATOM 5335 O O . LEU A 1 695 ? 56.430 -31.562 -34.708 1.00 37.34 695 LEU A O 1
ATOM 5339 N N . ILE A 1 696 ? 54.268 -30.961 -34.889 1.00 39.50 696 ILE A N 1
ATOM 5340 C CA . ILE A 1 696 ? 54.349 -30.468 -36.272 1.00 39.50 696 ILE A CA 1
ATOM 5341 C C . ILE A 1 696 ? 54.347 -28.942 -36.228 1.00 39.50 696 ILE A C 1
ATOM 5343 O O . ILE A 1 696 ? 53.381 -28.338 -35.767 1.00 39.50 696 ILE A O 1
ATOM 5347 N N . ILE A 1 697 ? 55.429 -28.331 -36.708 1.00 41.03 697 ILE A N 1
ATOM 5348 C CA . ILE A 1 697 ? 55.559 -26.877 -36.824 1.00 41.03 697 ILE A CA 1
ATOM 5349 C C . ILE A 1 697 ? 55.448 -26.527 -38.314 1.00 41.03 697 ILE A C 1
ATOM 5351 O O . ILE A 1 697 ? 56.272 -27.008 -39.092 1.00 41.03 697 ILE A O 1
ATOM 5355 N N . PRO A 1 698 ? 54.431 -25.752 -38.733 1.00 39.09 698 PRO A N 1
ATOM 5356 C CA . PRO A 1 698 ? 54.266 -25.358 -40.129 1.00 39.09 698 PRO A CA 1
ATOM 5357 C C . PRO A 1 698 ? 55.452 -24.538 -40.656 1.00 39.09 698 PRO A C 1
ATOM 5359 O O . PRO A 1 698 ? 56.078 -23.774 -39.920 1.00 39.09 698 PRO A O 1
ATOM 5362 N N . GLU A 1 699 ? 55.732 -24.668 -41.952 1.00 39.47 699 GLU A N 1
ATOM 5363 C CA . GLU A 1 699 ? 56.732 -23.850 -42.643 1.00 39.47 699 GLU A CA 1
ATOM 5364 C C . GLU A 1 699 ? 56.336 -22.363 -42.615 1.00 39.47 699 GLU A C 1
ATOM 5366 O O . GLU A 1 699 ? 55.170 -22.017 -42.811 1.00 39.47 699 GLU A O 1
ATOM 5371 N N . GLY A 1 700 ? 57.306 -21.481 -42.353 1.00 38.91 700 GLY A N 1
ATOM 5372 C CA . GLY A 1 700 ? 57.089 -20.030 -42.297 1.00 38.91 700 GLY A CA 1
ATOM 5373 C C . GLY A 1 700 ? 56.688 -19.476 -40.925 1.00 38.91 700 GLY A C 1
ATOM 5374 O O . GLY A 1 700 ? 56.501 -18.267 -40.797 1.00 38.91 700 GLY A O 1
ATOM 5375 N N . VAL A 1 701 ? 56.598 -20.314 -39.886 1.00 41.94 701 VAL A N 1
ATOM 5376 C CA . VAL A 1 701 ? 56.417 -19.841 -38.504 1.00 41.94 701 VAL A CA 1
ATOM 5377 C C . VAL A 1 701 ? 57.702 -19.176 -38.003 1.00 41.94 701 VAL A C 1
ATOM 5379 O O . VAL A 1 701 ? 58.789 -19.758 -38.075 1.00 41.94 701 VAL A O 1
ATOM 5382 N N . VAL A 1 702 ? 57.553 -17.961 -37.469 1.00 42.50 702 VAL A N 1
ATOM 5383 C CA . VAL A 1 702 ? 58.638 -17.149 -36.905 1.00 42.50 702 VAL A CA 1
ATOM 5384 C C . VAL A 1 702 ? 58.559 -17.172 -35.382 1.00 42.50 702 VAL A C 1
ATOM 5386 O O . VAL A 1 702 ? 57.526 -16.845 -34.800 1.00 42.50 702 VAL A O 1
ATOM 5389 N N . ILE A 1 703 ? 59.662 -17.545 -34.732 1.00 45.16 703 ILE A N 1
ATOM 5390 C CA . ILE A 1 703 ? 59.765 -17.631 -33.271 1.00 45.16 703 ILE A CA 1
ATOM 5391 C C . ILE A 1 703 ? 60.756 -16.578 -32.777 1.00 45.16 703 ILE A C 1
ATOM 5393 O O . ILE A 1 703 ? 61.907 -16.549 -33.220 1.00 45.16 703 ILE A O 1
ATOM 5397 N N . LYS A 1 704 ? 60.316 -15.743 -31.828 1.00 43.56 704 LYS A N 1
ATOM 5398 C CA . LYS A 1 704 ? 61.145 -14.734 -31.152 1.00 43.56 704 LYS A CA 1
ATOM 5399 C C . LYS A 1 704 ? 61.394 -15.144 -29.706 1.00 43.56 704 LYS A C 1
ATOM 5401 O O . LYS A 1 704 ? 60.450 -15.426 -28.972 1.00 43.56 704 LYS A O 1
ATOM 5406 N N . THR A 1 705 ? 62.661 -15.192 -29.302 1.00 45.03 705 THR A N 1
ATOM 5407 C CA . THR A 1 705 ? 63.063 -15.565 -27.937 1.00 45.03 705 THR A CA 1
ATOM 5408 C C . THR A 1 705 ? 64.337 -14.841 -27.506 1.00 45.03 705 THR A C 1
ATOM 5410 O O . THR A 1 705 ? 65.169 -14.458 -28.329 1.00 45.03 705 THR A O 1
ATOM 5413 N N . ASP A 1 706 ? 64.510 -14.711 -26.199 1.00 41.22 706 ASP A N 1
ATOM 5414 C CA . ASP A 1 706 ? 65.702 -14.226 -25.507 1.00 41.22 706 ASP A CA 1
ATOM 5415 C C . ASP A 1 706 ? 66.736 -15.342 -25.202 1.00 41.22 706 ASP A C 1
ATOM 5417 O O . ASP A 1 706 ? 67.835 -15.050 -24.731 1.00 41.22 706 ASP A O 1
ATOM 5421 N N . SER A 1 707 ? 66.442 -16.622 -25.500 1.00 47.28 707 SER A N 1
ATOM 5422 C CA . SER A 1 707 ? 67.312 -17.776 -25.195 1.00 47.28 707 SER A CA 1
ATOM 5423 C C . SER A 1 707 ? 67.550 -18.707 -26.394 1.00 47.28 707 SER A C 1
ATOM 5425 O O . SER A 1 707 ? 66.668 -19.439 -26.846 1.00 47.28 707 SER A O 1
ATOM 5427 N N . THR A 1 708 ? 68.804 -18.794 -26.852 1.00 47.72 708 THR A N 1
ATOM 5428 C CA . THR A 1 708 ? 69.238 -19.696 -27.945 1.00 47.72 708 THR A CA 1
ATOM 5429 C C . THR A 1 708 ? 69.219 -21.186 -27.583 1.00 47.72 708 THR A C 1
ATOM 5431 O O . THR A 1 708 ? 69.199 -22.043 -28.471 1.00 47.72 708 THR A O 1
ATOM 5434 N N . THR A 1 709 ? 69.224 -21.522 -26.289 1.00 44.94 709 THR A N 1
ATOM 5435 C CA . THR A 1 709 ? 69.318 -22.918 -25.818 1.00 44.94 709 THR A CA 1
ATOM 5436 C C . THR A 1 709 ? 67.950 -23.607 -25.823 1.00 44.94 709 THR A C 1
ATOM 5438 O O . THR A 1 709 ? 67.858 -24.795 -26.133 1.00 44.94 709 THR A O 1
ATOM 5441 N N . SER A 1 710 ? 66.880 -22.848 -25.565 1.00 49.12 710 SER A N 1
ATOM 5442 C CA . SER A 1 710 ? 65.505 -23.355 -25.466 1.00 49.12 710 SER A CA 1
ATOM 5443 C C . SER A 1 710 ? 64.918 -23.749 -26.832 1.00 49.12 710 SER A C 1
ATOM 5445 O O . SER A 1 710 ? 64.232 -24.762 -26.944 1.00 49.12 710 SER A O 1
ATOM 5447 N N . VAL A 1 711 ? 65.248 -23.012 -27.901 1.00 45.81 711 VAL A N 1
ATOM 5448 C CA . VAL A 1 711 ? 64.711 -23.255 -29.257 1.00 45.81 711 VAL A CA 1
ATOM 5449 C C . VAL A 1 711 ? 65.337 -24.482 -29.927 1.00 45.81 711 VAL A C 1
ATOM 5451 O O . VAL A 1 711 ? 64.633 -25.276 -30.549 1.00 45.81 711 VAL A O 1
ATOM 5454 N N . LYS A 1 712 ? 66.644 -24.715 -29.743 1.00 48.44 712 LYS A N 1
ATOM 5455 C CA . LYS A 1 712 ? 67.325 -25.899 -30.304 1.00 48.44 712 LYS A CA 1
ATOM 5456 C C . LYS A 1 712 ? 66.862 -27.212 -29.661 1.00 48.44 712 LYS A C 1
ATOM 5458 O O . LYS A 1 712 ? 66.858 -28.242 -30.328 1.00 48.44 712 LYS A O 1
ATOM 5463 N N . GLN A 1 713 ? 66.445 -27.182 -28.393 1.00 49.75 713 GLN A N 1
ATOM 5464 C CA . GLN A 1 713 ? 65.871 -28.347 -27.707 1.00 49.75 713 GLN A CA 1
ATOM 5465 C C . GLN A 1 713 ? 64.423 -28.627 -28.128 1.00 49.75 713 GLN A C 1
ATOM 5467 O O . GLN A 1 713 ? 64.065 -29.792 -28.282 1.00 49.75 713 GLN A O 1
ATOM 5472 N N . LEU A 1 714 ? 63.625 -27.582 -28.384 1.00 46.09 714 LEU A N 1
ATOM 5473 C CA . LEU A 1 714 ? 62.249 -27.705 -28.881 1.00 46.09 714 LEU A CA 1
ATOM 5474 C C . LEU A 1 714 ? 62.189 -28.435 -30.240 1.00 46.09 714 LEU A C 1
ATOM 5476 O O . LEU A 1 714 ? 61.310 -29.262 -30.466 1.00 46.09 714 LEU A O 1
ATOM 5480 N N . PHE A 1 715 ? 63.159 -28.173 -31.124 1.00 48.66 715 PHE A N 1
ATOM 5481 C CA . PHE A 1 715 ? 63.203 -28.737 -32.481 1.00 48.66 715 PHE A CA 1
ATOM 5482 C C . PHE A 1 715 ? 63.982 -30.049 -32.610 1.00 48.66 715 PHE A C 1
ATOM 5484 O O . PHE A 1 715 ? 63.737 -30.794 -33.552 1.00 48.66 715 PHE A O 1
ATOM 5491 N N . ALA A 1 716 ? 64.848 -30.405 -31.654 1.00 47.56 716 ALA A N 1
ATOM 5492 C CA . ALA A 1 716 ? 65.454 -31.742 -31.618 1.00 47.56 716 ALA A CA 1
ATOM 5493 C C . ALA A 1 716 ? 64.403 -32.869 -31.471 1.00 47.56 716 ALA A C 1
ATOM 5495 O O . ALA A 1 716 ? 64.700 -34.030 -31.749 1.00 47.56 716 ALA A O 1
ATOM 5496 N N . ALA A 1 717 ? 63.178 -32.521 -31.055 1.00 43.91 717 ALA A N 1
ATOM 5497 C CA . ALA A 1 717 ? 62.027 -33.413 -30.933 1.00 43.91 717 ALA A CA 1
ATOM 5498 C C . ALA A 1 717 ? 61.060 -33.381 -32.143 1.00 43.91 717 ALA A C 1
ATOM 5500 O O . ALA A 1 717 ? 60.121 -34.179 -32.178 1.00 43.91 717 ALA A O 1
ATOM 5501 N N . ALA A 1 718 ? 61.271 -32.500 -33.130 1.00 44.19 718 ALA A N 1
ATOM 5502 C CA . ALA A 1 718 ? 60.425 -32.359 -34.319 1.00 44.19 718 ALA A CA 1
ATOM 5503 C C . ALA A 1 718 ? 61.115 -32.968 -35.556 1.00 44.19 718 ALA A C 1
ATOM 5505 O O . ALA A 1 718 ? 62.280 -32.693 -35.832 1.00 44.19 718 ALA A O 1
ATOM 5506 N N . SER A 1 719 ? 60.418 -33.813 -36.319 1.00 48.69 719 SER A N 1
ATOM 5507 C CA . SER A 1 719 ? 60.957 -34.417 -37.547 1.00 48.69 719 SER A CA 1
ATOM 5508 C C . SER A 1 719 ? 60.556 -33.611 -38.787 1.00 48.69 719 SER A C 1
ATOM 5510 O O . SER A 1 719 ? 59.361 -33.488 -39.043 1.00 48.69 719 SER A O 1
ATOM 5512 N N . GLY A 1 720 ? 61.530 -33.155 -39.589 1.00 50.53 720 GLY A N 1
ATOM 5513 C CA . GLY A 1 720 ? 61.299 -32.686 -40.968 1.00 50.53 720 GLY A CA 1
ATOM 5514 C C . GLY A 1 720 ? 61.460 -31.185 -41.259 1.00 50.53 720 GLY A C 1
ATOM 5515 O O . GLY A 1 720 ? 61.165 -30.770 -42.378 1.00 50.53 720 GLY A O 1
ATOM 5516 N N . CYS A 1 721 ? 61.945 -30.367 -40.318 1.00 46.00 721 CYS A N 1
ATOM 5517 C CA . CYS A 1 721 ? 62.211 -28.939 -40.560 1.00 46.00 721 CYS A CA 1
ATOM 5518 C C . CYS A 1 721 ? 63.618 -28.535 -40.098 1.00 46.00 721 CYS A C 1
ATOM 5520 O O . CYS A 1 721 ? 64.114 -29.050 -39.095 1.00 46.00 721 CYS A O 1
ATOM 5522 N N . GLU A 1 722 ? 64.247 -27.602 -40.815 1.00 50.22 722 GLU A N 1
ATOM 5523 C CA . GLU A 1 722 ? 65.508 -26.960 -40.432 1.00 50.22 722 GLU A CA 1
ATOM 5524 C C . GLU A 1 722 ? 65.239 -25.516 -39.984 1.00 50.22 722 GLU A C 1
ATOM 5526 O O . GLU A 1 722 ? 64.358 -24.833 -40.508 1.00 50.22 722 GLU A O 1
ATOM 5531 N N . LEU A 1 723 ? 65.975 -25.058 -38.972 1.00 51.72 723 LEU A N 1
ATOM 5532 C CA . LEU A 1 723 ? 65.838 -23.715 -38.420 1.00 51.72 723 LEU A CA 1
ATOM 5533 C C . LEU A 1 723 ? 66.922 -22.801 -38.982 1.00 51.72 723 LEU A C 1
ATOM 5535 O O . LEU A 1 723 ? 68.111 -23.056 -38.780 1.00 51.72 723 LEU A O 1
ATOM 5539 N N . VAL A 1 724 ? 66.508 -21.707 -39.621 1.00 54.66 724 VAL A N 1
ATOM 5540 C CA . VAL A 1 724 ? 67.421 -20.651 -40.070 1.00 54.66 724 VAL A CA 1
ATOM 5541 C C . VAL A 1 724 ? 67.332 -19.484 -39.093 1.00 54.66 724 VAL A C 1
ATOM 5543 O O . VAL A 1 724 ? 66.267 -18.899 -38.897 1.00 54.66 724 VAL A O 1
ATOM 5546 N N . GLU A 1 725 ? 68.458 -19.171 -38.453 1.00 52.00 725 GLU A N 1
ATOM 5547 C CA . GLU A 1 725 ? 68.601 -17.981 -37.613 1.00 52.00 725 GLU A CA 1
ATOM 5548 C C . GLU A 1 725 ? 68.683 -16.742 -38.510 1.00 52.00 725 GLU A C 1
ATOM 5550 O O . GLU A 1 725 ? 69.537 -16.652 -39.398 1.00 52.00 725 GLU A O 1
ATOM 5555 N N . THR A 1 726 ? 67.791 -15.784 -38.283 1.00 55.56 726 THR A N 1
ATOM 5556 C CA . THR A 1 726 ? 67.770 -14.493 -38.974 1.00 55.56 726 THR A CA 1
ATOM 5557 C C . THR A 1 726 ? 68.091 -13.376 -37.986 1.00 55.56 726 THR A C 1
ATOM 5559 O O . THR A 1 726 ? 67.757 -13.457 -36.806 1.00 55.56 726 THR A O 1
ATOM 5562 N N . ALA A 1 727 ? 68.778 -12.327 -38.447 1.00 46.97 727 ALA A N 1
ATOM 5563 C CA . ALA A 1 727 ? 69.219 -11.239 -37.576 1.00 46.97 727 ALA A CA 1
ATOM 5564 C C . ALA A 1 727 ? 68.019 -10.437 -37.031 1.00 46.97 727 ALA A C 1
ATOM 5566 O O . ALA A 1 727 ? 67.401 -9.678 -37.775 1.00 46.97 727 ALA A O 1
ATOM 5567 N N . GLY A 1 728 ? 67.718 -10.599 -35.739 1.00 49.62 728 GLY A N 1
ATOM 5568 C CA . GLY A 1 728 ? 66.684 -9.845 -35.027 1.00 49.62 728 GLY A CA 1
ATOM 5569 C C . GLY A 1 728 ? 67.180 -8.486 -34.517 1.00 49.62 728 GLY A C 1
ATOM 5570 O O . GLY A 1 728 ? 68.371 -8.291 -34.266 1.00 49.62 728 GLY A O 1
ATOM 5571 N N . ALA A 1 729 ? 66.262 -7.531 -34.348 1.00 45.88 729 ALA A N 1
ATOM 5572 C CA . ALA A 1 729 ? 66.523 -6.267 -33.657 1.00 45.88 729 ALA A CA 1
ATOM 5573 C C . ALA A 1 729 ? 66.144 -6.376 -32.165 1.00 45.88 729 ALA A C 1
ATOM 5575 O O . ALA A 1 729 ? 65.122 -6.974 -31.840 1.00 45.88 729 ALA A O 1
ATOM 5576 N N . ASN A 1 730 ? 66.931 -5.732 -31.289 1.00 46.28 730 ASN A N 1
ATOM 5577 C CA . ASN A 1 730 ? 66.730 -5.603 -29.832 1.00 46.28 730 ASN A CA 1
ATOM 5578 C C . ASN A 1 730 ? 66.875 -6.902 -29.008 1.00 46.28 730 ASN A C 1
ATOM 5580 O O . ASN A 1 730 ? 65.906 -7.372 -28.417 1.00 46.28 730 ASN A O 1
ATOM 5584 N N . ASP A 1 731 ? 68.097 -7.447 -28.940 1.00 45.34 731 ASP A N 1
ATOM 5585 C CA . ASP A 1 731 ? 68.529 -8.522 -28.017 1.00 45.34 731 ASP A CA 1
ATOM 5586 C C . ASP A 1 731 ? 67.666 -9.806 -27.994 1.00 45.34 731 ASP A C 1
ATOM 5588 O O . ASP A 1 731 ? 67.795 -10.638 -27.097 1.00 45.34 731 ASP A O 1
ATOM 5592 N N . CYS A 1 732 ? 66.836 -10.012 -29.020 1.00 44.16 732 CYS A N 1
ATOM 5593 C CA . CYS A 1 732 ? 66.068 -11.230 -29.258 1.00 44.16 732 CYS A CA 1
ATOM 5594 C C . CYS A 1 732 ? 66.578 -11.937 -30.518 1.00 44.16 732 CYS A C 1
ATOM 5596 O O . CYS A 1 732 ? 66.867 -11.299 -31.533 1.00 44.16 732 CYS A O 1
ATOM 5598 N N . PHE A 1 733 ? 66.651 -13.265 -30.466 1.00 46.38 733 PHE A N 1
ATOM 5599 C CA . PHE A 1 733 ? 66.972 -14.106 -31.616 1.00 46.38 733 PHE A CA 1
ATOM 5600 C C . PHE A 1 733 ? 65.687 -14.462 -32.367 1.00 46.38 733 PHE A C 1
ATOM 5602 O O . PHE A 1 733 ? 64.680 -14.819 -31.747 1.00 46.38 733 PHE A O 1
ATOM 5609 N N . GLU A 1 734 ? 65.728 -14.375 -33.696 1.00 47.81 734 GLU A N 1
ATOM 5610 C CA . GLU A 1 734 ? 64.596 -14.674 -34.572 1.00 47.81 734 GLU A CA 1
ATOM 5611 C C . GLU A 1 734 ? 64.910 -15.912 -35.415 1.00 47.81 734 GLU A C 1
ATOM 5613 O O . GLU A 1 734 ? 65.967 -16.020 -36.041 1.00 47.81 734 GLU A O 1
ATOM 5618 N N . TYR A 1 735 ? 63.996 -16.875 -35.387 1.00 50.06 735 TYR A N 1
ATOM 5619 C CA . TYR A 1 735 ? 64.179 -18.201 -35.959 1.00 50.06 735 TYR A CA 1
ATOM 5620 C C . TYR A 1 735 ? 63.007 -18.521 -36.882 1.00 50.06 735 TYR A C 1
ATOM 5622 O O . TYR A 1 735 ? 61.856 -18.462 -36.449 1.00 50.06 735 TYR A O 1
ATOM 5630 N N . THR A 1 736 ? 63.297 -18.875 -38.137 1.00 48.56 736 THR A N 1
ATOM 5631 C CA . THR A 1 736 ? 62.272 -19.273 -39.116 1.00 48.56 736 THR A CA 1
ATOM 5632 C C . THR A 1 736 ? 62.384 -20.763 -39.411 1.00 48.56 736 THR A C 1
ATOM 5634 O O . THR A 1 736 ? 63.466 -21.250 -39.752 1.00 48.56 736 THR A O 1
ATOM 5637 N N . ALA A 1 737 ? 61.271 -21.487 -39.276 1.00 45.72 737 ALA A N 1
ATOM 5638 C CA . ALA A 1 737 ? 61.196 -22.895 -39.652 1.00 45.72 737 ALA A CA 1
ATOM 5639 C C . ALA A 1 737 ? 61.047 -23.031 -41.174 1.00 45.72 737 ALA A C 1
ATOM 5641 O O . ALA A 1 737 ? 60.103 -22.495 -41.764 1.00 45.72 737 ALA A O 1
ATOM 5642 N N . VAL A 1 738 ? 61.975 -23.759 -41.793 1.00 46.62 738 VAL A N 1
ATOM 5643 C CA . VAL A 1 738 ? 62.010 -24.024 -43.236 1.00 46.62 738 VAL A CA 1
ATOM 5644 C C . VAL A 1 738 ? 61.919 -25.533 -43.453 1.00 46.62 738 VAL A C 1
ATOM 5646 O O . VAL A 1 738 ? 62.514 -26.306 -42.693 1.00 46.62 738 VAL A O 1
ATOM 5649 N N . ALA A 1 739 ? 61.163 -25.983 -44.453 1.00 46.03 739 ALA A N 1
ATOM 5650 C CA . ALA A 1 739 ? 61.087 -27.410 -44.755 1.00 46.03 739 ALA A CA 1
ATOM 5651 C C . ALA A 1 739 ? 62.474 -27.932 -45.178 1.00 46.03 739 ALA A C 1
ATOM 5653 O O . ALA A 1 739 ? 63.174 -27.280 -45.957 1.00 46.03 739 ALA A O 1
ATOM 5654 N N . GLN A 1 740 ? 62.895 -29.098 -44.669 1.00 42.47 740 GLN A N 1
ATOM 5655 C CA . GLN A 1 740 ? 64.082 -29.756 -45.229 1.00 42.47 740 GLN A CA 1
ATOM 5656 C C . GLN A 1 740 ? 63.784 -30.157 -46.680 1.00 42.47 740 GLN A C 1
ATOM 5658 O O . GLN A 1 740 ? 62.752 -30.776 -46.939 1.00 42.47 740 GLN A O 1
ATOM 5663 N N . ALA A 1 741 ? 64.672 -29.781 -47.605 1.00 37.22 741 ALA A N 1
ATOM 5664 C CA . ALA A 1 741 ? 64.562 -30.120 -49.026 1.00 37.22 741 ALA A CA 1
ATOM 5665 C C . ALA A 1 741 ? 64.628 -31.631 -49.295 1.00 37.22 741 ALA A C 1
ATOM 5667 O O . ALA A 1 741 ? 65.439 -32.320 -48.627 1.00 37.22 741 ALA A O 1
#

Radius of gyration: 37.12 Å; Cα contacts (8 Å, |Δi|>4): 1877; chains: 1; bounding box: 140×73×92 Å

pLDDT: mean 79.68, std 23.03, range [22.06, 98.5]

Foldseek 3Di:
DPDDDDPVRVVVVVVVVVVVCVVVVVVVVVVQLVVLLVVVQVLQVLLQVQQVVCCVPPNADQDVLSSQVSSVVSVDRLLPDDRPHDQWFWKAARVVRGIFIDHPNHTPDTPDDHDPQQLRIEGEDQDADDDSHEYEHHPNNPDLEYEDQHAYAPHPDAAREYEHDYDQPEAEYEYEHHEHEYEDDAARYAYEYAAEYQEYHDCHAYANHYEFQYEYAYYEHQYHEHEDAQNGEYQEYEDALNRDEEYEYHYNHYYAEYEYQRHPYHYAAEYDYAAAEYAHEPPYDYHDDDHVYYHHDEAEDALPAAEDQEADEYEDAVHEHEDPDQPDERHEYADQHAHEYERYEAHYQAGYEYHDPVVADQDAEHHYAYGNYEFEHQFHRYEHGHDQPHPHAAYEYEYYQYEFERPPFALADLPQDPRHELYEYEAHENYEYHYENYEYGGGQEPYEYDQRHAHEPYEYHHENYEYRHQAHYAAENYEQYEYEHEHYEQEHEWAHPDDADAEENHEHYDYEQYEYEAENYEYEYEYVADDPHIHYANEEAHYANYEYEYDYAYEYEYEYEHELPDPPQDPADPDDDANYEYEPHYHYHDDHPFYWYWYDHPPDIDIYGNVPDPHYPHPDDDDDDDPDPDDDDDDDDDDDDPPDDDDDDDDDDDDDDDDDDDDDDDDDDDDDDDDDDDFDDDDPDGDDDDPPDADDDDFFDKDKDLDPVVVVVVCVRHPFWDWDWDDDPDNITIIGTHGDD

Nearest PDB structures (foldseek):
  4z03-assembly1_A  TM=4.401E-01  e=2.127E+00  Caldicellulosiruptor bescii DSM 6725

=== Feature glossary ===
Legend for the data blocks above and below:

— What the protein is —

Sequence gives the chain of amino acids in standard one-letter code (A=alanine, C=cysteine, …, Y=tyrosine), read N→C. It is the only feature that is directly encoded by the gene; all structural features are derived from the folded form of this sequence.

The annotation block draws on four external resources. InterPro: which protein families and domains the sequence belongs to. GO: standardized terms for what the protein does, what process it participates in, and where in the cell it acts. CATH: which structural fold it has in the CATH hierarchy. Organism: the species of origin.

— Where its atoms are —

Atomic coordinates in PDBx/mmCIF format — the same representation the Protein Data Bank distributes. Each line of the _atom_site loop places one backbone atom in Cartesian space (units: ångströms, origin: arbitrary).

Six rendered views show the 3D structure from the faces of a cube — i.e. along ±x, ±y, ±z. Rendering representation is drawn randomly per protein from cartoon (secondary-structure ribbons), sticks (backbone bonds), or molecular surface; coloring is either N→C rainbow (blue at the N-terminus through red at the C-terminus) or one color per chain.

— Local backbone conformation —

DSSP 8-state secondary structure assigns each residue one of H (α-helix), G (3₁₀-helix), I (π-helix), E (extended β-strand), B (isolated β-bridge), T (hydrogen-bonded turn), S (bend), or '-' (coil). The assignment is computed from backbone hydrogen-bond geometry via the Kabsch–Sander algorithm.

P-SEA three-state annotation labels each residue as helix, strand, or co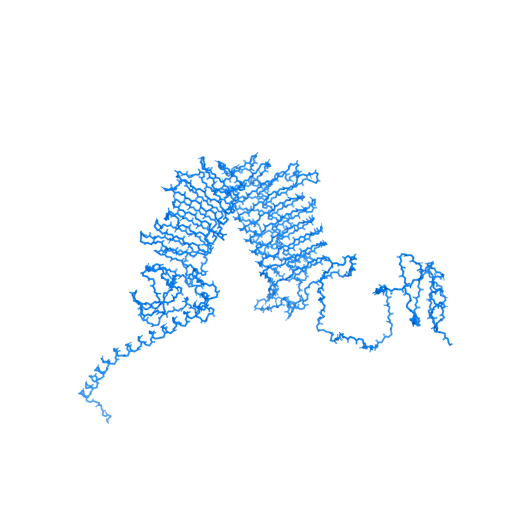il based purely on the geometry of the Cα trace. It serves as a fallback when the full backbone (and thus DSSP) is unavailable.

φ (phi) and ψ (psi) are the two rotatable backbone dihedrals per residue: φ is the C(i-1)–N–Cα–C torsion, ψ is the N–Cα–C–N(i+1) torsion, both in degrees on (−180°, 180°]. α-helical residues cluster near (−60°, −45°); β-strand residues near (−120°, +130°). A Ramachandran plot is simply a scatter of (φ, ψ) for every residue.

— Global shape and packing —

Radius of gyration (Rg) is the root-mean-square distance of Cα atoms from their centroid — a single number for overall size and compactness. A globular domain of N residues has Rg ≈ 2.2·N^0.38 Å; an extended or disordered chain has a much larger Rg. The Cα contact count is the number of residue pairs whose Cα atoms are within 8 Å and are more than four positions apart in sequence — a standard proxy for tertiary packing density. The bounding box is the smallest axis-aligned box enclosing all Cα atoms.

Accessible surface area quantifies burial. A residue with SASA near zero is packed into the hydrophobic core; one with SASA >100 Å² sits on the surface. Computed here via the Shrake–Rupley numerical algorithm with a 1.4 Å probe.

The contact map is a binary N×N matrix image: pixel (i, j) is dark where Cα_i and Cα_j are within 8 Å and |i−j|>4. Because the |i−j|>4 filter removes local helical contacts, off-diagonal stripes parallel to the main diagonal indicate parallel β-sheets; stripes perpendicular to it indicate antiparallel β-sheets. The Ramachandran plot scatters every residue's (φ, ψ) pair against the sterically allowed regions. The PAE heatmap renders the predicted-aligned-error matrix.

— Structural neighborhood —

A 3Di character summarizes, for each residue, the relative orientation of the Cα frame of its nearest spatial neighbor. Because it encodes fold topology rather than chemistry, 3Di alignments detect remote structural similarity that sequence alignment misses.

Structural nearest neighbors (via Foldseek easy-search vs the PDB). Reported per hit: target PDB id, E-value, and alignment TM-score. A TM-score above ~0.5 is the conventional threshold for 'same fold'.

— Confidence and disorder —

For AlphaFold models, the B-factor field carries pLDDT — the model's own estimate of local accuracy on a 0–100 scale. Regions with pLDDT<50 should be treated as essentially unmodeled; they often correspond to intrinsically disordered segments.

B-factor (Debye–Waller factor) reflects atomic displacement in the crystal lattice. It is an experimental observable (units Å²), not a prediction; low values mean the atom is pinned down, high values mean it moves or is heterogeneous across the crystal.

Predicted Aligned Error (PAE) is an AlphaFold confidence matrix: entry (i, j) is the expected error in the position of residue j, in ångströms, when the prediction is superimposed on the true structure at residue i. Low PAE within a block of residues means that block is internally rigid and well-predicted; high PAE between two blocks means their relative placement is uncertain even if each block individually is confident.